Protein AF-0000000080192184 (afdb_homodimer)

Organism: NCBI:txid646526

pLDDT: mean 79.14, std 23.41, range [24.09, 98.94]

Sequence (906 aa):
MVKFLITSDNHLGYNETNHISGNDSFRTFGEILQIANNENVDFILQGGDLFHENKPSRNTYNKTIQILRKYLFSSANKELKTNIHAIHGNHDDPSGFNSVSPMDILHSTGLINYFGKINSLDSIKVEPILIKVNNPIKITIAVYGLGYLKDRRLFKLLEQNKVKFIKQDAADFHILMVHQNRAFRKENYWPEEKLPEWMDLVIFGHEHLSEILTTKHFKLIQVGSSVRTSLCLDEVGEKYTYLVTIDEHKKMHIERKPLQSVRFFKMKTFSANGYTDEKELLNKIKEEIDGLNSEKETLEESGENLKSMLPLLRLRIECEKYNFMDKFKLEKIAEGKIANPKDFIRFLTVKKKKEQEIVKANEVTHKANSFEEIFRDNLVKIGLNIIDGNLFIDALKIYLGKGEKDIFSSEIDKNTQNILEKINLKEVGAENYEDVIKRAYEAKENNEKRFKHMVKFLITSDNHLGYNETNHISGNDSFRTFGEILQIANNENVDFILQGGDLFHENKPSRNTYNKTIQILRKYLFSSANKELKTNIHAIHGNHDDPSGFNSVSPMDILHSTGLINYFGKINSLDSIKVEPILIKVNNPIKITIAVYGLGYLKDRRLFKLLEQNKVKFIKQDAADFHILMVHQNRAFRKENYWPEEKLPEWMDLVIFGHEHLSEILTTKHFKLIQVGSSVRTSLCLDEVGEKYTYLVTIDEHKKMHIERKPLQSVRFFKMKTFSANGYTDEKELLNKIKEEIDGLNSEKETLEESGENLKSMLPLLRLRIECEKYNFMDKFKLEKIAEGKIANPKDFIRFLTVKKKKEQEIVKANEVTHKANSFEEIFRDNLVKIGLNIIDGNLFIDALKIYLGKGEKDIFSSEIDKNTQNILEKINLKEVGAENYEDVIKRAYEAKENNEKRFKH

InterPro domains:
  IPR004843 Calcineurin-like, phosphoesterase domain [PF00149] (3-208)
  IPR007281 Mre11, DNA-binding [PF04152] (253-366)
  IPR007281 Mre11, DNA-binding [SM01347] (252-399)
  IPR029052 Metallo-dependent phosphatase-like [G3DSA:3.60.21.10] (1-261)
  IPR029052 Metallo-dependent phosphatase-like [SSF56300] (1-316)
  IPR038487 Mre11, capping domain [G3DSA:3.30.110.110] (262-358)
  IPR041796 DNA double-strand break repair protein Mre11, N-terminal metallophosphatase domain [cd00840] (3-232)

Foldseek 3Di:
DAKEWEAEQLAQQQVLVQPFCNCLSLVLVLLSLVVCVVVQHQEYEYQANNHNALDHDPVRVVSVVVSLCVRQADPVVRDGSYAYEYEYEPRFFQDDDVRDGPVVVCVVVVSYHYDQDADDLQAGEWFFDWDWDVPPHTAIETETEHYDDFQLSVLVCLVVVRYHYDDDPVGLAYEYRYEAADPDDVSGTDDPVSDDLQHAEYEYENQAAWDWDDDPRYTYTYQHYSEQNDQDPSRADWHWMWMWDQDPVRDIDIDTGTGDSYAHEDEDEDECVVPPDPVVVVVVLLVVLVVVLVVLCVVCVVPPPRNPRFHHAAYEYEYQDPDDDDQVVQLVSCPPRHSCSNHRYDYHHDHDDDPDDPPPPPPPCVCVDDLVSVCCVCCVVVPPLQQPPVLLVVLVCCCVVVVDSVSSVVSSCVVVCVSVVVVPVVPPPPPPVVVSSVVVVVVVVVVVVVVVD/DAKEWEAEQLAQQQVLVQPFCNCLSLVLVLLSLVVCVVVQHQEYEYQANNHNALDHDPVRVVSVVVSLCVRQADPVVRDGSYAYEYEYEPRFFQDDDVRDGPVVVCVVVVSYHYDQDADDLQAGEWFFDWDWDVPPHTAIETETEHYDDFQLSVLVCLVVVRYHYDDDPVGLAYEYRYEAADDDDVSGTDDPVSDDLQHAEYEYENQAAWDWDDDPRYTYTYQHYSEQNDQDPSRADWHWMWMWDQDPVRDIDIDTGTGDSYAHEDEDEDECVVPPDPVVVVVVLLVVLVVVLVVLCVVCVVPPPRNPRFHAAAYEYEYQDPDDDDQVVQLVSCPPRHSCSNHRYDYDHDHDDPPDDPPPPPPPCVPVDDLVVVCVVCCVVVPPLQQPPVLLVVLVCCCVVVVDSVSSVVSSCVVVCVSVVVVCVVPPPPPDVVVSSVVVVVVVVVVVVVVVD

Structure (mmCIF, N/CA/C/O backbone):
data_AF-0000000080192184-model_v1
#
loop_
_entity.id
_entity.type
_entity.pdbx_description
1 polymer MRE11
#
loop_
_atom_site.group_PDB
_atom_site.id
_atom_site.type_symbol
_atom_site.label_atom_id
_atom_site.label_alt_id
_atom_site.label_comp_id
_atom_site.label_asym_id
_atom_site.label_entity_id
_atom_site.label_seq_id
_atom_site.pdbx_PDB_ins_code
_atom_site.Cartn_x
_atom_site.Cartn_y
_atom_site.Cartn_z
_atom_site.occupancy
_atom_site.B_iso_or_equiv
_atom_site.auth_seq_id
_atom_site.auth_comp_id
_atom_site.auth_asym_id
_atom_site.auth_atom_id
_atom_site.pdbx_PDB_model_num
ATOM 1 N N . MET A 1 1 ? -29.766 17.594 16 1 87.75 1 MET A N 1
ATOM 2 C CA . MET A 1 1 ? -28.453 18.234 15.977 1 87.75 1 MET A CA 1
ATOM 3 C C . MET A 1 1 ? -27.469 17.406 15.141 1 87.75 1 MET A C 1
ATOM 5 O O . MET A 1 1 ? -27.453 16.172 15.242 1 87.75 1 MET A O 1
ATOM 9 N N . VAL A 1 2 ? -26.875 18.094 14.172 1 93.75 2 VAL A N 1
ATOM 10 C CA . VAL A 1 2 ? -25.875 17.438 13.344 1 93.75 2 VAL A CA 1
ATOM 11 C C . VAL A 1 2 ? -24.469 17.828 13.82 1 93.75 2 VAL A C 1
ATOM 13 O O . VAL A 1 2 ? -24.219 19 14.117 1 93.75 2 VAL A O 1
ATOM 16 N N . LYS A 1 3 ? -23.594 16.859 13.992 1 96 3 LYS A N 1
ATOM 17 C CA . LYS A 1 3 ? -22.219 17.094 14.398 1 96 3 LYS A CA 1
ATOM 18 C C . LYS A 1 3 ? -21.234 16.422 13.445 1 96 3 LYS A C 1
ATOM 20 O O . LYS A 1 3 ? -21.422 15.273 13.062 1 96 3 LYS A O 1
ATOM 25 N N . PHE A 1 4 ? -20.234 17.156 13.047 1 97.69 4 PHE A N 1
ATOM 26 C CA . PHE A 1 4 ? -19.188 16.516 12.281 1 97.69 4 PHE A CA 1
ATOM 27 C C . PHE A 1 4 ? -17.828 17.109 12.633 1 97.69 4 PHE A C 1
ATOM 29 O O . PHE A 1 4 ? -17.75 18.188 13.211 1 97.69 4 PHE A O 1
ATOM 36 N N . LEU A 1 5 ? -16.766 16.312 12.422 1 98.62 5 LEU A N 1
ATOM 37 C CA . LEU A 1 5 ? -15.391 16.703 12.711 1 98.62 5 LEU A CA 1
ATOM 38 C C . LEU A 1 5 ? -14.625 17 11.43 1 98.62 5 LEU A C 1
ATOM 40 O O . LEU A 1 5 ? -14.844 16.344 10.406 1 98.62 5 LEU A O 1
ATOM 44 N N . ILE A 1 6 ? -13.734 18.031 11.484 1 98.88 6 ILE A N 1
ATOM 45 C CA . ILE A 1 6 ? -12.891 18.406 10.352 1 98.88 6 ILE A CA 1
ATOM 46 C C . ILE A 1 6 ? -11.422 18.234 10.719 1 98.88 6 ILE A C 1
ATOM 48 O O . ILE A 1 6 ? -10.992 18.656 11.797 1 98.88 6 ILE A O 1
ATOM 52 N N . THR A 1 7 ? -10.703 17.562 9.906 1 98.88 7 THR A N 1
ATOM 53 C CA . THR A 1 7 ? -9.258 17.438 10.055 1 98.88 7 THR A CA 1
ATOM 54 C C . THR A 1 7 ? -8.562 17.531 8.695 1 98.88 7 THR A C 1
ATOM 56 O O . THR A 1 7 ? -9.211 17.406 7.656 1 98.88 7 THR A O 1
ATOM 59 N N . SER A 1 8 ? -7.305 17.812 8.664 1 98.75 8 SER A N 1
ATOM 60 C CA . SER A 1 8 ? -6.523 17.906 7.434 1 98.75 8 SER A CA 1
ATOM 61 C C . SER A 1 8 ? -5.031 17.766 7.715 1 98.75 8 SER A C 1
ATOM 63 O O . SER A 1 8 ? -4.598 17.875 8.867 1 98.75 8 SER A O 1
ATOM 65 N N . ASP A 1 9 ? -4.281 17.469 6.656 1 98.81 9 ASP A N 1
ATOM 66 C CA . ASP A 1 9 ? -2.82 17.453 6.695 1 98.81 9 ASP A CA 1
ATOM 67 C C . ASP A 1 9 ? -2.303 16.625 7.859 1 98.81 9 ASP A C 1
ATOM 69 O O . ASP A 1 9 ? -1.509 17.094 8.672 1 98.81 9 ASP A O 1
ATOM 73 N N . ASN A 1 10 ? -2.807 15.398 7.883 1 98.94 10 ASN A N 1
ATOM 74 C CA . ASN A 1 10 ? -2.395 14.484 8.938 1 98.94 10 ASN A CA 1
ATOM 75 C C . ASN A 1 10 ? -1.006 13.914 8.68 1 98.94 10 ASN A C 1
ATOM 77 O O . ASN A 1 10 ? -0.311 13.508 9.609 1 98.94 10 ASN A O 1
ATOM 81 N N . HIS A 1 11 ? -0.631 13.828 7.453 1 98.88 11 HIS A N 1
ATOM 82 C CA . HIS A 1 11 ? 0.704 13.43 7.023 1 98.88 11 HIS A CA 1
ATOM 83 C C . HIS A 1 11 ? 1.121 12.117 7.672 1 98.88 11 HIS A C 1
ATOM 85 O O . HIS A 1 11 ? 2.221 12.008 8.219 1 98.88 11 HIS A O 1
ATOM 91 N N . LEU A 1 12 ? 0.265 11.125 7.582 1 98.88 12 LEU A N 1
ATOM 92 C CA . LEU A 1 12 ? 0.563 9.812 8.141 1 98.88 12 LEU A CA 1
ATOM 93 C C . LEU A 1 12 ? 1.812 9.219 7.492 1 98.88 12 LEU A C 1
ATOM 95 O O . LEU A 1 12 ? 1.944 9.219 6.266 1 98.88 12 LEU A O 1
ATOM 99 N N . GLY A 1 13 ? 2.686 8.727 8.359 1 98.44 13 GLY A N 1
ATOM 100 C CA . GLY A 1 13 ? 3.924 8.117 7.898 1 98.44 13 GLY A CA 1
ATOM 101 C C . GLY A 1 13 ? 5.094 9.086 7.871 1 98.44 13 GLY A C 1
ATOM 102 O O . GLY A 1 13 ? 6.203 8.711 7.48 1 98.44 13 GLY A O 1
ATOM 103 N N . TYR A 1 14 ? 4.879 10.367 8.359 1 98.19 14 TYR A N 1
ATOM 104 C CA . TYR A 1 14 ? 5.996 11.305 8.43 1 98.19 14 TYR A CA 1
ATOM 105 C C . TYR A 1 14 ? 7.062 10.805 9.398 1 98.19 14 TYR A C 1
ATOM 107 O O . TYR A 1 14 ? 6.754 10.438 10.531 1 98.19 14 TYR A O 1
ATOM 115 N N . ASN A 1 15 ? 8.258 10.695 8.914 1 95.75 15 ASN A N 1
ATOM 116 C CA . ASN A 1 15 ? 9.398 10.266 9.711 1 95.75 15 ASN A CA 1
ATOM 117 C C . ASN A 1 15 ? 9.148 8.906 10.367 1 95.75 15 ASN A C 1
ATOM 119 O O . ASN A 1 15 ? 9.516 8.695 11.516 1 95.75 15 ASN A O 1
ATOM 123 N N . GLU A 1 16 ? 8.562 7.973 9.641 1 95.5 16 GLU A N 1
ATOM 124 C CA . GLU A 1 16 ? 8.055 6.75 10.258 1 95.5 16 GLU A CA 1
ATOM 125 C C . GLU A 1 16 ? 9.195 5.887 10.789 1 95.5 16 GLU A C 1
ATOM 127 O O . GLU A 1 16 ? 9 5.098 11.719 1 95.5 16 GLU A O 1
ATOM 132 N N . THR A 1 17 ? 10.422 6.039 10.273 1 94 17 THR A N 1
ATOM 133 C CA . THR A 1 17 ? 11.523 5.172 10.68 1 94 17 THR A CA 1
ATOM 134 C C . THR A 1 17 ? 12.281 5.777 11.859 1 94 17 THR A C 1
ATOM 136 O O . THR A 1 17 ? 13.156 5.129 12.43 1 94 17 THR A O 1
ATOM 139 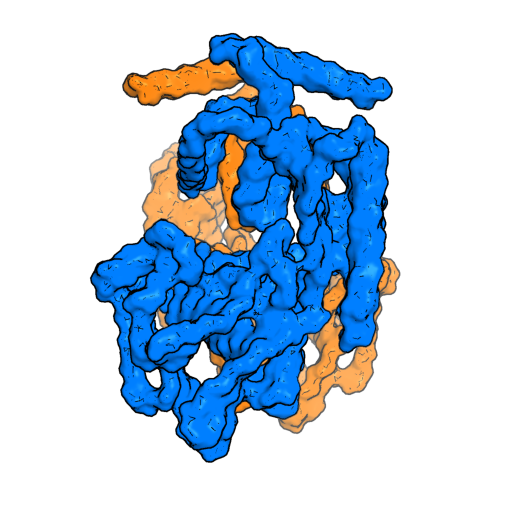N N . ASN A 1 18 ? 11.961 7.047 12.164 1 94.06 18 ASN A N 1
ATOM 140 C CA . ASN A 1 18 ? 12.578 7.676 13.328 1 94.06 18 ASN A CA 1
ATOM 141 C C . ASN A 1 18 ? 12.086 7.059 14.633 1 94.06 18 ASN A C 1
ATOM 143 O O . ASN A 1 18 ? 10.883 6.949 14.852 1 94.06 18 ASN A O 1
ATOM 147 N N . HIS A 1 19 ? 12.953 6.707 15.492 1 91.75 19 HIS A N 1
ATOM 148 C CA . HIS A 1 19 ? 12.602 5.973 16.703 1 91.75 19 HIS A CA 1
ATOM 149 C C . HIS A 1 19 ? 11.93 6.879 17.719 1 91.75 19 HIS A C 1
ATOM 151 O O . HIS A 1 19 ? 11.266 6.398 18.641 1 91.75 19 HIS A O 1
ATOM 157 N N . ILE A 1 20 ? 12.133 8.18 17.516 1 93.25 20 ILE A N 1
ATOM 158 C CA . ILE A 1 20 ? 11.586 9.109 18.5 1 93.25 20 ILE A CA 1
ATOM 159 C C . ILE A 1 20 ? 10.273 9.688 17.984 1 93.25 20 ILE A C 1
ATOM 161 O O . ILE A 1 20 ? 9.258 9.664 18.688 1 93.25 20 ILE A O 1
ATOM 165 N N . SER A 1 21 ? 10.281 10.102 16.734 1 94.44 21 SER A N 1
ATOM 166 C CA . SER A 1 21 ? 9.148 10.867 16.234 1 94.44 21 SER A CA 1
ATOM 167 C C . SER A 1 21 ? 8.367 10.078 15.195 1 94.44 21 SER A C 1
ATOM 169 O O . SER A 1 21 ? 7.395 10.586 14.625 1 94.44 21 SER A O 1
ATOM 171 N N . GLY A 1 22 ? 8.703 8.891 14.961 1 95.81 22 GLY A N 1
ATOM 172 C CA . GLY A 1 22 ? 8.133 8.109 13.875 1 95.81 22 GLY A CA 1
ATOM 173 C C . GLY A 1 22 ? 6.66 7.816 14.062 1 95.81 22 GLY A C 1
ATOM 174 O O . GLY A 1 22 ? 5.941 7.562 13.086 1 95.81 22 GLY A O 1
ATOM 175 N N . ASN A 1 23 ? 6.207 7.832 15.273 1 96.75 23 ASN A N 1
ATOM 176 C CA . ASN A 1 23 ? 4.82 7.484 15.562 1 96.75 23 ASN A CA 1
ATOM 177 C C . ASN A 1 23 ? 3.963 8.727 15.773 1 96.75 23 ASN A C 1
ATOM 179 O O . ASN A 1 23 ? 2.766 8.625 16.047 1 96.75 23 ASN A O 1
ATOM 183 N N . ASP A 1 24 ? 4.523 9.945 15.586 1 97.5 24 ASP A N 1
ATOM 184 C CA . ASP A 1 24 ? 3.836 11.188 15.93 1 97.5 24 ASP A CA 1
ATOM 185 C C . ASP A 1 24 ? 2.541 11.336 15.125 1 97.5 24 ASP A C 1
ATOM 187 O O . ASP A 1 24 ? 1.484 11.617 15.695 1 97.5 24 ASP A O 1
ATOM 191 N N . SER A 1 25 ? 2.656 11.148 13.828 1 98.56 25 SER A N 1
ATOM 192 C CA . SER A 1 25 ? 1.494 11.367 12.977 1 98.56 25 SER A CA 1
ATOM 193 C C . SER A 1 25 ? 0.387 10.367 13.273 1 98.56 25 SER A C 1
ATOM 195 O O . SER A 1 25 ? -0.792 10.727 13.312 1 98.56 25 SER A O 1
ATOM 197 N N . PHE A 1 26 ? 0.721 9.133 13.578 1 98.44 26 PHE A N 1
ATOM 198 C CA . PHE A 1 26 ? -0.258 8.086 13.859 1 98.44 26 PHE A CA 1
ATOM 199 C C . PHE A 1 26 ? -0.938 8.328 15.203 1 98.44 26 PHE A C 1
ATOM 201 O O . PHE A 1 26 ? -2.154 8.172 15.328 1 98.44 26 PHE A O 1
ATOM 208 N N . ARG A 1 27 ? -0.141 8.727 16.141 1 97.31 27 ARG A N 1
ATOM 209 C CA . ARG A 1 27 ? -0.659 8.992 17.484 1 97.31 27 ARG A CA 1
ATOM 210 C C . ARG A 1 27 ? -1.709 10.094 17.453 1 97.31 27 ARG A C 1
ATOM 212 O O . ARG A 1 27 ? -2.795 9.945 18.016 1 97.31 27 ARG A O 1
ATOM 219 N N . THR A 1 28 ? -1.363 11.141 16.828 1 98.19 28 THR A N 1
ATOM 220 C CA . THR A 1 28 ? -2.281 12.273 16.781 1 98.19 28 THR A CA 1
ATOM 221 C C . THR A 1 28 ? -3.52 11.938 15.961 1 98.19 28 THR A C 1
ATOM 223 O O . THR A 1 28 ? -4.629 12.359 16.281 1 98.19 28 THR A O 1
ATOM 226 N N . PHE A 1 29 ? -3.391 11.234 14.875 1 98.75 29 PHE A N 1
ATOM 227 C CA . PHE A 1 29 ? -4.531 10.789 14.078 1 98.75 29 PHE A CA 1
ATOM 228 C C . PHE A 1 29 ? -5.477 9.938 14.914 1 98.75 29 PHE A C 1
ATOM 230 O O . PHE A 1 29 ? -6.699 10.094 14.836 1 98.75 29 PHE A O 1
ATOM 237 N N . GLY A 1 30 ? -4.883 9.07 15.727 1 98.12 30 GLY A N 1
ATOM 238 C CA . GLY A 1 30 ? -5.688 8.305 16.672 1 98.12 30 GLY A CA 1
ATOM 239 C C . GLY A 1 30 ? -6.473 9.18 17.625 1 98.12 30 GLY A C 1
ATOM 240 O O . GLY A 1 30 ? -7.652 8.922 17.891 1 98.12 30 GLY A O 1
ATOM 241 N N . GLU A 1 31 ? -5.867 10.18 18.125 1 97.94 31 GLU A N 1
ATOM 242 C CA . GLU A 1 31 ? -6.543 11.117 19.016 1 97.94 31 GLU A CA 1
ATOM 243 C C . GLU A 1 31 ? -7.734 11.773 18.344 1 97.94 31 GLU A C 1
ATOM 245 O O . GLU A 1 31 ? -8.805 11.906 18.938 1 97.94 31 GLU A O 1
ATOM 250 N N . ILE A 1 32 ? -7.531 12.156 17.125 1 98.56 32 ILE A N 1
ATOM 251 C CA . ILE A 1 32 ? -8.578 12.82 16.359 1 98.56 32 ILE A CA 1
ATOM 252 C C . ILE A 1 32 ? -9.797 11.906 16.234 1 98.56 32 ILE A C 1
ATOM 254 O O . ILE A 1 32 ? -10.93 12.328 16.469 1 98.56 32 ILE A O 1
ATOM 258 N N . LEU A 1 33 ? -9.555 10.688 15.914 1 98.06 33 LEU A N 1
ATOM 259 C CA . LEU A 1 33 ? -10.656 9.734 15.773 1 98.06 33 LEU A CA 1
ATOM 260 C C . LEU A 1 33 ? -11.297 9.438 17.125 1 98.06 33 LEU A C 1
ATOM 262 O O . LEU A 1 33 ? -12.508 9.211 17.203 1 98.06 33 LEU A O 1
ATOM 266 N N . GLN A 1 34 ? -10.508 9.445 18.141 1 96.75 34 GLN A N 1
ATOM 267 C CA . GLN A 1 34 ? -11.055 9.297 19.484 1 96.75 34 GLN A CA 1
ATOM 268 C C . GLN A 1 34 ? -11.992 10.445 19.828 1 96.75 34 GLN A C 1
ATOM 270 O O . GLN A 1 34 ? -13.047 10.234 20.422 1 96.75 34 GLN A O 1
ATOM 275 N N . ILE A 1 35 ? -11.555 11.594 19.484 1 97.56 35 ILE A N 1
ATOM 276 C CA . ILE A 1 35 ? -12.406 12.758 19.703 1 97.56 35 ILE A CA 1
ATOM 277 C C . ILE A 1 35 ? -13.727 12.586 18.953 1 97.56 35 ILE A C 1
ATOM 279 O O . ILE A 1 35 ? -14.797 12.852 19.5 1 97.56 35 ILE A O 1
ATOM 283 N N . ALA A 1 36 ? -13.625 12.133 17.703 1 97.12 36 ALA A N 1
ATOM 284 C CA . ALA A 1 36 ? -14.82 11.898 16.906 1 97.12 36 ALA A CA 1
ATOM 285 C C . ALA A 1 36 ? -15.766 10.922 17.609 1 97.12 36 ALA A C 1
ATOM 287 O O . ALA A 1 36 ? -16.984 11.141 17.641 1 97.12 36 ALA A O 1
ATOM 288 N N . ASN A 1 37 ? -15.25 9.922 18.172 1 94.69 37 ASN A N 1
ATOM 289 C CA . ASN A 1 37 ? -16.047 8.922 18.891 1 94.69 37 ASN A CA 1
ATOM 290 C C . ASN A 1 37 ? -16.672 9.508 20.156 1 94.69 37 ASN A C 1
ATOM 292 O O . ASN A 1 37 ? -17.859 9.32 20.406 1 94.69 37 ASN A O 1
ATOM 296 N N . ASN A 1 38 ? -15.828 10.18 20.875 1 95.06 38 ASN A N 1
ATOM 297 C CA . ASN A 1 38 ? -16.297 10.75 22.125 1 95.06 38 ASN A CA 1
ATOM 298 C C . ASN A 1 38 ? -17.422 11.758 21.906 1 95.06 38 ASN A C 1
ATOM 300 O O . ASN A 1 38 ? -18.344 11.859 22.703 1 95.06 38 ASN A O 1
ATOM 304 N N . GLU A 1 39 ? -17.312 12.43 20.828 1 95.75 39 GLU A N 1
ATOM 305 C CA . GLU A 1 39 ? -18.297 13.453 20.516 1 95.75 39 GLU A CA 1
ATOM 306 C C . GLU A 1 39 ? -19.484 12.875 19.75 1 95.75 39 GLU A C 1
ATOM 308 O O . GLU A 1 39 ? -20.453 13.578 19.453 1 95.75 39 GLU A O 1
ATOM 313 N N . ASN A 1 40 ? -19.406 11.633 19.375 1 93.44 40 ASN A N 1
ATOM 314 C CA . ASN A 1 40 ? -20.438 10.938 18.609 1 93.44 40 ASN A CA 1
ATOM 315 C C . ASN A 1 40 ? -20.797 11.695 17.344 1 93.44 40 ASN A C 1
ATOM 317 O O . ASN A 1 40 ? -21.969 11.992 17.109 1 93.44 40 ASN A O 1
ATOM 321 N N . VAL A 1 41 ? -19.844 11.992 16.594 1 95.69 41 VAL A N 1
ATOM 322 C CA . VAL A 1 41 ? -20.094 12.781 15.391 1 95.69 41 VAL A CA 1
ATOM 323 C C . VAL A 1 41 ? -20.781 11.922 14.344 1 95.69 41 VAL A C 1
ATOM 325 O O . VAL A 1 41 ? -20.656 10.695 14.352 1 95.69 41 VAL A O 1
ATOM 328 N N . ASP A 1 42 ? -21.5 12.602 13.43 1 95.19 42 ASP A N 1
ATOM 329 C CA . ASP A 1 42 ? -22.219 11.914 12.359 1 95.19 42 ASP A CA 1
ATOM 330 C C . ASP A 1 42 ? -21.266 11.516 11.234 1 95.19 42 ASP A C 1
ATOM 332 O O . ASP A 1 42 ? -21.453 10.477 10.602 1 95.19 42 ASP A O 1
ATOM 336 N N . PHE A 1 43 ? -20.297 12.336 10.93 1 96.81 43 PHE A N 1
ATOM 337 C CA . PHE A 1 43 ? -19.297 12.055 9.906 1 96.81 43 PHE A CA 1
ATOM 338 C C . PHE A 1 43 ? -18.047 12.898 10.125 1 96.81 43 PHE A C 1
ATOM 340 O O . PHE A 1 43 ? -18.016 13.773 10.992 1 96.81 43 PHE A O 1
ATOM 347 N N . ILE A 1 44 ? -17 12.602 9.406 1 98.5 44 ILE A N 1
ATOM 348 C CA . ILE A 1 44 ? -15.734 13.32 9.461 1 98.5 44 ILE A CA 1
ATOM 349 C C . ILE A 1 44 ? -15.367 13.82 8.062 1 98.5 44 ILE A C 1
ATOM 351 O O . ILE A 1 44 ? -15.531 13.102 7.074 1 98.5 44 ILE A O 1
ATOM 355 N N . LEU A 1 45 ? -14.914 15.039 7.984 1 98.88 45 LEU A N 1
ATOM 356 C CA . LEU A 1 45 ? -14.359 15.602 6.758 1 98.88 45 LEU A CA 1
ATOM 357 C C . LEU A 1 45 ? -12.844 15.719 6.855 1 98.88 45 LEU A C 1
ATOM 359 O O . LEU A 1 45 ? -12.32 16.328 7.789 1 98.88 45 LEU A O 1
ATOM 363 N N . GLN A 1 46 ? -12.156 15.086 5.961 1 98.88 46 GLN A N 1
ATOM 364 C CA . GLN A 1 46 ? -10.695 15.125 5.906 1 98.88 46 GLN A CA 1
ATOM 365 C C . GLN A 1 46 ? -10.211 15.914 4.691 1 98.88 46 GLN A C 1
ATOM 367 O O . GLN A 1 46 ? -10.422 15.5 3.553 1 98.88 46 GLN A O 1
ATOM 372 N N . GLY A 1 47 ? -9.43 17 4.898 1 98.62 47 GLY A N 1
ATOM 373 C CA . GLY A 1 47 ? -9.203 18.047 3.918 1 98.62 47 GLY A CA 1
ATOM 374 C C . GLY A 1 47 ? -7.98 17.797 3.053 1 98.62 47 GLY A C 1
ATOM 375 O O . GLY A 1 47 ? -7.504 18.719 2.371 1 98.62 47 GLY A O 1
ATOM 376 N N . GLY A 1 48 ? -7.445 16.641 3.092 1 98.69 48 GLY A N 1
ATOM 377 C CA . GLY A 1 48 ? -6.328 16.312 2.219 1 98.69 48 GLY A CA 1
ATOM 378 C C . GLY A 1 48 ? -5.031 16.078 2.969 1 98.69 48 GLY A C 1
ATOM 379 O O . GLY A 1 48 ? -4.934 16.391 4.16 1 98.69 48 GLY A O 1
ATOM 380 N N . ASP A 1 49 ? -4.066 15.461 2.215 1 98.81 49 ASP A N 1
ATOM 381 C CA . ASP A 1 49 ? -2.762 15.102 2.762 1 98.81 49 ASP A CA 1
ATOM 382 C C . ASP A 1 49 ? -2.906 14.227 4.004 1 98.81 49 ASP A C 1
ATOM 384 O O . ASP A 1 49 ? -2.314 14.508 5.047 1 98.81 49 ASP A O 1
ATOM 388 N N . LEU A 1 50 ? -3.752 13.25 3.812 1 98.88 50 LEU A N 1
ATOM 389 C CA . LEU A 1 50 ? -3.795 12.227 4.852 1 98.88 50 LEU A CA 1
ATOM 390 C C . LEU A 1 50 ? -2.438 11.547 5 1 98.88 50 LEU A C 1
ATOM 392 O O . LEU A 1 50 ? -1.953 11.359 6.117 1 98.88 50 LEU A O 1
ATOM 396 N N . PHE A 1 51 ? -1.894 11.234 3.863 1 98.88 51 PHE A N 1
ATOM 397 C CA . PHE A 1 51 ? -0.587 10.586 3.844 1 98.88 51 PHE A CA 1
ATOM 398 C C . PHE A 1 51 ? 0.514 11.602 3.541 1 98.88 51 PHE A C 1
ATOM 400 O O . PHE A 1 51 ? 0.297 12.555 2.797 1 98.88 51 PHE A O 1
ATOM 407 N N . HIS A 1 52 ? 1.706 11.289 4.066 1 98.69 52 HIS A N 1
ATOM 408 C CA . HIS A 1 52 ? 2.854 12.164 3.828 1 98.69 52 HIS A CA 1
ATOM 409 C C . HIS A 1 52 ? 3.525 11.828 2.5 1 98.69 52 HIS A C 1
ATOM 411 O O . HIS A 1 52 ? 4.016 12.727 1.809 1 98.69 52 HIS A O 1
ATOM 417 N N . GLU A 1 53 ? 3.598 10.57 2.25 1 97.31 53 GLU A N 1
ATOM 418 C CA . GLU A 1 53 ? 4.191 10.109 0.999 1 97.31 53 GLU A CA 1
ATOM 419 C C . GLU A 1 53 ? 3.119 9.68 0.004 1 97.31 53 GLU A C 1
ATOM 421 O O . GLU A 1 53 ? 2.113 9.078 0.39 1 97.31 53 GLU A O 1
ATOM 426 N N . ASN A 1 54 ? 3.439 9.977 -1.254 1 96 54 ASN A N 1
ATOM 427 C CA . ASN A 1 54 ? 2.498 9.562 -2.291 1 96 54 ASN A CA 1
ATOM 428 C C . ASN A 1 54 ? 2.4 8.047 -2.389 1 96 54 ASN A C 1
ATOM 430 O O . ASN A 1 54 ? 1.338 7.504 -2.703 1 96 54 ASN A O 1
ATOM 434 N N . LYS A 1 55 ? 3.502 7.391 -2.189 1 95.5 55 LYS A N 1
ATOM 435 C CA . LYS A 1 55 ? 3.553 5.938 -2.066 1 95.5 55 LYS A CA 1
ATOM 436 C C . LYS A 1 55 ? 3.848 5.52 -0.629 1 95.5 55 LYS A C 1
ATOM 438 O O . LYS A 1 55 ? 4.98 5.156 -0.302 1 95.5 55 LYS A O 1
ATOM 443 N N . PRO A 1 56 ? 2.822 5.457 0.121 1 97.38 56 PRO A N 1
ATOM 444 C CA . PRO A 1 56 ? 3.049 5.105 1.525 1 97.38 56 PRO A CA 1
ATOM 445 C C . PRO A 1 56 ? 3.684 3.727 1.693 1 97.38 56 PRO A C 1
ATOM 447 O O . PRO A 1 56 ? 3.453 2.832 0.876 1 97.38 56 PRO A O 1
ATOM 450 N N . SER A 1 57 ? 4.5 3.592 2.736 1 96.19 57 SER A N 1
ATOM 451 C CA . SER A 1 57 ? 5.105 2.301 3.045 1 96.19 57 SER A CA 1
ATOM 452 C C . SER A 1 57 ? 4.051 1.283 3.469 1 96.19 57 SER A C 1
ATOM 454 O O . SER A 1 57 ? 2.924 1.652 3.805 1 96.19 57 SER A O 1
ATOM 456 N N . ARG A 1 58 ? 4.398 0.029 3.457 1 97 58 ARG A N 1
ATOM 457 C CA . ARG A 1 58 ? 3.514 -1.017 3.965 1 97 58 ARG A CA 1
ATOM 458 C C . ARG A 1 58 ? 3.146 -0.763 5.422 1 97 58 ARG A C 1
ATOM 460 O O . ARG A 1 58 ? 1.991 -0.941 5.816 1 97 58 ARG A O 1
ATOM 467 N N . ASN A 1 59 ? 4.164 -0.317 6.141 1 96.94 59 ASN A N 1
ATOM 468 C CA . ASN A 1 59 ? 3.924 -0.004 7.543 1 96.94 59 ASN A CA 1
ATOM 469 C C . ASN A 1 59 ? 2.881 1.099 7.699 1 96.94 59 ASN A C 1
ATOM 471 O O . ASN A 1 59 ? 1.971 0.986 8.523 1 96.94 59 ASN A O 1
ATOM 475 N N . THR A 1 60 ? 2.998 2.08 6.938 1 98.31 60 THR A N 1
ATOM 476 C CA . THR A 1 60 ? 2.084 3.215 7.012 1 98.31 60 THR A CA 1
ATOM 477 C C . THR A 1 60 ? 0.667 2.793 6.633 1 98.31 60 THR A C 1
ATOM 479 O O . THR A 1 60 ? -0.293 3.125 7.332 1 98.31 60 THR A O 1
ATOM 482 N N . TYR A 1 61 ? 0.532 2.047 5.543 1 98.12 61 TYR A N 1
ATOM 483 C CA . TYR A 1 61 ? -0.782 1.547 5.152 1 98.12 61 TYR A CA 1
ATOM 484 C C . TYR A 1 61 ? -1.393 0.699 6.262 1 98.12 61 TYR A C 1
ATOM 486 O O . TYR A 1 61 ? -2.545 0.907 6.648 1 98.12 61 TYR A O 1
ATOM 494 N N . ASN A 1 62 ? -0.61 -0.215 6.688 1 98.06 62 ASN A N 1
ATOM 495 C CA . ASN A 1 62 ? -1.095 -1.151 7.699 1 98.06 62 ASN A CA 1
ATOM 496 C C . ASN A 1 62 ? -1.555 -0.427 8.961 1 98.06 62 ASN A C 1
ATOM 498 O O . ASN A 1 62 ? -2.662 -0.661 9.445 1 98.06 62 ASN A O 1
ATOM 502 N N . LYS A 1 63 ? -0.751 0.474 9.461 1 98.06 63 LYS A N 1
ATOM 503 C CA . LYS A 1 63 ? -1.084 1.225 10.672 1 98.06 63 LYS A CA 1
ATOM 504 C C . LYS A 1 63 ? -2.318 2.096 10.453 1 98.06 63 LYS A C 1
ATOM 506 O O . LYS A 1 63 ? -3.172 2.203 11.336 1 98.06 63 LYS A O 1
ATOM 511 N N . THR A 1 64 ? -2.357 2.736 9.312 1 98.69 64 THR A N 1
ATOM 512 C CA . THR A 1 64 ? -3.494 3.596 9.008 1 98.69 64 THR A CA 1
ATOM 513 C C . THR A 1 64 ? -4.797 2.803 9.047 1 98.69 64 THR A C 1
ATOM 515 O O . THR A 1 64 ? -5.762 3.213 9.703 1 98.69 64 THR A O 1
ATOM 518 N N . ILE A 1 65 ? -4.805 1.671 8.414 1 97.94 65 ILE A N 1
ATOM 519 C CA . ILE A 1 65 ? -5.996 0.834 8.352 1 97.94 65 ILE A CA 1
ATOM 520 C C . ILE A 1 65 ? -6.352 0.343 9.75 1 97.94 65 ILE A C 1
ATOM 522 O O . ILE A 1 65 ? -7.523 0.351 10.141 1 97.94 65 ILE A O 1
ATOM 526 N N . GLN A 1 66 ? -5.375 -0 10.5 1 97.38 66 GLN A N 1
ATOM 527 C CA . GLN A 1 66 ? -5.602 -0.458 11.867 1 97.38 66 GLN A CA 1
ATOM 528 C C . GLN A 1 66 ? -6.23 0.642 12.719 1 97.38 66 GLN A C 1
ATOM 530 O O . GLN A 1 66 ? -7.172 0.389 13.469 1 97.38 66 GLN A O 1
ATOM 535 N N . ILE A 1 67 ? -5.711 1.804 12.57 1 97.75 67 ILE A N 1
ATOM 536 C CA . ILE A 1 67 ? -6.223 2.932 13.344 1 97.75 67 ILE A CA 1
ATOM 537 C C . ILE A 1 67 ? -7.66 3.232 12.93 1 97.75 67 ILE A C 1
ATOM 539 O O . ILE A 1 67 ? -8.531 3.432 13.781 1 97.75 67 ILE A O 1
ATOM 543 N N . LEU A 1 68 ? -7.926 3.248 11.656 1 97.12 68 LEU A N 1
ATOM 544 C CA . LEU A 1 68 ? -9.266 3.51 11.148 1 97.12 68 LEU A CA 1
ATOM 545 C C . LEU A 1 68 ? -10.25 2.461 11.656 1 97.12 68 LEU A C 1
ATOM 547 O O . LEU A 1 68 ? -11.344 2.799 12.125 1 97.12 68 LEU A O 1
ATOM 551 N N . ARG A 1 69 ? -9.883 1.263 11.641 1 94.25 69 ARG A N 1
ATOM 552 C CA . ARG A 1 69 ? -10.766 0.184 12.078 1 94.25 69 ARG A CA 1
ATOM 553 C C . ARG A 1 69 ? -10.977 0.22 13.586 1 94.25 69 ARG A C 1
ATOM 555 O O . ARG A 1 69 ? -12.078 -0.039 14.07 1 94.25 69 ARG A O 1
ATOM 562 N N . LYS A 1 70 ? -9.93 0.469 14.289 1 93.69 70 LYS A N 1
ATOM 563 C CA . LYS A 1 70 ? -10 0.525 15.742 1 93.69 70 LYS A CA 1
ATOM 564 C C . LYS A 1 70 ? -11.039 1.544 16.203 1 93.69 70 LYS A C 1
ATOM 566 O O . LYS A 1 70 ? -11.828 1.268 17.109 1 93.69 70 LYS A O 1
ATOM 571 N N . TYR A 1 71 ? -11.094 2.643 15.508 1 92.94 71 TYR A N 1
ATOM 572 C CA . TYR A 1 71 ? -11.891 3.738 16.047 1 92.94 71 TYR A CA 1
ATOM 573 C C . TYR A 1 71 ? -13.211 3.863 15.289 1 92.94 71 TYR A C 1
ATOM 575 O O . TYR A 1 71 ? -14.188 4.41 15.82 1 92.94 71 TYR A O 1
ATOM 583 N N . LEU A 1 72 ? -13.227 3.379 14.078 1 88.12 72 LEU A N 1
ATOM 584 C CA . LEU A 1 72 ? -14.422 3.656 13.289 1 88.12 72 LEU A CA 1
ATOM 585 C C . LEU A 1 72 ? -15.25 2.395 13.102 1 88.12 72 LEU A C 1
ATOM 587 O O . LEU A 1 72 ? -16.422 2.467 12.688 1 88.12 72 LEU A O 1
ATOM 591 N N . PHE A 1 73 ? -14.688 1.295 13.32 1 79.56 73 PHE A N 1
ATOM 592 C CA . PHE A 1 73 ? -15.391 0.045 13.055 1 79.56 73 PHE A CA 1
ATOM 593 C C . PHE A 1 73 ? -16.047 -0.487 14.32 1 79.56 73 PHE A C 1
ATOM 595 O O . PHE A 1 73 ? -15.453 -0.468 15.398 1 79.56 73 PHE A O 1
ATOM 602 N N . SER A 1 74 ? -17.312 -0.777 14.148 1 75.94 74 SER A N 1
ATOM 603 C CA . SER A 1 74 ? -18.062 -1.44 15.219 1 75.94 74 SER A CA 1
ATOM 604 C C . SER A 1 74 ? -18.031 -2.957 15.055 1 75.94 74 SER A C 1
ATOM 606 O O . SER A 1 74 ? -18.594 -3.5 14.109 1 75.94 74 SER A O 1
ATOM 608 N N . SER A 1 75 ? -17.281 -3.611 15.891 1 66.81 75 SER A N 1
ATOM 609 C CA . SER A 1 75 ? -17.203 -5.07 15.844 1 66.81 75 SER A CA 1
ATOM 610 C C . SER A 1 75 ? -18.578 -5.699 16.062 1 66.81 75 SER A C 1
ATOM 612 O O . SER A 1 75 ? -18.859 -6.773 15.523 1 66.81 75 SER A O 1
ATOM 614 N N . ALA A 1 76 ? -19.375 -4.992 16.812 1 63.5 76 ALA A N 1
ATOM 615 C CA . ALA A 1 76 ? -20.703 -5.504 17.125 1 63.5 76 ALA A CA 1
ATOM 616 C C . ALA A 1 76 ? -21.578 -5.551 15.883 1 63.5 76 ALA A C 1
ATOM 618 O O . ALA A 1 76 ? -22.266 -6.551 15.633 1 63.5 76 ALA A O 1
ATOM 619 N N . ASN A 1 77 ? -21.469 -4.551 15.055 1 63.34 77 ASN A N 1
ATOM 620 C CA . ASN A 1 77 ? -22.344 -4.441 13.891 1 63.34 77 ASN A CA 1
ATOM 621 C C . ASN A 1 77 ? -21.594 -4.73 12.602 1 63.34 77 ASN A C 1
ATOM 623 O O . ASN A 1 77 ? -22.188 -4.77 11.523 1 63.34 77 ASN A O 1
ATOM 627 N N . LYS A 1 78 ? -20.344 -4.938 12.734 1 65.81 78 LYS A N 1
ATOM 628 C CA . LYS A 1 78 ? -19.453 -5.215 11.602 1 65.81 78 LYS A CA 1
ATOM 629 C C . LYS A 1 78 ? -19.594 -4.148 10.523 1 65.81 78 LYS A C 1
ATOM 631 O O . LYS A 1 78 ? -19.703 -4.469 9.336 1 65.81 78 LYS A O 1
ATOM 636 N N . GLU A 1 79 ? -19.828 -2.938 11.07 1 73.5 79 GLU A N 1
ATOM 637 C CA . GLU A 1 79 ? -19.969 -1.81 10.156 1 73.5 79 GLU A CA 1
ATOM 638 C C . GLU A 1 79 ? -19.234 -0.58 10.68 1 73.5 79 GLU A C 1
ATOM 640 O O . GLU A 1 79 ? -18.844 -0.531 11.844 1 73.5 79 GLU A O 1
ATOM 645 N N . LEU A 1 80 ? -19.156 0.328 9.727 1 79.69 80 LEU A N 1
ATOM 646 C CA . LEU A 1 80 ? -18.547 1.596 10.109 1 79.69 80 LEU A CA 1
ATOM 647 C C . LEU A 1 80 ? -19.5 2.436 10.945 1 79.69 80 LEU A C 1
ATOM 649 O O . LEU A 1 80 ? -20.672 2.582 10.602 1 79.69 80 LEU A O 1
ATOM 653 N N . LYS A 1 81 ? -19 2.932 12.039 1 84.19 81 LYS A N 1
ATOM 654 C CA . LYS A 1 81 ? -19.766 3.803 12.93 1 84.19 81 LYS A CA 1
ATOM 655 C C . LYS A 1 81 ? -19.844 5.223 12.375 1 84.19 81 LYS A C 1
ATOM 657 O O . LYS A 1 81 ? -20.891 5.875 12.469 1 84.19 81 LYS A O 1
ATOM 662 N N . THR A 1 82 ? -18.828 5.637 11.867 1 90.88 82 THR A N 1
ATOM 663 C CA . THR A 1 82 ? -18.688 7.004 11.383 1 90.88 82 THR A CA 1
ATOM 664 C C . THR A 1 82 ? -17.969 7.023 10.031 1 90.88 82 THR A C 1
ATOM 666 O O . THR A 1 82 ? -16.922 6.41 9.867 1 90.88 82 THR A O 1
ATOM 669 N N . ASN A 1 83 ? -18.578 7.719 9.047 1 93.94 83 ASN A N 1
ATOM 670 C CA . ASN A 1 83 ? -17.984 7.824 7.719 1 93.94 83 ASN A CA 1
ATOM 671 C C . ASN A 1 83 ? -16.984 8.977 7.641 1 93.94 83 ASN A C 1
ATOM 673 O O . ASN A 1 83 ? -17.203 10.039 8.227 1 93.94 83 ASN A O 1
ATOM 677 N N . ILE A 1 84 ? -15.945 8.719 6.949 1 97.94 84 ILE A N 1
ATOM 678 C CA . ILE A 1 84 ? -14.977 9.766 6.629 1 97.94 84 ILE A CA 1
ATOM 679 C C . ILE A 1 84 ? -15.07 10.117 5.148 1 97.94 84 ILE A C 1
ATOM 681 O O . ILE A 1 84 ? -15.023 9.234 4.289 1 97.94 84 ILE A O 1
ATOM 685 N N . HIS A 1 85 ? -15.305 11.32 4.828 1 98.62 85 HIS A N 1
ATOM 686 C CA . HIS A 1 85 ? -15.234 11.859 3.477 1 98.62 85 HIS A CA 1
ATOM 687 C C . HIS A 1 85 ? -13.969 12.688 3.281 1 98.62 85 HIS A C 1
ATOM 689 O O . HIS A 1 85 ? -13.734 13.648 4.02 1 98.62 85 HIS A O 1
ATOM 695 N N . ALA A 1 86 ? -13.195 12.289 2.289 1 98.81 86 ALA A N 1
ATOM 696 C CA . ALA A 1 86 ? -11.867 12.898 2.199 1 98.81 86 ALA A CA 1
ATOM 697 C C . ALA A 1 86 ? -11.555 13.32 0.766 1 98.81 86 ALA A C 1
ATOM 699 O O . ALA A 1 86 ? -12 12.68 -0.188 1 98.81 86 ALA A O 1
ATOM 700 N N . ILE A 1 87 ? -10.812 14.359 0.608 1 98.75 87 ILE A N 1
ATOM 701 C CA . ILE A 1 87 ? -10.188 14.734 -0.654 1 98.75 87 ILE A CA 1
ATOM 702 C C . ILE A 1 87 ? -8.68 14.508 -0.565 1 98.75 87 ILE A C 1
ATOM 704 O O . ILE A 1 87 ? -8.148 14.227 0.514 1 98.75 87 ILE A O 1
ATOM 708 N N . HIS A 1 88 ? -8 14.547 -1.745 1 98.69 88 HIS A N 1
ATOM 709 C CA . HIS A 1 88 ? -6.555 14.375 -1.717 1 98.69 88 HIS A CA 1
ATOM 710 C C . HIS A 1 88 ? -5.844 15.719 -1.629 1 98.69 88 HIS A C 1
ATOM 712 O O . HIS A 1 88 ? -6.398 16.75 -2.016 1 98.69 88 HIS A O 1
ATOM 718 N N . GLY A 1 89 ? -4.684 15.766 -1.007 1 98.44 89 GLY A N 1
ATOM 719 C CA . GLY A 1 89 ? -3.777 16.906 -1.041 1 98.44 89 GLY A CA 1
ATOM 720 C C . GLY A 1 89 ? -2.654 16.75 -2.047 1 98.44 89 GLY A C 1
ATOM 721 O O . GLY A 1 89 ? -2.76 15.945 -2.98 1 98.44 89 GLY A O 1
ATOM 722 N N . ASN A 1 90 ? -1.639 17.562 -1.943 1 97.38 90 ASN A N 1
ATOM 723 C CA . ASN A 1 90 ? -0.533 17.5 -2.893 1 97.38 90 ASN A CA 1
ATOM 724 C C . ASN A 1 90 ? 0.395 16.312 -2.6 1 97.38 90 ASN A C 1
ATOM 726 O O . ASN A 1 90 ? 1.127 15.867 -3.48 1 97.38 90 ASN A O 1
ATOM 730 N N . HIS A 1 91 ? 0.465 15.773 -1.437 1 97.75 91 HIS A N 1
ATOM 731 C CA . HIS A 1 91 ? 1.304 14.641 -1.062 1 97.75 91 HIS A CA 1
ATOM 732 C C . HIS A 1 91 ? 0.663 13.32 -1.477 1 97.75 91 HIS A C 1
ATOM 734 O O . HIS A 1 91 ? 1.36 12.328 -1.678 1 97.75 91 HIS A O 1
ATOM 740 N N . ASP A 1 92 ? -0.599 13.273 -1.569 1 97.69 92 ASP A N 1
ATOM 741 C CA . ASP A 1 92 ? -1.26 12 -1.834 1 97.69 92 ASP A CA 1
ATOM 742 C C . ASP A 1 92 ? -2.219 12.117 -3.016 1 97.69 92 ASP A C 1
ATOM 744 O O . ASP A 1 92 ? -3.299 11.516 -3.006 1 97.69 92 ASP A O 1
ATOM 748 N N . ASP A 1 93 ? -1.861 12.898 -3.986 1 95.81 93 ASP A N 1
ATOM 749 C CA . ASP A 1 93 ? -2.631 13.102 -5.211 1 95.81 93 ASP A CA 1
ATOM 750 C C . ASP A 1 93 ? -2.494 11.906 -6.148 1 95.81 93 ASP A C 1
ATOM 752 O O . ASP A 1 93 ? -1.589 11.086 -5.988 1 95.81 93 ASP A O 1
ATOM 756 N N . PRO A 1 94 ? -3.502 11.773 -7.07 1 94.44 94 PRO A N 1
ATOM 757 C CA . PRO A 1 94 ? -3.363 10.727 -8.086 1 94.44 94 PRO A CA 1
ATOM 758 C C . PRO A 1 94 ? -2.111 10.891 -8.945 1 94.44 94 PRO A C 1
ATOM 760 O O . PRO A 1 94 ? -1.846 11.984 -9.445 1 94.44 94 PRO A O 1
ATOM 763 N N . SER A 1 95 ? -1.318 9.805 -9.039 1 89.06 95 SER A N 1
ATOM 764 C CA . SER A 1 95 ? -0.081 9.852 -9.812 1 89.06 95 SER A CA 1
ATOM 765 C C . SER A 1 95 ? 0.349 8.461 -10.258 1 89.06 95 SER A C 1
ATOM 767 O O . SER A 1 95 ? -0.217 7.457 -9.82 1 89.06 95 SER A O 1
ATOM 769 N N . GLY A 1 96 ? 1.248 8.453 -11.156 1 83.69 96 GLY A N 1
ATOM 770 C CA . GLY A 1 96 ? 1.816 7.191 -11.609 1 83.69 96 GLY A CA 1
ATOM 771 C C . GLY A 1 96 ? 0.896 6.418 -12.531 1 83.69 96 GLY A C 1
ATOM 772 O O . GLY A 1 96 ? 0.041 7.008 -13.195 1 83.69 96 GLY A O 1
ATOM 773 N N . PHE A 1 97 ? 1.15 5.008 -12.547 1 85.62 97 PHE A N 1
ATOM 774 C CA . PHE A 1 97 ? 0.407 4.102 -13.414 1 85.62 97 PHE A CA 1
ATOM 775 C C . PHE A 1 97 ? -1.075 4.109 -13.062 1 85.62 97 PHE A C 1
ATOM 777 O O . PHE A 1 97 ? -1.443 3.936 -11.898 1 85.62 97 PHE A O 1
ATOM 784 N N . ASN A 1 98 ? -1.891 4.52 -13.961 1 89.38 98 ASN A N 1
ATOM 785 C CA . ASN A 1 98 ? -3.346 4.559 -13.867 1 89.38 98 ASN A CA 1
ATOM 786 C C . ASN A 1 98 ? -3.816 5.688 -12.953 1 89.38 98 ASN A C 1
ATOM 788 O O . ASN A 1 98 ? -4.977 5.711 -12.531 1 89.38 98 ASN A O 1
ATOM 792 N N . SER A 1 99 ? -2.908 6.613 -12.477 1 91.62 99 SER A N 1
ATOM 793 C CA . SER A 1 99 ? -3.242 7.793 -11.688 1 91.62 99 SER A CA 1
ATOM 794 C C . SER A 1 99 ? -4 7.414 -10.422 1 91.62 99 SER A C 1
ATOM 796 O O . SER A 1 99 ? -5.043 7.996 -10.117 1 91.62 99 SER A O 1
ATOM 798 N N . VAL A 1 100 ? -3.428 6.453 -9.727 1 95.31 100 VAL A N 1
ATOM 799 C CA . VAL A 1 100 ? -4.062 5.957 -8.508 1 95.31 100 VAL A CA 1
ATOM 800 C C . VAL A 1 100 ? -3.502 6.699 -7.297 1 95.31 100 VAL A C 1
ATOM 802 O O . VAL A 1 100 ? -2.283 6.801 -7.137 1 95.31 100 VAL A O 1
ATOM 805 N N . SER A 1 101 ? -4.398 7.262 -6.543 1 97.06 101 SER A N 1
ATOM 806 C CA . SER A 1 101 ? -4.051 7.871 -5.266 1 97.06 101 SER A CA 1
ATOM 807 C C . SER A 1 101 ? -4.035 6.836 -4.145 1 97.06 101 SER A C 1
ATOM 809 O O . SER A 1 101 ? -4.781 5.855 -4.188 1 97.06 101 SER A O 1
ATOM 811 N N . PRO A 1 102 ? -3.127 7.035 -3.15 1 97.88 102 PRO A N 1
ATOM 812 C CA . PRO A 1 102 ? -3.26 6.16 -1.983 1 97.88 102 PRO A CA 1
ATOM 813 C C . PRO A 1 102 ? -4.641 6.238 -1.34 1 97.88 102 PRO A C 1
ATOM 815 O O . PRO A 1 102 ? -5.082 5.285 -0.69 1 97.88 102 PRO A O 1
ATOM 818 N N . MET A 1 103 ? -5.312 7.305 -1.609 1 98.44 103 MET A N 1
ATOM 819 C CA . MET A 1 103 ? -6.672 7.453 -1.093 1 98.44 103 MET A CA 1
ATOM 820 C C . MET A 1 103 ? -7.621 6.477 -1.774 1 98.44 103 MET A C 1
ATOM 822 O O . MET A 1 103 ? -8.617 6.059 -1.181 1 98.44 103 MET A O 1
ATOM 826 N N . ASP A 1 104 ? -7.344 6.137 -3.006 1 98.25 104 ASP A N 1
ATOM 827 C CA . ASP A 1 104 ? -8.156 5.16 -3.727 1 98.25 104 ASP A CA 1
ATOM 828 C C . ASP A 1 104 ? -8.141 3.805 -3.023 1 98.25 104 ASP A C 1
ATOM 830 O O . ASP A 1 104 ? -9.148 3.092 -3.014 1 98.25 104 ASP A O 1
ATOM 834 N N . ILE A 1 105 ? -7.039 3.48 -2.49 1 97.94 105 ILE A N 1
ATOM 835 C CA . ILE A 1 105 ? -6.898 2.209 -1.791 1 97.94 105 ILE A CA 1
ATOM 836 C C . ILE A 1 105 ? -7.809 2.186 -0.567 1 97.94 105 ILE A C 1
ATOM 838 O O . ILE A 1 105 ? -8.578 1.24 -0.374 1 97.94 105 ILE A O 1
ATOM 842 N N . LEU A 1 106 ? -7.754 3.254 0.241 1 98.06 106 LEU A N 1
ATOM 843 C CA . LEU A 1 106 ? -8.602 3.334 1.424 1 98.06 106 LEU A CA 1
ATOM 844 C C . LEU A 1 106 ? -10.078 3.365 1.033 1 98.06 106 LEU A C 1
ATOM 846 O O . LEU A 1 106 ? -10.922 2.791 1.728 1 98.06 106 LEU A O 1
ATOM 850 N N . HIS A 1 107 ? -10.336 4.055 -0.065 1 97.75 107 HIS A N 1
ATOM 851 C CA . HIS A 1 107 ? -11.703 4.09 -0.575 1 97.75 107 HIS A CA 1
ATOM 852 C C . HIS A 1 107 ? -12.195 2.688 -0.917 1 97.75 107 HIS A C 1
ATOM 854 O O . HIS A 1 107 ? -13.312 2.314 -0.553 1 97.75 107 HIS A O 1
ATOM 860 N N . SER A 1 108 ? -11.375 1.923 -1.562 1 96.12 108 SER A N 1
ATOM 861 C CA . SER A 1 108 ? -11.75 0.578 -1.988 1 96.12 108 SER A CA 1
ATOM 862 C C . SER A 1 108 ? -12.023 -0.327 -0.791 1 96.12 108 SER A C 1
ATOM 864 O O . SER A 1 108 ? -12.805 -1.272 -0.886 1 96.12 108 SER A O 1
ATOM 866 N N . THR A 1 109 ? -11.344 -0.042 0.341 1 94.19 109 THR A N 1
ATOM 867 C CA . THR A 1 109 ? -11.57 -0.83 1.547 1 94.19 109 THR A CA 1
ATOM 868 C C . THR A 1 109 ? -12.938 -0.515 2.146 1 94.19 109 THR A C 1
ATOM 870 O O . THR A 1 109 ? -13.445 -1.269 2.979 1 94.19 109 THR A O 1
ATOM 873 N N . GLY A 1 110 ? -13.484 0.647 1.822 1 91.94 110 GLY A N 1
ATOM 874 C CA . GLY A 1 110 ? -14.734 1.1 2.408 1 91.94 110 GLY A CA 1
ATOM 875 C C . GLY A 1 110 ? -14.539 1.919 3.672 1 91.94 110 GLY A C 1
ATOM 876 O O . GLY A 1 110 ? -15.508 2.361 4.285 1 91.94 110 GLY A O 1
ATOM 877 N N . LEU A 1 111 ? -13.297 2.203 4.043 1 94.19 111 LEU A N 1
ATOM 878 C CA . LEU A 1 111 ? -13.008 2.893 5.293 1 94.19 111 LEU A CA 1
ATOM 879 C C . LEU A 1 111 ? -13.102 4.406 5.117 1 94.19 111 LEU A C 1
ATOM 881 O O . LEU A 1 111 ? -13.383 5.129 6.074 1 94.19 111 LEU A O 1
ATOM 885 N N . ILE A 1 112 ? -12.828 4.828 3.896 1 96.69 112 ILE A N 1
ATOM 886 C CA . ILE A 1 112 ? -12.875 6.25 3.572 1 96.69 112 ILE A CA 1
ATOM 887 C C . ILE A 1 112 ? -13.633 6.453 2.262 1 96.69 112 ILE A C 1
ATOM 889 O O . ILE A 1 112 ? -13.492 5.664 1.326 1 96.69 112 ILE A O 1
ATOM 893 N N . ASN A 1 113 ? -14.5 7.449 2.244 1 97.56 113 ASN A N 1
ATOM 894 C CA . ASN A 1 113 ? -15.117 7.898 0.999 1 97.56 113 ASN A CA 1
ATOM 895 C C . ASN A 1 113 ? -14.289 8.992 0.331 1 97.56 113 ASN A C 1
ATOM 897 O O . ASN A 1 113 ? -14.344 10.156 0.746 1 97.56 113 ASN A O 1
ATOM 901 N N . TYR A 1 114 ? -13.578 8.57 -0.661 1 98.25 114 TYR A N 1
ATOM 902 C CA . TYR A 1 114 ? -12.703 9.484 -1.387 1 98.25 114 TYR A CA 1
ATOM 903 C C . TYR A 1 114 ? -13.438 10.141 -2.545 1 98.25 114 TYR A C 1
ATOM 905 O O . TYR A 1 114 ? -13.969 9.453 -3.424 1 98.25 114 TYR A O 1
ATOM 913 N N . PHE A 1 115 ? -13.453 11.508 -2.498 1 97.62 115 PHE A N 1
ATOM 914 C CA . PHE A 1 115 ? -14.133 12.266 -3.537 1 97.62 115 PHE A CA 1
ATOM 915 C C . PHE A 1 115 ? -13.344 13.516 -3.908 1 97.62 115 PHE A C 1
ATOM 917 O O . PHE A 1 115 ? -12.266 13.758 -3.355 1 97.62 115 PHE A O 1
ATOM 924 N N . GLY A 1 116 ? -13.766 14.25 -4.871 1 95.69 116 GLY A N 1
ATOM 925 C CA . GLY A 1 116 ? -13.109 15.492 -5.246 1 95.69 116 GLY A CA 1
ATOM 926 C C . GLY A 1 116 ? -11.992 15.305 -6.254 1 95.69 116 GLY A C 1
ATOM 927 O O . GLY A 1 116 ? -11.102 16.141 -6.363 1 95.69 116 GLY A O 1
ATOM 928 N N . LYS A 1 117 ? -12.016 14.18 -6.949 1 93.56 117 LYS A N 1
ATOM 929 C CA . LYS A 1 117 ? -11.055 13.945 -8.023 1 93.56 117 LYS A CA 1
ATOM 930 C C . LYS A 1 117 ? -11.32 14.875 -9.211 1 93.56 117 LYS A C 1
ATOM 932 O O . LYS A 1 117 ? -12.469 15.211 -9.492 1 93.56 117 LYS A O 1
ATOM 937 N N . ILE A 1 118 ? -10.18 15.18 -9.836 1 87.75 118 ILE A N 1
ATOM 938 C CA . ILE A 1 118 ? -10.273 16.062 -10.992 1 87.75 118 ILE A CA 1
ATOM 939 C C . ILE A 1 118 ? -10.047 15.266 -12.273 1 87.75 118 ILE A C 1
ATOM 941 O O . ILE A 1 118 ? -9.008 14.625 -12.438 1 87.75 118 ILE A O 1
ATOM 945 N N . ASN A 1 119 ? -10.992 15.18 -13.156 1 76.06 119 ASN A N 1
ATOM 946 C CA . ASN A 1 119 ? -10.922 14.32 -14.344 1 76.06 119 ASN A CA 1
ATOM 947 C C . ASN A 1 119 ? -10.508 15.109 -15.578 1 76.06 119 ASN A C 1
ATOM 949 O O . ASN A 1 119 ? -10.078 14.531 -16.578 1 76.06 119 ASN A O 1
ATOM 953 N N . SER A 1 120 ? -10.797 16.438 -15.609 1 75.5 120 SER A N 1
ATOM 954 C CA . SER A 1 120 ? -10.5 17.219 -16.797 1 75.5 120 SER A CA 1
ATOM 955 C C . SER A 1 120 ? -9.641 18.438 -16.453 1 75.5 120 SER A C 1
ATOM 957 O O . SER A 1 120 ? -9.836 19.062 -15.414 1 75.5 120 SER A O 1
ATOM 959 N N . LEU A 1 121 ? -8.688 18.656 -17.375 1 73.5 121 LEU A N 1
ATOM 960 C CA . LEU A 1 121 ? -7.777 19.766 -17.109 1 73.5 121 LEU A CA 1
ATOM 961 C C . LEU A 1 121 ? -8.242 21.031 -17.812 1 73.5 121 LEU A C 1
ATOM 963 O O . LEU A 1 121 ? -7.746 22.125 -17.516 1 73.5 121 LEU A O 1
ATOM 967 N N . ASP A 1 122 ? -9.242 20.969 -18.609 1 84.81 122 ASP A N 1
ATOM 968 C CA . ASP A 1 122 ? -9.672 22.156 -19.344 1 84.81 122 ASP A CA 1
ATOM 969 C C . ASP A 1 122 ? -10.781 22.906 -18.594 1 84.81 122 ASP A C 1
ATOM 971 O O . ASP A 1 122 ? -10.844 24.125 -18.625 1 84.81 122 ASP A O 1
ATOM 975 N N . SER A 1 123 ? -11.602 22.234 -18.016 1 90.69 123 SER A N 1
ATOM 976 C CA . SER A 1 123 ? -12.656 22.781 -17.156 1 90.69 123 SER A CA 1
ATOM 977 C C . SER A 1 123 ? -13 21.812 -16.031 1 90.69 123 SER A C 1
ATOM 979 O O . SER A 1 123 ? -12.867 20.609 -16.172 1 90.69 123 SER A O 1
ATOM 981 N N . ILE A 1 124 ? -13.375 22.453 -14.93 1 94.12 124 ILE A N 1
ATOM 982 C CA . ILE A 1 124 ? -13.672 21.641 -13.766 1 94.12 124 ILE A CA 1
ATOM 983 C C . ILE A 1 124 ? -15.125 21.844 -13.336 1 94.12 124 ILE A C 1
ATOM 985 O O . ILE A 1 124 ? -15.555 22.984 -13.125 1 94.12 124 ILE A O 1
ATOM 989 N N . LYS A 1 125 ? -15.82 20.812 -13.406 1 93.69 125 LYS A N 1
ATOM 990 C CA . LYS A 1 125 ? -17.156 20.797 -12.82 1 93.69 125 LYS A CA 1
ATOM 991 C C . LYS A 1 125 ? -17.172 20.094 -11.469 1 93.69 125 LYS A C 1
ATOM 993 O O . LYS A 1 125 ? -16.828 18.922 -11.375 1 93.69 125 LYS A O 1
ATOM 998 N N . VAL A 1 126 ? -17.516 20.812 -10.414 1 95.69 126 VAL A N 1
ATOM 999 C CA . VAL A 1 126 ? -17.484 20.25 -9.062 1 95.69 126 VAL A CA 1
ATOM 1000 C C . VAL A 1 126 ? -18.891 19.906 -8.609 1 95.69 126 VAL A C 1
ATOM 1002 O O . VAL A 1 126 ? -19.734 20.797 -8.414 1 95.69 126 VAL A O 1
ATOM 1005 N N . GLU A 1 127 ? -19.125 18.641 -8.508 1 95.88 127 GLU A N 1
ATOM 1006 C CA . GLU A 1 127 ? -20.391 18.141 -7.98 1 95.88 127 GLU A CA 1
ATOM 1007 C C . GLU A 1 127 ? -20.25 17.703 -6.523 1 95.88 127 GLU A C 1
ATOM 1009 O O . GLU A 1 127 ? -19.234 17.109 -6.145 1 95.88 127 GLU A O 1
ATOM 1014 N N . PRO A 1 128 ? -21.219 18.031 -5.73 1 97.69 128 PRO A N 1
ATOM 1015 C CA . PRO A 1 128 ? -21.125 17.672 -4.312 1 97.69 128 PRO A CA 1
ATOM 1016 C C . PRO A 1 128 ? -21.547 16.25 -4.02 1 97.69 128 PRO A C 1
ATOM 1018 O O . PRO A 1 128 ? -22.234 15.625 -4.832 1 97.69 128 PRO A O 1
ATOM 1021 N N . ILE A 1 129 ? -21.062 15.727 -2.916 1 97.81 129 ILE A N 1
ATOM 1022 C CA . ILE A 1 129 ? -21.719 14.594 -2.283 1 97.81 129 ILE A CA 1
ATOM 1023 C C . ILE A 1 129 ? -22.797 15.086 -1.319 1 97.81 129 ILE A C 1
ATOM 1025 O O . ILE A 1 129 ? -22.625 16.125 -0.674 1 97.81 129 ILE A O 1
ATOM 1029 N N . LEU A 1 130 ? -23.906 14.359 -1.252 1 97.56 130 LEU A N 1
ATOM 1030 C CA . LEU A 1 130 ? -25 14.734 -0.359 1 97.56 130 LEU A CA 1
ATOM 1031 C C . LEU A 1 130 ? -25 13.859 0.891 1 97.56 130 LEU A C 1
ATOM 1033 O O . LEU A 1 130 ? -25.094 12.633 0.795 1 97.56 130 LEU A O 1
ATOM 1037 N N . ILE A 1 131 ? -24.797 14.508 2.037 1 96.5 131 ILE A N 1
ATOM 1038 C CA . ILE A 1 131 ? -24.844 13.812 3.318 1 96.5 131 ILE A CA 1
ATOM 1039 C C . ILE A 1 131 ? -26.156 14.125 4.027 1 96.5 131 ILE A C 1
ATOM 1041 O O . ILE A 1 131 ? -26.453 15.289 4.316 1 96.5 131 ILE A O 1
ATOM 1045 N N . LYS A 1 132 ? -26.922 13.062 4.23 1 94.56 132 LYS A N 1
ATOM 1046 C CA . LYS A 1 132 ? -28.203 13.227 4.898 1 94.56 132 LYS A CA 1
ATOM 1047 C C . LYS A 1 132 ? -28.141 12.719 6.336 1 94.56 132 LYS A C 1
ATOM 1049 O O . LYS A 1 132 ? -27.672 11.609 6.59 1 94.56 132 LYS A O 1
ATOM 1054 N N . VAL A 1 133 ? -28.484 13.602 7.219 1 91.12 133 VAL A N 1
ATOM 1055 C CA . VAL A 1 133 ? -28.562 13.242 8.633 1 91.12 133 VAL A CA 1
ATOM 1056 C C . VAL A 1 133 ? -29.984 13.422 9.141 1 91.12 133 VAL A C 1
ATOM 1058 O O . VAL A 1 133 ? -30.578 14.492 8.969 1 91.12 133 VAL A O 1
ATOM 1061 N N . ASN A 1 134 ? -30.641 12.328 9.633 1 83.94 134 ASN A N 1
ATOM 1062 C CA . ASN A 1 134 ? -32.062 12.359 9.992 1 83.94 134 ASN A CA 1
ATOM 1063 C C . ASN A 1 134 ? -32.25 12.531 11.492 1 83.94 134 ASN A C 1
ATOM 1065 O O . ASN A 1 134 ? -33.375 12.695 11.961 1 83.94 134 ASN A O 1
ATOM 1069 N N . ASN A 1 135 ? -31.312 12.633 12.312 1 74.81 135 ASN A N 1
ATOM 1070 C CA . ASN A 1 135 ? -31.547 12.688 13.75 1 74.81 135 ASN A CA 1
ATOM 1071 C C . ASN A 1 135 ? -31.141 14.039 14.344 1 74.81 135 ASN A C 1
ATOM 1073 O O . ASN A 1 135 ? -29.969 14.414 14.273 1 74.81 135 ASN A O 1
ATOM 1077 N N . PRO A 1 136 ? -31.969 14.68 15.078 1 67.38 136 PRO A N 1
ATOM 1078 C CA . PRO A 1 136 ? -33.438 14.672 15.258 1 67.38 136 PRO A CA 1
ATOM 1079 C C . PRO A 1 136 ? -34.156 15.375 14.109 1 67.38 136 PRO A C 1
ATOM 1081 O O . PRO A 1 136 ? -35.375 15.18 13.938 1 67.38 136 PRO A O 1
ATOM 1084 N N . ILE A 1 137 ? -33.5 16.234 13.469 1 78.38 137 ILE A N 1
ATOM 1085 C CA . ILE A 1 137 ? -34.062 16.906 12.297 1 78.38 137 ILE A CA 1
ATOM 1086 C C . ILE A 1 137 ? -33.344 16.438 11.039 1 78.38 137 ILE A C 1
ATOM 1088 O O . ILE A 1 137 ? -32.156 16.062 11.078 1 78.38 137 ILE A O 1
ATOM 1092 N N . LYS A 1 138 ? -34.125 16.438 9.945 1 88.38 138 LYS A N 1
ATOM 1093 C CA . LYS A 1 138 ? -33.531 16.047 8.664 1 88.38 138 LYS A CA 1
ATOM 1094 C C . LYS A 1 138 ? -32.719 17.203 8.055 1 88.38 138 LYS A C 1
ATOM 1096 O O . LYS A 1 138 ? -33.281 18.281 7.816 1 88.38 138 LYS A O 1
ATOM 1101 N N . ILE A 1 139 ? -31.5 17.016 7.973 1 93.31 139 ILE A N 1
ATOM 1102 C CA . ILE A 1 139 ? -30.609 18.016 7.391 1 93.31 139 ILE A CA 1
ATOM 1103 C C . ILE A 1 139 ? -29.828 17.391 6.238 1 93.31 139 ILE A C 1
ATOM 1105 O O . ILE A 1 139 ? -29.328 16.266 6.352 1 93.31 139 ILE A O 1
ATOM 1109 N N . THR A 1 140 ? -29.812 18.094 5.133 1 95.69 140 THR A N 1
ATOM 1110 C CA . THR A 1 140 ? -29 17.688 3.99 1 95.69 140 THR A CA 1
ATOM 1111 C C . THR A 1 140 ? -27.828 18.641 3.787 1 95.69 140 THR A C 1
ATOM 1113 O O . THR A 1 140 ? -28.031 19.844 3.65 1 95.69 140 THR A O 1
ATOM 1116 N N . ILE A 1 141 ? -26.688 18.109 3.781 1 97.56 141 ILE A N 1
ATOM 1117 C CA . ILE A 1 141 ? -25.484 18.891 3.592 1 97.56 141 ILE A CA 1
ATOM 1118 C C . ILE A 1 141 ? -24.828 18.531 2.256 1 97.56 141 ILE A C 1
ATOM 1120 O O . ILE A 1 141 ? -24.547 17.359 1.995 1 97.56 141 ILE A O 1
ATOM 1124 N N . ALA A 1 142 ? -24.656 19.516 1.383 1 98.56 142 ALA A N 1
ATOM 1125 C CA . ALA A 1 142 ? -23.906 19.344 0.145 1 98.56 142 ALA A CA 1
ATOM 1126 C C . ALA A 1 142 ? -22.422 19.656 0.356 1 98.56 142 ALA A C 1
ATOM 1128 O O . ALA A 1 142 ? -22.062 20.797 0.644 1 98.56 142 ALA A O 1
ATOM 1129 N N . VAL A 1 143 ? -21.594 18.656 0.219 1 98.69 143 VAL A N 1
ATOM 1130 C CA . VAL A 1 143 ? -20.156 18.844 0.416 1 98.69 143 VAL A CA 1
ATOM 1131 C C . VAL A 1 143 ? -19.438 18.797 -0.931 1 98.69 143 VAL A C 1
ATOM 1133 O O . VAL A 1 143 ? -19.469 17.766 -1.616 1 98.69 143 VAL A O 1
ATOM 1136 N N . TYR A 1 144 ? -18.859 19.938 -1.262 1 98.5 144 TYR A N 1
ATOM 1137 C CA . TYR A 1 144 ? -18.047 20.047 -2.471 1 98.5 144 TYR A CA 1
ATOM 1138 C C . TYR A 1 144 ? -16.578 19.812 -2.162 1 98.5 144 TYR A C 1
ATOM 1140 O O . TYR A 1 144 ? -16.078 20.281 -1.137 1 98.5 144 TYR A O 1
ATOM 1148 N N . GLY A 1 145 ? -15.945 19.031 -2.977 1 98.12 145 GLY A N 1
ATOM 1149 C CA . GLY A 1 145 ? -14.531 18.766 -2.785 1 98.12 145 GLY A CA 1
ATOM 1150 C C . GLY A 1 145 ? -13.711 19 -4.039 1 98.12 145 GLY A C 1
ATOM 1151 O O . GLY A 1 145 ? -14.117 18.609 -5.137 1 98.12 145 GLY A O 1
ATOM 1152 N N . LEU A 1 146 ? -12.648 19.641 -3.855 1 96.81 146 LEU A N 1
ATOM 1153 C CA . LEU A 1 146 ? -11.641 19.797 -4.906 1 96.81 146 LEU A CA 1
ATOM 1154 C C . LEU A 1 146 ? -10.258 19.406 -4.398 1 96.81 146 LEU A C 1
ATOM 1156 O O . LEU A 1 146 ? -9.633 20.156 -3.646 1 96.81 146 LEU A O 1
ATOM 1160 N N . GLY A 1 147 ? -9.828 18.234 -4.863 1 96.94 147 GLY A N 1
ATOM 1161 C CA . GLY A 1 147 ? -8.477 17.812 -4.52 1 96.94 147 GLY A CA 1
ATOM 1162 C C . GLY A 1 147 ? -7.406 18.719 -5.09 1 96.94 147 GLY A C 1
ATOM 1163 O O . GLY A 1 147 ? -7.676 19.516 -5.992 1 96.94 147 GLY A O 1
ATOM 1164 N N . TYR A 1 148 ? -6.262 18.578 -4.621 1 96.75 148 TYR A N 1
ATOM 1165 C CA . TYR A 1 148 ? -5.152 19.453 -4.973 1 96.75 148 TYR A CA 1
ATOM 1166 C C . TYR A 1 148 ? -4.906 19.438 -6.477 1 96.75 148 TYR A C 1
ATOM 1168 O O . TYR A 1 148 ? -4.887 18.375 -7.102 1 96.75 148 TYR A O 1
ATOM 1176 N N . LEU A 1 149 ? -4.805 20.5 -6.973 1 92.94 149 LEU A N 1
ATOM 1177 C CA . LEU A 1 149 ? -4.273 20.828 -8.289 1 92.94 149 LEU A CA 1
ATOM 1178 C C . LEU A 1 149 ? -3.174 21.891 -8.188 1 92.94 149 LEU A C 1
ATOM 1180 O O . LEU A 1 149 ? -3.205 22.734 -7.301 1 92.94 149 LEU A O 1
ATOM 1184 N N . LYS A 1 150 ? -2.252 21.766 -9.109 1 91.19 150 LYS A N 1
ATOM 1185 C CA . LYS A 1 150 ? -1.212 22.781 -9.062 1 91.19 150 LYS A CA 1
ATOM 1186 C C . LYS A 1 150 ? -1.818 24.188 -9.016 1 91.19 150 LYS A C 1
ATOM 1188 O O . LYS A 1 150 ? -2.664 24.531 -9.844 1 91.19 150 LYS A O 1
ATOM 1193 N N . ASP A 1 151 ? -1.371 24.984 -8.133 1 88.88 151 ASP A N 1
ATOM 1194 C CA . ASP A 1 151 ? -2.006 26.25 -7.801 1 88.88 151 ASP A CA 1
ATOM 1195 C C . ASP A 1 151 ? -2.041 27.188 -9.016 1 88.88 151 ASP A C 1
ATOM 1197 O O . ASP A 1 151 ? -3.043 27.859 -9.25 1 88.88 151 ASP A O 1
ATOM 1201 N N . ARG A 1 152 ? -0.966 27.203 -9.734 1 87.94 152 ARG A N 1
ATOM 1202 C CA . ARG A 1 152 ? -0.918 28.062 -10.906 1 87.94 152 ARG A CA 1
ATOM 1203 C C . ARG A 1 152 ? -1.98 27.672 -11.922 1 87.94 152 ARG A C 1
ATOM 1205 O O . ARG A 1 152 ? -2.627 28.531 -12.523 1 87.94 152 ARG A O 1
ATOM 1212 N N . ARG A 1 153 ? -2.156 26.469 -12.039 1 90.38 153 ARG A N 1
ATOM 1213 C CA . ARG A 1 153 ? -3.16 25.953 -12.969 1 90.38 153 ARG A CA 1
ATOM 1214 C C . ARG A 1 153 ? -4.57 26.281 -12.484 1 90.38 153 ARG A C 1
ATOM 1216 O O . ARG A 1 153 ? -5.406 26.75 -13.258 1 90.38 153 ARG A O 1
ATOM 1223 N N . LEU A 1 154 ? -4.793 26.047 -11.266 1 91.94 154 LEU A N 1
ATOM 1224 C CA . LEU A 1 154 ? -6.105 26.344 -10.703 1 91.94 154 LEU A CA 1
ATOM 1225 C C . LEU A 1 154 ? -6.402 27.828 -10.773 1 91.94 154 LEU A C 1
ATOM 1227 O O . LEU A 1 154 ? -7.52 28.234 -11.109 1 91.94 154 LEU A O 1
ATOM 1231 N N . PHE A 1 155 ? -5.395 28.594 -10.484 1 92 155 PHE A N 1
ATOM 1232 C CA . PHE A 1 155 ? -5.547 30.047 -10.531 1 92 155 PHE A CA 1
ATOM 1233 C C . PHE A 1 155 ? -6.004 30.5 -11.914 1 92 155 PHE A C 1
ATOM 1235 O O . PHE A 1 155 ? -6.938 31.297 -12.039 1 92 155 PHE A O 1
ATOM 1242 N N . LYS A 1 156 ? -5.398 29.969 -12.891 1 92.25 156 LYS A N 1
ATOM 1243 C CA . LYS A 1 156 ? -5.754 30.312 -14.266 1 92.25 156 LYS A CA 1
ATOM 1244 C C . LYS A 1 156 ? -7.184 29.875 -14.586 1 92.25 156 LYS A C 1
ATOM 1246 O O . LYS A 1 156 ? -7.938 30.625 -15.211 1 92.25 156 LYS A O 1
ATOM 1251 N N . LEU A 1 157 ? -7.527 28.703 -14.18 1 93.62 157 LEU A N 1
ATOM 1252 C CA . LEU A 1 157 ? -8.883 28.203 -14.406 1 93.62 157 LEU A CA 1
ATOM 1253 C C . LEU A 1 157 ? -9.914 29.094 -13.719 1 93.62 157 LEU A C 1
ATOM 1255 O O . LEU A 1 157 ? -10.977 29.375 -14.273 1 93.62 157 LEU A O 1
ATOM 1259 N N . LEU A 1 158 ? -9.609 29.547 -12.539 1 93.5 158 LEU A N 1
ATOM 1260 C CA . LEU A 1 158 ? -10.492 30.422 -11.781 1 93.5 158 LEU A CA 1
ATOM 1261 C C . LEU A 1 158 ? -10.641 31.766 -12.461 1 93.5 158 LEU A C 1
ATOM 1263 O O . LEU A 1 158 ? -11.75 32.312 -12.57 1 93.5 158 LEU A O 1
ATOM 1267 N N . GLU A 1 159 ? -9.555 32.25 -12.969 1 92.88 159 GLU A N 1
ATOM 1268 C CA . GLU A 1 159 ? -9.562 33.562 -13.664 1 92.88 159 GLU A CA 1
ATOM 1269 C C . GLU A 1 159 ? -10.414 33.469 -14.93 1 92.88 159 GLU A C 1
ATOM 1271 O O . GLU A 1 159 ? -11.07 34.469 -15.297 1 92.88 159 GLU A O 1
ATOM 1276 N N . GLN A 1 160 ? -10.336 32.375 -15.484 1 94.31 160 GLN A N 1
ATOM 1277 C CA . GLN A 1 160 ? -11.062 32.188 -16.734 1 94.31 160 GLN A CA 1
ATOM 1278 C C . GLN A 1 160 ? -12.492 31.719 -16.484 1 94.31 160 GLN A C 1
ATOM 1280 O O . GLN A 1 160 ? -13.227 31.406 -17.422 1 94.31 160 GLN A O 1
ATOM 1285 N N . ASN A 1 161 ? -12.859 31.578 -15.281 1 93.75 161 ASN A N 1
ATOM 1286 C CA . ASN A 1 161 ? -14.188 31.125 -14.875 1 93.75 161 ASN A CA 1
ATOM 1287 C C . ASN A 1 161 ? -14.492 29.734 -15.406 1 93.75 161 ASN A C 1
ATOM 1289 O O . ASN A 1 161 ? -15.586 29.484 -15.922 1 93.75 161 ASN A O 1
ATOM 1293 N N . LYS A 1 162 ? -13.5 28.906 -15.336 1 94.56 162 LYS A N 1
ATOM 1294 C CA . LYS A 1 162 ? -13.633 27.547 -15.852 1 94.56 162 LYS A CA 1
ATOM 1295 C C . LYS A 1 162 ? -13.852 26.547 -14.719 1 94.56 162 LYS A C 1
ATOM 1297 O O . LYS A 1 162 ? -13.781 25.328 -14.938 1 94.56 162 LYS A O 1
ATOM 1302 N N . VAL A 1 163 ? -14.047 26.953 -13.562 1 94.75 163 VAL A N 1
ATOM 1303 C CA . VAL A 1 163 ? -14.438 26.125 -12.43 1 94.75 163 VAL A CA 1
ATOM 1304 C C . VAL A 1 163 ? -15.891 26.406 -12.055 1 94.75 163 VAL A C 1
ATOM 1306 O O . VAL A 1 163 ? -16.234 27.516 -11.648 1 94.75 163 VAL A O 1
ATOM 1309 N N . LYS A 1 164 ? -16.719 25.406 -12.258 1 94.62 164 LYS A N 1
ATOM 1310 C CA . LYS A 1 164 ? -18.141 25.578 -12.008 1 94.62 164 LYS A CA 1
ATOM 1311 C C . LYS A 1 164 ? -18.609 24.656 -10.891 1 94.62 164 LYS A C 1
ATOM 1313 O O . LYS A 1 164 ? -18.312 23.469 -10.891 1 94.62 164 LYS A O 1
ATOM 1318 N N . PHE A 1 165 ? -19.281 25.203 -9.961 1 96.31 165 PHE A N 1
ATOM 1319 C CA . PHE A 1 165 ? -19.875 24.453 -8.875 1 96.31 165 PHE A CA 1
ATOM 1320 C C . PHE A 1 165 ? -21.359 24.219 -9.117 1 96.31 165 PHE A C 1
ATOM 1322 O O . PHE A 1 165 ? -22.109 25.172 -9.352 1 96.31 165 PHE A O 1
ATOM 1329 N N . ILE A 1 166 ? -21.812 23.031 -9.016 1 96.56 166 ILE A N 1
ATOM 1330 C CA . ILE A 1 166 ? -23.219 22.719 -9.242 1 96.56 166 ILE A CA 1
ATOM 1331 C C . ILE A 1 166 ? -24 22.828 -7.93 1 96.56 166 ILE A C 1
ATOM 1333 O O . ILE A 1 166 ? -24 21.891 -7.125 1 96.56 166 ILE A O 1
ATOM 1337 N N . LYS A 1 167 ? -24.641 23.875 -7.789 1 97.06 167 LYS A N 1
ATOM 1338 C CA . LYS A 1 167 ? -25.359 24.141 -6.543 1 97.06 167 LYS A CA 1
ATOM 1339 C C . LYS A 1 167 ? -26.547 23.188 -6.371 1 97.06 167 LYS A C 1
ATOM 1341 O O . LYS A 1 167 ? -27.266 22.922 -7.328 1 97.06 167 LYS A O 1
ATOM 1346 N N . GLN A 1 168 ? -26.656 22.703 -5.199 1 96.5 168 GLN A N 1
ATOM 1347 C CA . GLN A 1 168 ? -27.797 21.875 -4.816 1 96.5 168 GLN A CA 1
ATOM 1348 C C . GLN A 1 168 ? -28.812 22.672 -3.994 1 96.5 168 GLN A C 1
ATOM 1350 O O . GLN A 1 168 ? -28.766 22.656 -2.762 1 96.5 168 GLN A O 1
ATOM 1355 N N . ASP A 1 169 ? -29.859 23.156 -4.617 1 94.62 169 ASP A N 1
ATOM 1356 C CA . ASP A 1 169 ? -30.797 24.094 -3.982 1 94.62 169 ASP A CA 1
ATOM 1357 C C . ASP A 1 169 ? -31.578 23.406 -2.869 1 94.62 169 ASP A C 1
ATOM 1359 O O . ASP A 1 169 ? -31.984 24.047 -1.904 1 94.62 169 ASP A O 1
ATOM 1363 N N . ALA A 1 170 ? -31.672 22.172 -2.973 1 94.5 170 ALA A N 1
ATOM 1364 C CA . ALA A 1 170 ? -32.469 21.422 -2.006 1 94.5 170 ALA A CA 1
ATOM 1365 C C . ALA A 1 170 ? -31.703 21.188 -0.719 1 94.5 170 ALA A C 1
ATOM 1367 O O . ALA A 1 170 ? -32.281 20.812 0.307 1 94.5 170 ALA A O 1
ATOM 1368 N N . ALA A 1 171 ? -30.406 21.484 -0.678 1 96.5 171 ALA A N 1
ATOM 1369 C CA . ALA A 1 171 ? -29.578 21.234 0.501 1 96.5 171 ALA A CA 1
ATOM 1370 C C . ALA A 1 171 ? -29.734 22.375 1.517 1 96.5 171 ALA A C 1
ATOM 1372 O O . ALA A 1 171 ? -29.938 23.531 1.143 1 96.5 171 ALA A O 1
ATOM 1373 N N . ASP A 1 172 ? -29.609 22.031 2.777 1 95.69 172 ASP A N 1
ATOM 1374 C CA . ASP A 1 172 ? -29.703 23 3.857 1 95.69 172 ASP A CA 1
ATOM 1375 C C . ASP A 1 172 ? -28.375 23.75 4.027 1 95.69 172 ASP A C 1
ATOM 1377 O O . ASP A 1 172 ? -28.375 24.922 4.426 1 95.69 172 ASP A O 1
ATOM 1381 N N . PHE A 1 173 ? -27.297 23.078 3.744 1 97.19 173 PHE A N 1
ATOM 1382 C CA . PHE A 1 173 ? -25.969 23.672 3.906 1 97.19 173 PHE A CA 1
ATOM 1383 C C . PHE A 1 173 ? -25.062 23.297 2.744 1 97.19 173 PHE A C 1
ATOM 1385 O O . PHE A 1 173 ? -25.188 22.203 2.188 1 97.19 173 PHE A O 1
ATOM 1392 N N . HIS A 1 174 ? -24.172 24.188 2.402 1 98.31 174 HIS A N 1
ATOM 1393 C CA . HIS A 1 174 ? -23.156 24.016 1.365 1 98.31 174 HIS A CA 1
ATOM 1394 C C . HIS A 1 174 ? -21.75 24.203 1.925 1 98.31 174 HIS A C 1
ATOM 1396 O O . HIS A 1 174 ? -21.422 25.281 2.416 1 98.31 174 HIS A O 1
ATOM 1402 N N . ILE A 1 175 ? -20.969 23.125 1.822 1 98.5 175 ILE A N 1
ATOM 1403 C CA . ILE A 1 175 ? -19.609 23.141 2.346 1 98.5 175 ILE A CA 1
ATOM 1404 C C . ILE A 1 175 ? -18.625 22.859 1.22 1 98.5 175 ILE A C 1
ATOM 1406 O O . ILE A 1 175 ? -18.828 21.938 0.414 1 98.5 175 ILE A O 1
ATOM 1410 N N . LEU A 1 176 ? -17.578 23.641 1.144 1 98.62 176 LEU A N 1
ATOM 1411 C CA . LEU A 1 176 ? -16.516 23.422 0.159 1 98.62 176 LEU A CA 1
ATOM 1412 C C . LEU A 1 176 ? -15.211 23.047 0.841 1 98.62 176 LEU A C 1
ATOM 1414 O O . LEU A 1 176 ? -14.773 23.719 1.771 1 98.62 176 LEU A O 1
ATOM 1418 N N . MET A 1 177 ? -14.656 21.938 0.424 1 98.5 177 MET A N 1
ATOM 1419 C CA . MET A 1 177 ? -13.328 21.516 0.867 1 98.5 177 MET A CA 1
ATOM 1420 C C . MET A 1 177 ? -12.305 21.656 -0.259 1 98.5 177 MET A C 1
ATOM 1422 O O . MET A 1 177 ? -12.508 21.125 -1.353 1 98.5 177 MET A O 1
ATOM 1426 N N . VAL A 1 178 ? -11.219 22.359 0.032 1 97.88 178 VAL A N 1
ATOM 1427 C CA . VAL A 1 178 ? -10.164 22.531 -0.965 1 97.88 178 VAL A CA 1
ATOM 1428 C C . VAL A 1 178 ? -8.797 22.344 -0.311 1 97.88 178 VAL A C 1
ATOM 1430 O O . VAL A 1 178 ? -8.648 22.531 0.899 1 97.88 178 VAL A O 1
ATOM 1433 N N . HIS A 1 179 ? -7.859 21.922 -1.088 1 98.25 179 HIS A N 1
ATOM 1434 C CA . HIS A 1 179 ? -6.48 21.75 -0.64 1 98.25 179 HIS A CA 1
ATOM 1435 C C . HIS A 1 179 ? -5.523 22.594 -1.469 1 98.25 179 HIS A C 1
ATOM 1437 O O . HIS A 1 179 ? -4.871 22.094 -2.383 1 98.25 179 HIS A O 1
ATOM 1443 N N . GLN A 1 180 ? -5.48 23.859 -1.169 1 97.19 180 GLN A N 1
ATOM 1444 C CA . GLN A 1 180 ? -4.762 24.859 -1.941 1 97.19 180 GLN A CA 1
ATOM 1445 C C . GLN A 1 180 ? -4.137 25.922 -1.028 1 97.19 180 GLN A C 1
ATOM 1447 O O . GLN A 1 180 ? -4.473 26 0.155 1 97.19 180 GLN A O 1
ATOM 1452 N N . ASN A 1 181 ? -3.293 26.703 -1.663 1 95.56 181 ASN A N 1
ATOM 1453 C CA . ASN A 1 181 ? -2.809 27.891 -0.968 1 95.56 181 ASN A CA 1
ATOM 1454 C C . ASN A 1 181 ? -3.93 28.906 -0.728 1 95.56 181 ASN A C 1
ATOM 1456 O O . ASN A 1 181 ? -4.586 29.344 -1.673 1 95.56 181 ASN A O 1
ATOM 1460 N N . ARG A 1 182 ? -4.113 29.219 0.503 1 93.81 182 ARG A N 1
ATOM 1461 C CA . ARG A 1 182 ? -5.086 30.25 0.841 1 93.81 182 ARG A CA 1
ATOM 1462 C C . ARG A 1 182 ? -4.422 31.625 0.91 1 93.81 182 ARG A C 1
ATOM 1464 O O . ARG A 1 182 ? -4.957 32.594 0.391 1 93.81 182 ARG A O 1
ATOM 1471 N N . ALA A 1 183 ? -3.293 31.625 1.603 1 87.62 183 ALA A N 1
ATOM 1472 C CA . ALA A 1 183 ? -2.545 32.875 1.741 1 87.62 183 ALA A CA 1
ATOM 1473 C C . ALA A 1 183 ? -2.107 33.406 0.379 1 87.62 183 ALA A C 1
ATOM 1475 O O . ALA A 1 183 ? -1.811 32.625 -0.531 1 87.62 183 ALA A O 1
ATOM 1476 N N . PHE A 1 184 ? -2.059 34.656 0.283 1 84.5 184 PHE A N 1
ATOM 1477 C CA . PHE A 1 184 ? -1.737 35.312 -0.979 1 84.5 184 PHE A CA 1
ATOM 1478 C C . PHE A 1 184 ? -0.365 34.875 -1.479 1 84.5 184 PHE A C 1
ATOM 1480 O O . PHE A 1 184 ? 0.604 34.844 -0.717 1 84.5 184 PHE A O 1
ATOM 1487 N N . ARG A 1 185 ? -0.4 34.438 -2.621 1 82.31 185 ARG A N 1
ATOM 1488 C CA . ARG A 1 185 ? 0.772 34.156 -3.445 1 82.31 185 ARG A CA 1
ATOM 1489 C C . ARG A 1 185 ? 0.52 34.531 -4.902 1 82.31 185 ARG A C 1
ATOM 1491 O O . ARG A 1 185 ? -0.521 34.188 -5.465 1 82.31 185 ARG A O 1
ATOM 1498 N N . LYS A 1 186 ? 1.43 35.25 -5.434 1 78.5 186 LYS A N 1
ATOM 1499 C CA . LYS A 1 186 ? 1.179 35.75 -6.781 1 78.5 186 LYS A CA 1
ATOM 1500 C C . LYS A 1 186 ? 0.817 34.594 -7.73 1 78.5 186 LYS A C 1
ATOM 1502 O O . LYS A 1 186 ? 1.654 33.75 -8.031 1 78.5 186 LYS A O 1
ATOM 1507 N N . GLU A 1 187 ? -0.385 34.594 -8.164 1 84.12 187 GLU A N 1
ATOM 1508 C CA . GLU A 1 187 ? -0.967 33.656 -9.133 1 84.12 187 GLU A CA 1
ATOM 1509 C C . GLU A 1 187 ? -0.806 32.219 -8.68 1 84.12 187 GLU A C 1
ATOM 1511 O O . GLU A 1 187 ? -0.732 31.297 -9.508 1 84.12 187 GLU A O 1
ATOM 1516 N N . ASN A 1 188 ? -0.738 32.031 -7.352 1 90.12 188 ASN A N 1
ATOM 1517 C CA . ASN A 1 188 ? -0.437 30.719 -6.809 1 90.12 188 ASN A CA 1
ATOM 1518 C C . ASN A 1 188 ? -1.245 30.438 -5.543 1 90.12 188 ASN A C 1
ATOM 1520 O O . ASN A 1 188 ? -0.712 29.922 -4.566 1 90.12 188 ASN A O 1
ATOM 1524 N N . TYR A 1 189 ? -2.391 30.922 -5.543 1 91.81 189 TYR A N 1
ATOM 1525 C CA . TYR A 1 189 ? -3.305 30.734 -4.426 1 91.81 189 TYR A CA 1
ATOM 1526 C C . TYR A 1 189 ? -4.754 30.812 -4.883 1 91.81 189 TYR A C 1
ATOM 1528 O O . TYR A 1 189 ? -5.027 31.125 -6.047 1 91.81 189 TYR A O 1
ATOM 1536 N N . TRP A 1 190 ? -5.648 30.516 -4.07 1 94 190 TRP A N 1
ATOM 1537 C CA . TRP A 1 190 ? -7.074 30.656 -4.34 1 94 190 TRP A CA 1
ATOM 1538 C C . TRP A 1 190 ? -7.602 31.984 -3.799 1 94 190 TRP A C 1
ATOM 1540 O O . TRP A 1 190 ? -7.789 32.125 -2.59 1 94 190 TRP A O 1
ATOM 1550 N N . PRO A 1 191 ? -7.926 32.938 -4.703 1 90.88 191 PRO A N 1
ATOM 1551 C CA . PRO A 1 191 ? -8.484 34.188 -4.23 1 90.88 191 PRO A CA 1
ATOM 1552 C C . PRO A 1 191 ? -9.867 34.031 -3.592 1 90.88 191 PRO A C 1
ATOM 1554 O O . PRO A 1 191 ? -10.734 33.344 -4.152 1 90.88 191 PRO A O 1
ATOM 1557 N N . GLU A 1 192 ? -10.055 34.625 -2.469 1 90.31 192 GLU A N 1
ATOM 1558 C CA . GLU A 1 192 ? -11.305 34.5 -1.723 1 90.31 192 GLU A CA 1
ATOM 1559 C C . GLU A 1 192 ? -12.492 34.969 -2.562 1 90.31 192 GLU A C 1
ATOM 1561 O O . GLU A 1 192 ? -13.594 34.438 -2.449 1 90.31 192 GLU A O 1
ATOM 1566 N N . GLU A 1 193 ? -12.242 35.938 -3.445 1 90.31 193 GLU A N 1
ATOM 1567 C CA . GLU A 1 193 ? -13.305 36.531 -4.266 1 90.31 193 GLU A CA 1
ATOM 1568 C C . GLU A 1 193 ? -13.812 35.531 -5.297 1 90.31 193 GLU A C 1
ATOM 1570 O O . GLU A 1 193 ? -14.891 35.719 -5.875 1 90.31 193 GLU A O 1
ATOM 1575 N N . LYS A 1 194 ? -13.008 34.531 -5.535 1 93.12 194 LYS A N 1
ATOM 1576 C CA . LYS A 1 194 ? -13.383 33.562 -6.547 1 93.12 194 LYS A CA 1
ATOM 1577 C C . LYS A 1 194 ? -14.156 32.406 -5.922 1 93.12 194 LYS A C 1
ATOM 1579 O O . LYS A 1 194 ? -14.633 31.516 -6.633 1 93.12 194 LYS A O 1
ATOM 1584 N N . LEU A 1 195 ? -14.352 32.406 -4.648 1 94.69 195 LEU A N 1
ATOM 1585 C CA . LEU A 1 195 ? -15.172 31.406 -3.969 1 94.69 195 LEU A CA 1
ATOM 1586 C C . LEU A 1 195 ? -16.656 31.75 -4.094 1 94.69 195 LEU A C 1
ATOM 1588 O O . LEU A 1 195 ? -17.031 32.906 -4.004 1 94.69 195 LEU A O 1
ATOM 1592 N N . PRO A 1 196 ? -17.484 30.766 -4.293 1 95.19 196 PRO A N 1
ATOM 1593 C CA . PRO A 1 196 ? -18.922 31.062 -4.383 1 95.19 196 PRO A CA 1
ATOM 1594 C C . PRO A 1 196 ? -19.469 31.656 -3.094 1 95.19 196 PRO A C 1
ATOM 1596 O O . PRO A 1 196 ? -19.297 31.078 -2.016 1 95.19 196 PRO A O 1
ATOM 1599 N N . GLU A 1 197 ? -20.266 32.656 -3.189 1 94.88 197 GLU A N 1
ATOM 1600 C CA . GLU A 1 197 ? -20.766 33.406 -2.043 1 94.88 197 GLU A CA 1
ATOM 1601 C C . GLU A 1 197 ? -21.891 32.656 -1.341 1 94.88 197 GLU A C 1
ATOM 1603 O O . GLU A 1 197 ? -22.234 32.938 -0.196 1 94.88 197 GLU A O 1
ATOM 1608 N N . TRP A 1 198 ? -22.438 31.719 -2.016 1 96.31 198 TRP A N 1
ATOM 1609 C CA . TRP A 1 198 ? -23.578 31.016 -1.462 1 96.31 198 TRP A CA 1
ATOM 1610 C C . TRP A 1 198 ? -23.141 29.844 -0.587 1 96.31 198 TRP A C 1
ATOM 1612 O O . TRP A 1 198 ? -23.969 29.109 -0.055 1 96.31 198 TRP A O 1
ATOM 1622 N N . MET A 1 199 ? -21.844 29.688 -0.422 1 96.69 199 MET A N 1
ATOM 1623 C CA . MET A 1 199 ? -21.328 28.688 0.51 1 96.69 199 MET A CA 1
ATOM 1624 C C . MET A 1 199 ? -21.625 29.078 1.952 1 96.69 199 MET A C 1
ATOM 1626 O O . MET A 1 199 ? -21.703 30.266 2.27 1 96.69 199 MET A O 1
ATOM 1630 N N . ASP A 1 200 ? -21.766 28.047 2.781 1 96.69 200 ASP A N 1
ATOM 1631 C CA . ASP A 1 200 ? -21.922 28.297 4.211 1 96.69 200 ASP A CA 1
ATOM 1632 C C . ASP A 1 200 ? -20.578 28.172 4.934 1 96.69 200 ASP A C 1
ATOM 1634 O O . ASP A 1 200 ? -20.312 28.922 5.875 1 96.69 200 ASP A O 1
ATOM 1638 N N . LEU A 1 201 ? -19.812 27.25 4.484 1 97.81 201 LEU A N 1
ATOM 1639 C CA . LEU A 1 201 ? -18.516 26.969 5.098 1 97.81 201 LEU A CA 1
ATOM 1640 C C . LEU A 1 201 ? -17.5 26.562 4.039 1 97.81 201 LEU A C 1
ATOM 1642 O O . LEU A 1 201 ? -17.797 25.766 3.156 1 97.81 201 LEU A O 1
ATOM 1646 N N . VAL A 1 202 ? -16.328 27.188 4.094 1 98.19 202 VAL A N 1
ATOM 1647 C CA . VAL A 1 202 ? -15.203 26.812 3.23 1 98.19 202 VAL A CA 1
ATOM 1648 C C . VAL A 1 202 ? -14.039 26.312 4.078 1 98.19 202 VAL A C 1
ATOM 1650 O O . VAL A 1 202 ? -13.625 26.984 5.031 1 98.19 202 VAL A O 1
ATOM 1653 N N . ILE A 1 203 ? -13.555 25.141 3.732 1 98.5 203 ILE A N 1
ATOM 1654 C CA . ILE A 1 203 ? -12.5 24.469 4.488 1 98.5 203 ILE A CA 1
ATOM 1655 C C . ILE A 1 203 ? -11.234 24.375 3.637 1 98.5 203 ILE A C 1
ATOM 1657 O O . ILE A 1 203 ? -11.242 23.75 2.57 1 98.5 203 ILE A O 1
ATOM 1661 N N . PHE A 1 204 ? -10.164 24.969 4.148 1 98.31 204 PHE A N 1
ATOM 1662 C CA . PHE A 1 204 ? -8.867 24.906 3.48 1 98.31 204 PHE A CA 1
ATOM 1663 C C . PHE A 1 204 ? -7.926 23.953 4.207 1 98.31 204 PHE A C 1
ATOM 1665 O O . PHE A 1 204 ? -7.793 24.031 5.434 1 98.31 204 PHE A O 1
ATOM 1672 N N . GLY A 1 205 ? -7.332 23.031 3.404 1 98 205 GLY A N 1
ATOM 1673 C CA . GLY A 1 205 ? -6.152 22.328 3.861 1 98 205 GLY A CA 1
ATOM 1674 C C . GLY A 1 205 ? -4.859 22.891 3.309 1 98 205 GLY A C 1
ATOM 1675 O O . GLY A 1 205 ? -4.789 24.078 2.982 1 98 205 GLY A O 1
ATOM 1676 N N . HIS A 1 206 ? -3.738 22.172 3.406 1 97.56 206 HIS A N 1
ATOM 1677 C CA . HIS A 1 206 ? -2.48 22.5 2.738 1 97.56 206 HIS A CA 1
ATOM 1678 C C . HIS A 1 206 ? -1.567 23.312 3.645 1 97.56 206 HIS A C 1
ATOM 1680 O O . HIS A 1 206 ? -0.398 22.969 3.832 1 97.56 206 HIS A O 1
ATOM 1686 N N . GLU A 1 207 ? -2.062 24.453 4.125 1 95.81 207 GLU A N 1
ATOM 1687 C CA . GLU A 1 207 ? -1.269 25.25 5.055 1 95.81 207 GLU A CA 1
ATOM 1688 C C . GLU A 1 207 ? -1.371 24.703 6.477 1 95.81 207 GLU A C 1
ATOM 1690 O O . GLU A 1 207 ? -2.451 24.297 6.914 1 95.81 207 GLU A O 1
ATOM 1695 N N . HIS A 1 208 ? -0.316 24.797 7.195 1 97.12 208 HIS A N 1
ATOM 1696 C CA . HIS A 1 208 ? -0.235 24.047 8.438 1 97.12 208 HIS A CA 1
ATOM 1697 C C . HIS A 1 208 ? -0.66 24.906 9.633 1 97.12 208 HIS A C 1
ATOM 1699 O O . HIS A 1 208 ? -0.854 24.391 10.734 1 97.12 208 HIS A O 1
ATOM 1705 N N . LEU A 1 209 ? -0.807 26.188 9.43 1 94.06 209 LEU A N 1
ATOM 1706 C CA . LEU A 1 209 ? -1.331 27.031 10.492 1 94.06 209 LEU A CA 1
ATOM 1707 C C . LEU A 1 209 ? -2.852 26.953 10.555 1 94.06 209 LEU A C 1
ATOM 1709 O O . LEU A 1 209 ? -3.521 26.969 9.516 1 94.06 209 LEU A O 1
ATOM 1713 N N . SER A 1 210 ? -3.33 26.859 11.734 1 95.56 210 SER A N 1
ATOM 1714 C CA . SER A 1 210 ? -4.77 26.75 11.93 1 95.56 210 SER A CA 1
ATOM 1715 C C . SER A 1 210 ? -5.391 28.094 12.258 1 95.56 210 SER A C 1
ATOM 1717 O O . SER A 1 210 ? -4.918 28.797 13.156 1 95.56 210 SER A O 1
ATOM 1719 N N . GLU A 1 211 ? -6.414 28.438 11.477 1 92.88 211 GLU A N 1
ATOM 1720 C CA . GLU A 1 211 ? -7.062 29.734 11.688 1 92.88 211 GLU A CA 1
ATOM 1721 C C . GLU A 1 211 ? -8.547 29.672 11.32 1 92.88 211 GLU A C 1
ATOM 1723 O O . GLU A 1 211 ? -8.93 28.953 10.391 1 92.88 211 GLU A O 1
ATOM 1728 N N . ILE A 1 212 ? -9.375 30.328 12.125 1 92.69 212 ILE A N 1
ATOM 1729 C CA . ILE A 1 212 ? -10.766 30.562 11.766 1 92.69 212 ILE A CA 1
ATOM 1730 C C . ILE A 1 212 ? -10.938 31.984 11.242 1 92.69 212 ILE A C 1
ATOM 1732 O O . ILE A 1 212 ? -10.531 32.938 11.906 1 92.69 212 ILE A O 1
ATOM 1736 N N . LEU A 1 213 ? -11.43 32.031 10.086 1 88.5 213 LEU A N 1
ATOM 1737 C CA . LEU A 1 213 ? -11.648 33.344 9.484 1 88.5 213 LEU A CA 1
ATOM 1738 C C . LEU A 1 213 ? -13.125 33.562 9.219 1 88.5 213 LEU A C 1
ATOM 1740 O O . LEU A 1 213 ? -13.891 32.625 9.039 1 88.5 213 LEU A O 1
ATOM 1744 N N . THR A 1 214 ? -13.562 34.719 9.461 1 81.69 214 THR A N 1
ATOM 1745 C CA . THR A 1 214 ? -14.938 35.094 9.117 1 81.69 214 THR A CA 1
ATOM 1746 C C . THR A 1 214 ? -14.945 36.094 7.953 1 81.69 214 THR A C 1
ATOM 1748 O O . THR A 1 214 ? -14.219 37.062 7.965 1 81.69 214 THR A O 1
ATOM 1751 N N . THR A 1 215 ? -15.711 35.594 7.004 1 86.31 215 THR A N 1
ATOM 1752 C CA . THR A 1 215 ? -15.906 36.469 5.848 1 86.31 215 THR A CA 1
ATOM 1753 C C . THR A 1 215 ? -17.328 37.031 5.816 1 86.31 215 THR A C 1
ATOM 1755 O O . THR A 1 215 ? -18.141 36.719 6.691 1 86.31 215 THR A O 1
ATOM 1758 N N . LYS A 1 216 ? -17.609 37.875 4.793 1 86.5 216 LYS A N 1
ATOM 1759 C CA . LYS A 1 216 ? -18.922 38.469 4.648 1 86.5 216 LYS A CA 1
ATOM 1760 C C . LYS A 1 216 ? -19.969 37.438 4.25 1 86.5 216 LYS A C 1
ATOM 1762 O O . LYS A 1 216 ? -21.141 37.531 4.648 1 86.5 216 LYS A O 1
ATOM 1767 N N . HIS A 1 217 ? -19.547 36.438 3.631 1 89 217 HIS A N 1
ATOM 1768 C CA . HIS A 1 217 ? -20.531 35.562 2.975 1 89 217 HIS A CA 1
ATOM 1769 C C . HIS A 1 217 ? -20.531 34.188 3.607 1 89 217 HIS A C 1
ATOM 1771 O O . HIS A 1 217 ? -21.562 33.5 3.605 1 89 217 HIS A O 1
ATOM 1777 N N . PHE A 1 218 ? -19.422 33.719 4.031 1 93.5 218 PHE A N 1
ATOM 1778 C CA . PHE A 1 218 ? -19.312 32.344 4.559 1 93.5 218 PHE A CA 1
ATOM 1779 C C . PHE A 1 218 ? -18.266 32.281 5.66 1 93.5 218 PHE A C 1
ATOM 1781 O O . PHE A 1 218 ? -17.469 33.219 5.832 1 93.5 218 PHE A O 1
ATOM 1788 N N . LYS A 1 219 ? -18.344 31.266 6.449 1 95.19 219 LYS A N 1
ATOM 1789 C CA . LYS A 1 219 ? -17.266 30.953 7.383 1 95.19 219 LYS A CA 1
ATOM 1790 C C . LYS A 1 219 ? -16.109 30.266 6.676 1 95.19 219 LYS A C 1
ATOM 1792 O O . LYS A 1 219 ? -16.328 29.484 5.742 1 95.19 219 LYS A O 1
ATOM 1797 N N . LEU A 1 220 ? -14.953 30.609 7.047 1 96.31 220 LEU A N 1
ATOM 1798 C CA . LEU A 1 220 ? -13.758 30.047 6.43 1 96.31 220 LEU A CA 1
ATOM 1799 C C . LEU A 1 220 ? -12.797 29.516 7.488 1 96.31 220 LEU A C 1
ATOM 1801 O O . LEU A 1 220 ? -12.5 30.203 8.469 1 96.31 220 LEU A O 1
ATOM 1805 N N . ILE A 1 221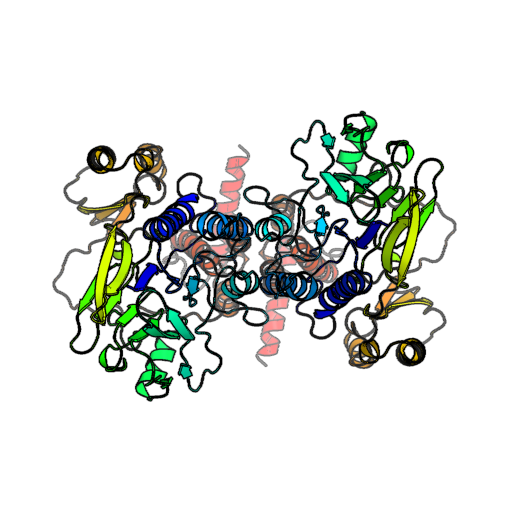 ? -12.367 28.266 7.25 1 97.19 221 ILE A N 1
ATOM 1806 C CA . ILE A 1 221 ? -11.422 27.641 8.18 1 97.19 221 ILE A CA 1
ATOM 1807 C C . ILE A 1 221 ? -10.172 27.203 7.422 1 97.19 221 ILE A C 1
ATOM 1809 O O . ILE A 1 221 ? -10.258 26.594 6.352 1 97.19 221 ILE A O 1
ATOM 1813 N N . GLN A 1 222 ? -9.047 27.609 7.891 1 97.25 222 GLN A N 1
ATOM 1814 C CA . GLN A 1 222 ? -7.793 26.922 7.621 1 97.25 222 GLN A CA 1
ATOM 1815 C C . GLN A 1 222 ? -7.5 25.875 8.688 1 97.25 222 GLN A C 1
ATOM 1817 O O . GLN A 1 222 ? -7.141 26.203 9.812 1 97.25 222 GLN A O 1
ATOM 1822 N N . VAL A 1 223 ? -7.578 24.672 8.312 1 98.06 223 VAL A N 1
ATOM 1823 C CA . VAL A 1 223 ? -7.629 23.594 9.305 1 98.06 223 VAL A CA 1
ATOM 1824 C C . VAL A 1 223 ? -6.277 23.469 10.008 1 98.06 223 VAL A C 1
ATOM 1826 O O . VAL A 1 223 ? -6.211 23.328 11.227 1 98.06 223 VAL A O 1
ATOM 1829 N N . GLY A 1 224 ? -5.203 23.594 9.211 1 97.88 224 GLY A N 1
ATOM 1830 C CA . GLY A 1 224 ? -3.881 23.344 9.758 1 97.88 224 GLY A CA 1
ATOM 1831 C C . GLY A 1 224 ? -3.518 21.875 9.773 1 97.88 224 GLY A C 1
ATOM 1832 O O . GLY A 1 224 ? -4.371 21.016 9.539 1 97.88 224 GLY A O 1
ATOM 1833 N N . SER A 1 225 ? -2.271 21.578 10.078 1 98.44 225 SER A N 1
ATOM 1834 C CA . SER A 1 225 ? -1.82 20.203 10.164 1 98.44 225 SER A CA 1
ATOM 1835 C C . SER A 1 225 ? -2.01 19.641 11.57 1 98.44 225 SER A C 1
ATOM 1837 O O . SER A 1 225 ? -2.176 20.406 12.523 1 98.44 225 SER A O 1
ATOM 1839 N N . SER A 1 226 ? -2.037 18.312 11.656 1 98.38 226 SER A N 1
ATOM 1840 C CA . SER A 1 226 ? -2.164 17.688 12.969 1 98.38 226 SER A CA 1
ATOM 1841 C C . SER A 1 226 ? -0.826 17.141 13.445 1 98.38 226 SER A C 1
ATOM 1843 O O . SER A 1 226 ? -0.75 16.516 14.508 1 98.38 226 SER A O 1
ATOM 1845 N N . VAL A 1 227 ? 0.198 17.312 12.641 1 97.94 227 VAL A N 1
ATOM 1846 C CA . VAL A 1 227 ? 1.554 16.891 12.984 1 97.94 227 VAL A CA 1
ATOM 1847 C C . VAL A 1 227 ? 2.557 17.922 12.469 1 97.94 227 VAL A C 1
ATOM 1849 O O . VAL A 1 227 ? 2.262 18.672 11.547 1 97.94 227 VAL A O 1
ATOM 1852 N N . ARG A 1 228 ? 3.66 17.984 13.141 1 97 228 ARG A N 1
ATOM 1853 C CA . ARG A 1 228 ? 4.707 18.906 12.711 1 97 228 ARG A CA 1
ATOM 1854 C C . ARG A 1 228 ? 5.652 18.234 11.719 1 97 228 ARG A C 1
ATOM 1856 O O . ARG A 1 228 ? 6.363 17.297 12.062 1 97 228 ARG A O 1
ATOM 1863 N N . THR A 1 229 ? 5.664 18.719 10.477 1 96.12 229 THR A N 1
ATOM 1864 C CA . THR A 1 229 ? 6.441 18.062 9.422 1 96.12 229 THR A CA 1
ATOM 1865 C C . THR A 1 229 ? 7.676 18.891 9.07 1 96.12 229 THR A C 1
ATOM 1867 O O . THR A 1 229 ? 8.469 18.484 8.219 1 96.12 229 THR A O 1
ATOM 1870 N N . SER A 1 230 ? 7.816 20.078 9.711 1 93.06 230 SER A N 1
ATOM 1871 C CA . SER A 1 230 ? 8.961 20.953 9.492 1 93.06 230 SER A CA 1
ATOM 1872 C C . SER A 1 230 ? 9.258 21.797 10.734 1 93.06 230 SER A C 1
ATOM 1874 O O . SER A 1 230 ? 8.422 21.891 11.641 1 93.06 230 SER A O 1
ATOM 1876 N N . LEU A 1 231 ? 10.43 22.328 10.758 1 93.31 231 LEU A N 1
ATOM 1877 C CA . LEU A 1 231 ? 10.844 23.156 11.883 1 93.31 231 LEU A CA 1
ATOM 1878 C C . LEU A 1 231 ? 10.789 24.641 11.5 1 93.31 231 LEU A C 1
ATOM 1880 O O . LEU A 1 231 ? 11.812 25.328 11.531 1 93.31 231 LEU A O 1
ATOM 1884 N N . CYS A 1 232 ? 9.578 25.062 11.188 1 90.94 232 CYS A N 1
ATOM 1885 C CA . CYS A 1 232 ? 9.391 26.438 10.742 1 90.94 232 CYS A CA 1
ATOM 1886 C C . CYS A 1 232 ? 8.289 27.125 11.555 1 90.94 232 CYS A C 1
ATOM 1888 O O . CYS A 1 232 ? 7.66 26.5 12.406 1 90.94 232 CYS A O 1
ATOM 1890 N N . LEU A 1 233 ? 8.117 28.375 11.273 1 87.62 233 LEU A N 1
ATOM 1891 C CA . LEU A 1 233 ? 7.215 29.219 12.047 1 87.62 233 LEU A CA 1
ATOM 1892 C C . LEU A 1 233 ? 5.773 28.734 11.914 1 87.62 233 LEU A C 1
ATOM 1894 O O . LEU A 1 233 ? 5.008 28.797 12.883 1 87.62 233 LEU A O 1
ATOM 1898 N N . ASP A 1 234 ? 5.391 28.219 10.805 1 88.38 234 ASP A N 1
ATOM 1899 C CA . ASP A 1 234 ? 4.023 27.781 10.531 1 88.38 234 ASP A CA 1
ATOM 1900 C C . ASP A 1 234 ? 3.668 26.547 11.352 1 88.38 234 ASP A C 1
ATOM 1902 O O . ASP A 1 234 ? 2.494 26.188 11.461 1 88.38 234 ASP A O 1
ATOM 1906 N N . GLU A 1 235 ? 4.664 25.984 11.945 1 93.94 235 GLU A N 1
ATOM 1907 C CA . GLU A 1 235 ? 4.441 24.75 12.711 1 93.94 235 GLU A CA 1
ATOM 1908 C C . GLU A 1 235 ? 4.438 25.047 14.211 1 93.94 235 GLU A C 1
ATOM 1910 O O . GLU A 1 235 ? 4.141 24.156 15.016 1 93.94 235 GLU A O 1
ATOM 1915 N N . VAL A 1 236 ? 4.777 26.219 14.555 1 91.38 236 VAL A N 1
ATOM 1916 C CA . VAL A 1 236 ? 4.832 26.578 15.969 1 91.38 236 VAL A CA 1
ATOM 1917 C C . VAL A 1 236 ? 3.414 26.766 16.516 1 91.38 236 VAL A C 1
ATOM 1919 O O . VAL A 1 236 ? 2.514 27.188 15.781 1 91.38 236 VAL A O 1
ATOM 1922 N N . GLY A 1 237 ? 3.277 26.406 17.766 1 89.75 237 GLY A N 1
ATOM 1923 C CA . GLY A 1 237 ? 1.98 26.578 18.391 1 89.75 237 GLY A CA 1
ATOM 1924 C C . GLY A 1 237 ? 1.178 25.297 18.484 1 89.75 237 GLY A C 1
ATOM 1925 O O . GLY A 1 237 ? 1.688 24.219 18.188 1 89.75 237 GLY A O 1
ATOM 1926 N N . GLU A 1 238 ? -0.041 25.484 18.875 1 93.31 238 GLU A N 1
ATOM 1927 C CA . GLU A 1 238 ? -0.914 24.328 19.062 1 93.31 238 GLU A CA 1
ATOM 1928 C C . GLU A 1 238 ? -1.539 23.891 17.75 1 93.31 238 GLU A C 1
ATOM 1930 O O . GLU A 1 238 ? -1.71 24.703 16.828 1 93.31 238 GLU A O 1
ATOM 1935 N N . LYS A 1 239 ? -1.775 22.703 17.688 1 97 239 LYS A N 1
ATOM 1936 C CA . LYS A 1 239 ? -2.512 22.141 16.547 1 97 239 LYS A CA 1
ATOM 1937 C C . LYS A 1 239 ? -3.928 21.75 16.953 1 97 239 LYS A C 1
ATOM 1939 O O . LYS A 1 239 ? -4.184 21.453 18.125 1 97 239 LYS A O 1
ATOM 1944 N N . TYR A 1 240 ? -4.801 21.703 15.945 1 97.81 240 TYR A N 1
ATOM 1945 C CA . TYR A 1 240 ? -6.215 21.578 16.281 1 97.81 240 TYR A CA 1
ATOM 1946 C C . TYR A 1 240 ? -6.934 20.641 15.32 1 97.81 240 TYR A C 1
ATOM 1948 O O . TYR A 1 240 ? -6.426 20.344 14.242 1 97.81 240 TYR A O 1
ATOM 1956 N N . THR A 1 241 ? -8.023 20.125 15.75 1 98.56 241 THR A N 1
ATOM 1957 C CA . THR A 1 241 ? -9.125 19.641 14.93 1 98.56 241 THR A CA 1
ATOM 1958 C C . THR A 1 241 ? -10.391 20.438 15.188 1 98.56 241 THR A C 1
ATOM 1960 O O . THR A 1 241 ? -10.477 21.188 16.172 1 98.56 241 THR A O 1
ATOM 1963 N N . TYR A 1 242 ? -11.375 20.406 14.273 1 98.75 242 TYR A N 1
ATOM 1964 C CA . TYR A 1 242 ? -12.539 21.266 14.406 1 98.75 242 TYR A CA 1
ATOM 1965 C C . TYR A 1 242 ? -13.82 20.453 14.57 1 98.75 242 TYR A C 1
ATOM 1967 O O . TYR A 1 242 ? -14.055 19.5 13.82 1 98.75 242 TYR A O 1
ATOM 1975 N N . LEU A 1 243 ? -14.57 20.828 15.562 1 98.5 243 LEU A N 1
ATOM 1976 C CA . LEU A 1 243 ? -15.898 20.25 15.773 1 98.5 243 LEU A CA 1
ATOM 1977 C C . LEU A 1 243 ? -16.984 21.234 15.32 1 98.5 243 LEU A C 1
ATOM 1979 O O . LEU A 1 243 ? -17.047 22.359 15.789 1 98.5 243 LEU A O 1
ATOM 1983 N N . VAL A 1 244 ? -17.797 20.812 14.375 1 97.88 244 VAL A N 1
ATOM 1984 C CA . VAL A 1 244 ? -18.875 21.641 13.867 1 97.88 244 VAL A CA 1
ATOM 1985 C C . VAL A 1 244 ? -20.219 21.078 14.312 1 97.88 244 VAL A C 1
ATOM 1987 O O . VAL A 1 244 ? -20.469 19.875 14.164 1 97.88 244 VAL A O 1
ATOM 1990 N N . THR A 1 245 ? -21.062 21.969 14.859 1 96.31 245 THR A N 1
ATOM 1991 C CA . THR A 1 245 ? -22.391 21.578 15.312 1 96.31 245 THR A CA 1
ATOM 1992 C C . THR A 1 245 ? -23.469 22.438 14.648 1 96.31 245 THR A C 1
ATOM 1994 O O . THR A 1 245 ? -23.359 23.656 14.617 1 96.31 245 THR A O 1
ATOM 1997 N N . ILE A 1 246 ? -24.344 21.75 14.008 1 94.62 246 ILE A N 1
ATOM 1998 C CA . ILE A 1 246 ? -25.547 22.406 13.508 1 94.62 246 ILE A CA 1
ATOM 1999 C C . ILE A 1 246 ? -26.719 22.125 14.438 1 94.62 246 ILE A C 1
ATOM 2001 O O . ILE A 1 246 ? -27.141 20.984 14.594 1 94.62 246 ILE A O 1
ATOM 2005 N N . ASP A 1 247 ? -27.266 23.203 14.977 1 90.44 247 ASP A N 1
ATOM 2006 C CA . ASP A 1 247 ? -28.281 23.031 16 1 90.44 247 ASP A CA 1
ATOM 2007 C C . ASP A 1 247 ? -29.672 22.938 15.367 1 90.44 247 ASP A C 1
ATOM 2009 O O . ASP A 1 247 ? -29.812 22.906 14.148 1 90.44 247 ASP A O 1
ATOM 2013 N N . GLU A 1 248 ? -30.656 22.859 16.188 1 87.88 248 GLU A N 1
ATOM 2014 C CA . GLU A 1 248 ? -32.031 22.656 15.766 1 87.88 248 GLU A CA 1
ATOM 2015 C C . GLU A 1 248 ? -32.562 23.859 14.992 1 87.88 248 GLU A C 1
ATOM 2017 O O . GLU A 1 248 ? -33.531 23.75 14.227 1 87.88 248 GLU A O 1
ATOM 2022 N N . HIS A 1 249 ? -31.969 24.984 15.188 1 89 249 HIS A N 1
ATOM 2023 C CA . HIS A 1 249 ? -32.375 26.188 14.492 1 89 249 HIS A CA 1
ATOM 2024 C C . HIS A 1 249 ? -31.547 26.406 13.227 1 89 249 HIS A C 1
ATOM 2026 O O . HIS A 1 249 ? -31.562 27.484 12.648 1 89 249 HIS A O 1
ATOM 2032 N N . LYS A 1 250 ? -30.719 25.391 12.867 1 89.06 250 LYS A N 1
ATOM 2033 C CA . LYS A 1 250 ? -29.891 25.391 11.664 1 89.06 250 LYS A CA 1
ATOM 2034 C C . LYS A 1 250 ? -28.812 26.453 11.742 1 89.06 250 LYS A C 1
ATOM 2036 O O . LYS A 1 250 ? -28.547 27.156 10.766 1 89.06 250 LYS A O 1
ATOM 2041 N N . LYS A 1 251 ? -28.406 26.656 12.961 1 92.62 251 LYS A N 1
ATOM 2042 C CA . LYS A 1 251 ? -27.234 27.5 13.172 1 92.62 251 LYS A CA 1
ATOM 2043 C C . LYS A 1 251 ? -25.969 26.672 13.312 1 92.62 251 LYS A C 1
ATOM 2045 O O . LYS A 1 251 ? -25.953 25.672 14.031 1 92.62 251 LYS A O 1
ATOM 2050 N N . MET A 1 252 ? -24.938 27.125 12.602 1 94.31 252 MET A N 1
ATOM 2051 C CA . MET A 1 252 ? -23.688 26.375 12.586 1 94.31 252 MET A CA 1
ATOM 2052 C C . MET A 1 252 ? -22.703 26.953 13.602 1 94.31 252 MET A C 1
ATOM 2054 O O . MET A 1 252 ? -22.438 28.156 13.594 1 94.31 252 MET A O 1
ATOM 2058 N N . HIS A 1 253 ? -22.234 26.109 14.492 1 95.62 253 HIS A N 1
ATOM 2059 C CA . HIS A 1 253 ? -21.234 26.453 15.484 1 95.62 253 HIS A CA 1
ATOM 2060 C C . HIS A 1 253 ? -19.922 25.719 15.234 1 95.62 253 HIS A C 1
ATOM 2062 O O . HIS A 1 253 ? -19.938 24.5 15 1 95.62 253 HIS A O 1
ATOM 2068 N N . ILE A 1 254 ? -18.828 26.453 15.227 1 97.06 254 ILE A N 1
ATOM 2069 C CA . ILE A 1 254 ? -17.516 25.859 14.977 1 97.06 254 ILE A CA 1
ATOM 2070 C C . ILE A 1 254 ? -16.656 25.984 16.219 1 97.06 254 ILE A C 1
ATOM 2072 O O . ILE A 1 254 ? -16.469 27.094 16.75 1 97.06 254 ILE A O 1
ATOM 2076 N N . GLU A 1 255 ? -16.141 24.875 16.641 1 97.06 255 GLU A N 1
ATOM 2077 C CA . GLU A 1 255 ? -15.258 24.828 17.812 1 97.06 255 GLU A CA 1
ATOM 2078 C C . GLU A 1 255 ? -13.898 24.234 17.453 1 97.06 255 GLU A C 1
ATOM 2080 O O . GLU A 1 255 ? -13.82 23.172 16.844 1 97.06 255 GLU A O 1
ATOM 2085 N N . ARG A 1 256 ? -12.898 24.969 17.812 1 95.62 256 ARG A N 1
ATOM 2086 C CA . ARG A 1 256 ? -11.547 24.438 17.672 1 95.62 256 ARG A CA 1
ATOM 2087 C C . ARG A 1 256 ? -11.156 23.594 18.875 1 95.62 256 ARG A C 1
ATOM 2089 O O . ARG A 1 256 ? -11.227 24.078 20.016 1 95.62 256 ARG A O 1
ATOM 2096 N N . LYS A 1 257 ? -10.727 22.391 18.625 1 97.19 257 LYS A N 1
ATOM 2097 C CA . LYS A 1 257 ? -10.289 21.484 19.688 1 97.19 257 LYS A CA 1
ATOM 2098 C C . LYS A 1 257 ? -8.781 21.266 19.641 1 97.19 257 LYS A C 1
ATOM 2100 O O . LYS A 1 257 ? -8.258 20.734 18.656 1 97.19 257 LYS A O 1
ATOM 2105 N N . PRO A 1 258 ? -8.109 21.703 20.672 1 96.69 258 PRO A N 1
ATOM 2106 C CA . PRO A 1 258 ? -6.664 21.484 20.672 1 96.69 258 PRO A CA 1
ATOM 2107 C C . PRO A 1 258 ? -6.297 20 20.766 1 96.69 258 PRO A C 1
ATOM 2109 O O . PRO A 1 258 ? -6.957 19.25 21.484 1 96.69 258 PRO A O 1
ATOM 2112 N N . LEU A 1 259 ? -5.34 19.625 20.031 1 97.12 259 LEU A N 1
ATOM 2113 C CA . LEU A 1 259 ? -4.828 18.266 20.078 1 97.12 259 LEU A CA 1
ATOM 2114 C C . LEU A 1 259 ? -3.773 18.109 21.172 1 97.12 259 LEU A C 1
ATOM 2116 O O . LEU A 1 259 ? -2.861 18.938 21.281 1 97.12 259 LEU A O 1
ATOM 2120 N N . GLN A 1 260 ? -3.871 17.062 21.859 1 94.25 260 GLN A N 1
ATOM 2121 C CA . GLN A 1 260 ? -3.051 16.906 23.062 1 94.25 260 GLN A CA 1
ATOM 2122 C C . GLN A 1 260 ? -1.833 16.031 22.781 1 94.25 260 GLN A C 1
ATOM 2124 O O . GLN A 1 260 ? -0.877 16.016 23.547 1 94.25 260 GLN A O 1
ATOM 2129 N N . SER A 1 261 ? -1.862 15.328 21.75 1 95.12 261 SER A N 1
ATOM 2130 C CA . SER A 1 261 ? -0.821 14.336 21.5 1 95.12 261 SER A CA 1
ATOM 2131 C C . SER A 1 261 ? 0.265 14.883 20.578 1 95.12 261 SER A C 1
ATOM 2133 O O . SER A 1 261 ? 1.218 14.172 20.25 1 95.12 261 SER A O 1
ATOM 2135 N N . VAL A 1 262 ? 0.194 16.141 20.172 1 96 262 VAL A N 1
ATOM 2136 C CA . VAL A 1 262 ? 1.174 16.719 19.266 1 96 262 VAL A CA 1
ATOM 2137 C C . VAL A 1 262 ? 2.471 17.016 20.016 1 96 262 VAL A C 1
ATOM 2139 O O . VAL A 1 262 ? 2.447 17.594 21.094 1 96 262 VAL A O 1
ATOM 2142 N N . ARG A 1 263 ? 3.523 16.578 19.469 1 94.38 263 ARG A N 1
ATOM 2143 C CA . ARG A 1 263 ? 4.824 16.812 20.078 1 94.38 263 ARG A CA 1
ATOM 2144 C C . ARG A 1 263 ? 5.113 18.297 20.203 1 94.38 263 ARG A C 1
ATOM 2146 O O . ARG A 1 263 ? 4.883 19.062 19.25 1 94.38 263 ARG A O 1
ATOM 2153 N N . PHE A 1 264 ? 5.617 18.656 21.328 1 92.88 264 PHE A N 1
ATOM 2154 C CA . PHE A 1 264 ? 5.93 20.062 21.594 1 92.88 264 PHE A CA 1
ATOM 2155 C C . PHE A 1 264 ? 7.055 20.547 20.688 1 92.88 264 PHE A C 1
ATOM 2157 O O . PHE A 1 264 ? 8.008 19.812 20.438 1 92.88 264 PHE A O 1
ATOM 2164 N N . PHE A 1 265 ? 6.91 21.766 20.234 1 94.06 265 PHE A N 1
ATOM 2165 C CA . PHE A 1 265 ? 7.91 22.375 19.375 1 94.06 265 PHE A CA 1
ATOM 2166 C C . PHE A 1 265 ? 8.172 23.828 19.781 1 94.06 265 PHE A C 1
ATOM 2168 O O . PHE A 1 265 ? 7.23 24.609 19.906 1 94.06 265 PHE A O 1
ATOM 2175 N N . LYS A 1 266 ? 9.469 24.094 19.938 1 93.44 266 LYS A N 1
ATOM 2176 C CA . LYS A 1 266 ? 9.883 25.453 20.266 1 93.44 266 LYS A CA 1
ATOM 2177 C C . LYS A 1 266 ? 10.898 25.984 19.25 1 93.44 266 LYS A C 1
ATOM 2179 O O . LYS A 1 266 ? 11.797 25.25 18.828 1 93.44 266 LYS A O 1
ATOM 2184 N N . MET A 1 267 ? 10.672 27.172 18.891 1 94.31 267 MET A N 1
ATOM 2185 C CA . MET A 1 267 ? 11.594 27.859 18 1 94.31 267 MET A CA 1
ATOM 2186 C C . MET A 1 267 ? 12.047 29.188 18.594 1 94.31 267 MET A C 1
ATOM 2188 O O . MET A 1 267 ? 11.227 29.953 19.125 1 94.31 267 MET A O 1
ATOM 2192 N N . LYS A 1 268 ? 13.359 29.422 18.562 1 92.94 268 LYS A N 1
ATOM 2193 C CA . LYS A 1 268 ? 13.922 30.656 19.094 1 92.94 268 LYS A CA 1
ATOM 2194 C C . LYS A 1 268 ? 15.016 31.203 18.188 1 92.94 268 LYS A C 1
ATOM 2196 O O . LYS A 1 268 ? 15.781 30.438 17.594 1 92.94 268 LYS A O 1
ATOM 2201 N N . THR A 1 269 ? 14.969 32.469 18.078 1 90.94 269 THR A N 1
ATOM 2202 C CA . THR A 1 269 ? 16.016 33.188 17.328 1 90.94 269 THR A CA 1
ATOM 2203 C C . THR A 1 269 ? 16.812 34.094 18.266 1 90.94 269 THR A C 1
ATOM 2205 O O . THR A 1 269 ? 16.234 34.781 19.094 1 90.94 269 THR A O 1
ATOM 2208 N N . PHE A 1 270 ? 18.156 33.969 18.219 1 86.69 270 PHE A N 1
ATOM 2209 C CA . PHE A 1 270 ? 18.984 34.906 18.984 1 86.69 270 PHE A CA 1
ATOM 2210 C C . PHE A 1 270 ? 20.281 35.219 18.234 1 86.69 270 PHE A C 1
ATOM 2212 O O . PHE A 1 270 ? 20.656 34.5 17.312 1 86.69 270 PHE A O 1
ATOM 2219 N N . SER A 1 271 ? 20.875 36.344 18.594 1 85 271 SER A N 1
ATOM 2220 C CA . SER A 1 271 ? 22.109 36.781 17.969 1 85 271 SER A CA 1
ATOM 2221 C C . SER A 1 271 ? 23.344 36.219 18.656 1 85 271 SER A C 1
ATOM 2223 O O . SER A 1 271 ? 23.406 36.188 19.891 1 85 271 SER A O 1
ATOM 2225 N N . ALA A 1 272 ? 24.25 35.781 17.828 1 79.94 272 ALA A N 1
ATOM 2226 C CA . ALA A 1 272 ? 25.516 35.312 18.375 1 79.94 272 ALA A CA 1
ATOM 2227 C C . ALA A 1 272 ? 26.5 36.438 18.594 1 79.94 272 ALA A C 1
ATOM 2229 O O . ALA A 1 272 ? 27.562 36.25 19.188 1 79.94 272 ALA A O 1
ATOM 2230 N N . ASN A 1 273 ? 26.297 37.594 18.094 1 73.56 273 ASN A N 1
ATOM 2231 C CA . ASN A 1 273 ? 27.234 38.719 18.094 1 73.56 273 ASN A CA 1
ATOM 2232 C C . ASN A 1 273 ? 27.641 39.094 19.516 1 73.56 273 ASN A C 1
ATOM 2234 O O . ASN A 1 273 ? 28.734 39.625 19.734 1 73.56 273 ASN A O 1
ATOM 2238 N N . GLY A 1 274 ? 26.938 38.875 20.406 1 66 274 GLY A N 1
ATOM 2239 C CA . GLY A 1 274 ? 27.297 39.219 21.766 1 66 274 GLY A CA 1
ATOM 2240 C C . GLY A 1 274 ? 28.188 38.188 22.422 1 66 274 GLY A C 1
ATOM 2241 O O . GLY A 1 274 ? 28.703 38.406 23.531 1 66 274 GLY A O 1
ATOM 2242 N N . TYR A 1 275 ? 28.391 37.094 21.672 1 65.81 275 TYR A N 1
ATOM 2243 C CA . TYR A 1 275 ? 29.172 36 22.266 1 65.81 275 TYR A CA 1
ATOM 2244 C C . TYR A 1 275 ? 30.594 36 21.703 1 65.81 275 TYR A C 1
ATOM 2246 O O . TYR A 1 275 ? 30.781 36 20.484 1 65.81 275 TYR A O 1
ATOM 2254 N N . THR A 1 276 ? 31.547 36.219 22.484 1 64.38 276 THR A N 1
ATOM 2255 C CA . THR A 1 276 ? 32.938 36.406 22.125 1 64.38 276 THR A CA 1
ATOM 2256 C C . THR A 1 276 ? 33.594 35.062 21.812 1 64.38 276 THR A C 1
ATOM 2258 O O . THR A 1 276 ? 34.562 35 21.047 1 64.38 276 THR A O 1
ATOM 2261 N N . ASP A 1 277 ? 33.094 33.938 22.453 1 73.69 277 ASP A N 1
ATOM 2262 C CA . ASP A 1 277 ? 33.75 32.656 22.312 1 73.69 277 ASP A CA 1
ATOM 2263 C C . ASP A 1 277 ? 32.75 31.547 22.047 1 73.69 277 ASP A C 1
ATOM 2265 O O . ASP A 1 277 ? 31.562 31.688 22.391 1 73.69 277 ASP A O 1
ATOM 2269 N N . GLU A 1 278 ? 33.188 30.469 21.375 1 78.88 278 GLU A N 1
ATOM 2270 C CA . GLU A 1 278 ? 32.406 29.266 21.062 1 78.88 278 GLU A CA 1
ATOM 2271 C C . GLU A 1 278 ? 31.844 28.625 22.328 1 78.88 278 GLU A C 1
ATOM 2273 O O . GLU A 1 278 ? 30.719 28.109 22.312 1 78.88 278 GLU A O 1
ATOM 2278 N N . LYS A 1 279 ? 32.625 28.828 23.359 1 81.94 279 LYS A N 1
ATOM 2279 C CA . LYS A 1 279 ? 32.219 28.219 24.609 1 81.94 279 LYS A CA 1
ATOM 2280 C C . LYS A 1 279 ? 30.984 28.906 25.188 1 81.94 279 LYS A C 1
ATOM 2282 O O . LYS A 1 279 ? 30.094 28.25 25.719 1 81.94 279 LYS A O 1
ATOM 2287 N N . GLU A 1 280 ? 30.969 30.172 25.016 1 85.31 280 GLU A N 1
ATOM 2288 C CA . GLU A 1 280 ? 29.828 30.938 25.5 1 85.31 280 GLU A CA 1
ATOM 2289 C C . GLU A 1 280 ? 28.562 30.609 24.703 1 85.31 280 GLU A C 1
ATOM 2291 O O . GLU A 1 280 ? 27.484 30.484 25.266 1 85.31 280 GLU A O 1
ATOM 2296 N N . LEU A 1 281 ? 28.781 30.516 23.453 1 86.12 281 LEU A N 1
ATOM 2297 C CA . LEU A 1 281 ? 27.656 30.172 22.578 1 86.12 281 LEU A CA 1
ATOM 2298 C C . LEU A 1 281 ? 27.125 28.781 22.906 1 86.12 281 LEU A C 1
ATOM 2300 O O . LEU A 1 281 ? 25.922 28.562 22.938 1 86.12 281 LEU A O 1
ATOM 2304 N N . LEU A 1 282 ? 28.031 27.906 23.156 1 88.56 282 LEU A N 1
ATOM 2305 C CA . LEU A 1 282 ? 27.656 26.531 23.516 1 88.56 282 LEU A CA 1
ATOM 2306 C C . LEU A 1 282 ? 26.875 26.516 24.828 1 88.56 282 LEU A C 1
ATOM 2308 O O . LEU A 1 282 ? 25.922 25.75 24.969 1 88.56 282 LEU A O 1
ATOM 2312 N N . ASN A 1 283 ? 27.328 27.344 25.719 1 89.31 283 ASN A N 1
ATOM 2313 C CA . ASN A 1 283 ? 26.625 27.422 27 1 89.31 283 ASN A CA 1
ATOM 2314 C C . ASN A 1 283 ? 25.219 27.984 26.844 1 89.31 283 ASN A C 1
ATOM 2316 O O . ASN A 1 283 ? 24.281 27.531 27.5 1 89.31 283 ASN A O 1
ATOM 2320 N N . LYS A 1 284 ? 25.141 28.891 26 1 89.06 284 LYS A N 1
ATOM 2321 C CA . LYS A 1 284 ? 23.828 29.469 25.734 1 89.06 284 LYS A CA 1
ATOM 2322 C C . LYS A 1 284 ? 22.891 28.422 25.109 1 89.06 284 LYS A C 1
ATOM 2324 O O . LYS A 1 284 ? 21.719 28.344 25.484 1 89.06 284 LYS A O 1
ATOM 2329 N N . ILE A 1 285 ? 23.422 27.688 24.25 1 91.94 285 ILE A N 1
ATOM 2330 C CA . ILE A 1 285 ? 22.672 26.641 23.594 1 91.94 285 ILE A CA 1
ATOM 2331 C C . ILE A 1 285 ? 22.219 25.609 24.625 1 91.94 285 ILE A C 1
ATOM 2333 O O . ILE A 1 285 ? 21.062 25.188 24.625 1 91.94 285 ILE A O 1
ATOM 2337 N N . LYS A 1 286 ? 23.078 25.25 25.5 1 92.38 286 LYS A N 1
ATOM 2338 C CA . LYS A 1 286 ? 22.75 24.297 26.562 1 92.38 286 LYS A CA 1
ATOM 2339 C C . LYS A 1 286 ? 21.641 24.844 27.469 1 92.38 286 LYS A C 1
ATOM 2341 O O . LYS A 1 286 ? 20.75 24.094 27.859 1 92.38 286 LYS A O 1
ATOM 2346 N N . GLU A 1 287 ? 21.75 26.062 27.719 1 91.5 287 GLU A N 1
ATOM 2347 C CA . GLU A 1 287 ? 20.734 26.719 28.547 1 91.5 287 GLU A CA 1
ATOM 2348 C C . GLU A 1 287 ? 19.359 26.656 27.875 1 91.5 287 GLU A C 1
ATOM 2350 O O . GLU A 1 287 ? 18.359 26.453 28.547 1 91.5 287 GLU A O 1
ATOM 2355 N N . GLU A 1 288 ? 19.391 26.922 26.609 1 91.38 288 GLU A N 1
ATOM 2356 C CA . GLU A 1 288 ? 18.125 26.891 25.875 1 91.38 288 GLU A CA 1
ATOM 2357 C C . GLU A 1 288 ? 17.516 25.484 25.875 1 91.38 288 GLU A C 1
ATOM 2359 O O . GLU A 1 288 ? 16.297 25.328 26 1 91.38 288 GLU A O 1
ATOM 2364 N N . ILE A 1 289 ? 18.297 24.484 25.734 1 93.19 289 ILE A N 1
ATOM 2365 C CA . ILE A 1 289 ? 17.844 23.094 25.734 1 93.19 289 ILE A CA 1
ATOM 2366 C C . ILE A 1 289 ? 17.297 22.734 27.109 1 93.19 289 ILE A C 1
ATOM 2368 O O . ILE A 1 289 ? 16.219 22.141 27.203 1 93.19 289 ILE A O 1
ATOM 2372 N N . ASP A 1 290 ? 17.984 23.156 28.109 1 89.75 290 ASP A N 1
ATOM 2373 C CA . ASP A 1 290 ? 17.562 22.844 29.469 1 89.75 290 ASP A CA 1
ATOM 2374 C C . ASP A 1 290 ? 16.281 23.594 29.828 1 89.75 290 ASP A C 1
ATOM 2376 O O . ASP A 1 290 ? 15.43 23.047 30.547 1 89.75 290 ASP A O 1
ATOM 2380 N N . GLY A 1 291 ? 16.156 24.75 29.344 1 87.81 291 GLY A N 1
ATOM 2381 C CA . GLY A 1 291 ? 14.945 25.516 29.578 1 87.81 291 GLY A CA 1
ATOM 2382 C C . GLY A 1 291 ? 13.719 24.922 28.922 1 87.81 291 GLY A C 1
ATOM 2383 O O . GLY A 1 291 ? 12.609 25.016 29.453 1 87.81 291 GLY A O 1
ATOM 2384 N N . LEU A 1 292 ? 13.906 24.375 27.828 1 86.69 292 LEU A N 1
ATOM 2385 C CA . LEU A 1 292 ? 12.82 23.75 27.094 1 86.69 292 LEU A CA 1
ATOM 2386 C C . LEU A 1 292 ? 12.211 22.594 27.891 1 86.69 292 LEU A C 1
ATOM 2388 O O . LEU A 1 292 ? 10.992 22.453 27.953 1 86.69 292 LEU A O 1
ATOM 2392 N N . ASN A 1 293 ? 12.977 21.844 28.5 1 77.94 293 ASN A N 1
ATOM 2393 C CA . ASN A 1 293 ? 12.531 20.688 29.266 1 77.94 293 ASN A CA 1
ATOM 2394 C C . ASN A 1 293 ? 11.75 21.094 30.5 1 77.94 293 ASN A C 1
ATOM 2396 O O . ASN A 1 293 ? 10.781 20.422 30.875 1 77.94 293 ASN A O 1
ATOM 2400 N N . SER A 1 294 ? 12.117 22.25 30.953 1 76.31 294 SER A N 1
ATOM 2401 C CA . SER A 1 294 ? 11.398 22.781 32.094 1 76.31 294 SER A CA 1
ATOM 2402 C C . SER A 1 294 ? 10.031 23.328 31.703 1 76.31 294 SER A C 1
ATOM 2404 O O . SER A 1 294 ? 9.047 23.141 32.438 1 76.31 294 SER A O 1
ATOM 2406 N N . GLU A 1 295 ? 10 23.953 30.609 1 73.81 295 GLU A N 1
ATOM 2407 C CA . GLU A 1 295 ? 8.758 24.516 30.094 1 73.81 295 GLU A CA 1
ATOM 2408 C C . GLU A 1 295 ? 7.754 23.422 29.75 1 73.81 295 GLU A C 1
ATOM 2410 O O . GLU A 1 295 ? 6.566 23.547 30.047 1 73.81 295 GLU A O 1
ATOM 2415 N N . LYS A 1 296 ? 8.242 22.469 29.125 1 67.38 296 LYS A N 1
ATOM 2416 C CA . LYS A 1 296 ? 7.395 21.344 28.766 1 67.38 296 LYS A CA 1
ATOM 2417 C C . LYS A 1 296 ? 6.777 20.703 30 1 67.38 296 LYS A C 1
ATOM 2419 O O . LYS A 1 296 ? 5.602 20.328 30 1 67.38 296 LYS A O 1
ATOM 2424 N N . GLU A 1 297 ? 7.574 20.547 30.969 1 62.66 297 GLU A N 1
ATOM 2425 C CA . GLU A 1 297 ? 7.121 19.938 32.219 1 62.66 297 GLU A CA 1
ATOM 2426 C C . GLU A 1 297 ? 5.988 20.734 32.844 1 62.66 297 GLU A C 1
ATOM 2428 O O . GLU A 1 297 ? 5.055 20.156 33.406 1 62.66 297 GLU A O 1
ATOM 2433 N N . THR A 1 298 ? 6.078 21.969 32.594 1 58.41 298 THR A N 1
ATOM 2434 C CA . THR A 1 298 ? 5.055 22.828 33.188 1 58.41 298 THR A CA 1
ATOM 2435 C C . THR A 1 298 ? 3.75 22.719 32.406 1 58.41 298 THR A C 1
ATOM 2437 O O . THR A 1 298 ? 2.662 22.766 32.969 1 58.41 298 THR A O 1
ATOM 2440 N N . LEU A 1 299 ? 3.889 22.531 31.109 1 57.38 299 LEU A N 1
ATOM 2441 C CA . LEU A 1 299 ? 2.717 22.438 30.25 1 57.38 299 LEU A CA 1
ATOM 2442 C C . LEU A 1 299 ? 2.02 21.094 30.422 1 57.38 299 LEU A C 1
ATOM 2444 O O . LEU A 1 299 ? 0.793 21 30.344 1 57.38 299 LEU A O 1
ATOM 2448 N N . GLU A 1 300 ? 2.797 20.016 30.547 1 55.09 300 GLU A N 1
ATOM 2449 C CA . GLU A 1 300 ? 2.293 18.641 30.609 1 55.09 300 GLU A CA 1
ATOM 2450 C C . GLU A 1 300 ? 1.537 18.375 31.906 1 55.09 300 GLU A C 1
ATOM 2452 O O . GLU A 1 300 ? 0.752 17.438 31.984 1 55.09 300 GLU A O 1
ATOM 2457 N N . GLU A 1 301 ? 1.777 19.078 32.969 1 46.91 301 GLU A N 1
ATOM 2458 C CA . GLU A 1 301 ? 0.911 18.844 34.125 1 46.91 301 GLU A CA 1
ATOM 2459 C C . GLU A 1 301 ? -0.561 18.875 33.719 1 46.91 301 GLU A C 1
ATOM 2461 O O . GLU A 1 301 ? -1.407 18.312 34.438 1 46.91 301 GLU A O 1
ATOM 2466 N N . SER A 1 302 ? -0.788 19.328 32.594 1 45.75 302 SER A N 1
ATOM 2467 C CA . SER A 1 302 ? -2.211 19.438 32.281 1 45.75 302 SER A CA 1
ATOM 2468 C C . SER A 1 302 ? -2.703 18.25 31.5 1 45.75 302 SER A C 1
ATOM 2470 O O . SER A 1 302 ? -3.904 17.969 31.438 1 45.75 302 SER A O 1
ATOM 2472 N N . GLY A 1 303 ? -1.796 17.312 30.797 1 47.03 303 GLY A N 1
ATOM 2473 C CA . GLY A 1 303 ? -2.285 16.141 30.094 1 47.03 303 GLY A CA 1
ATOM 2474 C C . GLY A 1 303 ? -1.322 14.961 30.172 1 47.03 303 GLY A C 1
ATOM 2475 O O . GLY A 1 303 ? -0.105 15.148 30.109 1 47.03 303 GLY A O 1
ATOM 2476 N N . GLU A 1 304 ? -1.638 13.742 30.797 1 46.59 304 GLU A N 1
ATOM 2477 C CA . GLU A 1 304 ? -0.904 12.547 31.219 1 46.59 304 GLU A CA 1
ATOM 2478 C C . GLU A 1 304 ? 0.026 12.062 30.109 1 46.59 304 GLU A C 1
ATOM 2480 O O . GLU A 1 304 ? 1.146 11.625 30.375 1 46.59 304 GLU A O 1
ATOM 2485 N N . ASN A 1 305 ? -0.425 11.844 28.828 1 51 305 ASN A N 1
ATOM 2486 C CA . ASN A 1 305 ? 0.18 10.945 27.844 1 51 305 ASN A CA 1
ATOM 2487 C C . ASN A 1 305 ? 1.423 11.562 27.219 1 51 305 ASN A C 1
ATOM 2489 O O . ASN A 1 305 ? 2.287 10.844 26.703 1 51 305 ASN A O 1
ATOM 2493 N N . LEU A 1 306 ? 1.635 12.945 27.219 1 57.47 306 LEU A N 1
ATOM 2494 C CA . LEU A 1 306 ? 2.672 13.641 26.469 1 57.47 306 LEU A CA 1
ATOM 2495 C C . LEU A 1 306 ? 3.936 13.805 27.297 1 57.47 306 LEU A C 1
ATOM 2497 O O . LEU A 1 306 ? 4.965 14.258 26.797 1 57.47 306 LEU A O 1
ATOM 2501 N N . LYS A 1 307 ? 3.914 13.539 28.578 1 55.91 307 LYS A N 1
ATOM 2502 C CA . LYS A 1 307 ? 4.961 13.898 29.531 1 55.91 307 LYS A CA 1
ATOM 2503 C C . LYS A 1 307 ? 6.305 13.297 29.125 1 55.91 307 LYS A C 1
ATOM 2505 O O . LYS A 1 307 ? 7.355 13.898 29.359 1 55.91 307 LYS A O 1
ATOM 2510 N N . SER A 1 308 ? 6.098 12.219 28.359 1 71.25 308 SER A N 1
ATOM 2511 C CA . SER A 1 308 ? 7.367 11.508 28.234 1 71.25 308 SER A CA 1
ATOM 2512 C C . SER A 1 308 ? 7.961 11.688 26.844 1 71.25 308 SER A C 1
ATOM 2514 O O . SER A 1 308 ? 9.078 11.234 26.578 1 71.25 308 SER A O 1
ATOM 2516 N N . MET A 1 309 ? 7.422 12.703 26.062 1 87.56 309 MET A N 1
ATOM 2517 C CA . MET A 1 309 ? 7.965 12.805 24.719 1 87.56 309 MET A CA 1
ATOM 2518 C C . MET A 1 309 ? 9.031 13.891 24.641 1 87.56 309 MET A C 1
ATOM 2520 O O . MET A 1 309 ? 8.82 15.008 25.125 1 87.56 309 MET A O 1
ATOM 2524 N N . LEU A 1 310 ? 10.188 13.641 24.062 1 92.69 310 LEU A N 1
ATOM 2525 C CA . LEU A 1 310 ? 11.219 14.648 23.828 1 92.69 310 LEU A CA 1
ATOM 2526 C C . LEU A 1 310 ? 10.695 15.758 22.922 1 92.69 310 LEU A C 1
ATOM 2528 O O . LEU A 1 310 ? 10.047 15.484 21.906 1 92.69 310 LEU A O 1
ATOM 2532 N N . PRO A 1 311 ? 10.945 17 23.266 1 93.81 311 PRO A N 1
ATOM 2533 C CA . PRO A 1 311 ? 10.461 18.125 22.438 1 93.81 311 PRO A CA 1
ATOM 2534 C C . PRO A 1 311 ? 11.312 18.359 21.203 1 93.81 311 PRO A C 1
ATOM 2536 O O . PRO A 1 311 ? 12.445 17.891 21.125 1 93.81 311 PRO A O 1
ATOM 2539 N N . LEU A 1 312 ? 10.688 19.016 20.219 1 95.19 312 LEU A N 1
ATOM 2540 C CA . LEU A 1 312 ? 11.406 19.531 19.062 1 95.19 312 LEU A CA 1
ATOM 2541 C C . LEU A 1 312 ? 11.945 20.938 19.344 1 95.19 312 LEU A C 1
ATOM 2543 O O . LEU A 1 312 ? 11.305 21.719 20.047 1 95.19 312 LEU A O 1
ATOM 2547 N N . LEU A 1 313 ? 13.148 21.188 18.797 1 95.56 313 LEU A N 1
ATOM 2548 C CA . LEU A 1 313 ? 13.766 22.5 19.016 1 95.56 313 LEU A CA 1
ATOM 2549 C C . LEU A 1 313 ? 14.43 23 17.734 1 95.56 313 LEU A C 1
ATOM 2551 O O . LEU A 1 313 ? 15.086 22.234 17.031 1 95.56 313 LEU A O 1
ATOM 2555 N N . ARG A 1 314 ? 14.133 24.25 17.469 1 96.06 314 ARG A N 1
ATOM 2556 C CA . ARG A 1 314 ? 14.883 24.969 16.438 1 96.06 314 ARG A CA 1
ATOM 2557 C C . ARG A 1 314 ? 15.469 26.266 16.984 1 96.06 314 ARG A C 1
ATOM 2559 O O . ARG A 1 314 ? 14.734 27.172 17.375 1 96.06 314 ARG A O 1
ATOM 2566 N N . LEU A 1 315 ? 16.812 26.281 17.016 1 94.12 315 LEU A N 1
ATOM 2567 C CA . LEU A 1 315 ? 17.531 27.516 17.375 1 94.12 315 LEU A CA 1
ATOM 2568 C C . LEU A 1 315 ? 18.094 28.188 16.125 1 94.12 315 LEU A C 1
ATOM 2570 O O . LEU A 1 315 ? 18.938 27.625 15.43 1 94.12 315 LEU A O 1
ATOM 2574 N N . ARG A 1 316 ? 17.531 29.312 15.875 1 92 316 ARG A N 1
ATOM 2575 C CA . ARG A 1 316 ? 18.062 30.156 14.805 1 92 316 ARG A CA 1
ATOM 2576 C C . ARG A 1 316 ? 19.062 31.172 15.336 1 92 316 ARG A C 1
ATOM 2578 O O . ARG A 1 316 ? 18.688 32.062 16.094 1 92 316 ARG A O 1
ATOM 2585 N N . ILE A 1 317 ? 20.297 31 14.938 1 88.75 317 ILE A N 1
ATOM 2586 C CA . ILE A 1 317 ? 21.375 31.828 15.477 1 88.75 317 ILE A CA 1
ATOM 2587 C C . ILE A 1 317 ? 21.875 32.781 14.398 1 88.75 317 ILE A C 1
ATOM 2589 O O . ILE A 1 317 ? 22.453 32.344 13.391 1 88.75 317 ILE A O 1
ATOM 2593 N N . GLU A 1 318 ? 21.688 34 14.688 1 86.44 318 GLU A N 1
ATOM 2594 C CA . GLU A 1 318 ? 22.172 35.031 13.781 1 86.44 318 GLU A CA 1
ATOM 2595 C C . GLU A 1 318 ? 23.641 35.344 14.039 1 86.44 318 GLU A C 1
ATOM 2597 O O . GLU A 1 318 ? 24.031 35.656 15.172 1 86.44 318 GLU A O 1
ATOM 2602 N N . CYS A 1 319 ? 24.422 35.125 12.984 1 80.31 319 CYS A N 1
ATOM 2603 C CA . CYS A 1 319 ? 25.844 35.406 13.125 1 80.31 319 CYS A CA 1
ATOM 2604 C C . CYS A 1 319 ? 26.359 36.25 11.969 1 80.31 319 CYS A C 1
ATOM 2606 O O . CYS A 1 319 ? 25.812 36.188 10.867 1 80.31 319 CYS A O 1
ATOM 2608 N N . GLU A 1 320 ? 27.344 37.125 12.297 1 73.12 320 GLU A N 1
ATOM 2609 C CA . GLU A 1 320 ? 27.969 37.938 11.258 1 73.12 320 GLU A CA 1
ATOM 2610 C C . GLU A 1 320 ? 28.828 37.094 10.328 1 73.12 320 GLU A C 1
ATOM 2612 O O . GLU A 1 320 ? 28.828 37.312 9.117 1 73.12 320 GLU A O 1
ATOM 2617 N N . LYS A 1 321 ? 29.609 36.219 10.961 1 65.12 321 LYS A N 1
ATOM 2618 C CA . LYS A 1 321 ? 30.422 35.281 10.188 1 65.12 321 LYS A CA 1
ATOM 2619 C C . LYS A 1 321 ? 30 33.844 10.438 1 65.12 321 LYS A C 1
ATOM 2621 O O . LYS A 1 321 ? 29.5 33.5 11.516 1 65.12 321 LYS A O 1
ATOM 2626 N N . TYR A 1 322 ? 29.953 33.125 9.305 1 60.47 322 TYR A N 1
ATOM 2627 C CA . TYR A 1 322 ? 29.578 31.719 9.422 1 60.47 322 TYR A CA 1
ATOM 2628 C C . TYR A 1 322 ? 30.375 31.047 10.531 1 60.47 322 TYR A C 1
ATOM 2630 O O . TYR A 1 322 ? 31.609 31.109 10.539 1 60.47 322 TYR A O 1
ATOM 2638 N N . ASN A 1 323 ? 29.734 30.859 11.633 1 60.09 323 ASN A N 1
ATOM 2639 C CA . ASN A 1 323 ? 30.375 30.156 12.742 1 60.09 323 ASN A CA 1
ATOM 2640 C C . ASN A 1 323 ? 30.219 28.641 12.609 1 60.09 323 ASN A C 1
ATOM 2642 O O . ASN A 1 323 ? 29.125 28.141 12.383 1 60.09 323 ASN A O 1
ATOM 2646 N N . PHE A 1 324 ? 31.359 28.078 12.367 1 63.72 324 PHE A N 1
ATOM 2647 C CA . PHE A 1 324 ? 31.422 26.625 12.273 1 63.72 324 PHE A CA 1
ATOM 2648 C C . PHE A 1 324 ? 31.391 26 13.656 1 63.72 324 PHE A C 1
ATOM 2650 O O . PHE A 1 324 ? 32.25 26.312 14.508 1 63.72 324 PHE A O 1
ATOM 2657 N N . MET A 1 325 ? 30.266 25.688 14.125 1 76.31 325 MET A N 1
ATOM 2658 C CA . MET A 1 325 ? 30.266 24.875 15.344 1 76.31 325 MET A CA 1
ATOM 2659 C C . MET A 1 325 ? 30.297 23.391 15.016 1 76.31 325 MET A C 1
ATOM 2661 O O . MET A 1 325 ? 29.781 22.969 13.977 1 76.31 325 MET A O 1
ATOM 2665 N N . ASP A 1 326 ? 31.031 22.656 15.906 1 80.56 326 ASP A N 1
ATOM 2666 C CA . ASP A 1 326 ? 31.141 21.219 15.75 1 80.56 326 ASP A CA 1
ATOM 2667 C C . ASP A 1 326 ? 29.781 20.531 15.867 1 80.56 326 ASP A C 1
ATOM 2669 O O . ASP A 1 326 ? 29.188 20.531 16.953 1 80.56 326 ASP A O 1
ATOM 2673 N N . LYS A 1 327 ? 29.406 19.969 14.789 1 83 327 LYS A N 1
ATOM 2674 C CA . LYS A 1 327 ? 28.094 19.328 14.727 1 83 327 LYS A CA 1
ATOM 2675 C C . LYS A 1 327 ? 28 18.172 15.734 1 83 327 LYS A C 1
ATOM 2677 O O . LYS A 1 327 ? 26.953 17.938 16.328 1 83 327 LYS A O 1
ATOM 2682 N N . PHE A 1 328 ? 29.094 17.562 15.961 1 87.44 328 PHE A N 1
ATOM 2683 C CA . PHE A 1 328 ? 29.109 16.422 16.875 1 87.44 328 PHE A CA 1
ATOM 2684 C C . PHE A 1 328 ? 28.922 16.891 18.312 1 87.44 328 PHE A C 1
ATOM 2686 O O . PHE A 1 328 ? 28.203 16.25 19.078 1 87.44 328 PHE A O 1
ATOM 2693 N N . LYS A 1 329 ? 29.594 17.922 18.547 1 86.88 329 LYS A N 1
ATOM 2694 C CA . LYS A 1 329 ? 29.453 18.469 19.891 1 86.88 329 LYS A CA 1
ATOM 2695 C C . LYS A 1 329 ? 28.016 18.922 20.156 1 86.88 329 LYS A C 1
ATOM 2697 O O . LYS A 1 329 ? 27.469 18.672 21.234 1 86.88 329 LYS A O 1
ATOM 2702 N N . LEU A 1 330 ? 27.484 19.469 19.172 1 90.12 330 LEU A N 1
ATOM 2703 C CA . LEU A 1 330 ? 26.125 19.953 19.281 1 90.12 330 LEU A CA 1
ATOM 2704 C C . LEU A 1 330 ? 25.141 18.797 19.453 1 90.12 330 LEU A C 1
ATOM 2706 O O . LEU A 1 330 ? 24.234 18.844 20.281 1 90.12 330 LEU A O 1
ATOM 2710 N N . GLU A 1 331 ? 25.344 17.797 18.688 1 92.06 331 GLU A N 1
ATOM 2711 C CA . GLU A 1 331 ? 24.484 16.609 18.75 1 92.06 331 GLU A CA 1
ATOM 2712 C C . GLU A 1 331 ? 24.578 15.953 20.125 1 92.06 331 GLU A C 1
ATOM 2714 O O . GLU A 1 331 ? 23.562 15.531 20.688 1 92.06 331 GLU A O 1
ATOM 2719 N N . LYS A 1 332 ? 25.734 15.914 20.641 1 92.12 332 LYS A N 1
ATOM 2720 C CA . LYS A 1 332 ? 25.969 15.273 21.938 1 92.12 332 LYS A CA 1
ATOM 2721 C C . LYS A 1 332 ? 25.25 16.031 23.047 1 92.12 332 LYS A C 1
ATOM 2723 O O . LYS A 1 332 ? 24.688 15.422 23.969 1 92.12 332 LYS A O 1
ATOM 2728 N N . ILE A 1 333 ? 25.266 17.297 22.922 1 91.56 333 ILE A N 1
ATOM 2729 C CA . ILE A 1 333 ? 24.641 18.125 23.938 1 91.56 333 ILE A CA 1
ATOM 2730 C C . ILE A 1 333 ? 23.125 17.969 23.891 1 91.56 333 ILE A C 1
ATOM 2732 O O . ILE A 1 333 ? 22.453 18.031 24.906 1 91.56 333 ILE A O 1
ATOM 2736 N N . ALA A 1 334 ? 22.672 17.672 22.703 1 94.06 334 ALA A N 1
ATOM 2737 C CA . ALA A 1 334 ? 21.234 17.641 22.484 1 94.06 334 ALA A CA 1
ATOM 2738 C C . ALA A 1 334 ? 20.688 16.219 22.641 1 94.06 334 ALA A C 1
ATOM 2740 O O . ALA A 1 334 ? 19.484 16.031 22.828 1 94.06 334 ALA A O 1
ATOM 2741 N N . GLU A 1 335 ? 21.5 15.289 22.562 1 92.75 335 GLU A N 1
ATOM 2742 C CA . GLU A 1 335 ? 21.094 13.883 22.594 1 92.75 335 GLU A CA 1
ATOM 2743 C C . GLU A 1 335 ? 20.344 13.547 23.875 1 92.75 335 GLU A C 1
ATOM 2745 O O . GLU A 1 335 ? 20.781 13.906 24.969 1 92.75 335 GLU A O 1
ATOM 2750 N N . GLY A 1 336 ? 19.203 12.945 23.672 1 91.44 336 GLY A N 1
ATOM 2751 C CA . GLY A 1 336 ? 18.406 12.531 24.812 1 91.44 336 GLY A CA 1
ATOM 2752 C C . GLY A 1 336 ? 17.594 13.656 25.406 1 91.44 336 GLY A C 1
ATOM 2753 O O . GLY A 1 336 ? 16.797 13.438 26.328 1 91.44 336 GLY A O 1
ATOM 2754 N N . LYS A 1 337 ? 17.781 14.828 24.875 1 92.75 337 LYS A N 1
ATOM 2755 C CA . LYS A 1 337 ? 17.078 15.977 25.469 1 92.75 337 LYS A CA 1
ATOM 2756 C C . LYS A 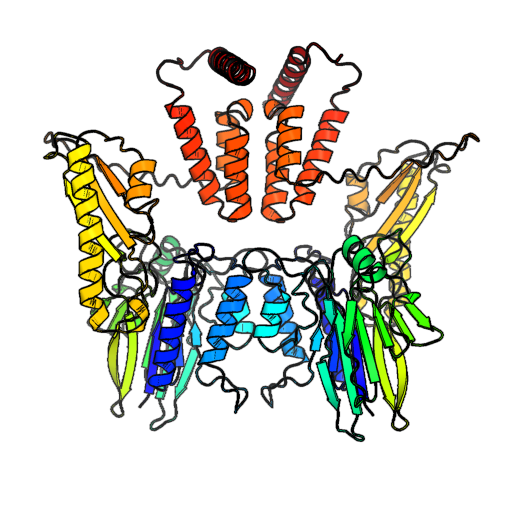1 337 ? 16.031 16.531 24.516 1 92.75 337 LYS A C 1
ATOM 2758 O O . LYS A 1 337 ? 15.023 17.094 24.953 1 92.75 337 LYS A O 1
ATOM 2763 N N . ILE A 1 338 ? 16.328 16.359 23.297 1 95.06 338 ILE A N 1
ATOM 2764 C CA . ILE A 1 338 ? 15.352 16.812 22.297 1 95.06 338 ILE A CA 1
ATOM 2765 C C . ILE A 1 338 ? 15.148 15.719 21.25 1 95.06 338 ILE A C 1
ATOM 2767 O O . ILE A 1 338 ? 15.945 14.789 21.156 1 95.06 338 ILE A O 1
ATOM 2771 N N . ALA A 1 339 ? 14.109 15.859 20.438 1 95.31 339 ALA A N 1
ATOM 2772 C CA . ALA A 1 339 ? 13.719 14.82 19.484 1 95.31 339 ALA A CA 1
ATOM 2773 C C . ALA A 1 339 ? 14.539 14.922 18.203 1 95.31 339 ALA A C 1
ATOM 2775 O O . ALA A 1 339 ? 14.656 13.945 17.453 1 95.31 339 ALA A O 1
ATOM 2776 N N . ASN A 1 340 ? 15.078 16.062 17.906 1 95.12 340 ASN A N 1
ATOM 2777 C CA . ASN A 1 340 ? 15.82 16.297 16.672 1 95.12 340 ASN A CA 1
ATOM 2778 C C . ASN A 1 340 ? 17.234 16.797 16.938 1 95.12 340 ASN A C 1
ATOM 2780 O O . ASN A 1 340 ? 17.625 17.859 16.453 1 95.12 340 ASN A O 1
ATOM 2784 N N . PRO A 1 341 ? 18.094 16.078 17.547 1 94.38 341 PRO A N 1
ATOM 2785 C CA . PRO A 1 341 ? 19.422 16.516 17.953 1 94.38 341 PRO A CA 1
ATOM 2786 C C . PRO A 1 341 ? 20.328 16.828 16.75 1 94.38 341 PRO A C 1
ATOM 2788 O O . PRO A 1 341 ? 21.312 17.562 16.891 1 94.38 341 PRO A O 1
ATOM 2791 N N . LYS A 1 342 ? 19.984 16.297 15.656 1 91.25 342 LYS A N 1
ATOM 2792 C CA . LYS A 1 342 ? 20.891 16.438 14.508 1 91.25 342 LYS A CA 1
ATOM 2793 C C . LYS A 1 342 ? 20.578 17.719 13.719 1 91.25 342 LYS A C 1
ATOM 2795 O O . LYS A 1 342 ? 21.391 18.156 12.906 1 91.25 342 LYS A O 1
ATOM 2800 N N . ASP A 1 343 ? 19.391 18.312 13.938 1 91.31 343 ASP A N 1
ATOM 2801 C CA . ASP A 1 343 ? 18.984 19.391 13.039 1 91.31 343 ASP A CA 1
ATOM 2802 C C . ASP A 1 343 ? 18.312 20.531 13.812 1 91.31 343 ASP A C 1
ATOM 2804 O O . ASP A 1 343 ? 17.422 21.203 13.281 1 91.31 343 ASP A O 1
ATOM 2808 N N . PHE A 1 344 ? 18.766 20.812 15.023 1 94.88 344 PHE A N 1
ATOM 2809 C CA . PHE A 1 344 ? 18.047 21.781 15.836 1 94.88 344 PHE A CA 1
ATOM 2810 C C . PHE A 1 344 ? 18.688 23.156 15.758 1 94.88 344 PHE A C 1
ATOM 2812 O O . PHE A 1 344 ? 18.156 24.141 16.297 1 94.88 344 PHE A O 1
ATOM 2819 N N . ILE A 1 345 ? 19.812 23.266 15.039 1 92.31 345 ILE A N 1
ATOM 2820 C CA . ILE A 1 345 ? 20.469 24.547 14.938 1 92.31 345 ILE A CA 1
ATOM 2821 C C . ILE A 1 345 ? 20.5 25 13.477 1 92.31 345 ILE A C 1
ATOM 2823 O O . ILE A 1 345 ? 20.766 24.203 12.578 1 92.31 345 ILE A O 1
ATOM 2827 N N . ARG A 1 346 ? 20.141 26.25 13.266 1 89.44 346 ARG A N 1
ATOM 2828 C CA . ARG A 1 346 ? 20.281 26.906 11.969 1 89.44 346 ARG A CA 1
ATOM 2829 C C . ARG A 1 346 ? 21.016 28.25 12.109 1 89.44 346 ARG A C 1
ATOM 2831 O O . ARG A 1 346 ? 20.562 29.125 12.844 1 89.44 346 ARG A O 1
ATOM 2838 N N . PHE A 1 347 ? 22.094 28.391 11.422 1 85.94 347 PHE A N 1
ATOM 2839 C CA . PHE A 1 347 ? 22.844 29.625 11.461 1 85.94 347 PHE A CA 1
ATOM 2840 C C . PHE A 1 347 ? 22.406 30.562 10.344 1 85.94 347 PHE A C 1
ATOM 2842 O O . PHE A 1 347 ? 22.266 30.156 9.195 1 85.94 347 PHE A O 1
ATOM 2849 N N . LEU A 1 348 ? 22.047 31.734 10.734 1 83.88 348 LEU A N 1
ATOM 2850 C CA . LEU A 1 348 ? 21.625 32.781 9.797 1 83.88 348 LEU A CA 1
ATOM 2851 C C . LEU A 1 348 ? 22.688 33.844 9.68 1 83.88 348 LEU A C 1
ATOM 2853 O O . LEU A 1 348 ? 23.062 34.469 10.68 1 83.88 348 LEU A O 1
ATOM 2857 N N . THR A 1 349 ? 23.234 34.062 8.484 1 80.31 349 THR A N 1
ATOM 2858 C CA . THR A 1 349 ? 24.203 35.125 8.289 1 80.31 349 THR A CA 1
ATOM 2859 C C . THR A 1 349 ? 23.516 36.469 8.07 1 80.31 349 THR A C 1
ATOM 2861 O O . THR A 1 349 ? 22.672 36.594 7.184 1 80.31 349 THR A O 1
ATOM 2864 N N . VAL A 1 350 ? 23.703 37.406 8.836 1 68.75 350 VAL A N 1
ATOM 2865 C CA . VAL A 1 350 ? 23.109 38.719 8.727 1 68.75 350 VAL A CA 1
ATOM 2866 C C . VAL A 1 350 ? 24.156 39.719 8.242 1 68.75 350 VAL A C 1
ATOM 2868 O O . VAL A 1 350 ? 25.266 39.781 8.789 1 68.75 350 VAL A O 1
ATOM 2871 N N . LYS A 1 351 ? 24.234 40.125 6.832 1 55.28 351 LYS A N 1
ATOM 2872 C CA . LYS A 1 351 ? 25.109 41.188 6.316 1 55.28 351 LYS A CA 1
ATOM 2873 C C . LYS A 1 351 ? 24.938 42.469 7.102 1 55.28 351 LYS A C 1
ATOM 2875 O O . LYS A 1 351 ? 23.828 42.812 7.516 1 55.28 351 LYS A O 1
ATOM 2880 N N . LYS A 1 352 ? 26 43.125 7.441 1 51.5 352 LYS A N 1
ATOM 2881 C CA . LYS A 1 352 ? 25.969 44.5 7.941 1 51.5 352 LYS A CA 1
ATOM 2882 C C . LYS A 1 352 ? 25.156 45.406 7.012 1 51.5 352 LYS A C 1
ATOM 2884 O O . LYS A 1 352 ? 25.328 45.344 5.789 1 51.5 352 LYS A O 1
ATOM 2889 N N . LYS A 1 353 ? 24.125 45.938 7.445 1 43.22 353 LYS A N 1
ATOM 2890 C CA . LYS A 1 353 ? 23.328 46.938 6.746 1 43.22 353 LYS A CA 1
ATOM 2891 C C . LYS A 1 353 ? 24.219 48 6.094 1 43.22 353 LYS A C 1
ATOM 2893 O O . LYS A 1 353 ? 24.656 48.938 6.758 1 43.22 353 LYS A O 1
ATOM 2898 N N . LYS A 1 354 ? 25.141 47.906 5.199 1 38.59 354 LYS A N 1
ATOM 2899 C CA . LYS A 1 354 ? 25.125 49.188 4.488 1 38.59 354 LYS A CA 1
ATOM 2900 C C . LYS A 1 354 ? 23.75 49.438 3.867 1 38.59 354 LYS A C 1
ATOM 2902 O O . LYS A 1 354 ? 22.984 48.5 3.604 1 38.59 354 LYS A O 1
ATOM 2907 N N . GLU A 1 355 ? 23.344 50.781 3.555 1 31.23 355 GLU A N 1
ATOM 2908 C CA . GLU A 1 355 ? 22.188 51.438 2.951 1 31.23 355 GLU A CA 1
ATOM 2909 C C . GLU A 1 355 ? 21.781 50.75 1.651 1 31.23 355 GLU A C 1
ATOM 2911 O O . GLU A 1 355 ? 20.844 51.188 0.97 1 31.23 355 GLU A O 1
ATOM 2916 N N . GLN A 1 356 ? 22.641 50.188 0.872 1 29.89 356 GLN A N 1
ATOM 2917 C CA . GLN A 1 356 ? 22.141 50.094 -0.496 1 29.89 356 GLN A CA 1
ATOM 2918 C C . GLN A 1 356 ? 20.844 49.312 -0.566 1 29.89 356 GLN A C 1
ATOM 2920 O O . GLN A 1 356 ? 20.531 48.531 0.348 1 29.89 356 GLN A O 1
ATOM 2925 N N . GLU A 1 357 ? 20.219 49.312 -1.895 1 28.19 357 GLU A N 1
ATOM 2926 C CA . GLU A 1 357 ? 19.031 48.938 -2.648 1 28.19 357 GLU A CA 1
ATOM 2927 C C . GLU A 1 357 ? 18.75 47.438 -2.557 1 28.19 357 GLU A C 1
ATOM 2929 O O . GLU A 1 357 ? 19.672 46.625 -2.625 1 28.19 357 GLU A O 1
ATOM 2934 N N . ILE A 1 358 ? 17.688 47.125 -1.953 1 28.58 358 ILE A N 1
ATOM 2935 C CA . ILE A 1 358 ? 16.953 45.875 -1.802 1 28.58 358 ILE A CA 1
ATOM 2936 C C . ILE A 1 358 ? 16.922 45.125 -3.135 1 28.58 358 ILE A C 1
ATOM 2938 O O . ILE A 1 358 ? 16.172 45.5 -4.039 1 28.58 358 ILE A O 1
ATOM 2942 N N . VAL A 1 359 ? 18.109 45.062 -3.881 1 25.55 359 VAL A N 1
ATOM 2943 C CA . VAL A 1 359 ? 17.75 44.281 -5.074 1 25.55 359 VAL A CA 1
ATOM 2944 C C . VAL A 1 359 ? 17.109 42.969 -4.672 1 25.55 359 VAL A C 1
ATOM 2946 O O . VAL A 1 359 ? 17.609 42.281 -3.791 1 25.55 359 VAL A O 1
ATOM 2949 N N . LYS A 1 360 ? 15.852 42.969 -4.848 1 26.83 360 LYS A N 1
ATOM 2950 C CA . LYS A 1 360 ? 14.945 41.812 -4.844 1 26.83 360 LYS A CA 1
ATOM 2951 C C . LYS A 1 360 ? 15.602 40.594 -5.484 1 26.83 360 LYS A C 1
ATOM 2953 O O . LYS A 1 360 ? 15.82 40.562 -6.699 1 26.83 360 LYS A O 1
ATOM 2958 N N . ALA A 1 361 ? 16.578 40.094 -4.891 1 24.81 361 ALA A N 1
ATOM 2959 C CA . ALA A 1 361 ? 17.109 38.812 -5.379 1 24.81 361 ALA A CA 1
ATOM 2960 C C . ALA A 1 361 ? 15.977 37.844 -5.723 1 24.81 361 ALA A C 1
ATOM 2962 O O . ALA A 1 361 ? 15.125 37.562 -4.879 1 24.81 361 ALA A O 1
ATOM 2963 N N . ASN A 1 362 ? 15.523 37.938 -7.004 1 25.34 362 ASN A N 1
ATOM 2964 C CA . ASN A 1 362 ? 14.602 37.062 -7.707 1 25.34 362 ASN A CA 1
ATOM 2965 C C . ASN A 1 362 ? 14.891 35.594 -7.387 1 25.34 362 ASN A C 1
ATOM 2967 O O . ASN A 1 362 ? 16.047 35.188 -7.336 1 25.34 362 ASN A O 1
ATOM 2971 N N . GLU A 1 363 ? 14.055 35.125 -6.586 1 26.67 363 GLU A N 1
ATOM 2972 C CA . GLU A 1 363 ? 13.852 33.688 -6.34 1 26.67 363 GLU A CA 1
ATOM 2973 C C . GLU A 1 363 ? 14.031 32.875 -7.621 1 26.67 363 GLU A C 1
ATOM 2975 O O . GLU A 1 363 ? 13.234 32.969 -8.547 1 26.67 363 GLU A O 1
ATOM 2980 N N . VAL A 1 364 ? 15.281 32.812 -8.117 1 24.48 364 VAL A N 1
ATOM 2981 C CA . VAL A 1 364 ? 15.57 31.938 -9.234 1 24.48 364 VAL A CA 1
ATOM 2982 C C . VAL A 1 364 ? 14.938 30.562 -8.992 1 24.48 364 VAL A C 1
ATOM 2984 O O . VAL A 1 364 ? 15.312 29.875 -8.047 1 24.48 364 VAL A O 1
ATOM 2987 N N . THR A 1 365 ? 13.672 30.562 -9.188 1 26.75 365 THR A N 1
ATOM 2988 C CA . THR A 1 365 ? 12.883 29.344 -9.32 1 26.75 365 THR A CA 1
ATOM 2989 C C . THR A 1 365 ? 13.516 28.406 -10.336 1 26.75 365 THR A C 1
ATOM 2991 O O . THR A 1 365 ? 13.5 28.672 -11.539 1 26.75 365 THR A O 1
ATOM 2994 N N . HIS A 1 366 ? 14.758 28.094 -10.156 1 28.08 366 HIS A N 1
ATOM 2995 C CA . HIS A 1 366 ? 15.305 27.109 -11.086 1 28.08 366 HIS A CA 1
ATOM 2996 C C . HIS A 1 366 ? 14.391 25.891 -11.211 1 28.08 366 HIS A C 1
ATOM 2998 O O . HIS A 1 366 ? 14.258 25.109 -10.266 1 28.08 366 HIS A O 1
ATOM 3004 N N . LYS A 1 367 ? 13.344 26.125 -11.781 1 29.64 367 LYS A N 1
ATOM 3005 C CA . LYS A 1 367 ? 12.406 25.094 -12.188 1 29.64 367 LYS A CA 1
ATOM 3006 C C . LYS A 1 367 ? 13.125 23.984 -12.977 1 29.64 367 LYS A C 1
ATOM 3008 O O . LYS A 1 367 ? 13.273 24.094 -14.195 1 29.64 367 LYS A O 1
ATOM 3013 N N . ALA A 1 368 ? 14.32 23.625 -12.625 1 32 368 ALA A N 1
ATOM 3014 C CA . ALA A 1 368 ? 14.836 22.562 -13.492 1 32 368 ALA A CA 1
ATOM 3015 C C . ALA A 1 368 ? 13.898 21.359 -13.516 1 32 368 ALA A C 1
ATOM 3017 O O . ALA A 1 368 ? 13.453 20.906 -12.461 1 32 368 ALA A O 1
ATOM 3018 N N . ASN A 1 369 ? 13.125 21.25 -14.555 1 35.56 369 ASN A N 1
ATOM 3019 C CA . ASN A 1 369 ? 11.984 20.391 -14.891 1 35.56 369 ASN A CA 1
ATOM 3020 C C . ASN A 1 369 ? 12.281 18.922 -14.609 1 35.56 369 ASN A C 1
ATOM 3022 O O . ASN A 1 369 ? 11.484 18.25 -13.953 1 35.56 369 ASN A O 1
ATOM 3026 N N . SER A 1 370 ? 12.914 18.078 -15.531 1 33 370 SER A N 1
ATOM 3027 C CA . SER A 1 370 ? 12.859 16.625 -15.453 1 33 370 SER A CA 1
ATOM 3028 C C . SER A 1 370 ? 14.148 16.047 -14.891 1 33 370 SER A C 1
ATOM 3030 O O . SER A 1 370 ? 15.195 16.719 -14.914 1 33 370 SER A O 1
ATOM 3032 N N . PHE A 1 371 ? 14.117 15.055 -14.062 1 35.41 371 PHE A N 1
ATOM 3033 C CA . PHE A 1 371 ? 15.242 14.289 -13.547 1 35.41 371 PHE A CA 1
ATOM 3034 C C . PHE A 1 371 ? 16.312 14.094 -14.625 1 35.41 371 PHE A C 1
ATOM 3036 O O . PHE A 1 371 ? 17.5 14.289 -14.367 1 35.41 371 PHE A O 1
ATOM 3043 N N . GLU A 1 372 ? 15.914 13.797 -15.68 1 40.84 372 GLU A N 1
ATOM 3044 C CA . GLU A 1 372 ? 16.766 13.492 -16.828 1 40.84 372 GLU A CA 1
ATOM 3045 C C . GLU A 1 372 ? 17.594 14.711 -17.234 1 40.84 372 GLU A C 1
ATOM 3047 O O . GLU A 1 372 ? 18.797 14.586 -17.516 1 40.84 372 GLU A O 1
ATOM 3052 N N . GLU A 1 373 ? 16.922 15.789 -17.125 1 44.22 373 GLU A N 1
ATOM 3053 C CA . GLU A 1 373 ? 17.578 17 -17.625 1 44.22 373 GLU A CA 1
ATOM 3054 C C . GLU A 1 373 ? 18.625 17.516 -16.656 1 44.22 373 GLU A C 1
ATOM 3056 O O . GLU A 1 373 ? 19.703 17.938 -17.062 1 44.22 373 GLU A O 1
ATOM 3061 N N . ILE A 1 374 ? 18.312 17.297 -15.375 1 41.41 374 ILE A N 1
ATOM 3062 C CA . ILE A 1 374 ? 19.219 17.719 -14.312 1 41.41 374 ILE A CA 1
ATOM 3063 C C . ILE A 1 374 ? 20.422 16.781 -14.273 1 41.41 374 ILE A C 1
ATOM 3065 O O . ILE A 1 374 ? 21.562 17.234 -14.164 1 41.41 374 ILE A O 1
ATOM 3069 N N . PHE A 1 375 ? 20.062 15.5 -14.406 1 43.38 375 PHE A N 1
ATOM 3070 C CA . PHE A 1 375 ? 21.109 14.484 -14.445 1 43.38 375 PHE A CA 1
ATOM 3071 C C . PHE A 1 375 ? 22.016 14.68 -15.648 1 43.38 375 PHE A C 1
ATOM 3073 O O . PHE A 1 375 ? 23.25 14.641 -15.523 1 43.38 375 PHE A O 1
ATOM 3080 N N . ARG A 1 376 ? 21.422 14.812 -16.766 1 44.72 376 ARG A N 1
ATOM 3081 C CA . ARG A 1 376 ? 22.172 15.031 -18 1 44.72 376 ARG A CA 1
ATOM 3082 C C . ARG A 1 376 ? 23.031 16.281 -17.906 1 44.72 376 ARG A C 1
ATOM 3084 O O . ARG A 1 376 ? 24.188 16.281 -18.328 1 44.72 376 ARG A O 1
ATOM 3091 N N . ASP A 1 377 ? 22.438 17.25 -17.344 1 44.44 377 ASP A N 1
ATOM 3092 C CA . ASP A 1 377 ? 23.141 18.516 -17.266 1 44.44 377 ASP A CA 1
ATOM 3093 C C . ASP A 1 377 ? 24.344 18.438 -16.328 1 44.44 377 ASP A C 1
ATOM 3095 O O . ASP A 1 377 ? 25.406 18.984 -16.594 1 44.44 377 ASP A O 1
ATOM 3099 N N . ASN A 1 378 ? 24.156 17.734 -15.266 1 40.25 378 ASN A N 1
ATOM 3100 C CA . ASN A 1 378 ? 25.219 17.594 -14.289 1 40.25 378 ASN A CA 1
ATOM 3101 C C . ASN A 1 378 ? 26.281 16.594 -14.758 1 40.25 378 ASN A C 1
ATOM 3103 O O . ASN A 1 378 ? 27.469 16.781 -14.523 1 40.25 378 ASN A O 1
ATOM 3107 N N . LEU A 1 379 ? 25.734 15.477 -15.273 1 44.72 379 LEU A N 1
ATOM 3108 C CA . LEU A 1 379 ? 26.656 14.516 -15.867 1 44.72 379 LEU A CA 1
ATOM 3109 C C . LEU A 1 379 ? 27.516 15.172 -16.938 1 44.72 379 LEU A C 1
ATOM 3111 O O . LEU A 1 379 ? 28.703 14.891 -17.062 1 44.72 379 LEU A O 1
ATOM 3115 N N . VAL A 1 380 ? 26.797 15.961 -17.641 1 43.06 380 VAL A N 1
ATOM 3116 C CA . VAL A 1 380 ? 27.5 16.688 -18.703 1 43.06 380 VAL A CA 1
ATOM 3117 C C . VAL A 1 380 ? 28.453 17.703 -18.078 1 43.06 380 VAL A C 1
ATOM 3119 O O . VAL A 1 380 ? 29.594 17.859 -18.547 1 43.06 380 VAL A O 1
ATOM 3122 N N . LYS A 1 381 ? 27.969 18.359 -17.016 1 41.41 381 LYS A N 1
ATOM 3123 C CA . LYS A 1 381 ? 28.766 19.453 -16.469 1 41.41 381 LYS A CA 1
ATOM 3124 C C . LYS A 1 381 ? 29.906 18.906 -15.602 1 41.41 381 LYS A C 1
ATOM 3126 O O . LYS A 1 381 ? 31.016 19.438 -15.641 1 41.41 381 LYS A O 1
ATOM 3131 N N . ILE A 1 382 ? 29.656 17.984 -14.734 1 43.12 382 ILE A N 1
ATOM 3132 C CA . ILE A 1 382 ? 30.641 17.672 -13.711 1 43.12 382 ILE A CA 1
ATOM 3133 C C . ILE A 1 382 ? 31.375 16.375 -14.078 1 43.12 382 ILE A C 1
ATOM 3135 O O . ILE A 1 382 ? 32.562 16.203 -13.734 1 43.12 382 ILE A O 1
ATOM 3139 N N . GLY A 1 383 ? 31.062 15.727 -15.18 1 41.66 383 GLY A N 1
ATOM 3140 C CA . GLY A 1 383 ? 31.672 14.469 -15.586 1 41.66 383 GLY A CA 1
ATOM 3141 C C . GLY A 1 383 ? 31.688 13.43 -14.477 1 41.66 383 GLY A C 1
ATOM 3142 O O . GLY A 1 383 ? 31.672 13.773 -13.297 1 41.66 383 GLY A O 1
ATOM 3143 N N . LEU A 1 384 ? 31.188 12.219 -14.562 1 44.06 384 LEU A N 1
ATOM 3144 C CA . LEU A 1 384 ? 31.109 11.102 -13.625 1 44.06 384 LEU A CA 1
ATOM 3145 C C . LEU A 1 384 ? 32.406 10.914 -12.875 1 44.06 384 LEU A C 1
ATOM 3147 O O . LEU A 1 384 ? 32.438 10.289 -11.812 1 44.06 384 LEU A O 1
ATOM 3151 N N . ASN A 1 385 ? 33.438 11.305 -13.398 1 43.16 385 ASN A N 1
ATOM 3152 C CA . ASN A 1 385 ? 34.75 11.102 -12.852 1 43.16 385 ASN A CA 1
ATOM 3153 C C . ASN A 1 385 ? 34.969 11.891 -11.555 1 43.16 385 ASN A C 1
ATOM 3155 O O . ASN A 1 385 ? 35.906 11.625 -10.812 1 43.16 385 ASN A O 1
ATOM 3159 N N . ILE A 1 386 ? 34.344 12.977 -11.359 1 42.44 386 ILE A N 1
ATOM 3160 C CA . ILE A 1 386 ? 34.562 13.836 -10.211 1 42.44 386 ILE A CA 1
ATOM 3161 C C . ILE A 1 386 ? 33.625 13.453 -9.078 1 42.44 386 ILE A C 1
ATOM 3163 O O . ILE A 1 386 ? 33.844 13.805 -7.918 1 42.44 386 ILE A O 1
ATOM 3167 N N . ILE A 1 387 ? 32.656 12.789 -9.383 1 42.38 387 ILE A N 1
ATOM 3168 C CA . ILE A 1 387 ? 31.688 12.469 -8.336 1 42.38 387 ILE A CA 1
ATOM 3169 C C . ILE A 1 387 ? 32.219 11.336 -7.461 1 42.38 387 ILE A C 1
ATOM 3171 O O . ILE A 1 387 ? 32.719 10.336 -7.977 1 42.38 387 ILE A O 1
ATOM 3175 N N . ASP A 1 388 ? 32.562 11.641 -6.148 1 43.19 388 ASP A N 1
ATOM 3176 C CA . ASP A 1 388 ? 32.906 10.602 -5.184 1 43.19 388 ASP A CA 1
ATOM 3177 C C . ASP A 1 388 ? 31.906 9.445 -5.242 1 43.19 388 ASP A C 1
ATOM 3179 O O . ASP A 1 388 ? 30.703 9.656 -5.102 1 43.19 388 ASP A O 1
ATOM 3183 N N . GLY A 1 389 ? 32.344 8.367 -5.777 1 45.09 389 GLY A N 1
ATOM 3184 C CA . GLY A 1 389 ? 31.516 7.18 -5.93 1 45.09 389 GLY A CA 1
ATOM 3185 C C . GLY A 1 389 ? 30.719 6.844 -4.68 1 45.09 389 GLY A C 1
ATOM 3186 O O . GLY A 1 389 ? 29.562 6.445 -4.77 1 45.09 389 GLY A O 1
ATOM 3187 N N . ASN A 1 390 ? 31.344 7.031 -3.518 1 43.62 390 ASN A N 1
ATOM 3188 C CA . ASN A 1 390 ? 30.656 6.707 -2.279 1 43.62 390 ASN A CA 1
ATOM 3189 C C . ASN A 1 390 ? 29.5 7.668 -2.02 1 43.62 390 ASN A C 1
ATOM 3191 O O . ASN A 1 390 ? 28.422 7.25 -1.599 1 43.62 390 ASN A O 1
ATOM 3195 N N . LEU A 1 391 ? 29.781 8.891 -2.207 1 45.28 391 LEU A N 1
ATOM 3196 C CA . LEU A 1 391 ? 28.734 9.891 -2.002 1 45.28 391 LEU A CA 1
ATOM 3197 C C . LEU A 1 391 ? 27.609 9.711 -3.016 1 45.28 391 LEU A C 1
ATOM 3199 O O . LEU A 1 391 ? 26.438 9.875 -2.68 1 45.28 391 LEU A O 1
ATOM 3203 N N . PHE A 1 392 ? 28.047 9.266 -4.215 1 49.16 392 PHE A N 1
ATOM 3204 C CA . PHE A 1 392 ? 27.062 8.93 -5.234 1 49.16 392 PHE A CA 1
ATOM 3205 C C . PHE A 1 392 ? 26.234 7.73 -4.805 1 49.16 392 PHE A C 1
ATOM 3207 O O . PHE A 1 392 ? 25 7.746 -4.934 1 49.16 392 PHE A O 1
ATOM 3214 N N . ILE A 1 393 ? 26.938 6.84 -4.324 1 47.16 393 ILE A N 1
ATOM 3215 C CA . ILE A 1 393 ? 26.25 5.648 -3.828 1 47.16 393 ILE A CA 1
ATOM 3216 C C . ILE A 1 393 ? 25.328 6.027 -2.668 1 47.16 393 ILE A C 1
ATOM 3218 O O . ILE A 1 393 ? 24.188 5.566 -2.592 1 47.16 393 ILE A O 1
ATOM 3222 N N . ASP A 1 394 ? 25.844 6.887 -1.848 1 48.38 394 ASP A N 1
ATOM 3223 C CA . ASP A 1 394 ? 25.047 7.312 -0.708 1 48.38 394 ASP A CA 1
ATOM 3224 C C . ASP A 1 394 ? 23.812 8.102 -1.168 1 48.38 394 ASP A C 1
ATOM 3226 O O . ASP A 1 394 ? 22.719 7.902 -0.657 1 48.38 394 ASP A O 1
ATOM 3230 N N . ALA A 1 395 ? 24.031 8.906 -2.104 1 49.78 395 ALA A N 1
ATOM 3231 C CA . ALA A 1 395 ? 22.938 9.695 -2.652 1 49.78 395 ALA A CA 1
ATOM 3232 C C . ALA A 1 395 ? 21.938 8.805 -3.404 1 49.78 395 ALA A C 1
ATOM 3234 O O . ALA A 1 395 ? 20.734 8.984 -3.289 1 49.78 395 ALA A O 1
ATOM 3235 N N . LEU A 1 396 ? 22.578 7.934 -4.152 1 51.78 396 LEU A N 1
ATOM 3236 C CA . LEU A 1 396 ? 21.75 6.957 -4.859 1 51.78 396 LEU A CA 1
ATOM 3237 C C . LEU A 1 396 ? 20.969 6.086 -3.873 1 51.78 396 LEU A C 1
ATOM 3239 O O . LEU A 1 396 ? 19.797 5.777 -4.102 1 51.78 396 LEU A O 1
ATOM 3243 N N . LYS A 1 397 ? 21.656 5.684 -2.818 1 48.69 397 LYS A N 1
ATOM 3244 C CA . LYS A 1 397 ? 21 4.938 -1.752 1 48.69 397 LYS A CA 1
ATOM 3245 C C . LYS A 1 397 ? 19.844 5.727 -1.161 1 48.69 397 LYS A C 1
ATOM 3247 O O . LYS A 1 397 ? 18.766 5.172 -0.911 1 48.69 397 LYS A O 1
ATOM 3252 N N . ILE A 1 398 ? 20.078 6.914 -0.815 1 44.66 398 ILE A N 1
ATOM 3253 C CA . ILE A 1 398 ? 19.047 7.781 -0.269 1 44.66 398 ILE A CA 1
ATOM 3254 C C . ILE A 1 398 ? 17.906 7.938 -1.286 1 44.66 398 ILE A C 1
ATOM 3256 O O . ILE A 1 398 ? 16.734 7.863 -0.933 1 44.66 398 ILE A O 1
ATOM 3260 N N . TYR A 1 399 ? 18.391 8.078 -2.561 1 45.44 399 TYR A N 1
ATOM 3261 C CA . TYR A 1 399 ? 17.422 8.164 -3.639 1 45.44 399 TYR A CA 1
ATOM 3262 C C . TYR A 1 399 ? 16.625 6.867 -3.77 1 45.44 399 TYR A C 1
ATOM 3264 O O . TYR A 1 399 ? 15.406 6.891 -3.891 1 45.44 399 TYR A O 1
ATOM 3272 N N . LEU A 1 400 ? 17.375 5.852 -3.814 1 46.06 400 LEU A N 1
ATOM 3273 C CA . LEU A 1 400 ? 16.75 4.543 -3.977 1 46.06 400 LEU A CA 1
ATOM 3274 C C . LEU A 1 400 ? 15.961 4.164 -2.734 1 46.06 400 LEU A C 1
ATOM 3276 O O . LEU A 1 400 ? 14.938 3.48 -2.834 1 46.06 400 LEU A O 1
ATOM 3280 N N . GLY A 1 401 ? 16.531 4.492 -1.646 1 42.84 401 GLY A N 1
ATOM 3281 C CA . GLY A 1 401 ? 15.844 4.18 -0.404 1 42.84 401 GLY A CA 1
ATOM 3282 C C . GLY A 1 401 ? 14.609 5.035 -0.175 1 42.84 401 GLY A C 1
ATOM 3283 O O . GLY A 1 401 ? 13.578 4.539 0.273 1 42.84 401 GLY A O 1
ATOM 3284 N N . LYS A 1 402 ? 14.742 6.309 -0.203 1 43.59 402 LYS A N 1
ATOM 3285 C CA . LYS A 1 402 ? 13.664 7.207 0.183 1 43.59 402 LYS A CA 1
ATOM 3286 C C . LYS A 1 402 ? 12.781 7.551 -1.014 1 43.59 402 LYS A C 1
ATOM 3288 O O . LYS A 1 402 ? 11.711 8.148 -0.854 1 43.59 402 LYS A O 1
ATOM 3293 N N . GLY A 1 403 ? 12.969 6.828 -2.18 1 41.47 403 GLY A N 1
ATOM 3294 C CA . GLY A 1 403 ? 12.195 7.07 -3.387 1 41.47 403 GLY A CA 1
ATOM 3295 C C . GLY A 1 403 ? 12.117 8.539 -3.762 1 41.47 403 GLY A C 1
ATOM 3296 O O . GLY A 1 403 ? 11.242 8.938 -4.535 1 41.47 403 GLY A O 1
ATOM 3297 N N . GLU A 1 404 ? 12.594 9.43 -2.83 1 35.66 404 GLU A N 1
ATOM 3298 C CA . GLU A 1 404 ? 12.469 10.859 -3.09 1 35.66 404 GLU A CA 1
ATOM 3299 C C . GLU A 1 404 ? 13.531 11.336 -4.078 1 35.66 404 GLU A C 1
ATOM 3301 O O . GLU A 1 404 ? 14.727 11.336 -3.764 1 35.66 404 GLU A O 1
ATOM 3306 N N . LYS A 1 405 ? 13.219 11.5 -5.219 1 41.53 405 LYS A N 1
ATOM 3307 C CA . LYS A 1 405 ? 14.023 12.008 -6.332 1 41.53 405 LYS A CA 1
ATOM 3308 C C . LYS A 1 405 ? 14.766 13.281 -5.938 1 41.53 405 LYS A C 1
ATOM 3310 O O . LYS A 1 405 ? 15.938 13.453 -6.289 1 41.53 405 LYS A O 1
ATOM 3315 N N . ASP A 1 406 ? 14.047 14.102 -5.117 1 42.09 406 ASP A N 1
ATOM 3316 C CA . ASP A 1 406 ? 14.555 15.43 -4.801 1 42.09 406 ASP A CA 1
ATOM 3317 C C . ASP A 1 406 ? 15.688 15.367 -3.781 1 42.09 406 ASP A C 1
ATOM 3319 O O . ASP A 1 406 ? 16.625 16.156 -3.834 1 42.09 406 ASP A O 1
ATOM 3323 N N . ILE A 1 407 ? 15.695 14.445 -2.904 1 43.84 407 ILE A N 1
ATOM 3324 C CA . ILE A 1 407 ? 16.719 14.367 -1.874 1 43.84 407 ILE A CA 1
ATOM 3325 C C . ILE A 1 407 ? 18.047 13.898 -2.492 1 43.84 407 ILE A C 1
ATOM 3327 O O . ILE A 1 407 ? 19.109 14.367 -2.107 1 43.84 407 ILE A O 1
ATOM 3331 N N . PHE A 1 408 ? 17.969 13.117 -3.516 1 43 408 PHE A N 1
ATOM 3332 C CA . PHE A 1 408 ? 19.156 12.703 -4.242 1 43 408 PHE A CA 1
ATOM 3333 C C . PHE A 1 408 ? 19.859 13.906 -4.871 1 43 408 PHE A C 1
ATOM 3335 O O . PHE A 1 408 ? 21.062 14.078 -4.723 1 43 408 PHE A O 1
ATOM 3342 N N . SER A 1 409 ? 19.062 14.727 -5.312 1 43.25 409 SER A N 1
ATOM 3343 C CA . SER A 1 409 ? 19.609 15.938 -5.918 1 43.25 409 SER A CA 1
ATOM 3344 C C . SER A 1 409 ? 20.234 16.844 -4.867 1 43.25 409 SER A C 1
ATOM 3346 O O . SER A 1 409 ? 21.312 17.391 -5.074 1 43.25 409 SER A O 1
ATOM 3348 N N . SER A 1 410 ? 19.547 16.922 -3.811 1 46.16 410 SER A N 1
ATOM 3349 C CA . SER A 1 410 ? 20.047 17.812 -2.779 1 46.16 410 SER A CA 1
ATOM 3350 C C . SER A 1 410 ? 21.344 17.312 -2.184 1 46.16 410 SER A C 1
ATOM 3352 O O . SER A 1 410 ? 22.266 18.094 -1.934 1 46.16 410 SER A O 1
ATOM 3354 N N . GLU A 1 411 ? 21.391 16.062 -2.068 1 45.09 411 GLU A N 1
ATOM 3355 C CA . GLU A 1 411 ? 22.609 15.531 -1.452 1 45.09 411 GLU A CA 1
ATOM 3356 C C . GLU A 1 411 ? 23.766 15.516 -2.441 1 45.09 411 GLU A C 1
ATOM 3358 O O . GLU A 1 411 ? 24.906 15.812 -2.078 1 45.09 411 GLU A O 1
ATOM 3363 N N . ILE A 1 412 ? 23.438 15.242 -3.662 1 47.28 412 ILE A N 1
ATOM 3364 C CA . ILE A 1 412 ? 24.469 15.359 -4.684 1 47.28 412 ILE A CA 1
ATOM 3365 C C . ILE A 1 412 ? 24.875 16.828 -4.852 1 47.28 412 ILE A C 1
ATOM 3367 O O . ILE A 1 412 ? 26.062 17.141 -4.945 1 47.28 412 ILE A O 1
ATOM 3371 N N . ASP A 1 413 ? 23.891 17.625 -4.75 1 44.69 413 ASP A N 1
ATOM 3372 C CA . ASP A 1 413 ? 24.172 19.062 -4.824 1 44.69 413 ASP A CA 1
ATOM 3373 C C . ASP A 1 413 ? 25.031 19.516 -3.648 1 44.69 413 ASP A C 1
ATOM 3375 O O . ASP A 1 413 ? 26 20.25 -3.828 1 44.69 413 ASP A O 1
ATOM 3379 N N . LYS A 1 414 ? 24.609 19.094 -2.549 1 48.34 414 LYS A N 1
ATOM 3380 C CA . LYS A 1 414 ? 25.375 19.469 -1.361 1 48.34 414 LYS A CA 1
ATOM 3381 C C . LYS A 1 414 ? 26.781 18.891 -1.41 1 48.34 414 LYS A C 1
ATOM 3383 O O . LYS A 1 414 ? 27.75 19.578 -1.089 1 48.34 414 LYS A O 1
ATOM 3388 N N . ASN A 1 415 ? 26.719 17.719 -1.815 1 43.97 415 ASN A N 1
ATOM 3389 C CA . ASN A 1 415 ? 28.016 17.078 -1.9 1 43.97 415 ASN A CA 1
ATOM 3390 C C . ASN A 1 415 ? 28.844 17.641 -3.047 1 43.97 415 ASN A C 1
ATOM 3392 O O . ASN A 1 415 ? 30.062 17.859 -2.898 1 43.97 415 ASN A O 1
ATOM 3396 N N . THR A 1 416 ? 28.156 17.828 -4.078 1 42.12 416 THR A N 1
ATOM 3397 C CA . THR A 1 416 ? 28.828 18.516 -5.176 1 42.12 416 THR A CA 1
ATOM 3398 C C . THR A 1 416 ? 29.25 19.922 -4.762 1 42.12 416 THR A C 1
ATOM 3400 O O . THR A 1 416 ? 30.375 20.359 -5.055 1 42.12 416 THR A O 1
ATOM 3403 N N . GLN A 1 417 ? 28.391 20.453 -4.105 1 43.56 417 GLN A N 1
ATOM 3404 C CA . GLN A 1 417 ? 28.75 21.766 -3.588 1 43.56 417 GLN A CA 1
ATOM 3405 C C . GLN A 1 417 ? 29.906 21.688 -2.598 1 43.56 417 GLN A C 1
ATOM 3407 O O . GLN A 1 417 ? 30.812 22.516 -2.619 1 43.56 417 GLN A O 1
ATOM 3412 N N . ASN A 1 418 ? 29.844 20.719 -1.802 1 43.41 418 ASN A N 1
ATOM 3413 C CA . ASN A 1 418 ? 30.922 20.531 -0.843 1 43.41 418 ASN A CA 1
ATOM 3414 C C . ASN A 1 418 ? 32.219 20.203 -1.542 1 43.41 418 ASN A C 1
ATOM 3416 O O . ASN A 1 418 ? 33.281 20.688 -1.141 1 43.41 418 ASN A O 1
ATOM 3420 N N . ILE A 1 419 ? 32.031 19.391 -2.523 1 40.16 419 ILE A N 1
ATOM 3421 C CA . ILE A 1 419 ? 33.219 19.094 -3.312 1 40.16 419 ILE A CA 1
ATOM 3422 C C . ILE A 1 419 ? 33.625 20.344 -4.102 1 40.16 419 ILE A C 1
ATOM 3424 O O . ILE A 1 419 ? 34.812 20.688 -4.129 1 40.16 419 ILE A O 1
ATOM 3428 N N . LEU A 1 420 ? 32.625 20.859 -4.645 1 39.5 420 LEU A N 1
ATOM 3429 C CA . LEU A 1 420 ? 32.906 22.062 -5.406 1 39.5 420 LEU A CA 1
ATOM 3430 C C . LEU A 1 420 ? 33.406 23.172 -4.492 1 39.5 420 LEU A C 1
ATOM 3432 O O . LEU A 1 420 ? 34.312 23.922 -4.863 1 39.5 420 LEU A O 1
ATOM 3436 N N . GLU A 1 421 ? 32.812 23.281 -3.387 1 43.31 421 GLU A N 1
ATOM 3437 C CA . GLU A 1 421 ? 33.312 24.266 -2.424 1 43.31 421 GLU A CA 1
ATOM 3438 C C . GLU A 1 421 ? 34.75 23.953 -2.004 1 43.31 421 GLU A C 1
ATOM 3440 O O . GLU A 1 421 ? 35.531 24.875 -1.794 1 43.31 421 GLU A O 1
ATOM 3445 N N . LYS A 1 422 ? 34.938 22.719 -1.859 1 40.28 422 LYS A N 1
ATOM 3446 C CA . LYS A 1 422 ? 36.312 22.359 -1.521 1 40.28 422 LYS A CA 1
ATOM 3447 C C . LYS A 1 422 ? 37.25 22.516 -2.727 1 40.28 422 LYS A C 1
ATOM 3449 O O . LYS A 1 422 ? 38.438 22.688 -2.57 1 40.28 422 LYS A O 1
ATOM 3454 N N . ILE A 1 423 ? 36.594 22.281 -3.842 1 36.28 423 ILE A N 1
ATOM 3455 C CA . ILE A 1 423 ? 37.375 22.609 -5.035 1 36.28 423 ILE A CA 1
ATOM 3456 C C . ILE A 1 423 ? 37.312 24.125 -5.281 1 36.28 423 ILE A C 1
ATOM 3458 O O . ILE A 1 423 ? 36.25 24.688 -5.406 1 36.28 423 ILE A O 1
ATOM 3462 N N . ASN A 1 424 ? 38.031 24.891 -4.586 1 36.31 424 ASN A N 1
ATOM 3463 C CA . ASN A 1 424 ? 38.188 26.328 -4.855 1 36.31 424 ASN A CA 1
ATOM 3464 C C . ASN A 1 424 ? 38.125 26.625 -6.352 1 36.31 424 ASN A C 1
ATOM 3466 O O . ASN A 1 424 ? 39.156 26.516 -7.043 1 36.31 424 ASN A O 1
ATOM 3470 N N . LEU A 1 425 ? 37.031 26.375 -6.992 1 34.81 425 LEU A N 1
ATOM 3471 C CA . LEU A 1 425 ? 36.812 26.656 -8.406 1 34.81 425 LEU A CA 1
ATOM 3472 C C . LEU A 1 425 ? 37.375 28.016 -8.781 1 34.81 425 LEU A C 1
ATOM 3474 O O . LEU A 1 425 ? 37.469 28.344 -9.969 1 34.81 425 LEU A O 1
ATOM 3478 N N . LYS A 1 426 ? 37.531 28.953 -7.887 1 35.09 426 LYS A N 1
ATOM 3479 C CA . LYS A 1 426 ? 38.062 30.25 -8.258 1 35.09 426 LYS A CA 1
ATOM 3480 C C . LYS A 1 426 ? 39.469 30.109 -8.859 1 35.09 426 LYS A C 1
ATOM 3482 O O . LYS A 1 426 ? 39.844 30.906 -9.719 1 35.09 426 LYS A O 1
ATOM 3487 N N . GLU A 1 427 ? 40.344 29.312 -8.305 1 36.16 427 GLU A N 1
ATOM 3488 C CA . GLU A 1 427 ? 41.688 29.312 -8.844 1 36.16 427 GLU A CA 1
ATOM 3489 C C . GLU A 1 427 ? 41.781 28.469 -10.102 1 36.16 427 GLU A C 1
ATOM 3491 O O . GLU A 1 427 ? 42.844 28.438 -10.758 1 36.16 427 GLU A O 1
ATOM 3496 N N . VAL A 1 428 ? 40.938 27.406 -10.258 1 33.84 428 VAL A N 1
ATOM 3497 C CA . VAL A 1 428 ? 41.125 26.609 -11.469 1 33.84 428 VAL A CA 1
ATOM 3498 C C . VAL A 1 428 ? 40.5 27.359 -12.664 1 33.84 428 VAL A C 1
ATOM 3500 O O . VAL A 1 428 ? 39.312 27.656 -12.672 1 33.84 428 VAL A O 1
ATOM 3503 N N . GLY A 1 429 ? 41.25 28.328 -13.211 1 30.83 429 GLY A N 1
ATOM 3504 C CA . GLY A 1 429 ? 40.875 28.953 -14.461 1 30.83 429 GLY A CA 1
ATOM 3505 C C . GLY A 1 429 ? 40.125 28.031 -15.398 1 30.83 429 GLY A C 1
ATOM 3506 O O . GLY A 1 429 ? 40.125 26.812 -15.203 1 30.83 429 GLY A O 1
ATOM 3507 N N . ALA A 1 430 ? 39.125 28.438 -16.156 1 33.34 430 ALA A N 1
ATOM 3508 C CA . ALA A 1 430 ? 38.219 27.797 -17.094 1 33.34 430 ALA A CA 1
ATOM 3509 C C . ALA A 1 430 ? 38.906 26.641 -17.828 1 33.34 430 ALA A C 1
ATOM 3511 O O . ALA A 1 430 ? 38.25 25.672 -18.234 1 33.34 430 ALA A O 1
ATOM 3512 N N . GLU A 1 431 ? 40.188 26.781 -18.172 1 35.44 431 GLU A N 1
ATOM 3513 C CA . GLU A 1 431 ? 40.875 26.094 -19.266 1 35.44 431 GLU A CA 1
ATOM 3514 C C . GLU A 1 431 ? 41.312 24.688 -18.859 1 35.44 431 GLU A C 1
ATOM 3516 O O . GLU A 1 431 ? 41.25 23.75 -19.656 1 35.44 431 GLU A O 1
ATOM 3521 N N . ASN A 1 432 ? 42.281 24.469 -17.938 1 36 432 ASN A N 1
ATOM 3522 C CA . ASN A 1 432 ? 43 23.203 -17.969 1 36 432 ASN A CA 1
ATOM 3523 C C . ASN A 1 432 ? 42.406 22.188 -17 1 36 432 ASN A C 1
ATOM 3525 O O . ASN A 1 432 ? 42.781 22.156 -15.828 1 36 432 ASN A O 1
ATOM 3529 N N . TYR A 1 433 ? 41.062 21.812 -17.219 1 36.38 433 TYR A N 1
ATOM 3530 C CA . TYR A 1 433 ? 40.219 20.812 -16.531 1 36.38 433 TYR A CA 1
ATOM 3531 C C . TYR A 1 433 ? 41.031 19.578 -16.188 1 36.38 433 TYR A C 1
ATOM 3533 O O . TYR A 1 433 ? 40.844 18.969 -15.141 1 36.38 433 TYR A O 1
ATOM 3541 N N . GLU A 1 434 ? 42 19.328 -17.031 1 39.72 434 GLU A N 1
ATOM 3542 C CA . GLU A 1 434 ? 42.875 18.156 -16.859 1 39.72 434 GLU A CA 1
ATOM 3543 C C . GLU A 1 434 ? 43.688 18.25 -15.578 1 39.72 434 GLU A C 1
ATOM 3545 O O . GLU A 1 434 ? 43.875 17.266 -14.867 1 39.72 434 GLU A O 1
ATOM 3550 N N . ASP A 1 435 ? 44.094 19.484 -15.398 1 44.72 435 ASP A N 1
ATOM 3551 C CA . ASP A 1 435 ? 45 19.656 -14.258 1 44.72 435 ASP A CA 1
ATOM 3552 C C . ASP A 1 435 ? 44.25 19.516 -12.938 1 44.72 435 ASP A C 1
ATOM 3554 O O . ASP A 1 435 ? 44.781 18.969 -11.961 1 44.72 435 ASP A O 1
ATOM 3558 N N . VAL A 1 436 ? 42.969 19.969 -12.969 1 42.12 436 VAL A N 1
ATOM 3559 C CA . VAL A 1 436 ? 42.125 19.875 -11.773 1 42.12 436 VAL A CA 1
ATOM 3560 C C . VAL A 1 436 ? 41.844 18.422 -11.461 1 42.12 436 VAL A C 1
ATOM 3562 O O . VAL A 1 436 ? 41.906 17.984 -10.312 1 42.12 436 VAL A O 1
ATOM 3565 N N . ILE A 1 437 ? 41.625 17.672 -12.484 1 42.47 437 ILE A N 1
ATOM 3566 C CA . ILE A 1 437 ? 41.375 16.25 -12.352 1 42.47 437 ILE A CA 1
ATOM 3567 C C . ILE A 1 437 ? 42.625 15.555 -11.82 1 42.47 437 ILE A C 1
ATOM 3569 O O . ILE A 1 437 ? 42.562 14.703 -10.922 1 42.47 437 ILE A O 1
ATOM 3573 N N . LYS A 1 438 ? 43.75 15.984 -12.336 1 47.41 438 LYS A N 1
ATOM 3574 C CA . LYS A 1 438 ? 45 15.383 -11.914 1 47.41 438 LYS A CA 1
ATOM 3575 C C . LYS A 1 438 ? 45.281 15.648 -10.43 1 47.41 438 LYS A C 1
ATOM 3577 O O . LYS A 1 438 ? 45.688 14.75 -9.695 1 47.41 438 LYS A O 1
ATOM 3582 N N . ARG A 1 439 ? 44.969 16.828 -10.016 1 47.22 439 ARG A N 1
ATOM 3583 C CA . ARG A 1 439 ? 45.219 17.172 -8.617 1 47.22 439 ARG A CA 1
ATOM 3584 C C . ARG A 1 439 ? 44.281 16.422 -7.688 1 47.22 439 ARG A C 1
ATOM 3586 O O . ARG A 1 439 ? 44.688 16 -6.598 1 47.22 439 ARG A O 1
ATOM 3593 N N . ALA A 1 440 ? 43.062 16.312 -8.188 1 41.75 440 ALA A N 1
ATOM 3594 C CA . ALA A 1 440 ? 42.062 15.594 -7.391 1 41.75 440 ALA A CA 1
ATOM 3595 C C . ALA A 1 440 ? 42.438 14.117 -7.254 1 41.75 440 ALA A C 1
ATOM 3597 O O . ALA A 1 440 ? 42.281 13.531 -6.18 1 41.75 440 ALA A O 1
ATOM 3598 N N . TYR A 1 441 ? 43.031 13.609 -8.289 1 41.91 441 TYR A N 1
ATOM 3599 C CA . TYR A 1 441 ? 43.531 12.242 -8.273 1 41.91 441 TYR A CA 1
ATOM 3600 C C . TYR A 1 441 ? 44.688 12.125 -7.281 1 41.91 441 TYR A C 1
ATOM 3602 O O . TYR A 1 441 ? 44.781 11.148 -6.527 1 41.91 441 TYR A O 1
ATOM 3610 N N . GLU A 1 442 ? 45.562 13.055 -7.312 1 48.84 442 GLU A N 1
ATOM 3611 C CA . GLU A 1 442 ? 46.719 13.023 -6.426 1 48.84 442 GLU A CA 1
ATOM 3612 C C . GLU A 1 442 ? 46.312 13.125 -4.961 1 48.84 442 GLU A C 1
ATOM 3614 O O . GLU A 1 442 ? 46.875 12.453 -4.098 1 48.84 442 GLU A O 1
ATOM 3619 N N . ALA A 1 443 ? 45.312 13.859 -4.719 1 43.53 443 ALA A N 1
ATOM 3620 C CA . ALA A 1 443 ? 44.844 14.023 -3.342 1 43.53 443 ALA A CA 1
ATOM 3621 C C . ALA A 1 443 ? 44.156 12.766 -2.836 1 43.53 443 ALA A C 1
ATOM 3623 O O . ALA A 1 443 ? 44.312 12.383 -1.675 1 43.53 443 ALA A O 1
ATOM 3624 N N . LYS A 1 444 ? 43.406 12.125 -3.719 1 40.59 444 LYS A N 1
ATOM 3625 C CA . LYS A 1 444 ? 42.812 10.828 -3.404 1 40.59 444 LYS A CA 1
ATOM 3626 C C . LYS A 1 444 ? 43.875 9.781 -3.105 1 40.59 444 LYS A C 1
ATOM 3628 O O . LYS A 1 444 ? 43.75 9.039 -2.129 1 40.59 444 LYS A O 1
ATOM 3633 N N . GLU A 1 445 ? 44.844 9.695 -3.924 1 46.06 445 GLU A N 1
ATOM 3634 C CA . GLU A 1 445 ? 45.938 8.773 -3.68 1 46.06 445 GLU A CA 1
ATOM 3635 C C . GLU A 1 445 ? 46.625 9.062 -2.346 1 46.06 445 GLU A C 1
ATOM 3637 O O . GLU A 1 445 ? 47 8.141 -1.62 1 46.06 445 GLU A O 1
ATOM 3642 N N . ASN A 1 446 ? 46.688 10.25 -2.082 1 44.91 446 ASN A N 1
ATOM 3643 C CA . ASN A 1 446 ? 47.375 10.594 -0.83 1 44.91 446 ASN A CA 1
ATOM 3644 C C . ASN A 1 446 ? 46.5 10.25 0.377 1 44.91 446 ASN A C 1
ATOM 3646 O O . ASN A 1 446 ? 47 9.867 1.43 1 44.91 446 ASN A O 1
ATOM 3650 N N . ASN A 1 447 ? 45.219 10.336 0.223 1 37.16 447 ASN A N 1
ATOM 3651 C CA . ASN A 1 447 ? 44.344 9.977 1.334 1 37.16 447 ASN A CA 1
ATOM 3652 C C . ASN A 1 447 ? 44.25 8.461 1.488 1 37.16 447 ASN A C 1
ATOM 3654 O O . ASN A 1 447 ? 44.156 7.949 2.607 1 37.16 447 ASN A O 1
ATOM 3658 N N . GLU A 1 448 ? 44.156 7.762 0.407 1 39.28 448 GLU A N 1
ATOM 3659 C CA . GLU A 1 448 ? 44.125 6.305 0.504 1 39.28 448 GLU A CA 1
ATOM 3660 C C . GLU A 1 448 ? 45.438 5.762 1.073 1 39.28 448 GLU A C 1
ATOM 3662 O O . GLU A 1 448 ? 45.438 4.715 1.721 1 39.28 448 GLU A O 1
ATOM 3667 N N . LYS A 1 449 ? 46.562 6.371 1.002 1 40.53 449 LYS A N 1
ATOM 3668 C CA . LYS A 1 449 ? 47.781 5.961 1.647 1 40.53 449 LYS A CA 1
ATOM 3669 C C . LYS A 1 449 ? 47.719 6.145 3.16 1 40.53 449 LYS A C 1
ATOM 3671 O O . LYS A 1 449 ? 48.438 5.477 3.91 1 40.53 449 LYS A O 1
ATOM 3676 N N . ARG A 1 450 ? 46.938 7.02 3.586 1 36.22 450 ARG A N 1
ATOM 3677 C CA . ARG A 1 450 ? 46.906 7.207 5.031 1 36.22 450 ARG A CA 1
ATOM 3678 C C . ARG A 1 450 ? 46.156 6.07 5.715 1 36.22 450 ARG A C 1
ATOM 3680 O O . ARG A 1 450 ? 46.375 5.789 6.895 1 36.22 450 ARG A O 1
ATOM 3687 N N . PHE A 1 451 ? 45.219 5.426 5 1 33.16 451 PHE A N 1
ATOM 3688 C CA . PHE A 1 451 ? 44.562 4.312 5.684 1 33.16 451 PHE A CA 1
ATOM 3689 C C . PHE A 1 451 ? 45.438 3.059 5.613 1 33.16 451 PHE A C 1
ATOM 3691 O O . PHE A 1 451 ? 45.094 2.025 6.188 1 33.16 451 PHE A O 1
ATOM 3698 N N . LYS A 1 452 ? 46.406 3.037 4.875 1 34.72 452 LYS A N 1
ATOM 3699 C CA . LYS A 1 452 ? 47.25 1.85 4.906 1 34.72 452 LYS A CA 1
ATOM 3700 C C . LYS A 1 452 ? 48.25 1.92 6.059 1 34.72 452 LYS A C 1
ATOM 3702 O O . LYS A 1 452 ? 48.969 0.948 6.336 1 34.72 452 LYS A O 1
ATOM 3707 N N . HIS A 1 453 ? 48.531 3.15 6.531 1 30.7 453 HIS A N 1
ATOM 3708 C CA . HIS A 1 453 ? 49.406 3.119 7.703 1 30.7 453 HIS A CA 1
ATOM 3709 C C . HIS A 1 453 ? 48.594 3.16 8.992 1 30.7 453 HIS A C 1
ATOM 3711 O O . HIS A 1 453 ? 47.625 3.91 9.094 1 30.7 453 HIS A O 1
ATOM 3717 N N . MET B 1 1 ? -21.875 -31.219 4.543 1 87.69 1 MET B N 1
ATOM 3718 C CA . MET B 1 1 ? -20.781 -31.219 3.584 1 87.69 1 MET B CA 1
ATOM 3719 C C . MET B 1 1 ? -19.969 -29.938 3.682 1 87.69 1 MET B C 1
ATOM 3721 O O . MET B 1 1 ? -20.531 -28.844 3.803 1 87.69 1 MET B O 1
ATOM 3725 N N . VAL B 1 2 ? -18.656 -30.109 3.881 1 93.75 2 VAL B N 1
ATOM 3726 C CA . VAL B 1 2 ? -17.75 -28.969 3.932 1 93.75 2 VAL B CA 1
ATOM 3727 C C . VAL B 1 2 ? -17.047 -28.812 2.592 1 93.75 2 VAL B C 1
ATOM 3729 O O . VAL B 1 2 ? -16.594 -29.812 2.002 1 93.75 2 VAL B O 1
ATOM 3732 N N . LYS B 1 3 ? -17.016 -27.609 2.049 1 95.94 3 LYS B N 1
ATOM 3733 C CA . LYS B 1 3 ? -16.328 -27.312 0.796 1 95.94 3 LYS B CA 1
ATOM 3734 C C . LYS B 1 3 ? -15.367 -26.141 0.958 1 95.94 3 LYS B C 1
ATOM 3736 O O . LYS B 1 3 ? -15.711 -25.125 1.565 1 95.94 3 LYS B O 1
ATOM 3741 N N . PHE B 1 4 ? -14.172 -26.297 0.481 1 97.69 4 PHE B N 1
ATOM 3742 C CA . PHE B 1 4 ? -13.273 -25.156 0.456 1 97.69 4 PHE B CA 1
ATOM 3743 C C . PHE B 1 4 ? -12.406 -25.172 -0.799 1 97.69 4 PHE B C 1
ATOM 3745 O O . PHE B 1 4 ? -12.281 -26.203 -1.458 1 97.69 4 PHE B O 1
ATOM 3752 N N . LEU B 1 5 ? -11.938 -23.984 -1.21 1 98.62 5 LEU B N 1
ATOM 3753 C CA . LEU B 1 5 ? -11.102 -23.812 -2.396 1 98.62 5 LEU B CA 1
ATOM 3754 C C . LEU B 1 5 ? -9.656 -23.547 -2.008 1 98.62 5 LEU B C 1
ATOM 3756 O O . LEU B 1 5 ? -9.391 -22.875 -1.006 1 98.62 5 LEU B O 1
ATOM 3760 N N . ILE B 1 6 ? -8.703 -24.094 -2.816 1 98.88 6 ILE B N 1
ATOM 3761 C CA . ILE B 1 6 ? -7.273 -23.875 -2.602 1 98.88 6 ILE B CA 1
ATOM 3762 C C . ILE B 1 6 ? -6.668 -23.172 -3.814 1 98.88 6 ILE B C 1
ATOM 3764 O O . ILE B 1 6 ? -6.926 -23.562 -4.957 1 98.88 6 ILE B O 1
ATOM 3768 N N . THR B 1 7 ? -5.969 -22.141 -3.58 1 98.88 7 THR B N 1
ATOM 3769 C CA . THR B 1 7 ? -5.215 -21.438 -4.617 1 98.88 7 THR B CA 1
ATOM 3770 C C . THR B 1 7 ? -3.85 -21 -4.094 1 98.88 7 THR B C 1
ATOM 3772 O O . THR B 1 7 ? -3.617 -21 -2.885 1 98.88 7 THR B O 1
ATOM 3775 N N . SER B 1 8 ? -2.914 -20.734 -4.945 1 98.75 8 SER B N 1
ATOM 3776 C CA . SER B 1 8 ? -1.574 -20.281 -4.582 1 98.75 8 SER B CA 1
ATOM 3777 C C . SER B 1 8 ? -0.886 -19.594 -5.75 1 98.75 8 SER B C 1
ATOM 3779 O O . SER B 1 8 ? -1.325 -19.703 -6.895 1 98.75 8 SER B O 1
ATOM 3781 N N . ASP B 1 9 ? 0.146 -18.812 -5.41 1 98.81 9 ASP B N 1
ATOM 3782 C CA . ASP B 1 9 ? 1.033 -18.203 -6.402 1 98.81 9 ASP B CA 1
ATOM 3783 C C . ASP B 1 9 ? 0.238 -17.438 -7.457 1 98.81 9 ASP B C 1
ATOM 3785 O O . ASP B 1 9 ? 0.401 -17.672 -8.656 1 98.81 9 ASP B O 1
ATOM 3789 N N . ASN B 1 10 ? -0.594 -16.562 -6.941 1 98.94 10 ASN B N 1
ATOM 3790 C CA . ASN B 1 10 ? -1.416 -15.758 -7.836 1 98.94 10 ASN B CA 1
ATOM 3791 C C . ASN B 1 10 ? -0.613 -14.625 -8.461 1 98.94 10 ASN B C 1
ATOM 3793 O O . ASN B 1 10 ? -0.961 -14.125 -9.531 1 98.94 10 ASN B O 1
ATOM 3797 N N . HIS B 1 11 ? 0.39 -14.188 -7.793 1 98.88 11 HIS B N 1
ATOM 3798 C CA . HIS B 1 11 ? 1.341 -13.195 -8.289 1 98.88 11 HIS B CA 1
ATOM 3799 C C . HIS B 1 11 ? 0.623 -11.953 -8.812 1 98.88 11 HIS B C 1
ATOM 3801 O O . HIS B 1 11 ? 0.904 -11.492 -9.922 1 98.88 11 HIS B O 1
ATOM 3807 N N . LEU B 1 12 ? -0.271 -11.422 -8.023 1 98.88 12 LEU B N 1
ATOM 3808 C CA . LEU B 1 12 ? -1.004 -10.219 -8.406 1 98.88 12 LEU B CA 1
ATOM 3809 C C . LEU B 1 12 ? -0.048 -9.055 -8.664 1 98.88 12 LEU B C 1
ATOM 3811 O O . LEU B 1 12 ? 0.845 -8.789 -7.852 1 98.88 12 LEU B O 1
ATOM 3815 N N . GLY B 1 13 ? -0.278 -8.398 -9.781 1 98.5 13 GLY B N 1
ATOM 3816 C CA . GLY B 1 13 ? 0.541 -7.258 -10.164 1 98.5 13 GLY B CA 1
ATOM 3817 C C . GLY B 1 13 ? 1.694 -7.629 -11.07 1 98.5 13 GLY B C 1
ATOM 3818 O O . GLY B 1 13 ? 2.49 -6.773 -11.461 1 98.5 13 GLY B O 1
ATOM 3819 N N . TYR B 1 14 ? 1.776 -8.945 -11.508 1 98.19 14 TYR B N 1
ATOM 3820 C CA . TYR B 1 14 ? 2.818 -9.328 -12.453 1 98.19 14 TYR B CA 1
ATOM 3821 C C . TYR B 1 14 ? 2.641 -8.602 -13.781 1 98.19 14 TYR B C 1
ATOM 3823 O O . TYR B 1 14 ? 1.548 -8.602 -14.352 1 98.19 14 TYR B O 1
ATOM 3831 N N . ASN B 1 15 ? 3.658 -7.922 -14.195 1 95.75 15 ASN B N 1
ATOM 3832 C CA . ASN B 1 15 ? 3.672 -7.191 -15.461 1 95.75 15 ASN B CA 1
ATOM 3833 C C . ASN B 1 15 ? 2.516 -6.199 -15.547 1 95.75 15 ASN B C 1
ATOM 3835 O O . ASN B 1 15 ? 1.899 -6.047 -16.609 1 95.75 15 ASN B O 1
ATOM 3839 N N . GLU B 1 16 ? 2.234 -5.488 -14.477 1 95.44 16 GLU B N 1
ATOM 3840 C CA . GLU B 1 16 ? 1.003 -4.711 -14.391 1 95.44 16 GLU B CA 1
ATOM 3841 C C . GLU B 1 16 ? 1.009 -3.553 -15.391 1 95.44 16 GLU B C 1
ATOM 3843 O O . GLU B 1 16 ? -0.051 -3.082 -15.805 1 95.44 16 GLU B O 1
ATOM 3848 N N . THR B 1 17 ? 2.18 -3.096 -15.844 1 94.06 17 THR B N 1
ATOM 3849 C CA . THR B 1 17 ? 2.246 -1.929 -16.719 1 94.06 17 THR B CA 1
ATOM 3850 C C . THR B 1 17 ? 2.191 -2.35 -18.188 1 94.06 17 THR B C 1
ATOM 3852 O O . THR B 1 17 ? 2.086 -1.502 -19.078 1 94.06 17 THR B O 1
ATOM 3855 N N . ASN B 1 18 ? 2.311 -3.67 -18.422 1 94 18 ASN B N 1
ATOM 3856 C CA . ASN B 1 18 ? 2.195 -4.168 -19.781 1 94 18 ASN B CA 1
ATOM 3857 C C . ASN B 1 18 ? 0.768 -4.047 -20.312 1 94 18 ASN B C 1
ATOM 3859 O O . ASN B 1 18 ? -0.177 -4.488 -19.656 1 94 18 ASN B O 1
ATOM 3863 N N . HIS B 1 19 ? 0.601 -3.521 -21.453 1 91.62 19 HIS B N 1
ATOM 3864 C CA . HIS B 1 19 ? -0.725 -3.221 -21.984 1 91.62 19 HIS B CA 1
ATOM 3865 C C . HIS B 1 19 ? -1.439 -4.488 -22.438 1 91.62 19 HIS B C 1
ATOM 3867 O O . HIS B 1 19 ? -2.662 -4.496 -22.594 1 91.62 19 HIS B O 1
ATOM 3873 N N . ILE B 1 20 ? -0.634 -5.531 -22.641 1 93.25 20 ILE B N 1
ATOM 3874 C CA . ILE B 1 20 ? -1.231 -6.758 -23.141 1 93.25 20 ILE B CA 1
ATOM 3875 C C . ILE B 1 20 ? -1.47 -7.738 -22 1 93.25 20 ILE B C 1
ATOM 3877 O O . ILE B 1 20 ? -2.576 -8.258 -21.844 1 93.25 20 ILE B O 1
ATOM 3881 N N . SER B 1 21 ? -0.474 -7.887 -21.172 1 94.5 21 SER B N 1
ATOM 3882 C CA . SER B 1 21 ? -0.53 -8.961 -20.188 1 94.5 21 SER B CA 1
ATOM 3883 C C . SER B 1 21 ? -0.656 -8.406 -18.766 1 94.5 21 SER B C 1
ATOM 3885 O O . SER B 1 21 ? -0.681 -9.164 -17.797 1 94.5 21 SER B O 1
ATOM 3887 N N . GLY B 1 22 ? -0.794 -7.16 -18.625 1 95.81 22 GLY B N 1
ATOM 3888 C CA . GLY B 1 22 ? -0.758 -6.516 -17.312 1 95.81 22 GLY B CA 1
ATOM 3889 C C . GLY B 1 22 ? -1.927 -6.898 -16.438 1 95.81 22 GLY B C 1
ATOM 3890 O O . GLY B 1 22 ? -1.838 -6.805 -15.203 1 95.81 22 GLY B O 1
ATOM 3891 N N . ASN B 1 23 ? -2.998 -7.305 -17.031 1 96.75 23 ASN B N 1
ATOM 3892 C CA . ASN B 1 23 ? -4.199 -7.621 -16.266 1 96.75 23 ASN B CA 1
ATOM 3893 C C . ASN B 1 23 ? -4.359 -9.125 -16.062 1 96.75 23 ASN B C 1
ATOM 3895 O O . ASN B 1 23 ? -5.332 -9.57 -15.445 1 96.75 23 ASN B O 1
ATOM 3899 N N . ASP B 1 24 ? -3.383 -9.953 -16.5 1 97.5 24 ASP B N 1
ATOM 3900 C CA . ASP B 1 24 ? -3.518 -11.406 -16.5 1 97.5 24 ASP B CA 1
ATOM 3901 C C . ASP B 1 24 ? -3.736 -11.938 -15.078 1 97.5 24 ASP B C 1
ATOM 3903 O O . ASP B 1 24 ? -4.656 -12.727 -14.844 1 97.5 24 ASP B O 1
ATOM 3907 N N . SER B 1 25 ? -2.889 -11.508 -14.172 1 98.56 25 SER B N 1
ATOM 3908 C CA . SER B 1 25 ? -2.959 -12.047 -12.82 1 98.56 25 SER B CA 1
ATOM 3909 C C . SER B 1 25 ? -4.27 -11.664 -12.141 1 98.56 25 SER B C 1
ATOM 3911 O O . SER B 1 25 ? -4.879 -12.477 -11.445 1 98.56 25 SER B O 1
ATOM 3913 N N . PHE B 1 26 ? -4.77 -10.469 -12.375 1 98.44 26 PHE B N 1
ATOM 3914 C CA . PHE B 1 26 ? -6 -9.992 -11.758 1 98.44 26 PHE B CA 1
ATOM 3915 C C . PHE B 1 26 ? -7.211 -10.727 -12.336 1 98.44 26 PHE B C 1
ATOM 3917 O O . PHE B 1 26 ? -8.117 -11.109 -11.594 1 98.44 26 PHE B O 1
ATOM 3924 N N . ARG B 1 27 ? -7.176 -10.898 -13.617 1 97.31 27 ARG B N 1
ATOM 3925 C CA . ARG B 1 27 ? -8.273 -11.578 -14.297 1 97.31 27 ARG B CA 1
ATOM 3926 C C . ARG B 1 27 ? -8.445 -13 -13.766 1 97.31 27 ARG B C 1
ATOM 3928 O O . ARG B 1 27 ? -9.562 -13.414 -13.438 1 97.31 27 ARG B O 1
ATOM 3935 N N . THR B 1 28 ? -7.379 -13.688 -13.711 1 98.19 28 THR B N 1
ATOM 3936 C CA . THR B 1 28 ? -7.449 -15.07 -13.273 1 98.19 28 THR B CA 1
ATOM 3937 C C . THR B 1 28 ? -7.82 -15.148 -11.789 1 98.19 28 THR B C 1
ATOM 3939 O O . THR B 1 28 ? -8.555 -16.047 -11.375 1 98.19 28 THR B O 1
ATOM 3942 N N . PHE B 1 29 ? -7.316 -14.281 -10.969 1 98.75 29 PHE B N 1
ATOM 3943 C CA . PHE B 1 29 ? -7.688 -14.227 -9.562 1 98.75 29 PHE B CA 1
ATOM 3944 C C . PHE B 1 29 ? -9.188 -14.008 -9.406 1 98.75 29 PHE B C 1
ATOM 3946 O O . PHE B 1 29 ? -9.828 -14.641 -8.57 1 98.75 29 PHE B O 1
ATOM 3953 N N . GLY B 1 30 ? -9.719 -13.117 -10.242 1 98.12 30 GLY B N 1
ATOM 3954 C CA . GLY B 1 30 ? -11.156 -12.93 -10.273 1 98.12 30 GLY B CA 1
ATOM 3955 C C . GLY B 1 30 ? -11.914 -14.203 -10.602 1 98.12 30 GLY B C 1
ATOM 3956 O O . GLY B 1 30 ? -12.93 -14.508 -9.969 1 98.12 30 GLY B O 1
ATOM 3957 N N . GLU B 1 31 ? -11.445 -14.93 -11.539 1 97.94 31 GLU B N 1
ATOM 3958 C CA . GLU B 1 31 ? -12.07 -16.203 -11.906 1 97.94 31 GLU B CA 1
ATOM 3959 C C . GLU B 1 31 ? -12.086 -17.172 -10.727 1 97.94 31 GLU B C 1
ATOM 3961 O O . GLU B 1 31 ? -13.094 -17.844 -10.484 1 97.94 31 GLU B O 1
ATOM 3966 N N . ILE B 1 32 ? -11 -17.219 -10.039 1 98.56 32 ILE B N 1
ATOM 3967 C CA . ILE B 1 32 ? -10.875 -18.125 -8.906 1 98.56 32 ILE B CA 1
ATOM 3968 C C . ILE B 1 32 ? -11.938 -17.781 -7.859 1 98.56 32 ILE B C 1
ATOM 3970 O O . ILE B 1 32 ? -12.617 -18.688 -7.348 1 98.56 32 ILE B O 1
ATOM 3974 N N . LEU B 1 33 ? -12.086 -16.547 -7.566 1 98.06 33 LEU B N 1
ATOM 3975 C CA . LEU B 1 33 ? -13.07 -16.141 -6.574 1 98.06 33 LEU B CA 1
ATOM 3976 C C . LEU B 1 33 ? -14.492 -16.375 -7.09 1 98.06 33 LEU B C 1
ATOM 3978 O O . LEU B 1 33 ? -15.391 -16.688 -6.316 1 98.06 33 LEU B O 1
ATOM 3982 N N . GLN B 1 34 ? -14.656 -16.219 -8.352 1 96.75 34 GLN B N 1
ATOM 3983 C CA . GLN B 1 34 ? -15.945 -16.547 -8.953 1 96.75 34 GLN B CA 1
ATOM 3984 C C . GLN B 1 34 ? -16.281 -18.016 -8.781 1 96.75 34 GLN B C 1
ATOM 3986 O O . GLN B 1 34 ? -17.422 -18.375 -8.492 1 96.75 34 GLN B O 1
ATOM 3991 N N . ILE B 1 35 ? -15.305 -18.812 -9.016 1 97.56 35 ILE B N 1
ATOM 3992 C CA . ILE B 1 35 ? -15.492 -20.25 -8.812 1 97.56 35 ILE B CA 1
ATOM 3993 C C . ILE B 1 35 ? -15.891 -20.516 -7.363 1 97.56 35 ILE B C 1
ATOM 3995 O O . ILE B 1 35 ? -16.812 -21.297 -7.098 1 97.56 35 ILE B O 1
ATOM 3999 N N . ALA B 1 36 ? -15.203 -19.844 -6.445 1 97.12 36 ALA B N 1
ATOM 4000 C CA . ALA B 1 36 ? -15.516 -20 -5.031 1 97.12 36 ALA B CA 1
ATOM 4001 C C . ALA B 1 36 ? -16.984 -19.641 -4.754 1 97.12 36 ALA B C 1
ATOM 4003 O O . ALA B 1 36 ? -17.672 -20.359 -4.016 1 97.12 36 ALA B O 1
ATOM 4004 N N . ASN B 1 37 ? -17.453 -18.641 -5.344 1 94.69 37 ASN B N 1
ATOM 4005 C CA . ASN B 1 37 ? -18.828 -18.203 -5.176 1 94.69 37 ASN B CA 1
ATOM 4006 C C . ASN B 1 37 ? -19.812 -19.203 -5.789 1 94.69 37 ASN B C 1
ATOM 4008 O O . ASN B 1 37 ? -20.797 -19.578 -5.156 1 94.69 37 ASN B O 1
ATOM 4012 N N . ASN B 1 38 ? -19.484 -19.578 -6.98 1 95.12 38 ASN B N 1
ATOM 4013 C CA . ASN B 1 38 ? -20.359 -20.5 -7.691 1 95.12 38 ASN B CA 1
ATOM 4014 C C . ASN B 1 38 ? -20.484 -21.828 -6.957 1 95.12 38 ASN B C 1
ATOM 4016 O O . ASN B 1 38 ? -21.562 -22.438 -6.953 1 95.12 38 ASN B O 1
ATOM 4020 N N . GLU B 1 39 ? -19.438 -22.188 -6.348 1 95.75 39 GLU B N 1
ATOM 4021 C CA . GLU B 1 39 ? -19.406 -23.469 -5.641 1 95.75 39 GLU B CA 1
ATOM 4022 C C . GLU B 1 39 ? -19.891 -23.312 -4.203 1 95.75 39 GLU B C 1
ATOM 4024 O O . GLU B 1 39 ? -20 -24.297 -3.469 1 95.75 39 GLU B O 1
ATOM 4029 N N . ASN B 1 40 ? -20.109 -22.109 -3.771 1 93.44 40 ASN B N 1
ATOM 4030 C CA . ASN B 1 40 ? -20.562 -21.797 -2.416 1 93.44 40 ASN B CA 1
ATOM 4031 C C . ASN B 1 40 ? -19.625 -22.406 -1.368 1 93.44 40 ASN B C 1
ATOM 4033 O O . ASN B 1 40 ? -20.078 -23.109 -0.473 1 93.44 40 ASN B O 1
ATOM 4037 N N . VAL B 1 41 ? -18.422 -22.141 -1.508 1 95.62 41 VAL B N 1
ATOM 4038 C CA . VAL B 1 41 ? -17.453 -22.734 -0.598 1 95.62 41 VAL B CA 1
ATOM 4039 C C . VAL B 1 41 ? -17.547 -22.078 0.777 1 95.62 41 VAL B C 1
ATOM 4041 O O . VAL B 1 41 ? -17.984 -20.922 0.892 1 95.62 41 VAL B O 1
ATOM 4044 N N . ASP B 1 42 ? -17.125 -22.828 1.795 1 95.19 42 ASP B N 1
ATOM 4045 C CA . ASP B 1 42 ? -17.141 -22.328 3.17 1 95.19 42 ASP B CA 1
ATOM 4046 C C . ASP B 1 42 ? -15.977 -21.391 3.441 1 95.19 42 ASP B C 1
ATOM 4048 O O . ASP B 1 42 ? -16.109 -20.438 4.203 1 95.19 42 ASP B O 1
ATOM 4052 N N . PHE B 1 43 ? -14.82 -21.672 2.879 1 96.81 43 PHE B N 1
ATOM 4053 C CA . PHE B 1 43 ? -13.641 -20.812 3.02 1 96.81 43 PHE B CA 1
ATOM 4054 C C . PHE B 1 43 ? -12.648 -21.094 1.895 1 96.81 43 PHE B C 1
ATOM 4056 O O . PHE B 1 43 ? -12.844 -22 1.092 1 96.81 43 PHE B O 1
ATOM 4063 N N . ILE B 1 44 ? -11.641 -20.266 1.784 1 98.5 44 ILE B N 1
ATOM 4064 C CA . ILE B 1 44 ? -10.586 -20.375 0.786 1 98.5 44 ILE B CA 1
ATOM 4065 C C . ILE B 1 44 ? -9.227 -20.438 1.479 1 98.5 44 ILE B C 1
ATOM 4067 O O . ILE B 1 44 ? -8.977 -19.703 2.438 1 98.5 44 ILE B O 1
ATOM 4071 N N . LEU B 1 45 ? -8.383 -21.328 1.038 1 98.88 45 LEU B N 1
ATOM 4072 C CA . LEU B 1 45 ? -6.988 -21.375 1.473 1 98.88 45 LEU B CA 1
ATOM 4073 C C . LEU B 1 45 ? -6.055 -20.875 0.381 1 98.88 45 LEU B C 1
ATOM 4075 O O . LEU B 1 45 ? -6.09 -21.359 -0.75 1 98.88 45 LEU B O 1
ATOM 4079 N N . GLN B 1 46 ? -5.301 -19.875 0.682 1 98.88 46 GLN B N 1
ATOM 4080 C CA . GLN B 1 46 ? -4.336 -19.281 -0.246 1 98.88 46 GLN B CA 1
ATOM 4081 C C . GLN B 1 46 ? -2.904 -19.578 0.193 1 98.88 46 GLN B C 1
ATOM 4083 O O . GLN B 1 46 ? -2.461 -19.109 1.239 1 98.88 46 GLN B O 1
ATOM 4088 N N . GLY B 1 47 ? -2.096 -20.25 -0.646 1 98.62 47 GLY B N 1
ATOM 4089 C CA . GLY B 1 47 ? -0.868 -20.922 -0.252 1 98.62 47 GLY B CA 1
ATOM 4090 C C . GLY B 1 47 ? 0.361 -20.047 -0.382 1 98.62 47 GLY B C 1
ATOM 4091 O O . GLY B 1 47 ? 1.49 -20.531 -0.346 1 98.62 47 GLY B O 1
ATOM 4092 N N . GLY B 1 48 ? 0.192 -18.797 -0.579 1 98.69 48 GLY B N 1
ATOM 4093 C CA . GLY B 1 48 ? 1.326 -17.891 -0.619 1 98.69 48 GLY B CA 1
ATOM 4094 C C . GLY B 1 48 ? 1.54 -17.266 -1.983 1 98.69 48 GLY B C 1
ATOM 4095 O O . GLY B 1 48 ? 0.943 -17.688 -2.973 1 98.69 48 GLY B O 1
ATOM 4096 N N . ASP B 1 49 ? 2.369 -16.172 -1.961 1 98.81 49 ASP B N 1
ATOM 4097 C CA . ASP B 1 49 ? 2.676 -15.406 -3.162 1 98.81 49 ASP B CA 1
ATOM 4098 C C . ASP B 1 49 ? 1.401 -14.891 -3.828 1 98.81 49 ASP B C 1
ATOM 4100 O O . ASP B 1 49 ? 1.206 -15.078 -5.031 1 98.81 49 ASP B O 1
ATOM 4104 N N . LEU B 1 50 ? 0.591 -14.352 -2.969 1 98.88 50 LEU B N 1
ATOM 4105 C CA . LEU B 1 50 ? -0.548 -13.633 -3.529 1 98.88 50 LEU B CA 1
ATOM 4106 C C . LEU B 1 50 ? -0.083 -12.484 -4.418 1 98.88 50 LEU B C 1
ATOM 4108 O O . LEU B 1 50 ? -0.594 -12.305 -5.527 1 98.88 50 LEU B O 1
ATOM 4112 N N . PHE B 1 51 ? 0.874 -11.781 -3.893 1 98.88 51 PHE B N 1
ATOM 4113 C CA . PHE B 1 51 ? 1.432 -10.648 -4.629 1 98.88 51 PHE B CA 1
ATOM 4114 C C . PHE B 1 51 ? 2.742 -11.039 -5.305 1 98.88 51 PHE B C 1
ATOM 4116 O O . PHE B 1 51 ? 3.498 -11.859 -4.777 1 98.88 51 PHE B O 1
ATOM 4123 N N . HIS B 1 52 ? 3.012 -10.352 -6.422 1 98.69 52 HIS B N 1
ATOM 4124 C CA . HIS B 1 52 ? 4.25 -10.609 -7.148 1 98.69 52 HIS B CA 1
ATOM 4125 C C . HIS B 1 52 ? 5.406 -9.805 -6.562 1 98.69 52 HIS B C 1
ATOM 4127 O O . HIS B 1 52 ? 6.543 -10.289 -6.527 1 98.69 52 HIS B O 1
ATOM 4133 N N . GLU B 1 53 ? 5.094 -8.609 -6.223 1 97.38 53 GLU B N 1
ATOM 4134 C CA . GLU B 1 53 ? 6.098 -7.742 -5.621 1 97.38 53 GLU B CA 1
ATOM 4135 C C . GLU B 1 53 ? 5.906 -7.637 -4.109 1 97.38 53 GLU B C 1
ATOM 4137 O O . GLU B 1 53 ? 4.773 -7.586 -3.625 1 97.38 53 GLU B O 1
ATOM 4142 N N . ASN B 1 54 ? 7.059 -7.559 -3.451 1 96.06 54 ASN B N 1
ATOM 4143 C CA . ASN B 1 54 ? 6.98 -7.41 -2.002 1 96.06 54 ASN B CA 1
ATOM 4144 C C . ASN B 1 54 ? 6.348 -6.074 -1.609 1 96.06 54 ASN B C 1
ATOM 4146 O O . ASN B 1 54 ? 5.664 -5.984 -0.589 1 96.06 54 ASN B O 1
ATOM 4150 N N . LYS B 1 55 ? 6.637 -5.066 -2.361 1 95.62 55 LYS B N 1
ATOM 4151 C CA . LYS B 1 55 ? 5.98 -3.768 -2.24 1 95.62 55 LYS B CA 1
ATOM 4152 C C . LYS B 1 55 ? 5.039 -3.516 -3.416 1 95.62 55 LYS B C 1
ATOM 4154 O O . LYS B 1 55 ? 5.379 -2.779 -4.344 1 95.62 55 LYS B O 1
ATOM 4159 N N . PRO B 1 56 ? 3.873 -4.016 -3.281 1 97.38 56 PRO B N 1
ATOM 4160 C CA . PRO B 1 56 ? 2.943 -3.848 -4.402 1 97.38 56 PRO B CA 1
ATOM 4161 C C . PRO B 1 56 ? 2.652 -2.381 -4.711 1 97.38 56 PRO B C 1
ATOM 4163 O O . PRO B 1 56 ? 2.674 -1.54 -3.809 1 97.38 56 PRO B O 1
ATOM 4166 N N . SER B 1 57 ? 2.408 -2.092 -5.984 1 96.19 57 SER B N 1
ATOM 4167 C CA . SER B 1 57 ? 2.041 -0.74 -6.391 1 96.19 57 SER B CA 1
ATOM 4168 C C . SER B 1 57 ? 0.678 -0.345 -5.832 1 96.19 57 SER B C 1
ATOM 4170 O O . SER B 1 57 ? -0.093 -1.204 -5.402 1 96.19 57 SER B O 1
ATOM 4172 N N . ARG B 1 58 ? 0.386 0.919 -5.844 1 97 58 ARG B N 1
ATOM 4173 C CA . ARG B 1 58 ? -0.938 1.396 -5.457 1 97 58 ARG B CA 1
ATOM 4174 C C . ARG B 1 58 ? -2.021 0.769 -6.328 1 97 58 ARG B C 1
ATOM 4176 O O . ARG B 1 58 ? -3.078 0.379 -5.828 1 97 58 ARG B O 1
ATOM 4183 N N . ASN B 1 59 ? -1.671 0.68 -7.602 1 96.94 59 ASN B N 1
ATOM 4184 C CA . ASN B 1 59 ? -2.615 0.061 -8.523 1 96.94 59 ASN B CA 1
ATOM 4185 C C . ASN B 1 59 ? -2.91 -1.386 -8.141 1 96.94 59 ASN B C 1
ATOM 4187 O O . ASN B 1 59 ? -4.07 -1.804 -8.125 1 96.94 59 ASN B O 1
ATOM 4191 N N . THR B 1 60 ? -1.929 -2.09 -7.824 1 98.31 60 THR B N 1
ATOM 4192 C CA . THR B 1 60 ? -2.074 -3.496 -7.469 1 98.31 60 THR B CA 1
ATOM 4193 C C . THR B 1 60 ? -2.887 -3.648 -6.184 1 98.31 60 THR B C 1
ATOM 4195 O O . THR B 1 60 ? -3.809 -4.461 -6.121 1 98.31 60 THR B O 1
ATOM 4198 N N . TYR B 1 61 ? -2.561 -2.854 -5.164 1 98.12 61 TYR B N 1
ATOM 4199 C CA . TYR B 1 61 ? -3.336 -2.891 -3.93 1 98.12 61 TYR B CA 1
ATOM 4200 C C . TYR B 1 61 ? -4.805 -2.574 -4.195 1 98.12 61 TYR B C 1
ATOM 4202 O O . TYR B 1 61 ? -5.691 -3.307 -3.754 1 98.12 61 TYR B O 1
ATOM 4210 N N . ASN B 1 62 ? -4.969 -1.498 -4.871 1 98.06 62 ASN B N 1
ATOM 4211 C CA . ASN B 1 62 ? -6.328 -1.037 -5.133 1 98.06 62 ASN B CA 1
ATOM 4212 C C . ASN B 1 62 ? -7.145 -2.09 -5.879 1 98.06 62 ASN B C 1
ATOM 4214 O O . ASN B 1 62 ? -8.258 -2.426 -5.465 1 98.06 62 ASN B O 1
ATOM 4218 N N . LYS B 1 63 ? -6.602 -2.652 -6.934 1 98.06 63 LYS B N 1
ATOM 4219 C CA . LYS B 1 63 ? -7.293 -3.666 -7.727 1 98.06 63 LYS B CA 1
ATOM 4220 C C . LYS B 1 63 ? -7.559 -4.922 -6.902 1 98.06 63 LYS B C 1
ATOM 4222 O O . LYS B 1 63 ? -8.625 -5.523 -7 1 98.06 63 LYS B O 1
ATOM 4227 N N . THR B 1 64 ? -6.566 -5.316 -6.145 1 98.69 64 THR B N 1
ATOM 4228 C CA . THR B 1 64 ? -6.715 -6.508 -5.316 1 98.69 64 THR B CA 1
ATOM 4229 C C . THR B 1 64 ? -7.891 -6.352 -4.355 1 98.69 64 THR B C 1
ATOM 4231 O O . THR B 1 64 ? -8.75 -7.23 -4.27 1 98.69 64 THR B O 1
ATOM 4234 N N . ILE B 1 65 ? -7.941 -5.238 -3.689 1 97.94 65 ILE B N 1
ATOM 4235 C CA . ILE B 1 65 ? -9 -4.98 -2.717 1 97.94 65 ILE B CA 1
ATOM 4236 C C . ILE B 1 65 ? -10.352 -4.93 -3.426 1 97.94 65 ILE B C 1
ATOM 4238 O O . ILE B 1 65 ? -11.328 -5.492 -2.939 1 97.94 65 ILE B O 1
ATOM 4242 N N . GLN B 1 66 ? -10.375 -4.34 -4.562 1 97.38 66 GLN B N 1
ATOM 4243 C CA . GLN B 1 66 ? -11.609 -4.258 -5.336 1 97.38 66 GLN B CA 1
ATOM 4244 C C . GLN B 1 66 ? -12.102 -5.648 -5.73 1 97.38 66 GLN B C 1
ATOM 4246 O O . GLN B 1 66 ? -13.289 -5.945 -5.617 1 97.38 66 GLN B O 1
ATOM 4251 N N . ILE B 1 67 ? -11.195 -6.449 -6.164 1 97.69 67 ILE B N 1
ATOM 4252 C CA . ILE B 1 67 ? -11.555 -7.801 -6.582 1 97.69 67 ILE B CA 1
ATOM 4253 C C . ILE B 1 67 ? -12.047 -8.602 -5.383 1 97.69 67 ILE B C 1
ATOM 4255 O O . ILE B 1 67 ? -13.07 -9.281 -5.465 1 97.69 67 ILE B O 1
ATOM 4259 N N . LEU B 1 68 ? -11.367 -8.5 -4.273 1 97.19 68 LEU B N 1
ATOM 4260 C CA . LEU B 1 68 ? -11.766 -9.211 -3.062 1 97.19 68 LEU B CA 1
ATOM 4261 C C . LEU B 1 68 ? -13.148 -8.773 -2.605 1 97.19 68 LEU B C 1
ATOM 4263 O O . LEU B 1 68 ? -14 -9.617 -2.291 1 97.19 68 LEU B O 1
ATOM 4267 N N . ARG B 1 69 ? -13.414 -7.547 -2.635 1 94.25 69 ARG B N 1
ATOM 4268 C CA . ARG B 1 69 ? -14.703 -7.027 -2.186 1 94.25 69 ARG B CA 1
ATOM 4269 C C . ARG B 1 69 ? -15.812 -7.402 -3.16 1 94.25 69 ARG B C 1
ATOM 4271 O O . ARG B 1 69 ? -16.938 -7.715 -2.744 1 94.25 69 ARG B O 1
ATOM 4278 N N . LYS B 1 70 ? -15.516 -7.312 -4.414 1 93.62 70 LYS B N 1
ATOM 4279 C CA . LYS B 1 70 ? -16.5 -7.637 -5.449 1 93.62 70 LYS B CA 1
ATOM 4280 C C . LYS B 1 70 ? -17.031 -9.055 -5.277 1 93.62 70 LYS B C 1
ATOM 4282 O O . LYS B 1 70 ? -18.234 -9.289 -5.375 1 93.62 70 LYS B O 1
ATOM 4287 N N . TYR B 1 71 ? -16.141 -9.945 -4.914 1 92.94 71 TYR B N 1
ATOM 4288 C CA . TYR B 1 71 ? -16.547 -11.344 -4.961 1 92.94 71 TYR B CA 1
ATOM 4289 C C . TYR B 1 71 ? -16.812 -11.883 -3.559 1 92.94 71 TYR B C 1
ATOM 4291 O O . TYR B 1 71 ? -17.547 -12.859 -3.395 1 92.94 71 TYR B O 1
ATOM 4299 N N . LEU B 1 72 ? -16.234 -11.242 -2.578 1 88.12 72 LEU B N 1
ATOM 4300 C CA . LEU B 1 72 ? -16.344 -11.859 -1.259 1 88.12 72 LEU B CA 1
ATOM 4301 C C . LEU B 1 72 ? -17.266 -11.039 -0.356 1 88.12 72 LEU B C 1
ATOM 4303 O O . LEU B 1 72 ? -17.688 -11.523 0.699 1 88.12 72 LEU B O 1
ATOM 4307 N N . PHE B 1 73 ? -17.5 -9.867 -0.697 1 79.56 73 PHE B N 1
ATOM 4308 C CA . PHE B 1 73 ? -18.281 -8.992 0.174 1 79.56 73 PHE B CA 1
ATOM 4309 C C . PHE B 1 73 ? -19.766 -9.008 -0.227 1 79.56 73 PHE B C 1
ATOM 4311 O O . PHE B 1 73 ? -20.078 -8.953 -1.415 1 79.56 73 PHE B O 1
ATOM 4318 N N . SER B 1 74 ? -20.562 -9.242 0.784 1 76.06 74 SER B N 1
ATOM 4319 C CA . SER B 1 74 ? -22.016 -9.141 0.603 1 76.06 74 SER B CA 1
ATOM 4320 C C . SER B 1 74 ? -22.516 -7.746 0.96 1 76.06 74 SER B C 1
ATOM 4322 O O . SER B 1 74 ? -22.484 -7.344 2.125 1 76.06 74 SER B O 1
ATOM 4324 N N . SER B 1 75 ? -22.875 -6.988 -0.029 1 66.94 75 SER B N 1
ATOM 4325 C CA . SER B 1 75 ? -23.406 -5.652 0.204 1 66.94 75 SER B CA 1
ATOM 4326 C C . SER B 1 75 ? -24.672 -5.703 1.062 1 66.94 75 SER B C 1
ATOM 4328 O O . SER B 1 75 ? -24.953 -4.777 1.826 1 66.94 75 SER B O 1
ATOM 4330 N N . ALA B 1 76 ? -25.375 -6.801 0.917 1 63.12 76 ALA B N 1
ATOM 4331 C CA . ALA B 1 76 ? -26.641 -6.961 1.646 1 63.12 76 ALA B CA 1
ATOM 4332 C C . ALA B 1 76 ? -26.391 -7.082 3.146 1 63.12 76 ALA B C 1
ATOM 4334 O O . ALA B 1 76 ? -27.062 -6.438 3.949 1 63.12 76 ALA B O 1
ATOM 4335 N N . ASN B 1 77 ? -25.344 -7.789 3.514 1 63.44 77 ASN B N 1
ATOM 4336 C CA . ASN B 1 77 ? -25.078 -8.055 4.922 1 63.44 77 ASN B CA 1
ATOM 4337 C C . ASN B 1 77 ? -23.875 -7.266 5.422 1 63.44 77 ASN B C 1
ATOM 4339 O O . ASN B 1 77 ? -23.562 -7.301 6.613 1 63.44 77 ASN B O 1
ATOM 4343 N N . LYS B 1 78 ? -23.266 -6.559 4.531 1 65.88 78 LYS B N 1
ATOM 4344 C CA . LYS B 1 78 ? -22.078 -5.746 4.828 1 65.88 78 LYS B CA 1
ATOM 4345 C C . LYS B 1 78 ? -21 -6.574 5.527 1 65.88 78 LYS B C 1
ATOM 4347 O O . LYS B 1 78 ? -20.438 -6.141 6.523 1 65.88 78 LYS B O 1
ATOM 4352 N N . GLU B 1 79 ? -21.016 -7.863 5.062 1 73.44 79 GLU B N 1
ATOM 4353 C CA . GLU B 1 79 ? -20.031 -8.773 5.637 1 73.44 79 GLU B CA 1
ATOM 4354 C C . GLU B 1 79 ? -19.391 -9.648 4.559 1 73.44 79 GLU B C 1
ATOM 4356 O O . GLU B 1 79 ? -19.906 -9.727 3.438 1 73.44 79 GLU B O 1
ATOM 4361 N N . LEU B 1 80 ? -18.344 -10.258 5.043 1 79.75 80 LEU B N 1
ATOM 4362 C CA . LEU B 1 80 ? -17.672 -11.195 4.145 1 79.75 80 LEU B CA 1
ATOM 4363 C C . LEU B 1 80 ? -18.469 -12.492 4.023 1 79.75 80 LEU B C 1
ATOM 4365 O O . LEU B 1 80 ? -18.906 -13.055 5.027 1 79.75 80 LEU B O 1
ATOM 4369 N N . LYS B 1 81 ? -18.672 -12.914 2.799 1 84.19 81 LYS B N 1
ATOM 4370 C CA . LYS B 1 81 ? -19.375 -14.164 2.512 1 84.19 81 LYS B CA 1
ATOM 4371 C C . LYS B 1 81 ? -18.469 -15.367 2.729 1 84.19 81 LYS B C 1
ATOM 4373 O O . LYS B 1 81 ? -18.906 -16.406 3.238 1 84.19 81 LYS B O 1
ATOM 4378 N N . THR B 1 82 ? -17.328 -15.227 2.361 1 90.94 82 THR B N 1
ATOM 4379 C CA . THR B 1 82 ? -16.344 -16.312 2.395 1 90.94 82 THR B CA 1
ATOM 4380 C C . THR B 1 82 ? -15.008 -15.797 2.912 1 90.94 82 THR B C 1
ATOM 4382 O O . THR B 1 82 ? -14.492 -14.781 2.43 1 90.94 82 THR B O 1
ATOM 4385 N N . ASN B 1 83 ? -14.438 -16.5 3.908 1 93.94 83 ASN B N 1
ATOM 4386 C CA . ASN B 1 83 ? -13.148 -16.125 4.469 1 93.94 83 ASN B CA 1
ATOM 4387 C C . ASN B 1 83 ? -11.992 -16.719 3.674 1 93.94 83 ASN B C 1
ATOM 4389 O O . ASN B 1 83 ? -12.07 -17.859 3.217 1 93.94 83 ASN B O 1
ATOM 4393 N N . ILE B 1 84 ? -10.992 -15.938 3.543 1 97.94 84 ILE B N 1
ATOM 4394 C CA . ILE B 1 84 ? -9.742 -16.422 2.965 1 97.94 84 ILE B CA 1
ATOM 4395 C C . ILE B 1 84 ? -8.672 -16.516 4.055 1 97.94 84 ILE B C 1
ATOM 4397 O O . ILE B 1 84 ? -8.453 -15.562 4.801 1 97.94 84 ILE B O 1
ATOM 4401 N N . HIS B 1 85 ? -8.102 -17.625 4.234 1 98.62 85 HIS B N 1
ATOM 4402 C CA . HIS B 1 85 ? -6.941 -17.844 5.09 1 98.62 85 HIS B CA 1
ATOM 4403 C C . HIS B 1 85 ? -5.676 -18.031 4.258 1 98.62 85 HIS B C 1
ATOM 4405 O O . HIS B 1 85 ? -5.613 -18.922 3.398 1 98.62 85 HIS B O 1
ATOM 4411 N N . ALA B 1 86 ? -4.711 -17.188 4.535 1 98.81 86 ALA B N 1
ATOM 4412 C CA . ALA B 1 86 ? -3.57 -17.156 3.625 1 98.81 86 ALA B CA 1
ATOM 4413 C C . ALA B 1 86 ? -2.254 -17.156 4.398 1 98.81 86 ALA B C 1
ATOM 4415 O O . ALA B 1 86 ? -2.17 -16.609 5.496 1 98.81 86 ALA B O 1
ATOM 4416 N N . ILE B 1 87 ? -1.244 -17.75 3.859 1 98.75 87 ILE B N 1
ATOM 4417 C CA . ILE B 1 87 ? 0.137 -17.594 4.309 1 98.75 87 ILE B CA 1
ATOM 4418 C C . ILE B 1 87 ? 0.927 -16.781 3.285 1 98.75 87 ILE B C 1
ATOM 4420 O O . ILE B 1 87 ? 0.43 -16.5 2.193 1 98.75 87 ILE B O 1
ATOM 4424 N N . HIS B 1 88 ? 2.139 -16.344 3.695 1 98.69 88 HIS B N 1
ATOM 4425 C CA . HIS B 1 88 ? 2.949 -15.586 2.748 1 98.69 88 HIS B CA 1
ATOM 4426 C C . HIS B 1 88 ? 3.902 -16.5 1.986 1 98.69 88 HIS B C 1
ATOM 4428 O O . HIS B 1 88 ? 4.242 -17.594 2.465 1 98.69 88 HIS B O 1
ATOM 4434 N N . GLY B 1 89 ? 4.242 -16.172 0.755 1 98.44 89 GLY B N 1
ATOM 4435 C CA . GLY B 1 89 ? 5.305 -16.797 -0.011 1 98.44 89 GLY B CA 1
ATOM 4436 C C . GLY B 1 89 ? 6.605 -16.016 0.018 1 98.44 89 GLY B C 1
ATOM 4437 O O . GLY B 1 89 ? 6.82 -15.195 0.912 1 98.44 89 GLY B O 1
ATOM 4438 N N . ASN B 1 90 ? 7.508 -16.328 -0.874 1 97.44 90 ASN B N 1
ATOM 4439 C CA . ASN B 1 90 ? 8.797 -15.648 -0.894 1 97.44 90 ASN B CA 1
ATOM 4440 C C . ASN B 1 90 ? 8.695 -14.266 -1.522 1 97.44 90 ASN B C 1
ATOM 4442 O O . ASN B 1 90 ? 9.547 -13.398 -1.282 1 97.44 90 ASN B O 1
ATOM 4446 N N . HIS B 1 91 ? 7.742 -13.945 -2.326 1 97.81 91 HIS B N 1
ATOM 4447 C CA . HIS B 1 91 ? 7.547 -12.648 -2.963 1 97.81 91 HIS B CA 1
ATOM 4448 C C . HIS B 1 91 ? 6.867 -11.664 -2.012 1 97.81 91 HIS B C 1
ATOM 4450 O O . HIS B 1 91 ? 7.016 -10.453 -2.156 1 97.81 91 HIS B O 1
ATOM 4456 N N . ASP B 1 92 ? 6.121 -12.133 -1.105 1 97.75 92 ASP B N 1
ATOM 4457 C CA . ASP B 1 92 ? 5.348 -11.227 -0.26 1 97.75 92 ASP B CA 1
ATOM 4458 C C . ASP B 1 92 ? 5.574 -11.531 1.22 1 97.75 92 ASP B C 1
ATOM 4460 O O . ASP B 1 92 ? 4.645 -11.453 2.023 1 97.75 92 ASP B O 1
ATOM 4464 N N . ASP B 1 93 ? 6.766 -11.922 1.56 1 95.88 93 ASP B N 1
ATOM 4465 C CA . ASP B 1 93 ? 7.176 -12.211 2.93 1 95.88 93 ASP B CA 1
ATOM 4466 C C . ASP B 1 93 ? 7.375 -10.93 3.732 1 95.88 93 ASP B C 1
ATOM 4468 O O . ASP B 1 93 ? 7.496 -9.844 3.158 1 95.88 93 ASP B O 1
ATOM 4472 N N . PRO B 1 94 ? 7.297 -11.086 5.098 1 94.5 94 PRO B N 1
ATOM 4473 C CA . PRO B 1 94 ? 7.613 -9.922 5.93 1 94.5 94 PRO B CA 1
ATOM 4474 C C . PRO B 1 94 ? 9.031 -9.406 5.707 1 94.5 94 PRO B C 1
ATOM 4476 O O . PRO B 1 94 ? 9.992 -10.18 5.727 1 94.5 94 PRO B O 1
ATOM 4479 N N . SER B 1 95 ? 9.133 -8.086 5.426 1 89.12 95 SER B N 1
ATOM 4480 C CA . SER B 1 95 ? 10.438 -7.488 5.172 1 89.12 95 SER B CA 1
ATOM 4481 C C . SER B 1 95 ? 10.422 -5.988 5.453 1 89.12 95 SER B C 1
ATOM 4483 O O . SER B 1 95 ? 9.359 -5.402 5.672 1 89.12 95 SER B O 1
ATOM 4485 N N . GLY B 1 96 ? 11.578 -5.449 5.516 1 83.56 96 GLY B N 1
ATOM 4486 C CA . GLY B 1 96 ? 11.703 -4.008 5.684 1 83.56 96 GLY B CA 1
ATOM 4487 C C . GLY B 1 96 ? 11.414 -3.547 7.098 1 83.56 96 GLY B C 1
ATOM 4488 O O . GLY B 1 96 ? 11.555 -4.316 8.047 1 83.56 96 GLY B O 1
ATOM 4489 N N . PHE B 1 97 ? 10.992 -2.197 7.148 1 85.69 97 PHE B N 1
ATOM 4490 C CA . PHE B 1 97 ? 10.727 -1.549 8.422 1 85.69 97 PHE B CA 1
ATOM 4491 C C . PHE B 1 97 ? 9.562 -2.23 9.141 1 85.69 97 PHE B C 1
ATOM 4493 O O . PHE B 1 97 ? 8.5 -2.434 8.562 1 85.69 97 PHE B O 1
ATOM 4500 N N . ASN B 1 98 ? 9.812 -2.775 10.297 1 89.75 98 ASN B N 1
ATOM 4501 C CA . ASN B 1 98 ? 8.852 -3.432 11.18 1 89.75 98 ASN B CA 1
ATOM 4502 C C . ASN B 1 98 ? 8.422 -4.789 10.633 1 89.75 98 ASN B C 1
ATOM 4504 O O . ASN B 1 98 ? 7.426 -5.355 11.078 1 89.75 98 ASN B O 1
ATOM 4508 N N . SER B 1 99 ? 9.078 -5.309 9.531 1 91.56 99 SER B N 1
ATOM 4509 C CA . SER B 1 99 ? 8.836 -6.633 8.969 1 91.56 99 SER B CA 1
ATOM 4510 C C . SER B 1 99 ? 7.371 -6.824 8.609 1 91.56 99 SER B C 1
ATOM 4512 O O . SER B 1 99 ? 6.762 -7.832 8.977 1 91.56 99 SER B O 1
ATOM 4514 N N . VAL B 1 100 ? 6.871 -5.844 7.895 1 95.38 100 VAL B N 1
ATOM 4515 C CA . VAL B 1 100 ? 5.465 -5.875 7.5 1 95.38 100 VAL B CA 1
ATOM 4516 C C . VAL B 1 100 ? 5.328 -6.508 6.121 1 95.38 100 VAL B C 1
ATOM 4518 O O . VAL B 1 100 ? 6.023 -6.117 5.18 1 95.38 100 VAL B O 1
ATOM 4521 N N . SER B 1 101 ? 4.512 -7.516 6.066 1 97.06 101 SER B N 1
ATOM 4522 C CA . SER B 1 101 ? 4.137 -8.133 4.797 1 97.06 101 SER B CA 1
ATOM 4523 C C . SER B 1 101 ? 2.977 -7.395 4.141 1 97.06 101 SER B C 1
ATOM 4525 O O . SER B 1 101 ? 2.127 -6.828 4.832 1 97.06 101 SER B O 1
ATOM 4527 N N . PRO B 1 102 ? 2.977 -7.363 2.777 1 97.94 102 PRO B N 1
ATOM 4528 C CA . PRO B 1 102 ? 1.76 -6.832 2.158 1 97.94 102 PRO B CA 1
ATOM 4529 C C . PRO B 1 102 ? 0.504 -7.59 2.582 1 97.94 102 PRO B C 1
ATOM 4531 O O . PRO B 1 102 ? -0.596 -7.031 2.557 1 97.94 102 PRO B O 1
ATOM 4534 N N . MET B 1 103 ? 0.705 -8.773 3.041 1 98.38 103 MET B N 1
ATOM 4535 C CA . MET B 1 103 ? -0.423 -9.562 3.531 1 98.38 103 MET B CA 1
ATOM 4536 C C . MET B 1 103 ? -0.978 -8.977 4.824 1 98.38 103 MET B C 1
ATOM 4538 O O . MET B 1 103 ? -2.166 -9.117 5.113 1 98.38 103 MET B O 1
ATOM 4542 N N . ASP B 1 104 ? -0.133 -8.344 5.605 1 98.25 104 ASP B N 1
ATOM 4543 C CA . ASP B 1 104 ? -0.574 -7.691 6.836 1 98.25 104 ASP B CA 1
ATOM 4544 C C . ASP B 1 104 ? -1.593 -6.594 6.539 1 98.25 104 ASP B C 1
ATOM 4546 O O . ASP B 1 104 ? -2.527 -6.383 7.312 1 98.25 104 ASP B O 1
ATOM 4550 N N . ILE B 1 105 ? -1.392 -5.938 5.473 1 97.94 105 ILE B N 1
ATOM 4551 C CA . ILE B 1 105 ? -2.293 -4.859 5.082 1 97.94 105 ILE B CA 1
ATOM 4552 C C . ILE B 1 105 ? -3.68 -5.426 4.789 1 97.94 105 ILE B C 1
ATOM 4554 O O . ILE B 1 105 ? -4.684 -4.938 5.312 1 97.94 105 ILE B O 1
ATOM 4558 N N . LEU B 1 106 ? -3.732 -6.488 3.98 1 98.06 106 LEU B N 1
ATOM 4559 C CA . LEU B 1 106 ? -5.008 -7.117 3.66 1 98.06 106 LEU B CA 1
ATOM 4560 C C . LEU B 1 106 ? -5.66 -7.695 4.91 1 98.06 106 LEU B C 1
ATOM 4562 O O . LEU B 1 106 ? -6.887 -7.652 5.055 1 98.06 106 LEU B O 1
ATOM 4566 N N . HIS B 1 107 ? -4.812 -8.234 5.766 1 97.75 107 HIS B N 1
ATOM 4567 C CA . HIS B 1 107 ? -5.316 -8.75 7.035 1 97.75 107 HIS B CA 1
ATOM 4568 C C . HIS B 1 107 ? -5.988 -7.648 7.848 1 97.75 107 HIS B C 1
ATOM 4570 O O . HIS B 1 107 ? -7.082 -7.844 8.383 1 97.75 107 HIS B O 1
ATOM 4576 N N . SER B 1 108 ? -5.375 -6.516 7.91 1 96.12 108 SER B N 1
ATOM 4577 C CA . SER B 1 108 ? -5.891 -5.398 8.695 1 96.12 108 SER B CA 1
ATOM 4578 C C . SER B 1 108 ? -7.227 -4.906 8.148 1 96.12 108 SER B C 1
ATOM 4580 O O . SER B 1 108 ? -8.047 -4.371 8.898 1 96.12 108 SER B O 1
ATOM 4582 N N . THR B 1 109 ? -7.422 -5.07 6.828 1 94.19 109 THR B N 1
ATOM 4583 C CA . THR B 1 109 ? -8.688 -4.668 6.23 1 94.19 109 THR B CA 1
ATOM 4584 C C . THR B 1 109 ? -9.812 -5.625 6.637 1 94.19 109 THR B C 1
ATOM 4586 O O . THR B 1 109 ? -10.992 -5.301 6.488 1 94.19 109 THR B O 1
ATOM 4589 N N . GLY B 1 110 ? -9.453 -6.82 7.031 1 92 110 GLY B N 1
ATOM 4590 C CA . GLY B 1 110 ? -10.438 -7.848 7.352 1 92 110 GLY B CA 1
ATOM 4591 C C . GLY B 1 110 ? -10.805 -8.711 6.16 1 92 110 GLY B C 1
ATOM 4592 O O . GLY B 1 110 ? -11.633 -9.617 6.273 1 92 110 GLY B O 1
ATOM 4593 N N . LEU B 1 111 ? -10.141 -8.523 5.027 1 94.19 111 LEU B N 1
ATOM 4594 C CA . LEU B 1 111 ? -10.5 -9.234 3.805 1 94.19 111 LEU B CA 1
ATOM 4595 C C . LEU B 1 111 ? -9.812 -10.594 3.742 1 94.19 111 LEU B C 1
ATOM 4597 O O . LEU B 1 111 ? -10.312 -11.516 3.102 1 94.19 111 LEU B O 1
ATOM 4601 N N . ILE B 1 112 ? -8.656 -10.648 4.383 1 96.69 112 ILE B N 1
ATOM 4602 C CA . ILE B 1 112 ? -7.875 -11.883 4.414 1 96.69 112 ILE B CA 1
ATOM 4603 C C . ILE B 1 112 ? -7.402 -12.164 5.84 1 96.69 112 ILE B C 1
ATOM 4605 O O . ILE B 1 112 ? -7.02 -11.234 6.562 1 96.69 112 ILE B O 1
ATOM 4609 N N . ASN B 1 113 ? -7.512 -13.406 6.262 1 97.56 113 ASN B N 1
ATOM 4610 C CA . ASN B 1 113 ? -6.887 -13.852 7.5 1 97.56 113 ASN B CA 1
ATOM 4611 C C . ASN B 1 113 ? -5.473 -14.367 7.262 1 97.56 113 ASN B C 1
ATOM 4613 O O . ASN B 1 113 ? -5.293 -15.492 6.789 1 97.56 113 ASN B O 1
ATOM 4617 N N . TYR B 1 114 ? -4.555 -13.516 7.574 1 98.31 114 TYR B N 1
ATOM 4618 C CA . TYR B 1 114 ? -3.148 -13.844 7.375 1 98.31 114 TYR B CA 1
ATOM 4619 C C . TYR B 1 114 ? -2.57 -14.547 8.602 1 98.31 114 TYR B C 1
ATOM 4621 O O . TYR B 1 114 ? -2.604 -14 9.711 1 98.31 114 TYR B O 1
ATOM 4629 N N . PHE B 1 115 ? -2.031 -15.773 8.344 1 97.62 115 PHE B N 1
ATOM 4630 C CA . PHE B 1 115 ? -1.452 -16.562 9.43 1 97.62 115 PHE B CA 1
ATOM 4631 C C . PHE B 1 115 ? -0.191 -17.281 8.961 1 97.62 115 PHE B C 1
ATOM 4633 O O . PHE B 1 115 ? 0.219 -17.141 7.809 1 97.62 115 PHE B O 1
ATOM 4640 N N . GLY B 1 116 ? 0.493 -17.953 9.82 1 95.69 116 GLY B N 1
ATOM 4641 C CA . GLY B 1 116 ? 1.668 -18.734 9.453 1 95.69 116 GLY B CA 1
ATOM 4642 C C . GLY B 1 116 ? 2.951 -17.922 9.492 1 95.69 116 GLY B C 1
ATOM 4643 O O . GLY B 1 116 ? 3.936 -18.281 8.836 1 95.69 116 GLY B O 1
ATOM 4644 N N . LYS B 1 117 ? 2.922 -16.797 10.195 1 93.56 117 LYS B N 1
ATOM 4645 C CA . LYS B 1 117 ? 4.133 -16.016 10.391 1 93.56 117 LYS B CA 1
ATOM 4646 C C . LYS B 1 117 ? 5.133 -16.75 11.281 1 93.56 117 LYS B C 1
ATOM 4648 O O . LYS B 1 117 ? 4.742 -17.484 12.188 1 93.56 117 LYS B O 1
ATOM 4653 N N . ILE B 1 118 ? 6.383 -16.438 10.938 1 87.62 118 ILE B N 1
ATOM 4654 C CA . ILE B 1 118 ? 7.457 -17.078 11.695 1 87.62 118 ILE B CA 1
ATOM 4655 C C . ILE B 1 118 ? 8.109 -16.047 12.625 1 87.62 118 ILE B C 1
ATOM 4657 O O . ILE B 1 118 ? 8.609 -15.016 12.172 1 87.62 118 ILE B O 1
ATOM 4661 N N . ASN B 1 119 ? 8.055 -16.219 13.906 1 76.25 119 ASN B N 1
ATOM 4662 C CA . ASN B 1 119 ? 8.516 -15.234 14.883 1 76.25 119 ASN B CA 1
ATOM 4663 C C . ASN B 1 119 ? 9.922 -15.547 15.375 1 76.25 119 ASN B C 1
ATOM 4665 O O . ASN B 1 119 ? 10.609 -14.672 15.898 1 76.25 119 ASN B O 1
ATOM 4669 N N . SER B 1 120 ? 10.32 -16.844 15.367 1 75.31 120 SER B N 1
ATOM 4670 C CA . SER B 1 120 ? 11.625 -17.219 15.906 1 75.31 120 SER B CA 1
ATOM 4671 C C . SER B 1 120 ? 12.438 -18 14.883 1 75.31 120 SER B C 1
ATOM 4673 O O . SER B 1 120 ? 11.891 -18.812 14.141 1 75.31 120 SER B O 1
ATOM 4675 N N . LEU B 1 121 ? 13.727 -17.641 14.891 1 73.62 121 LEU B N 1
ATOM 4676 C CA . LEU B 1 121 ? 14.578 -18.297 13.906 1 73.62 121 LEU B CA 1
ATOM 4677 C C . LEU B 1 121 ? 15.289 -19.5 14.508 1 73.62 121 LEU B C 1
ATOM 4679 O O . LEU B 1 121 ? 15.867 -20.312 13.781 1 73.62 121 LEU B O 1
ATOM 4683 N N . ASP B 1 122 ? 15.172 -19.734 15.773 1 84.88 122 ASP B N 1
ATOM 4684 C CA . ASP B 1 122 ? 15.891 -20.844 16.391 1 84.88 122 ASP B CA 1
ATOM 4685 C C . ASP B 1 122 ? 15.016 -22.094 16.453 1 84.88 122 ASP B C 1
ATOM 4687 O O . ASP B 1 122 ? 15.516 -23.219 16.297 1 84.88 122 ASP B O 1
ATOM 4691 N N . SER B 1 123 ? 13.844 -21.969 16.672 1 90.75 123 SER B N 1
ATOM 4692 C CA . SER B 1 123 ? 12.852 -23.031 16.656 1 90.75 123 SER B CA 1
ATOM 4693 C C . SER B 1 123 ? 11.484 -22.516 16.219 1 90.75 123 SER B C 1
ATOM 4695 O O . SER B 1 123 ? 11.164 -21.344 16.438 1 90.75 123 SER B O 1
ATOM 4697 N N . ILE B 1 124 ? 10.789 -23.422 15.547 1 94.19 124 ILE B N 1
ATOM 4698 C CA . ILE B 1 124 ? 9.492 -23 15.031 1 94.19 124 ILE B CA 1
ATOM 4699 C C . ILE B 1 124 ? 8.391 -23.875 15.633 1 94.19 124 ILE B C 1
ATOM 4701 O O . ILE B 1 124 ? 8.461 -25.094 15.578 1 94.19 124 ILE B O 1
ATOM 4705 N N . LYS B 1 125 ? 7.562 -23.234 16.312 1 93.69 125 LYS B N 1
ATOM 4706 C CA . LYS B 1 125 ? 6.34 -23.891 16.766 1 93.69 125 LYS B CA 1
ATOM 4707 C C . LYS B 1 125 ? 5.148 -23.484 15.906 1 93.69 125 LYS B C 1
ATOM 4709 O O . LYS B 1 125 ? 4.801 -22.312 15.82 1 93.69 125 LYS B O 1
ATOM 4714 N N . VAL B 1 126 ? 4.535 -24.438 15.242 1 95.69 126 VAL B N 1
ATOM 4715 C CA . VAL B 1 126 ? 3.436 -24.172 14.32 1 95.69 126 VAL B CA 1
ATOM 4716 C C . VAL B 1 126 ? 2.107 -24.516 14.984 1 95.69 126 VAL B C 1
ATOM 4718 O O . VAL B 1 126 ? 1.832 -25.688 15.25 1 95.69 126 VAL B O 1
ATOM 4721 N N . GLU B 1 127 ? 1.37 -23.5 15.273 1 95.81 127 GLU B N 1
ATOM 4722 C CA . GLU B 1 127 ? 0.024 -23.688 15.812 1 95.81 127 GLU B CA 1
ATOM 4723 C C . GLU B 1 127 ? -1.032 -23.469 14.727 1 95.81 127 GLU B C 1
ATOM 4725 O O . GLU B 1 127 ? -0.9 -22.594 13.883 1 95.81 127 GLU B O 1
ATOM 4730 N N . PRO B 1 128 ? -2.029 -24.297 14.742 1 97.69 128 PRO B N 1
ATOM 4731 C CA . PRO B 1 128 ? -3.043 -24.188 13.688 1 97.69 128 PRO B CA 1
ATOM 4732 C C . PRO B 1 128 ? -4.102 -23.141 14 1 97.69 128 PRO B C 1
ATOM 4734 O O . PRO B 1 128 ? -4.254 -22.734 15.156 1 97.69 128 PRO B O 1
ATOM 4737 N N . ILE B 1 129 ? -4.746 -22.656 12.961 1 97.81 129 ILE B N 1
ATOM 4738 C CA . ILE B 1 129 ? -6.051 -22.031 13.125 1 97.81 129 ILE B CA 1
ATOM 4739 C C . ILE B 1 129 ? -7.148 -23.094 13.047 1 97.81 129 ILE B C 1
ATOM 4741 O O . ILE B 1 129 ? -7.031 -24.062 12.289 1 97.81 129 ILE B O 1
ATOM 4745 N N . LEU B 1 130 ? -8.195 -22.906 13.844 1 97.56 130 LEU B N 1
ATOM 4746 C CA . LEU B 1 130 ? -9.312 -23.859 13.852 1 97.56 130 LEU B CA 1
ATOM 4747 C C . LEU B 1 130 ? -10.5 -23.281 13.086 1 97.56 130 LEU B C 1
ATOM 4749 O O . LEU B 1 130 ? -11.008 -22.219 13.422 1 97.56 130 LEU B O 1
ATOM 4753 N N . ILE B 1 131 ? -10.867 -23.969 12.008 1 96.5 131 ILE B N 1
ATOM 4754 C CA . ILE B 1 131 ? -12.031 -23.594 11.211 1 96.5 131 ILE B CA 1
ATOM 4755 C C . ILE B 1 131 ? -13.188 -24.547 11.508 1 96.5 131 ILE B C 1
ATOM 4757 O O . ILE B 1 131 ? -13.078 -25.75 11.297 1 96.5 131 ILE B O 1
ATOM 4761 N N . LYS B 1 132 ? -14.242 -23.953 12.031 1 94.56 132 LYS B N 1
ATOM 4762 C CA . LYS B 1 132 ? -15.414 -24.75 12.367 1 94.56 132 LYS B CA 1
ATOM 4763 C C . LYS B 1 132 ? -16.547 -24.516 11.367 1 94.56 132 LYS B C 1
ATOM 4765 O O . LYS B 1 132 ? -16.875 -23.375 11.062 1 94.56 132 LYS B O 1
ATOM 4770 N N . VAL B 1 133 ? -16.969 -25.594 10.789 1 91.12 133 VAL B N 1
ATOM 4771 C CA . VAL B 1 133 ? -18.094 -25.531 9.859 1 91.12 133 VAL B CA 1
ATOM 4772 C C . VAL B 1 133 ? -19.234 -26.375 10.406 1 91.12 133 VAL B C 1
ATOM 4774 O O . VAL B 1 133 ? -19.062 -27.547 10.734 1 91.12 133 VAL B O 1
ATOM 4777 N N . ASN B 1 134 ? -20.438 -25.75 10.656 1 83.94 134 ASN B N 1
ATOM 4778 C CA . ASN B 1 134 ? -21.547 -26.438 11.32 1 83.94 134 ASN B CA 1
ATOM 4779 C C . ASN B 1 134 ? -22.594 -26.922 10.32 1 83.94 134 ASN B C 1
ATOM 4781 O O . ASN B 1 134 ? -23.531 -27.609 10.695 1 83.94 134 ASN B O 1
ATOM 4785 N N . ASN B 1 135 ? -22.5 -26.781 9.078 1 74.56 135 ASN B N 1
ATOM 4786 C CA . ASN B 1 135 ? -23.578 -27.172 8.18 1 74.56 135 ASN B CA 1
ATOM 4787 C C . ASN B 1 135 ? -23.156 -28.297 7.246 1 74.56 135 ASN B C 1
ATOM 4789 O O . ASN B 1 135 ? -22.219 -28.141 6.457 1 74.56 135 ASN B O 1
ATOM 4793 N N . PRO B 1 136 ? -23.891 -29.312 7.152 1 67.19 136 PRO B N 1
ATOM 4794 C CA . PRO B 1 136 ? -24.922 -29.953 7.988 1 67.19 136 PRO B CA 1
ATOM 4795 C C . PRO B 1 136 ? -24.328 -30.703 9.18 1 67.19 136 PRO B C 1
ATOM 4797 O O . PRO B 1 136 ? -25.031 -31.016 10.141 1 67.19 136 PRO B O 1
ATOM 4800 N N . ILE B 1 137 ? -23.109 -31.078 9.07 1 78.31 137 ILE B N 1
ATOM 4801 C CA . ILE B 1 137 ? -22.406 -31.719 10.172 1 78.31 137 ILE B CA 1
ATOM 4802 C C . ILE B 1 137 ? -21.328 -30.781 10.703 1 78.31 137 ILE B C 1
ATOM 4804 O O . ILE B 1 137 ? -20.766 -29.969 9.961 1 78.31 137 ILE B O 1
ATOM 4808 N N . LYS B 1 138 ? -21.094 -30.938 12.016 1 88.38 138 LYS B N 1
ATOM 4809 C CA . LYS B 1 138 ? -20.047 -30.125 12.633 1 88.38 138 LYS B CA 1
ATOM 4810 C C . LYS B 1 138 ? -18.672 -30.719 12.359 1 88.38 138 LYS B C 1
ATOM 4812 O O . LYS B 1 138 ? -18.391 -31.875 12.703 1 88.38 138 LYS B O 1
ATOM 4817 N N . ILE B 1 139 ? -17.906 -30.031 11.648 1 93.25 139 ILE B N 1
ATOM 4818 C CA . ILE B 1 139 ? -16.547 -30.453 11.32 1 93.25 139 ILE B CA 1
ATOM 4819 C C . ILE B 1 139 ? -15.555 -29.375 11.75 1 93.25 139 ILE B C 1
ATOM 4821 O O . ILE B 1 139 ? -15.797 -28.172 11.531 1 93.25 139 ILE B O 1
ATOM 4825 N N . THR B 1 140 ? -14.531 -29.797 12.438 1 95.62 140 THR B N 1
ATOM 4826 C CA . THR B 1 140 ? -13.445 -28.906 12.805 1 95.62 140 THR B CA 1
ATOM 4827 C C . THR B 1 140 ? -12.18 -29.234 12.023 1 95.62 140 THR B C 1
ATOM 4829 O O . THR B 1 140 ? -11.703 -30.375 12.047 1 95.62 140 THR B O 1
ATOM 4832 N N . ILE B 1 141 ? -11.688 -28.281 11.359 1 97.56 141 ILE B N 1
ATOM 4833 C CA . ILE B 1 141 ? -10.477 -28.438 10.562 1 97.56 141 ILE B CA 1
ATOM 4834 C C . ILE B 1 141 ? -9.344 -27.625 11.18 1 97.56 141 ILE B C 1
ATOM 4836 O O . ILE B 1 141 ? -9.484 -26.406 11.375 1 97.56 141 ILE B O 1
ATOM 4840 N N . ALA B 1 142 ? -8.25 -28.281 11.539 1 98.56 142 ALA B N 1
ATOM 4841 C CA . ALA B 1 142 ? -7.035 -27.594 11.977 1 98.56 142 ALA B CA 1
ATOM 4842 C C . ALA B 1 142 ? -6.117 -27.297 10.789 1 98.56 142 ALA B C 1
ATOM 4844 O O . ALA B 1 142 ? -5.605 -28.219 10.148 1 98.56 142 ALA B O 1
ATOM 4845 N N . VAL B 1 143 ? -5.926 -26.031 10.516 1 98.69 143 VAL B N 1
ATOM 4846 C CA . VAL B 1 143 ? -5.082 -25.625 9.398 1 98.69 143 VAL B CA 1
ATOM 4847 C C . VAL B 1 143 ? -3.77 -25.047 9.914 1 98.69 143 VAL B C 1
ATOM 4849 O O . VAL B 1 143 ? -3.762 -24.031 10.609 1 98.69 143 VAL B O 1
ATOM 4852 N N . TYR B 1 144 ? -2.707 -25.766 9.578 1 98.5 144 TYR B N 1
ATOM 4853 C CA . TYR B 1 144 ? -1.359 -25.328 9.914 1 98.5 144 TYR B CA 1
ATOM 4854 C C . TYR B 1 144 ? -0.741 -24.547 8.75 1 98.5 144 TYR B C 1
ATOM 4856 O O . TYR B 1 144 ? -0.908 -24.922 7.59 1 98.5 144 TYR B O 1
ATOM 4864 N N . GLY B 1 145 ? -0.135 -23.453 9.07 1 98.12 145 GLY B N 1
ATOM 4865 C CA . GLY B 1 145 ? 0.511 -22.656 8.039 1 98.12 145 GLY B CA 1
ATOM 4866 C C . GLY B 1 145 ? 1.948 -22.297 8.375 1 98.12 145 GLY B C 1
ATOM 4867 O O . GLY B 1 145 ? 2.256 -21.938 9.516 1 98.12 145 GLY B O 1
ATOM 4868 N N . LEU B 1 146 ? 2.768 -22.469 7.426 1 96.81 146 LEU B N 1
ATOM 4869 C CA . LEU B 1 146 ? 4.152 -22.016 7.508 1 96.81 146 LEU B CA 1
ATOM 4870 C C . LEU B 1 146 ? 4.52 -21.172 6.297 1 96.81 146 LEU B C 1
ATOM 4872 O O . LEU B 1 146 ? 4.727 -21.703 5.203 1 96.81 146 LEU B O 1
ATOM 4876 N N . GLY B 1 147 ? 4.605 -19.859 6.543 1 96.94 147 GLY B N 1
ATOM 4877 C CA . GLY B 1 147 ? 5.047 -18.984 5.473 1 96.94 147 GLY B CA 1
ATOM 4878 C C . GLY B 1 147 ? 6.473 -19.25 5.031 1 96.94 147 GLY B C 1
ATOM 4879 O O . GLY B 1 147 ? 7.227 -19.938 5.73 1 96.94 147 GLY B O 1
ATOM 4880 N N . TYR B 1 148 ? 6.805 -18.719 3.969 1 96.81 148 TYR B N 1
ATOM 4881 C CA . TYR B 1 148 ? 8.102 -18.969 3.348 1 96.81 148 TYR B CA 1
ATOM 4882 C C . TYR B 1 148 ? 9.242 -18.609 4.289 1 96.81 148 TYR B C 1
ATOM 4884 O O . TYR B 1 148 ? 9.219 -17.547 4.914 1 96.81 148 TYR B O 1
ATOM 4892 N N . LEU B 1 149 ? 10.086 -19.422 4.398 1 92.94 149 LEU B N 1
ATOM 4893 C CA . LEU B 1 149 ? 11.422 -19.281 4.957 1 92.94 149 LEU B CA 1
ATOM 4894 C C . LEU B 1 149 ? 12.484 -19.781 3.979 1 92.94 149 LEU B C 1
ATOM 4896 O O . LEU B 1 149 ? 12.227 -20.703 3.199 1 92.94 149 LEU B O 1
ATOM 4900 N N . LYS B 1 150 ? 13.617 -19.125 4.066 1 91.25 150 LYS B N 1
ATOM 4901 C CA . LYS B 1 150 ? 14.664 -19.609 3.172 1 91.25 150 LYS B CA 1
ATOM 4902 C C . LYS B 1 150 ? 14.836 -21.125 3.297 1 91.25 150 LYS B C 1
ATOM 4904 O O . LYS B 1 150 ? 15 -21.656 4.402 1 91.25 150 LYS B O 1
ATOM 4909 N N . ASP B 1 151 ? 14.867 -21.812 2.227 1 89.38 151 ASP B N 1
ATOM 4910 C CA . ASP B 1 151 ? 14.773 -23.266 2.186 1 89.38 151 ASP B CA 1
ATOM 4911 C C . ASP B 1 151 ? 15.945 -23.906 2.938 1 89.38 151 ASP B C 1
ATOM 4913 O O . ASP B 1 151 ? 15.758 -24.891 3.658 1 89.38 151 ASP B O 1
ATOM 4917 N N . ARG B 1 152 ? 17.094 -23.344 2.748 1 88.12 152 ARG B N 1
ATOM 4918 C CA . ARG B 1 152 ? 18.266 -23.891 3.426 1 88.12 152 ARG B CA 1
ATOM 4919 C C . ARG B 1 152 ? 18.109 -23.812 4.941 1 88.12 152 ARG B C 1
ATOM 4921 O O . ARG B 1 152 ? 18.469 -24.75 5.66 1 88.12 152 ARG B O 1
ATOM 4928 N N . ARG B 1 153 ? 17.578 -22.781 5.352 1 90.5 153 ARG B N 1
ATOM 4929 C CA . ARG B 1 153 ? 17.344 -22.594 6.781 1 90.5 153 ARG B CA 1
ATOM 4930 C C . ARG B 1 153 ? 16.281 -23.562 7.301 1 90.5 153 ARG B C 1
ATOM 4932 O O . ARG B 1 153 ? 16.469 -24.188 8.344 1 90.5 153 ARG B O 1
ATOM 4939 N N . LEU B 1 154 ? 15.242 -23.641 6.609 1 92 154 LEU B N 1
ATOM 4940 C CA . LEU B 1 154 ? 14.172 -24.547 7.012 1 92 154 LEU B CA 1
ATOM 4941 C C . LEU B 1 154 ? 14.664 -26 7.004 1 92 154 LEU B C 1
ATOM 4943 O O . LEU B 1 154 ? 14.352 -26.766 7.918 1 92 154 LEU B O 1
ATOM 4947 N N . PHE B 1 155 ? 15.414 -26.312 5.988 1 92.12 155 PHE B N 1
ATOM 4948 C CA . PHE B 1 155 ? 15.961 -27.656 5.879 1 92.12 155 PHE B CA 1
ATOM 4949 C C . PHE B 1 155 ? 16.766 -28.016 7.117 1 92.12 155 PHE B C 1
ATOM 4951 O O . PHE B 1 155 ? 16.594 -29.094 7.688 1 92.12 155 PHE B O 1
ATOM 4958 N N . LYS B 1 156 ? 17.578 -27.141 7.52 1 92.5 156 LYS B N 1
ATOM 4959 C CA . LYS B 1 156 ? 18.391 -27.344 8.703 1 92.5 156 LYS B CA 1
ATOM 4960 C C . LYS B 1 156 ? 17.531 -27.516 9.953 1 92.5 156 LYS B C 1
ATOM 4962 O O . LYS B 1 156 ? 17.797 -28.391 10.781 1 92.5 156 LYS B O 1
ATOM 4967 N N . LEU B 1 157 ? 16.562 -26.672 10.078 1 93.75 157 LEU B N 1
ATOM 4968 C CA . LEU B 1 157 ? 15.664 -26.75 11.227 1 93.75 157 LEU B CA 1
ATOM 4969 C C . LEU B 1 157 ? 14.93 -28.094 11.258 1 93.75 157 LEU B C 1
ATOM 4971 O O . LEU B 1 157 ? 14.75 -28.688 12.32 1 93.75 157 LEU B O 1
ATOM 4975 N N . LEU B 1 158 ? 14.531 -28.562 10.125 1 93.56 158 LEU B N 1
ATOM 4976 C CA . LEU B 1 158 ? 13.844 -29.844 10.008 1 93.56 158 LEU B CA 1
ATOM 4977 C C . LEU B 1 158 ? 14.766 -31 10.375 1 93.56 158 LEU B C 1
ATOM 4979 O O . LEU B 1 158 ? 14.367 -31.922 11.094 1 93.56 158 LEU B O 1
ATOM 4983 N N . GLU B 1 159 ? 15.977 -30.891 9.922 1 92.94 159 GLU B N 1
ATOM 4984 C CA . GLU B 1 159 ? 16.969 -31.922 10.227 1 92.94 159 GLU B CA 1
ATOM 4985 C C . GLU B 1 159 ? 17.25 -32 11.719 1 92.94 159 GLU B C 1
ATOM 4987 O O . GLU B 1 159 ? 17.484 -33.094 12.258 1 92.94 159 GLU B O 1
ATOM 4992 N N . GLN B 1 160 ? 17.203 -30.906 12.266 1 94.44 160 GLN B N 1
ATOM 4993 C CA . GLN B 1 160 ? 17.5 -30.812 13.695 1 94.44 160 GLN B CA 1
ATOM 4994 C C . GLN B 1 160 ? 16.25 -31.031 14.531 1 94.44 160 GLN B C 1
ATOM 4996 O O . GLN B 1 160 ? 16.281 -30.906 15.758 1 94.44 160 GLN B O 1
ATOM 5001 N N . ASN B 1 161 ? 15.156 -31.281 13.922 1 93.88 161 ASN B N 1
ATOM 5002 C CA . ASN B 1 161 ? 13.875 -31.5 14.578 1 93.88 161 ASN B CA 1
ATOM 5003 C C . ASN B 1 161 ? 13.453 -30.297 15.406 1 93.88 161 ASN B C 1
ATOM 5005 O O . ASN B 1 161 ? 13 -30.438 16.547 1 93.88 161 ASN B O 1
ATOM 5009 N N . LYS B 1 162 ? 13.68 -29.156 14.836 1 94.69 162 LYS B N 1
ATOM 5010 C CA . LYS B 1 162 ? 13.375 -27.906 15.539 1 94.69 162 LYS B CA 1
ATOM 5011 C C . LYS B 1 162 ? 12.07 -27.297 15.023 1 94.69 162 LYS B C 1
ATOM 5013 O O . LYS B 1 162 ? 11.75 -26.141 15.336 1 94.69 162 LYS B O 1
ATOM 5018 N N . VAL B 1 163 ? 11.352 -27.922 14.227 1 94.81 163 VAL B N 1
ATOM 5019 C CA . VAL B 1 163 ? 10.016 -27.547 13.797 1 94.81 163 VAL B CA 1
ATOM 5020 C C . VAL B 1 163 ? 8.977 -28.469 14.43 1 94.81 163 VAL B C 1
ATOM 5022 O O . VAL B 1 163 ? 8.969 -29.672 14.172 1 94.81 163 VAL B O 1
ATOM 5025 N N . LYS B 1 164 ? 8.18 -27.906 15.289 1 94.69 164 LYS B N 1
ATOM 5026 C CA . LYS B 1 164 ? 7.191 -28.703 16.016 1 94.69 164 LYS B CA 1
ATOM 5027 C C . LYS B 1 164 ? 5.77 -28.266 15.664 1 94.69 164 LYS B C 1
ATOM 5029 O O . LYS B 1 164 ? 5.461 -27.062 15.672 1 94.69 164 LYS B O 1
ATOM 5034 N N . PHE B 1 165 ? 4.977 -29.188 15.352 1 96.31 165 PHE B N 1
ATOM 5035 C CA . PHE B 1 165 ? 3.568 -28.938 15.07 1 96.31 165 PHE B CA 1
ATOM 5036 C C . PHE B 1 165 ? 2.705 -29.312 16.266 1 96.31 165 PHE B C 1
ATOM 5038 O O . PHE B 1 165 ? 2.789 -30.438 16.781 1 96.31 165 PHE B O 1
ATOM 5045 N N . ILE B 1 166 ? 1.852 -28.469 16.688 1 96.56 166 ILE B N 1
ATOM 5046 C CA . ILE B 1 166 ? 0.991 -28.719 17.844 1 96.56 166 ILE B CA 1
ATOM 5047 C C . ILE B 1 166 ? -0.312 -29.359 17.375 1 96.56 166 ILE B C 1
ATOM 5049 O O . ILE B 1 166 ? -1.244 -28.672 16.953 1 96.56 166 ILE B O 1
ATOM 5053 N N . LYS B 1 167 ? -0.374 -30.609 17.516 1 97.12 167 LYS B N 1
ATOM 5054 C CA . LYS B 1 167 ? -1.528 -31.359 17.031 1 97.12 167 LYS B CA 1
ATOM 5055 C C . LYS B 1 167 ? -2.775 -31.031 17.844 1 97.12 167 LYS B C 1
ATOM 5057 O O . LYS B 1 167 ? -2.709 -30.922 19.062 1 97.12 167 LYS B O 1
ATOM 5062 N N . GLN B 1 168 ? -3.814 -30.844 17.141 1 96.44 168 GLN B N 1
ATOM 5063 C CA . GLN B 1 168 ? -5.121 -30.641 17.766 1 96.44 168 GLN B CA 1
ATOM 5064 C C . GLN B 1 168 ? -5.961 -31.922 17.688 1 96.44 168 GLN B C 1
ATOM 5066 O O . GLN B 1 168 ? -6.754 -32.094 16.766 1 96.44 168 GLN B O 1
ATOM 5071 N N . ASP B 1 169 ? -6.023 -32.688 18.766 1 94.62 169 ASP B N 1
ATOM 5072 C CA . ASP B 1 169 ? -6.633 -34 18.75 1 94.62 169 ASP B CA 1
ATOM 5073 C C . ASP B 1 169 ? -8.148 -33.906 18.578 1 94.62 169 ASP B C 1
ATOM 5075 O O . ASP B 1 169 ? -8.766 -34.844 18.031 1 94.62 169 ASP B O 1
ATOM 5079 N N . ALA B 1 170 ? -8.648 -32.844 18.922 1 94.62 170 ALA B N 1
ATOM 5080 C CA . ALA B 1 170 ? -10.102 -32.656 18.859 1 94.62 170 ALA B CA 1
ATOM 5081 C C . ALA B 1 170 ? -10.562 -32.344 17.453 1 94.62 170 ALA B C 1
ATOM 5083 O O . ALA B 1 170 ? -11.75 -32.438 17.141 1 94.62 170 ALA B O 1
ATOM 5084 N N . ALA B 1 171 ? -9.656 -32.094 16.516 1 96.5 171 ALA B N 1
ATOM 5085 C CA . ALA B 1 171 ? -10.016 -31.719 15.148 1 96.5 171 ALA B CA 1
ATOM 5086 C C . ALA B 1 171 ? -10.305 -32.969 14.312 1 96.5 171 ALA B C 1
ATOM 5088 O O . ALA B 1 171 ? -9.695 -34.031 14.523 1 96.5 171 ALA B O 1
ATOM 5089 N N . ASP B 1 172 ? -11.203 -32.812 13.367 1 95.69 172 ASP B N 1
ATOM 5090 C CA . ASP B 1 172 ? -11.562 -33.906 12.469 1 95.69 172 ASP B CA 1
ATOM 5091 C C . ASP B 1 172 ? -10.531 -34.062 11.352 1 95.69 172 ASP B C 1
ATOM 5093 O O . ASP B 1 172 ? -10.297 -35.188 10.859 1 95.69 172 ASP B O 1
ATOM 5097 N N . PHE B 1 173 ? -9.961 -32.969 10.953 1 97.19 173 PHE B N 1
ATOM 5098 C CA . PHE B 1 173 ? -8.992 -32.969 9.859 1 97.19 173 PHE B CA 1
ATOM 5099 C C . PHE B 1 173 ? -7.82 -32.062 10.18 1 97.19 173 PHE B C 1
ATOM 5101 O O . PHE B 1 173 ? -7.988 -31.031 10.844 1 97.19 173 PHE B O 1
ATOM 5108 N N . HIS B 1 174 ? -6.648 -32.406 9.688 1 98.31 174 HIS B N 1
ATOM 5109 C CA . HIS B 1 174 ? -5.41 -31.656 9.805 1 98.31 174 HIS B CA 1
ATOM 5110 C C . HIS B 1 174 ? -4.82 -31.344 8.438 1 98.31 174 HIS B C 1
ATOM 5112 O O . HIS B 1 174 ? -4.48 -32.25 7.676 1 98.31 174 HIS B O 1
ATOM 5118 N N . ILE B 1 175 ? -4.723 -30.016 8.18 1 98.5 175 ILE B N 1
ATOM 5119 C CA . ILE B 1 175 ? -4.211 -29.562 6.891 1 98.5 175 ILE B CA 1
ATOM 5120 C C . ILE B 1 175 ? -2.969 -28.703 7.113 1 98.5 175 ILE B C 1
ATOM 5122 O O . ILE B 1 175 ? -2.953 -27.828 7.992 1 98.5 175 ILE B O 1
ATOM 5126 N N . LEU B 1 176 ? -1.936 -28.953 6.352 1 98.62 176 LEU B N 1
ATOM 5127 C CA . LEU B 1 176 ? -0.72 -28.141 6.41 1 98.62 176 LEU B CA 1
ATOM 5128 C C . LEU B 1 176 ? -0.508 -27.375 5.109 1 98.62 176 LEU B C 1
ATOM 5130 O O . LEU B 1 176 ? -0.562 -27.969 4.023 1 98.62 176 LEU B O 1
ATOM 5134 N N . MET B 1 177 ? -0.35 -26.094 5.227 1 98.5 177 MET B N 1
ATOM 5135 C CA . MET B 1 177 ? 0.011 -25.234 4.098 1 98.5 177 MET B CA 1
ATOM 5136 C C . MET B 1 177 ? 1.447 -24.75 4.227 1 98.5 177 MET B C 1
ATOM 5138 O O . MET B 1 177 ? 1.822 -24.172 5.254 1 98.5 177 MET B O 1
ATOM 5142 N N . VAL B 1 178 ? 2.23 -24.953 3.176 1 97.88 178 VAL B N 1
ATOM 5143 C CA . VAL B 1 178 ? 3.615 -24.5 3.188 1 97.88 178 VAL B CA 1
ATOM 5144 C C . VAL B 1 178 ? 3.959 -23.859 1.84 1 97.88 178 VAL B C 1
ATOM 5146 O O . VAL B 1 178 ? 3.34 -24.188 0.822 1 97.88 178 VAL B O 1
ATOM 5149 N N . HIS B 1 179 ? 4.875 -22.969 1.862 1 98.25 179 HIS B N 1
ATOM 5150 C CA . HIS B 1 179 ? 5.375 -22.312 0.655 1 98.25 179 HIS B CA 1
ATOM 5151 C C . HIS B 1 179 ? 6.871 -22.547 0.489 1 98.25 179 HIS B C 1
ATOM 5153 O O . HIS B 1 179 ? 7.676 -21.672 0.822 1 98.25 179 HIS B O 1
ATOM 5159 N N . GLN B 1 180 ? 7.227 -23.688 0.017 1 97.25 180 GLN B N 1
ATOM 5160 C CA . GLN B 1 180 ? 8.609 -24.156 -0.061 1 97.25 180 GLN B CA 1
ATOM 5161 C C . GLN B 1 180 ? 8.836 -24.984 -1.319 1 97.25 180 GLN B C 1
ATOM 5163 O O . GLN B 1 180 ? 7.879 -25.406 -1.978 1 97.25 180 GLN B O 1
ATOM 5168 N N . ASN B 1 181 ? 10.117 -25.234 -1.541 1 95.56 181 ASN B N 1
ATOM 5169 C CA . ASN B 1 181 ? 10.453 -26.219 -2.57 1 95.56 181 ASN B CA 1
ATOM 5170 C C . ASN B 1 181 ? 10.016 -27.625 -2.178 1 95.56 181 ASN B C 1
ATOM 5172 O O . ASN B 1 181 ? 10.414 -28.125 -1.128 1 95.56 181 ASN B O 1
ATOM 5176 N N . ARG B 1 182 ? 9.227 -28.188 -3.006 1 93.88 182 ARG B N 1
ATOM 5177 C CA . ARG B 1 182 ? 8.828 -29.562 -2.785 1 93.88 182 ARG B CA 1
ATOM 5178 C C . ARG B 1 182 ? 9.766 -30.531 -3.502 1 93.88 182 ARG B C 1
ATOM 5180 O O . ARG B 1 182 ? 10.18 -31.547 -2.932 1 93.88 182 ARG B O 1
ATOM 5187 N N . ALA B 1 183 ? 10.016 -30.188 -4.758 1 87.56 183 ALA B N 1
ATOM 5188 C CA . ALA B 1 183 ? 10.914 -31.016 -5.559 1 87.56 183 ALA B CA 1
ATOM 5189 C C . ALA B 1 183 ? 12.305 -31.078 -4.941 1 87.56 183 ALA B C 1
ATOM 5191 O O . ALA B 1 183 ? 12.766 -30.094 -4.348 1 87.56 183 ALA B O 1
ATOM 5192 N N . PHE B 1 184 ? 12.922 -32.156 -5.121 1 84.56 184 PHE B N 1
ATOM 5193 C CA . PHE B 1 184 ? 14.234 -32.375 -4.52 1 84.56 184 PHE B CA 1
ATOM 5194 C C . PHE B 1 184 ? 15.242 -31.344 -4.988 1 84.56 184 PHE B C 1
ATOM 5196 O O . PHE B 1 184 ? 15.336 -31.062 -6.184 1 84.56 184 PHE B O 1
ATOM 5203 N N . ARG B 1 185 ? 15.789 -30.781 -4.047 1 82.31 185 ARG B N 1
ATOM 5204 C CA . ARG B 1 185 ? 16.953 -29.906 -4.168 1 82.31 185 ARG B CA 1
ATOM 5205 C C . ARG B 1 185 ? 17.922 -30.094 -3.002 1 82.31 185 ARG B C 1
ATOM 5207 O O . ARG B 1 185 ? 17.5 -30.125 -1.844 1 82.31 185 ARG B O 1
ATOM 5214 N N . LYS B 1 186 ? 19.125 -30.25 -3.326 1 78.69 186 LYS B N 1
ATOM 5215 C CA . LYS B 1 186 ? 20.062 -30.578 -2.26 1 78.69 186 LYS B CA 1
ATOM 5216 C C . LYS B 1 186 ? 20 -29.547 -1.133 1 78.69 186 LYS B C 1
ATOM 5218 O O . LYS B 1 186 ? 20.375 -28.391 -1.318 1 78.69 186 LYS B O 1
ATOM 5223 N N . GLU B 1 187 ? 19.531 -29.953 -0.027 1 84.5 187 GLU B N 1
ATOM 5224 C CA . GLU B 1 187 ? 19.422 -29.203 1.222 1 84.5 187 GLU B CA 1
ATOM 5225 C C . GLU B 1 187 ? 18.609 -27.922 1.026 1 84.5 187 GLU B C 1
ATOM 5227 O O . GLU B 1 187 ? 18.828 -26.938 1.733 1 84.5 187 GLU B O 1
ATOM 5232 N N . ASN B 1 188 ? 17.703 -27.969 0.037 1 90.31 188 ASN B N 1
ATOM 5233 C CA . ASN B 1 188 ? 16.984 -26.766 -0.338 1 90.31 188 ASN B CA 1
ATOM 5234 C C . ASN B 1 188 ? 15.531 -27.047 -0.683 1 90.31 188 ASN B C 1
ATOM 5236 O O . ASN B 1 188 ? 15 -26.516 -1.659 1 90.31 188 ASN B O 1
ATOM 5240 N N . TYR B 1 189 ? 15.016 -27.969 -0.01 1 91.94 189 TYR B N 1
ATOM 5241 C CA . TYR B 1 189 ? 13.625 -28.375 -0.194 1 91.94 189 TYR B CA 1
ATOM 5242 C C . TYR B 1 189 ? 13.055 -28.969 1.086 1 91.94 189 TYR B C 1
ATOM 5244 O O . TYR B 1 189 ? 13.773 -29.156 2.068 1 91.94 189 TYR B O 1
ATOM 5252 N N . TRP B 1 190 ? 11.836 -29.219 1.131 1 94.06 190 TRP B N 1
ATOM 5253 C CA . TRP B 1 190 ? 11.18 -29.891 2.246 1 94.06 190 TRP B CA 1
ATOM 5254 C C . TRP B 1 190 ? 11.047 -31.375 1.979 1 94.06 190 TRP B C 1
ATOM 5256 O O . TRP B 1 190 ? 10.195 -31.797 1.193 1 94.06 190 TRP B O 1
ATOM 5266 N N . PRO B 1 191 ? 11.836 -32.219 2.693 1 90.88 191 PRO B N 1
ATOM 5267 C CA . PRO B 1 191 ? 11.703 -33.656 2.504 1 90.88 191 PRO B CA 1
ATOM 5268 C C . PRO B 1 191 ? 10.352 -34.188 2.975 1 90.88 191 PRO B C 1
ATOM 5270 O O . PRO B 1 191 ? 9.898 -33.844 4.07 1 90.88 191 PRO B O 1
ATOM 5273 N N . GLU B 1 192 ? 9.734 -35 2.168 1 90.31 192 GLU B N 1
ATOM 5274 C CA . GLU B 1 192 ? 8.414 -35.531 2.465 1 90.31 192 GLU B CA 1
ATOM 5275 C C . GLU B 1 192 ? 8.422 -36.312 3.785 1 90.31 192 GLU B C 1
ATOM 5277 O O . GLU B 1 192 ? 7.43 -36.281 4.52 1 90.31 192 GLU B O 1
ATOM 5282 N N . GLU B 1 193 ? 9.562 -36.906 4.113 1 90.31 193 GLU B N 1
ATOM 5283 C CA . GLU B 1 193 ? 9.688 -37.75 5.312 1 90.31 193 GLU B CA 1
ATOM 5284 C C . GLU B 1 193 ? 9.633 -36.875 6.574 1 90.31 193 GLU B C 1
ATOM 5286 O O . GLU B 1 193 ? 9.422 -37.406 7.672 1 90.31 193 GLU B O 1
ATOM 5291 N N . LYS B 1 194 ? 9.883 -35.625 6.387 1 93.19 194 LYS B N 1
ATOM 5292 C CA . LYS B 1 194 ? 9.898 -34.75 7.543 1 93.19 194 LYS B CA 1
ATOM 5293 C C . LYS B 1 194 ? 8.523 -34.125 7.789 1 93.19 194 LYS B C 1
ATOM 5295 O O . LYS B 1 194 ? 8.32 -33.406 8.773 1 93.19 194 LYS B O 1
ATOM 5300 N N . LEU B 1 195 ? 7.566 -34.438 6.984 1 94.62 195 LEU B N 1
ATOM 5301 C CA . LEU B 1 195 ? 6.191 -34 7.199 1 94.62 195 LEU B CA 1
ATOM 5302 C C . LEU B 1 195 ? 5.488 -34.906 8.211 1 94.62 195 LEU B C 1
ATOM 5304 O O . LEU B 1 195 ? 5.68 -36.125 8.203 1 94.62 195 LEU B O 1
ATOM 5308 N N . PRO B 1 196 ? 4.688 -34.344 9.062 1 95.12 196 PRO B N 1
ATOM 5309 C CA . PRO B 1 196 ? 3.98 -35.188 10.023 1 95.12 196 PRO B CA 1
ATOM 5310 C C . PRO B 1 196 ? 3.029 -36.188 9.352 1 95.12 196 PRO B C 1
ATOM 5312 O O . PRO B 1 196 ? 2.188 -35.781 8.547 1 95.12 196 PRO B O 1
ATOM 5315 N N . GLU B 1 197 ? 3.021 -37.375 9.766 1 94.81 197 GLU B N 1
ATOM 5316 C CA . GLU B 1 197 ? 2.258 -38.469 9.141 1 94.81 197 GLU B CA 1
ATOM 5317 C C . GLU B 1 197 ? 0.775 -38.375 9.492 1 94.81 197 GLU B C 1
ATOM 5319 O O . GLU B 1 197 ? -0.068 -38.969 8.828 1 94.81 197 GLU B O 1
ATOM 5324 N N . TRP B 1 198 ? 0.494 -37.656 10.5 1 96.31 198 TRP B N 1
ATOM 5325 C CA . TRP B 1 198 ? -0.886 -37.594 10.977 1 96.31 198 TRP B CA 1
ATOM 5326 C C . TRP B 1 198 ? -1.673 -36.531 10.234 1 96.31 198 TRP B C 1
ATOM 5328 O O . TRP B 1 198 ? -2.854 -36.312 10.516 1 96.31 198 TRP B O 1
ATOM 5338 N N . MET B 1 199 ? -1.041 -35.875 9.297 1 96.62 199 MET B N 1
ATOM 5339 C CA . MET B 1 199 ? -1.748 -34.906 8.445 1 96.62 199 MET B CA 1
ATOM 5340 C C . MET B 1 199 ? -2.719 -35.656 7.516 1 96.62 199 MET B C 1
ATOM 5342 O O . MET B 1 199 ? -2.479 -36.781 7.133 1 96.62 199 MET B O 1
ATOM 5346 N N . ASP B 1 200 ? -3.797 -34.906 7.176 1 96.69 200 ASP B N 1
ATOM 5347 C CA . ASP B 1 200 ? -4.727 -35.438 6.184 1 96.69 200 ASP B CA 1
ATOM 5348 C C . ASP B 1 200 ? -4.414 -34.906 4.793 1 96.69 200 ASP B C 1
ATOM 5350 O O . ASP B 1 200 ? -4.547 -35.625 3.797 1 96.69 200 ASP B O 1
ATOM 5354 N N . LEU B 1 201 ? -4.023 -33.688 4.762 1 97.75 201 LEU B N 1
ATOM 5355 C CA . LEU B 1 201 ? -3.738 -33 3.512 1 97.75 201 LEU B CA 1
ATOM 5356 C C . LEU B 1 201 ? -2.568 -32.031 3.678 1 97.75 201 LEU B C 1
ATOM 5358 O O . LEU B 1 201 ? -2.508 -31.281 4.66 1 97.75 201 LEU B O 1
ATOM 5362 N N . VAL B 1 202 ? -1.61 -32.094 2.766 1 98.19 202 VAL B N 1
ATOM 5363 C CA . VAL B 1 202 ? -0.497 -31.156 2.723 1 98.19 202 VAL B CA 1
ATOM 5364 C C . VAL B 1 202 ? -0.54 -30.359 1.419 1 98.19 202 VAL B C 1
ATOM 5366 O O . VAL B 1 202 ? -0.627 -30.938 0.335 1 98.19 202 VAL B O 1
ATOM 5369 N N . ILE B 1 203 ? -0.504 -29.047 1.544 1 98.5 203 ILE B N 1
ATOM 5370 C CA . ILE B 1 203 ? -0.626 -28.141 0.409 1 98.5 203 ILE B CA 1
ATOM 5371 C C . ILE B 1 203 ? 0.684 -27.375 0.214 1 98.5 203 ILE B C 1
ATOM 5373 O O . ILE B 1 203 ? 1.12 -26.641 1.103 1 98.5 203 ILE B O 1
ATOM 5377 N N . PHE B 1 204 ? 1.275 -27.547 -0.967 1 98.25 204 PHE B N 1
ATOM 5378 C CA . PHE B 1 204 ? 2.498 -26.844 -1.32 1 98.25 204 PHE B CA 1
ATOM 5379 C C . PHE B 1 204 ? 2.205 -25.719 -2.312 1 98.25 204 PHE B C 1
ATOM 5381 O O . PHE B 1 204 ? 1.502 -25.922 -3.303 1 98.25 204 PHE B O 1
ATOM 5388 N N . GLY B 1 205 ? 2.721 -24.516 -1.965 1 98.06 205 GLY B N 1
ATOM 5389 C CA . GLY B 1 205 ? 2.859 -23.469 -2.961 1 98.06 205 GLY B CA 1
ATOM 5390 C C . GLY B 1 205 ? 4.27 -23.344 -3.504 1 98.06 205 GLY B C 1
ATOM 5391 O O . GLY B 1 205 ? 5.023 -24.312 -3.52 1 98.06 205 GLY B O 1
ATOM 5392 N N . HIS B 1 206 ? 4.609 -22.25 -4.191 1 97.56 206 HIS B N 1
ATOM 5393 C CA . HIS B 1 206 ? 5.965 -21.891 -4.586 1 97.56 206 HIS B CA 1
ATOM 5394 C C . HIS B 1 206 ? 6.277 -22.391 -5.992 1 97.56 206 HIS B C 1
ATOM 5396 O O . HIS B 1 206 ? 6.738 -21.625 -6.84 1 97.56 206 HIS B O 1
ATOM 5402 N N . GLU B 1 207 ? 6.129 -23.688 -6.219 1 95.81 207 GLU B N 1
ATOM 5403 C CA . GLU B 1 207 ? 6.344 -24.234 -7.555 1 95.81 207 GLU B CA 1
ATOM 5404 C C . GLU B 1 207 ? 5.113 -24.031 -8.438 1 95.81 207 GLU B C 1
ATOM 5406 O O . GLU B 1 207 ? 3.98 -24.203 -7.973 1 95.81 207 GLU B O 1
ATOM 5411 N N . HIS B 1 208 ? 5.34 -23.797 -9.672 1 97.19 208 HIS B N 1
ATOM 5412 C CA . HIS B 1 208 ? 4.25 -23.312 -10.5 1 97.19 208 HIS B CA 1
ATOM 5413 C C . HIS B 1 208 ? 3.559 -24.453 -11.242 1 97.19 208 HIS B C 1
ATOM 5415 O O . HIS B 1 208 ? 2.494 -24.25 -11.836 1 97.19 208 HIS B O 1
ATOM 5421 N N . LEU B 1 209 ? 4.137 -25.609 -11.219 1 94.19 209 LEU B N 1
ATOM 5422 C CA . LEU B 1 209 ? 3.469 -26.781 -11.797 1 94.19 209 LEU B CA 1
ATOM 5423 C C . LEU B 1 209 ? 2.441 -27.344 -10.82 1 94.19 209 LEU B C 1
ATOM 5425 O O . LEU B 1 209 ? 2.707 -27.453 -9.625 1 94.19 209 LEU B O 1
ATOM 5429 N N . SER B 1 210 ? 1.324 -27.672 -11.359 1 95.69 210 SER B N 1
ATOM 5430 C CA . SER B 1 210 ? 0.248 -28.203 -10.531 1 95.69 210 SER B CA 1
ATOM 5431 C C . SER B 1 210 ? 0.206 -29.719 -10.594 1 95.69 210 SER B C 1
ATOM 5433 O O . SER B 1 210 ? 0.192 -30.312 -11.68 1 95.69 210 SER B O 1
ATOM 5435 N N . GLU B 1 211 ? 0.225 -30.328 -9.398 1 92.88 211 GLU B N 1
ATOM 5436 C CA . GLU B 1 211 ? 0.218 -31.781 -9.344 1 92.88 211 GLU B CA 1
ATOM 5437 C C . GLU B 1 211 ? -0.487 -32.281 -8.086 1 92.88 211 GLU B C 1
ATOM 5439 O O . GLU B 1 211 ? -0.41 -31.641 -7.031 1 92.88 211 GLU B O 1
ATOM 5444 N N . ILE B 1 212 ? -1.258 -33.344 -8.234 1 92.81 212 ILE B N 1
ATOM 5445 C CA . ILE B 1 212 ? -1.794 -34.094 -7.094 1 92.81 212 ILE B CA 1
ATOM 5446 C C . ILE B 1 212 ? -0.96 -35.344 -6.844 1 92.81 212 ILE B C 1
ATOM 5448 O O . ILE B 1 212 ? -0.746 -36.125 -7.758 1 92.81 212 ILE B O 1
ATOM 5452 N N . LEU B 1 213 ? -0.485 -35.375 -5.68 1 88.56 213 LEU B N 1
ATOM 5453 C CA . LEU B 1 213 ? 0.328 -36.531 -5.32 1 88.56 213 LEU B CA 1
ATOM 5454 C C . LEU B 1 213 ? -0.323 -37.344 -4.195 1 88.56 213 LEU B C 1
ATOM 5456 O O . LEU B 1 213 ? -1.081 -36.781 -3.395 1 88.56 213 LEU B O 1
ATOM 5460 N N . THR B 1 214 ? -0.274 -38.562 -4.277 1 81.44 214 THR B N 1
ATOM 5461 C CA . THR B 1 214 ? -0.749 -39.406 -3.188 1 81.44 214 THR B CA 1
ATOM 5462 C C . THR B 1 214 ? 0.42 -40.094 -2.488 1 81.44 214 THR B C 1
ATOM 5464 O O . THR B 1 214 ? 1.288 -40.688 -3.145 1 81.44 214 THR B O 1
ATOM 5467 N N . THR B 1 215 ? 0.368 -39.844 -1.21 1 86.25 215 THR B N 1
ATOM 5468 C CA . THR B 1 215 ? 1.376 -40.5 -0.382 1 86.25 215 THR B CA 1
ATOM 5469 C C . THR B 1 215 ? 0.742 -41.594 0.489 1 86.25 215 THR B C 1
ATOM 5471 O O . THR B 1 215 ? -0.471 -41.781 0.44 1 86.25 215 THR B O 1
ATOM 5474 N N . LYS B 1 216 ? 1.589 -42.281 1.283 1 86.44 216 LYS B N 1
ATOM 5475 C CA . LYS B 1 216 ? 1.115 -43.344 2.158 1 86.44 216 LYS B CA 1
ATOM 5476 C C . LYS B 1 216 ? 0.291 -42.781 3.312 1 86.44 216 LYS B C 1
ATOM 5478 O O . LYS B 1 216 ? -0.665 -43.438 3.766 1 86.44 216 LYS B O 1
ATOM 5483 N N . HIS B 1 217 ? 0.553 -41.625 3.67 1 89 217 HIS B N 1
ATOM 5484 C CA . HIS B 1 217 ? 0.011 -41.156 4.938 1 89 217 HIS B CA 1
ATOM 5485 C C . HIS B 1 217 ? -0.989 -40.031 4.719 1 89 217 HIS B C 1
ATOM 5487 O O . HIS B 1 217 ? -1.911 -39.844 5.516 1 89 217 HIS B O 1
ATOM 5493 N N . PHE B 1 218 ? -0.78 -39.188 3.748 1 93.44 218 PHE B N 1
ATOM 5494 C CA . PHE B 1 218 ? -1.626 -38.031 3.518 1 93.44 218 PHE B CA 1
ATOM 5495 C C . PHE B 1 218 ? -1.726 -37.719 2.029 1 93.44 218 PHE B C 1
ATOM 5497 O O . PHE B 1 218 ? -0.959 -38.25 1.225 1 93.44 218 PHE B O 1
ATOM 5504 N N . LYS B 1 219 ? -2.719 -37 1.677 1 95.19 219 LYS B N 1
ATOM 5505 C CA . LYS B 1 219 ? -2.795 -36.406 0.334 1 95.19 219 LYS B CA 1
ATOM 5506 C C . LYS B 1 219 ? -1.893 -35.188 0.205 1 95.19 219 LYS B C 1
ATOM 5508 O O . LYS B 1 219 ? -1.731 -34.438 1.16 1 95.19 219 LYS B O 1
ATOM 5513 N N . LEU B 1 220 ? -1.266 -35.062 -0.889 1 96.31 220 LEU B N 1
ATOM 5514 C CA . LEU B 1 220 ? -0.341 -33.969 -1.131 1 96.31 220 LEU B CA 1
ATOM 5515 C C . LEU B 1 220 ? -0.659 -33.281 -2.449 1 96.31 220 LEU B C 1
ATOM 5517 O O . LEU B 1 220 ? -0.83 -33.938 -3.479 1 96.31 220 LEU B O 1
ATOM 5521 N N . ILE B 1 221 ? -0.773 -31.938 -2.348 1 97.19 221 ILE B N 1
ATOM 5522 C CA . ILE B 1 221 ? -1.056 -31.141 -3.541 1 97.19 221 ILE B CA 1
ATOM 5523 C C . ILE B 1 221 ? 0.041 -30.094 -3.742 1 97.19 221 ILE B C 1
ATOM 5525 O O . ILE B 1 221 ? 0.432 -29.406 -2.799 1 97.19 221 ILE B O 1
ATOM 5529 N N . GLN B 1 222 ? 0.605 -30.078 -4.891 1 97.31 222 GLN B N 1
ATOM 5530 C CA . GLN B 1 222 ? 1.281 -28.891 -5.406 1 97.31 222 GLN B CA 1
ATOM 5531 C C . GLN B 1 222 ? 0.318 -28.016 -6.195 1 97.31 222 GLN B C 1
ATOM 5533 O O . GLN B 1 222 ? -0.066 -28.344 -7.316 1 97.31 222 GLN B O 1
ATOM 5538 N N . VAL B 1 223 ? -0.003 -26.906 -5.672 1 98.12 223 VAL B N 1
ATOM 5539 C CA . VAL B 1 223 ? -1.135 -26.141 -6.184 1 98.12 223 VAL B CA 1
ATOM 5540 C C . VAL B 1 223 ? -0.801 -25.578 -7.566 1 98.12 223 VAL B C 1
ATOM 5542 O O . VAL B 1 223 ? -1.63 -25.641 -8.477 1 98.12 223 VAL B O 1
ATOM 5545 N N . GLY B 1 224 ? 0.443 -25.109 -7.711 1 97.88 224 GLY B N 1
ATOM 5546 C CA . GLY B 1 224 ? 0.807 -24.422 -8.938 1 97.88 224 GLY B CA 1
ATOM 5547 C C . GLY B 1 224 ? 0.401 -22.953 -8.945 1 97.88 224 GLY B C 1
ATOM 5548 O O . GLY B 1 224 ? -0.349 -22.516 -8.078 1 97.88 224 GLY B O 1
ATOM 5549 N N . SER B 1 225 ? 0.867 -22.234 -9.938 1 98.44 225 SER B N 1
ATOM 5550 C CA . SER B 1 225 ? 0.51 -20.828 -10.062 1 98.44 225 SER B CA 1
ATOM 5551 C C . SER B 1 225 ? -0.768 -20.656 -10.883 1 98.44 225 SER B C 1
ATOM 5553 O O . SER B 1 225 ? -1.181 -21.562 -11.602 1 98.44 225 SER B O 1
ATOM 5555 N N . SER B 1 226 ? -1.396 -19.5 -10.711 1 98.38 226 SER B N 1
ATOM 5556 C CA . SER B 1 226 ? -2.604 -19.203 -11.477 1 98.38 226 SER B CA 1
ATOM 5557 C C . SER B 1 226 ? -2.312 -18.234 -12.617 1 98.38 226 SER B C 1
ATOM 5559 O O . SER B 1 226 ? -3.227 -17.828 -13.336 1 98.38 226 SER B O 1
ATOM 5561 N N . VAL B 1 227 ? -1.065 -17.828 -12.727 1 97.94 227 VAL B N 1
ATOM 5562 C CA . VAL B 1 227 ? -0.617 -16.938 -13.797 1 97.94 227 VAL B CA 1
ATOM 5563 C C . VAL B 1 227 ? 0.777 -17.359 -14.258 1 97.94 227 VAL B C 1
ATOM 5565 O O . VAL B 1 227 ? 1.521 -18 -13.516 1 97.94 227 VAL B O 1
ATOM 5568 N N . ARG B 1 228 ? 1.056 -17.062 -15.477 1 97.06 228 ARG B N 1
ATOM 5569 C CA . ARG B 1 228 ? 2.377 -17.375 -16.016 1 97.06 228 ARG B CA 1
ATOM 5570 C C . ARG B 1 228 ? 3.344 -16.219 -15.789 1 97.06 228 ARG B C 1
ATOM 5572 O O . ARG B 1 228 ? 3.154 -15.133 -16.344 1 97.06 228 ARG B O 1
ATOM 5579 N N . THR B 1 229 ? 4.383 -16.438 -14.977 1 96.12 229 THR B N 1
ATOM 5580 C CA . THR B 1 229 ? 5.285 -15.352 -14.609 1 96.12 229 THR B CA 1
ATOM 5581 C C . THR B 1 229 ? 6.637 -15.516 -15.305 1 96.12 229 THR B C 1
ATOM 5583 O O . THR B 1 229 ? 7.531 -14.688 -15.133 1 96.12 229 THR B O 1
ATOM 5586 N N . SER B 1 230 ? 6.797 -16.609 -16.078 1 93.19 230 SER B N 1
ATOM 5587 C CA . SER B 1 230 ? 8.016 -16.891 -16.828 1 93.19 230 SER B CA 1
ATOM 5588 C C . SER B 1 230 ? 7.73 -17.719 -18.062 1 93.19 230 SER B C 1
ATOM 5590 O O . SER B 1 230 ? 6.656 -18.312 -18.188 1 93.19 230 SER B O 1
ATOM 5592 N N . LEU B 1 231 ? 8.672 -17.703 -18.953 1 93.25 231 LEU B N 1
ATOM 5593 C CA . LEU B 1 231 ? 8.539 -18.469 -20.172 1 93.25 231 LEU B CA 1
ATOM 5594 C C . LEU B 1 231 ? 9.367 -19.75 -20.109 1 93.25 231 LEU B C 1
ATOM 5596 O O . LEU B 1 231 ? 10.273 -19.953 -20.922 1 93.25 231 LEU B O 1
ATOM 5600 N N . CYS B 1 232 ? 9.008 -20.594 -19.156 1 90.94 232 CYS B N 1
ATOM 5601 C CA . CYS B 1 232 ? 9.75 -21.828 -18.938 1 90.94 232 CYS B CA 1
ATOM 5602 C C . CYS B 1 232 ? 8.812 -23.031 -18.938 1 90.94 232 CYS B C 1
ATOM 5604 O O . CYS B 1 232 ? 7.598 -22.875 -19.047 1 90.94 232 CYS B O 1
ATOM 5606 N N . LEU B 1 233 ? 9.406 -24.172 -18.828 1 87.69 233 LEU B N 1
ATOM 5607 C CA . LEU B 1 233 ? 8.688 -25.422 -18.938 1 87.69 233 LEU B CA 1
ATOM 5608 C C . LEU B 1 233 ? 7.672 -25.578 -17.812 1 87.69 233 LEU B C 1
ATOM 5610 O O . LEU B 1 233 ? 6.578 -26.109 -18.031 1 87.69 233 LEU B O 1
ATOM 5614 N N . ASP B 1 234 ? 7.953 -25.094 -16.656 1 88.5 234 ASP B N 1
ATOM 5615 C CA . ASP B 1 234 ? 7.094 -25.219 -15.492 1 88.5 234 ASP B CA 1
ATOM 5616 C C . ASP B 1 234 ? 5.816 -24.406 -15.648 1 88.5 234 ASP B C 1
ATOM 5618 O O . ASP B 1 234 ? 4.855 -24.594 -14.891 1 88.5 234 ASP B O 1
ATOM 5622 N N . GLU B 1 235 ? 5.809 -23.578 -16.641 1 94.06 235 GLU B N 1
ATOM 5623 C CA . GLU B 1 235 ? 4.656 -22.719 -16.844 1 94.06 235 GLU B CA 1
ATOM 5624 C C . GLU B 1 235 ? 3.783 -23.219 -17.984 1 94.06 235 GLU B C 1
ATOM 5626 O O . GLU B 1 235 ? 2.697 -22.688 -18.234 1 94.06 235 GLU B O 1
ATOM 5631 N N . VAL B 1 236 ? 4.262 -24.203 -18.656 1 91.5 236 VAL B N 1
ATOM 5632 C CA . VAL B 1 236 ? 3.516 -24.734 -19.781 1 91.5 236 VAL B CA 1
ATOM 5633 C C . VAL B 1 236 ? 2.35 -25.578 -19.281 1 91.5 236 VAL B C 1
ATOM 5635 O O . VAL B 1 236 ? 2.445 -26.219 -18.234 1 91.5 236 VAL B O 1
ATOM 5638 N N . GLY B 1 237 ? 1.28 -25.516 -20.047 1 89.81 237 GLY B N 1
ATOM 5639 C CA . GLY B 1 237 ? 0.126 -26.328 -19.688 1 89.81 237 GLY B CA 1
ATOM 5640 C C . GLY B 1 237 ? -0.968 -25.531 -19 1 89.81 237 GLY B C 1
ATOM 5641 O O . GLY B 1 237 ? -0.886 -24.297 -18.906 1 89.81 237 GLY B O 1
ATOM 5642 N N . GLU B 1 238 ? -1.919 -26.281 -18.531 1 93.38 238 GLU B N 1
ATOM 5643 C CA . GLU B 1 238 ? -3.068 -25.641 -17.891 1 93.38 238 GLU B CA 1
ATOM 5644 C C . GLU B 1 238 ? -2.768 -25.281 -16.438 1 93.38 238 GLU B C 1
ATOM 5646 O O . GLU B 1 238 ? -1.934 -25.922 -15.797 1 93.38 238 GLU B O 1
ATOM 5651 N N . LYS B 1 239 ? -3.369 -24.297 -16.031 1 97 239 LYS B N 1
ATOM 5652 C CA . LYS B 1 239 ? -3.314 -23.922 -14.625 1 97 239 LYS B CA 1
ATOM 5653 C C . LYS B 1 239 ? -4.633 -24.234 -13.922 1 97 239 LYS B C 1
ATOM 5655 O O . LYS B 1 239 ? -5.684 -24.281 -14.562 1 97 239 LYS B O 1
ATOM 5660 N N . TYR B 1 240 ? -4.531 -24.375 -12.602 1 97.81 240 TYR B N 1
ATOM 5661 C CA . TYR B 1 240 ? -5.68 -24.938 -11.898 1 97.81 240 TYR B CA 1
ATOM 5662 C C . TYR B 1 240 ? -5.891 -24.234 -10.555 1 97.81 240 TYR B C 1
ATOM 5664 O O . TYR B 1 240 ? -4.988 -23.562 -10.055 1 97.81 240 TYR B O 1
ATOM 5672 N N . THR B 1 241 ? -7.062 -24.312 -10.062 1 98.56 241 THR B N 1
ATOM 5673 C CA . THR B 1 241 ? -7.41 -24.188 -8.648 1 98.56 241 THR B CA 1
ATOM 5674 C C . THR B 1 241 ? -8.031 -25.484 -8.141 1 98.56 241 THR B C 1
ATOM 5676 O O . THR B 1 241 ? -8.414 -26.344 -8.93 1 98.56 241 THR B O 1
ATOM 5679 N N . TYR B 1 242 ? -8.07 -25.688 -6.812 1 98.75 242 TYR B N 1
ATOM 5680 C CA . TYR B 1 242 ? -8.523 -26.969 -6.289 1 98.75 242 TYR B CA 1
ATOM 5681 C C . TYR B 1 242 ? -9.773 -26.797 -5.43 1 98.75 242 TYR B C 1
ATOM 5683 O O . TYR B 1 242 ? -9.82 -25.922 -4.566 1 98.75 242 TYR B O 1
ATOM 5691 N N . LEU B 1 243 ? -10.734 -27.625 -5.723 1 98.56 243 LEU B N 1
ATOM 5692 C CA . LEU B 1 243 ? -11.938 -27.703 -4.906 1 98.56 243 LEU B CA 1
ATOM 5693 C C . LEU B 1 243 ? -11.906 -28.953 -4.023 1 98.56 243 LEU B C 1
ATOM 5695 O O . LEU B 1 243 ? -11.773 -30.078 -4.523 1 98.56 243 LEU B O 1
ATOM 5699 N N . VAL B 1 244 ? -11.977 -28.766 -2.727 1 97.88 244 VAL B N 1
ATOM 5700 C CA . VAL B 1 244 ? -11.969 -29.875 -1.776 1 97.88 244 VAL B CA 1
ATOM 5701 C C . VAL B 1 244 ? -13.344 -30 -1.121 1 97.88 244 VAL B C 1
ATOM 5703 O O . VAL B 1 244 ? -13.906 -29 -0.653 1 97.88 244 VAL B O 1
ATOM 5706 N N . THR B 1 245 ? -13.859 -31.25 -1.121 1 96.31 245 THR B N 1
ATOM 5707 C CA . THR B 1 245 ? -15.156 -31.531 -0.509 1 96.31 245 THR B CA 1
ATOM 5708 C C . THR B 1 245 ? -15.031 -32.625 0.541 1 96.31 245 THR B C 1
ATOM 5710 O O . THR B 1 245 ? -14.422 -33.688 0.285 1 96.31 245 THR B O 1
ATOM 5713 N N . ILE B 1 246 ? -15.445 -32.281 1.71 1 94.56 246 ILE B N 1
ATOM 5714 C CA . ILE B 1 246 ? -15.586 -33.281 2.756 1 94.56 246 ILE B CA 1
ATOM 5715 C C . ILE B 1 246 ? -17.047 -33.688 2.896 1 94.56 246 ILE B C 1
ATOM 5717 O O . ILE B 1 246 ? -17.891 -32.875 3.248 1 94.56 246 ILE B O 1
ATOM 5721 N N . ASP B 1 247 ? -17.297 -34.969 2.678 1 90.5 247 ASP B N 1
ATOM 5722 C CA . ASP B 1 247 ? -18.688 -35.406 2.635 1 90.5 247 ASP B CA 1
ATOM 5723 C C . ASP B 1 247 ? -19.172 -35.781 4.027 1 90.5 247 ASP B C 1
ATOM 5725 O O . ASP B 1 247 ? -18.453 -35.625 5.016 1 90.5 247 ASP B O 1
ATOM 5729 N N . GLU B 1 248 ? -20.359 -36.281 4.09 1 87.88 248 GLU B N 1
ATOM 5730 C CA . GLU B 1 248 ? -21.031 -36.594 5.344 1 87.88 248 GLU B CA 1
ATOM 5731 C C . GLU B 1 248 ? -20.344 -37.75 6.059 1 87.88 248 GLU B C 1
ATOM 5733 O O . GLU B 1 248 ? -20.484 -37.938 7.27 1 87.88 248 GLU B O 1
ATOM 5738 N N . HIS B 1 249 ? -19.625 -38.562 5.34 1 89.06 249 HIS B N 1
ATOM 5739 C CA . HIS B 1 249 ? -18.906 -39.688 5.914 1 89.06 249 HIS B CA 1
ATOM 5740 C C . HIS B 1 249 ? -17.469 -39.312 6.258 1 89.06 249 HIS B C 1
ATOM 5742 O O . HIS B 1 249 ? -16.641 -40.188 6.5 1 89.06 249 HIS B O 1
ATOM 5748 N N . LYS B 1 250 ? -17.156 -38 6.145 1 89.12 250 LYS B N 1
ATOM 5749 C CA . LYS B 1 250 ? -15.844 -37.438 6.477 1 89.12 250 LYS B CA 1
ATOM 5750 C C . LYS B 1 250 ? -14.773 -37.969 5.52 1 89.12 250 LYS B C 1
ATOM 5752 O O . LYS B 1 250 ? -13.664 -38.312 5.945 1 89.12 250 LYS B O 1
ATOM 5757 N N . LYS B 1 251 ? -15.227 -38.188 4.324 1 92.69 251 LYS B N 1
ATOM 5758 C CA . LYS B 1 251 ? -14.281 -38.5 3.26 1 92.69 251 LYS B CA 1
ATOM 5759 C C . LYS B 1 251 ? -13.93 -37.25 2.457 1 92.69 251 LYS B C 1
ATOM 5761 O O . LYS B 1 251 ? -14.812 -36.469 2.084 1 92.69 251 LYS B O 1
ATOM 5766 N N . MET B 1 252 ? -12.641 -37.094 2.232 1 94.31 252 MET B N 1
ATOM 5767 C CA . MET B 1 252 ? -12.148 -35.906 1.537 1 94.31 252 MET B CA 1
ATOM 5768 C C . MET B 1 252 ? -11.969 -36.188 0.049 1 94.31 252 MET B C 1
ATOM 5770 O O . MET B 1 252 ? -11.289 -37.156 -0.33 1 94.31 252 MET B O 1
ATOM 5774 N N . HIS B 1 253 ? -12.617 -35.375 -0.769 1 95.62 253 HIS B N 1
ATOM 5775 C CA . HIS B 1 253 ? -12.492 -35.438 -2.221 1 95.62 253 HIS B CA 1
ATOM 5776 C C . HIS B 1 253 ? -11.82 -34.188 -2.77 1 95.62 253 HIS B C 1
ATOM 5778 O O . HIS B 1 253 ? -12.188 -33.062 -2.391 1 95.62 253 HIS B O 1
ATOM 5784 N N . ILE B 1 254 ? -10.82 -34.375 -3.619 1 97 254 ILE B N 1
ATOM 5785 C CA . ILE B 1 254 ? -10.086 -33.25 -4.195 1 97 254 ILE B CA 1
ATOM 5786 C C . ILE B 1 254 ? -10.312 -33.219 -5.707 1 97 254 ILE B C 1
ATOM 5788 O O . ILE B 1 254 ? -10.086 -34.219 -6.398 1 97 254 ILE B O 1
ATOM 5792 N N . GLU B 1 255 ? -10.734 -32.094 -6.164 1 97.06 255 GLU B N 1
ATOM 5793 C CA . GLU B 1 255 ? -10.977 -31.875 -7.59 1 97.06 255 GLU B CA 1
ATOM 5794 C C . GLU B 1 255 ? -10.133 -30.719 -8.125 1 97.06 255 GLU B C 1
ATOM 5796 O O . GLU B 1 255 ? -10.133 -29.625 -7.551 1 97.06 255 GLU B O 1
ATOM 5801 N N . ARG B 1 256 ? -9.438 -31.031 -9.164 1 95.62 256 ARG B N 1
ATOM 5802 C CA . ARG B 1 256 ? -8.711 -29.969 -9.859 1 95.62 256 ARG B CA 1
ATOM 5803 C C . ARG B 1 256 ? -9.609 -29.266 -10.867 1 95.62 256 ARG B C 1
ATOM 5805 O O . ARG B 1 256 ? -10.195 -29.906 -11.742 1 95.62 256 ARG B O 1
ATOM 5812 N N . LYS B 1 257 ? -9.695 -27.953 -10.758 1 97.12 257 LYS B N 1
ATOM 5813 C CA . LYS B 1 257 ? -10.5 -27.156 -11.68 1 97.12 257 LYS B CA 1
ATOM 5814 C C . LYS B 1 257 ? -9.617 -26.312 -12.594 1 97.12 257 LYS B C 1
ATOM 5816 O O . LYS B 1 257 ? -8.875 -25.453 -12.133 1 97.12 257 LYS B O 1
ATOM 5821 N N . PRO B 1 258 ? -9.703 -26.594 -13.875 1 96.69 258 PRO B N 1
ATOM 5822 C CA . PRO B 1 258 ? -8.898 -25.781 -14.797 1 96.69 258 PRO B CA 1
ATOM 5823 C C . PRO B 1 258 ? -9.344 -24.328 -14.852 1 96.69 258 PRO B C 1
ATOM 5825 O O . PRO B 1 258 ? -10.547 -24.047 -14.805 1 96.69 258 PRO B O 1
ATOM 5828 N N . LEU B 1 259 ? -8.422 -23.469 -14.883 1 97.12 259 LEU B N 1
ATOM 5829 C CA . LEU B 1 259 ? -8.711 -22.047 -15.023 1 97.12 259 LEU B CA 1
ATOM 5830 C C . LEU B 1 259 ? -8.836 -21.656 -16.484 1 97.12 259 LEU B C 1
ATOM 5832 O O . LEU B 1 259 ? -7.992 -22.047 -17.312 1 97.12 259 LEU B O 1
ATOM 5836 N N . GLN B 1 260 ? -9.789 -20.875 -16.75 1 94.19 260 GLN B N 1
ATOM 5837 C CA . GLN B 1 260 ? -10.133 -20.594 -18.141 1 94.19 260 GLN B CA 1
ATOM 5838 C C . GLN B 1 260 ? -9.555 -19.25 -18.594 1 94.19 260 GLN B C 1
ATOM 5840 O O . GLN B 1 260 ? -9.484 -18.969 -19.781 1 94.19 260 GLN B O 1
ATOM 5845 N N . SER B 1 261 ? -9.188 -18.469 -17.703 1 95.12 261 SER B N 1
ATOM 5846 C CA . SER B 1 261 ? -8.789 -17.109 -18.047 1 95.12 261 SER B CA 1
ATOM 5847 C C . SER B 1 261 ? -7.277 -16.984 -18.172 1 95.12 261 SER B C 1
ATOM 5849 O O . SER B 1 261 ? -6.758 -15.898 -18.438 1 95.12 261 SER B O 1
ATOM 5851 N N . VAL B 1 262 ? -6.52 -18.062 -18.047 1 96 262 VAL B N 1
ATOM 5852 C CA . VAL B 1 262 ? -5.062 -18.016 -18.125 1 96 262 VAL B CA 1
ATOM 5853 C C . VAL B 1 262 ? -4.625 -17.859 -19.578 1 96 262 VAL B C 1
ATOM 5855 O O . VAL B 1 262 ? -5.105 -18.594 -20.453 1 96 262 VAL B O 1
ATOM 5858 N N . ARG B 1 263 ? -3.793 -16.938 -19.797 1 94.38 263 ARG B N 1
ATOM 5859 C CA . ARG B 1 263 ? -3.289 -16.719 -21.141 1 94.38 263 ARG B CA 1
ATOM 5860 C C . ARG B 1 263 ? -2.561 -17.938 -21.672 1 94.38 263 ARG B C 1
ATOM 5862 O O . ARG B 1 263 ? -1.767 -18.562 -20.953 1 94.38 263 ARG B O 1
ATOM 5869 N N . PHE B 1 264 ? -2.85 -18.25 -22.891 1 92.88 264 PHE B N 1
ATOM 5870 C CA . PHE B 1 264 ? -2.242 -19.406 -23.531 1 92.88 264 PHE B CA 1
ATOM 5871 C C . PHE B 1 264 ? -0.74 -19.219 -23.703 1 92.88 264 PHE B C 1
ATOM 5873 O O . PHE B 1 264 ? -0.28 -18.109 -24.016 1 92.88 264 PHE B O 1
ATOM 5880 N N . PHE B 1 265 ? -0.001 -20.281 -23.469 1 94.06 265 PHE B N 1
ATOM 5881 C CA . PHE B 1 265 ? 1.451 -20.266 -23.594 1 94.06 265 PHE B CA 1
ATOM 5882 C C . PHE B 1 265 ? 1.947 -21.516 -24.312 1 94.06 265 PHE B C 1
ATOM 5884 O O . PHE B 1 265 ? 1.609 -22.641 -23.922 1 94.06 265 PHE B O 1
ATOM 5891 N N . LYS B 1 266 ? 2.768 -21.25 -25.328 1 93.44 266 LYS B N 1
ATOM 5892 C CA . LYS B 1 266 ? 3.381 -22.344 -26.078 1 93.44 266 LYS B CA 1
ATOM 5893 C C . LYS B 1 266 ? 4.902 -22.219 -26.094 1 93.44 266 LYS B C 1
ATOM 5895 O O . LYS B 1 266 ? 5.438 -21.125 -26.25 1 93.44 266 LYS B O 1
ATOM 5900 N N . MET B 1 267 ? 5.488 -23.312 -25.875 1 94.31 267 MET B N 1
ATOM 5901 C CA . MET B 1 267 ? 6.945 -23.391 -25.938 1 94.31 267 MET B CA 1
ATOM 5902 C C . MET B 1 267 ? 7.387 -24.5 -26.906 1 94.31 267 MET B C 1
ATOM 5904 O O . MET B 1 267 ? 6.848 -25.594 -26.875 1 94.31 267 MET B O 1
ATOM 5908 N N . LYS B 1 268 ? 8.32 -24.141 -27.781 1 93 268 LYS B N 1
ATOM 5909 C CA . LYS B 1 268 ? 8.836 -25.109 -28.75 1 93 268 LYS B CA 1
ATOM 5910 C C . LYS B 1 268 ? 10.352 -24.984 -28.906 1 93 268 LYS B C 1
ATOM 5912 O O . LYS B 1 268 ? 10.898 -23.875 -28.859 1 93 268 LYS B O 1
ATOM 5917 N N . THR B 1 269 ? 10.93 -26.109 -29 1 91.06 269 THR B N 1
ATOM 5918 C CA . THR B 1 269 ? 12.359 -26.172 -29.266 1 91.06 269 THR B CA 1
ATOM 5919 C C . THR B 1 269 ? 12.633 -26.812 -30.625 1 91.06 269 THR B C 1
ATOM 5921 O O . THR B 1 269 ? 12.023 -27.828 -30.969 1 91.06 269 THR B O 1
ATOM 5924 N N . PHE B 1 270 ? 13.453 -26.125 -31.469 1 86.75 270 PHE B N 1
ATOM 5925 C CA . PHE B 1 270 ? 13.852 -26.75 -32.719 1 86.75 270 PHE B CA 1
ATOM 5926 C C . PHE B 1 270 ? 15.273 -26.359 -33.094 1 86.75 270 PHE B C 1
ATOM 5928 O O . PHE B 1 270 ? 15.828 -25.406 -32.531 1 86.75 270 PHE B O 1
ATOM 5935 N N . SER B 1 271 ? 15.891 -27.172 -33.938 1 85.06 271 SER B N 1
ATOM 5936 C CA . SER B 1 271 ? 17.266 -26.953 -34.375 1 85.06 271 SER B CA 1
ATOM 5937 C C . SER B 1 271 ? 17.344 -26.047 -35.594 1 85.06 271 SER B C 1
ATOM 5939 O O . SER B 1 271 ? 16.547 -26.203 -36.531 1 85.06 271 SER B O 1
ATOM 5941 N N . ALA B 1 272 ? 18.266 -25.141 -35.531 1 80.06 272 ALA B N 1
ATOM 5942 C CA . ALA B 1 272 ? 18.5 -24.266 -36.688 1 80.06 272 ALA B CA 1
ATOM 5943 C C . ALA B 1 272 ? 19.469 -24.922 -37.656 1 80.06 272 ALA B C 1
ATOM 5945 O O . ALA B 1 272 ? 19.688 -24.391 -38.75 1 80.06 272 ALA B O 1
ATOM 5946 N N . ASN B 1 273 ? 20.156 -25.938 -37.344 1 73.75 273 ASN B N 1
ATOM 5947 C CA . ASN B 1 273 ? 21.219 -26.531 -38.156 1 73.75 273 ASN B CA 1
ATOM 5948 C C . ASN B 1 273 ? 20.719 -26.938 -39.531 1 73.75 273 ASN B C 1
ATOM 5950 O O . ASN B 1 273 ? 21.484 -26.969 -40.5 1 73.75 273 ASN B O 1
ATOM 5954 N N . GLY B 1 274 ? 19.594 -27.172 -39.719 1 66.12 274 GLY B N 1
ATOM 5955 C CA . GLY B 1 274 ? 19.094 -27.547 -41.031 1 66.12 274 GLY B CA 1
ATOM 5956 C C . GLY B 1 274 ? 18.781 -26.359 -41.906 1 66.12 274 GLY B C 1
ATOM 5957 O O . GLY B 1 274 ? 18.5 -26.531 -43.094 1 66.12 274 GLY B O 1
ATOM 5958 N N . TYR B 1 275 ? 18.906 -25.188 -41.312 1 65.88 275 TYR B N 1
ATOM 5959 C CA . TYR B 1 275 ? 18.562 -24.016 -42.062 1 65.88 275 TYR B CA 1
ATOM 5960 C C . TYR B 1 275 ? 19.812 -23.297 -42.594 1 65.88 275 TYR B C 1
ATOM 5962 O O . TYR B 1 275 ? 20.734 -23.031 -41.812 1 65.88 275 TYR B O 1
ATOM 5970 N N . THR B 1 276 ? 19.984 -23.234 -43.844 1 64.38 276 THR B N 1
ATOM 5971 C CA . THR B 1 276 ? 21.188 -22.734 -44.5 1 64.38 276 THR B CA 1
ATOM 5972 C C . THR B 1 276 ? 21.219 -21.203 -44.5 1 64.38 276 THR B C 1
ATOM 5974 O O . THR B 1 276 ? 22.297 -20.609 -44.562 1 64.38 276 THR B O 1
ATOM 5977 N N . ASP B 1 277 ? 20.016 -20.547 -44.438 1 73.94 277 ASP B N 1
ATOM 5978 C CA . ASP B 1 277 ? 19.969 -19.094 -44.562 1 73.94 277 ASP B CA 1
ATOM 5979 C C . ASP B 1 277 ? 19.031 -18.484 -43.5 1 73.94 277 ASP B C 1
ATOM 5981 O O . ASP B 1 277 ? 18.141 -19.156 -43 1 73.94 277 ASP B O 1
ATOM 5985 N N . GLU B 1 278 ? 19.297 -17.234 -43.125 1 79.06 278 GLU B N 1
ATOM 5986 C CA . GLU B 1 278 ? 18.516 -16.438 -42.188 1 79.06 278 GLU B CA 1
ATOM 5987 C C . GLU B 1 278 ? 17.062 -16.328 -42.625 1 79.06 278 GLU B C 1
ATOM 5989 O O . GLU B 1 278 ? 16.156 -16.328 -41.781 1 79.06 278 GLU B O 1
ATOM 5994 N N . LYS B 1 279 ? 16.953 -16.344 -43.938 1 82.06 279 LYS B N 1
ATOM 5995 C CA . LYS B 1 279 ? 15.609 -16.188 -44.469 1 82.06 279 LYS B CA 1
ATOM 5996 C C . LYS B 1 279 ? 14.75 -17.422 -44.188 1 82.06 279 LYS B C 1
ATOM 5998 O O . LYS B 1 279 ? 13.562 -17.297 -43.875 1 82.06 279 LYS B O 1
ATOM 6003 N N . GLU B 1 280 ? 15.398 -18.531 -44.281 1 85.44 280 GLU B N 1
ATOM 6004 C CA . GLU B 1 280 ? 14.68 -19.766 -44 1 85.44 280 GLU B CA 1
ATOM 6005 C C . GLU B 1 280 ? 14.289 -19.875 -42.531 1 85.44 280 GLU B C 1
ATOM 6007 O O . GLU B 1 280 ? 13.18 -20.312 -42.219 1 85.44 280 GLU B O 1
ATOM 6012 N N . LEU B 1 281 ? 15.203 -19.484 -41.75 1 86.06 281 LEU B N 1
ATOM 6013 C CA . LEU B 1 281 ? 14.922 -19.5 -40.312 1 86.06 281 LEU B CA 1
ATOM 6014 C C . LEU B 1 281 ? 13.797 -18.531 -39.969 1 86.06 281 LEU B C 1
ATOM 6016 O O . LEU B 1 281 ? 12.922 -18.859 -39.156 1 86.06 281 LEU B O 1
ATOM 6020 N N . LEU B 1 282 ? 13.82 -17.422 -40.594 1 88.5 282 LEU B N 1
ATOM 6021 C CA . LEU B 1 282 ? 12.781 -16.422 -40.375 1 88.5 282 LEU B CA 1
ATOM 6022 C C . LEU B 1 282 ? 11.414 -16.953 -40.844 1 88.5 282 LEU B C 1
ATOM 6024 O O . LEU B 1 282 ? 10.406 -16.703 -40.156 1 88.5 282 LEU B O 1
ATOM 6028 N N . ASN B 1 283 ? 11.461 -17.672 -41.906 1 89.38 283 ASN B N 1
ATOM 6029 C CA . ASN B 1 283 ? 10.219 -18.25 -42.406 1 89.38 283 ASN B CA 1
ATOM 6030 C C . ASN B 1 283 ? 9.68 -19.312 -41.438 1 89.38 283 ASN B C 1
ATOM 6032 O O . ASN B 1 283 ? 8.469 -19.406 -41.219 1 89.38 283 ASN B O 1
ATOM 6036 N N . LYS B 1 284 ? 10.562 -20 -40.938 1 89.06 284 LYS B N 1
ATOM 6037 C CA . LYS B 1 284 ? 10.156 -21.016 -39.969 1 89.06 284 LYS B CA 1
ATOM 6038 C C . LYS B 1 284 ? 9.555 -20.375 -38.719 1 89.06 284 LYS B C 1
ATOM 6040 O O . LYS B 1 284 ? 8.547 -20.859 -38.219 1 89.06 284 LYS B O 1
ATOM 6045 N N . ILE B 1 285 ? 10.148 -19.359 -38.312 1 91.94 285 ILE B N 1
ATOM 6046 C CA . ILE B 1 285 ? 9.664 -18.625 -37.156 1 91.94 285 ILE B CA 1
ATOM 6047 C C . ILE B 1 285 ? 8.273 -18.062 -37.438 1 91.94 285 ILE B C 1
ATOM 6049 O O . ILE B 1 285 ? 7.367 -18.172 -36.625 1 91.94 285 ILE B O 1
ATOM 6053 N N . LYS B 1 286 ? 8.078 -17.547 -38.594 1 92.44 286 LYS B N 1
ATOM 6054 C CA . LYS B 1 286 ? 6.781 -17.016 -39 1 92.44 286 LYS B CA 1
ATOM 6055 C C . LYS B 1 286 ? 5.723 -18.109 -39.031 1 92.44 286 LYS B C 1
ATOM 6057 O O . LYS B 1 286 ? 4.586 -17.891 -38.594 1 92.44 286 LYS B O 1
ATOM 6062 N N . GLU B 1 287 ? 6.141 -19.219 -39.469 1 91.5 287 GLU B N 1
ATOM 6063 C CA . GLU B 1 287 ? 5.23 -20.359 -39.531 1 91.5 287 GLU B CA 1
ATOM 6064 C C . GLU B 1 287 ? 4.793 -20.766 -38.125 1 91.5 287 GLU B C 1
ATOM 6066 O O . GLU B 1 287 ? 3.627 -21.109 -37.906 1 91.5 287 GLU B O 1
ATOM 6071 N N . GLU B 1 288 ? 5.73 -20.75 -37.25 1 91.31 288 GLU B N 1
ATOM 6072 C CA . GLU B 1 288 ? 5.418 -21.125 -35.875 1 91.31 288 GLU B CA 1
ATOM 6073 C C . GLU B 1 288 ? 4.457 -20.125 -35.25 1 91.31 288 GLU B C 1
ATOM 6075 O O . GLU B 1 288 ? 3.543 -20.516 -34.5 1 91.31 288 GLU B O 1
ATOM 6080 N N . ILE B 1 289 ? 4.621 -18.906 -35.5 1 93.19 289 ILE B N 1
ATOM 6081 C CA . ILE B 1 289 ? 3.766 -17.844 -34.938 1 93.19 289 ILE B CA 1
ATOM 6082 C C . ILE B 1 289 ? 2.357 -17.984 -35.531 1 93.19 289 ILE B C 1
ATOM 6084 O O . ILE B 1 289 ? 1.371 -17.922 -34.781 1 93.19 289 ILE B O 1
ATOM 6088 N N . ASP B 1 290 ? 2.312 -18.25 -36.781 1 89.81 290 ASP B N 1
ATOM 6089 C CA . ASP B 1 290 ? 1.021 -18.375 -37.469 1 89.81 290 ASP B CA 1
ATOM 6090 C C . ASP B 1 290 ? 0.292 -19.641 -37 1 89.81 290 ASP B C 1
ATOM 6092 O O . ASP B 1 290 ? -0.934 -19.641 -36.875 1 89.81 290 ASP B O 1
ATOM 6096 N N . GLY B 1 291 ? 1.019 -20.641 -36.75 1 87.94 291 GLY B N 1
ATOM 6097 C CA . GLY B 1 291 ? 0.439 -21.875 -36.281 1 87.94 291 GLY B CA 1
ATOM 6098 C C . GLY B 1 291 ? -0.144 -21.75 -34.875 1 87.94 291 GLY B C 1
ATOM 6099 O O . GLY B 1 291 ? -1.153 -22.375 -34.562 1 87.94 291 GLY B O 1
ATOM 6100 N N . LEU B 1 292 ? 0.461 -21 -34.094 1 86.69 292 LEU B N 1
ATOM 6101 C CA . LEU B 1 292 ? 0.008 -20.766 -32.75 1 86.69 292 LEU B CA 1
ATOM 6102 C C . LEU B 1 292 ? -1.375 -20.125 -32.719 1 86.69 292 LEU B C 1
ATOM 6104 O O . LEU B 1 292 ? -2.24 -20.516 -31.938 1 86.69 292 LEU B O 1
ATOM 6108 N N . ASN B 1 293 ? -1.619 -19.219 -33.531 1 78 293 ASN B N 1
ATOM 6109 C CA . ASN B 1 293 ? -2.883 -18.5 -33.625 1 78 293 ASN B CA 1
ATOM 6110 C C . ASN B 1 293 ? -4.023 -19.406 -34.062 1 78 293 ASN B C 1
ATOM 6112 O O . ASN B 1 293 ? -5.152 -19.281 -33.594 1 78 293 ASN B O 1
ATOM 6116 N N . SER B 1 294 ? -3.604 -20.359 -34.844 1 76.5 294 SER B N 1
ATOM 6117 C CA . SER B 1 294 ? -4.59 -21.328 -35.312 1 76.5 294 SER B CA 1
ATOM 6118 C C . SER B 1 294 ? -4.957 -22.312 -34.188 1 76.5 294 SER B C 1
ATOM 6120 O O . SER B 1 294 ? -6.125 -22.688 -34.031 1 76.5 294 SER B O 1
ATOM 6122 N N . GLU B 1 295 ? -3.984 -22.703 -33.5 1 74.06 295 GLU B N 1
ATOM 6123 C CA . GLU B 1 295 ? -4.188 -23.641 -32.406 1 74.06 295 GLU B CA 1
ATOM 6124 C C . GLU B 1 295 ? -5.047 -23.031 -31.297 1 74.06 295 GLU B C 1
ATOM 6126 O O . GLU B 1 295 ? -5.938 -23.688 -30.75 1 74.06 295 GLU B O 1
ATOM 6131 N N . LYS B 1 296 ? -4.73 -21.875 -31 1 67.56 296 LYS B N 1
ATOM 6132 C CA . LYS B 1 296 ? -5.496 -21.156 -29.984 1 67.56 296 LYS B CA 1
ATOM 6133 C C . LYS B 1 296 ? -6.969 -21.047 -30.375 1 67.56 296 LYS B C 1
ATOM 6135 O O . LYS B 1 296 ? -7.855 -21.219 -29.531 1 67.56 296 LYS B O 1
ATOM 6140 N N . GLU B 1 297 ? -7.176 -20.75 -31.594 1 62.91 297 GLU B N 1
ATOM 6141 C CA . GLU B 1 297 ? -8.531 -20.594 -32.094 1 62.91 297 GLU B CA 1
ATOM 6142 C C . GLU B 1 297 ? -9.328 -21.891 -31.953 1 62.91 297 GLU B C 1
ATOM 6144 O O . GLU B 1 297 ? -10.523 -21.875 -31.672 1 62.91 297 GLU B O 1
ATOM 6149 N N . THR B 1 298 ? -8.594 -22.922 -32.031 1 58.47 298 THR B N 1
ATOM 6150 C CA . THR B 1 298 ? -9.25 -24.219 -31.938 1 58.47 298 THR B CA 1
ATOM 6151 C C . THR B 1 298 ? -9.586 -24.531 -30.484 1 58.47 298 THR B C 1
ATOM 6153 O O . THR B 1 298 ? -10.633 -25.125 -30.188 1 58.47 298 THR B O 1
ATOM 6156 N N . LEU B 1 299 ? -8.734 -24.094 -29.594 1 57.59 299 LEU B N 1
ATOM 6157 C CA . LEU B 1 299 ? -8.938 -24.344 -28.172 1 57.59 299 LEU B CA 1
ATOM 6158 C C . LEU B 1 299 ? -10.062 -23.469 -27.609 1 57.59 299 LEU B C 1
ATOM 6160 O O . LEU B 1 299 ? -10.797 -23.891 -26.719 1 57.59 299 LEU B O 1
ATOM 6164 N N . GLU B 1 300 ? -10.102 -22.203 -28.031 1 55.16 300 GLU B N 1
ATOM 6165 C CA . GLU B 1 300 ? -11.031 -21.203 -27.516 1 55.16 300 GLU B CA 1
ATOM 6166 C C . GLU B 1 300 ? -12.461 -21.516 -27.922 1 55.16 300 GLU B C 1
ATOM 6168 O O . GLU B 1 300 ? -13.414 -21.016 -27.312 1 55.16 300 GLU B O 1
ATOM 6173 N N . GLU B 1 301 ? -12.727 -22.234 -28.984 1 46.94 301 GLU B N 1
ATOM 6174 C CA . GLU B 1 301 ? -14.117 -22.594 -29.219 1 46.94 301 GLU B CA 1
ATOM 6175 C C . GLU B 1 301 ? -14.758 -23.156 -27.953 1 46.94 301 GLU B C 1
ATOM 6177 O O . GLU B 1 301 ? -15.984 -23.125 -27.797 1 46.94 301 GLU B O 1
ATOM 6182 N N . SER B 1 302 ? -13.969 -23.453 -27.031 1 45.72 302 SER B N 1
ATOM 6183 C CA . SER B 1 302 ? -14.609 -24.094 -25.891 1 45.72 302 SER B CA 1
ATOM 6184 C C . SER B 1 302 ? -14.898 -23.078 -24.781 1 45.72 302 SER B C 1
ATOM 6186 O O . SER B 1 302 ? -15.727 -23.328 -23.906 1 45.72 302 SER B O 1
ATOM 6188 N N . GLY B 1 303 ? -14.273 -21.75 -24.719 1 47.12 303 GLY B N 1
ATOM 6189 C CA . GLY B 1 303 ? -14.625 -20.766 -23.688 1 47.12 303 GLY B CA 1
ATOM 6190 C C . GLY B 1 303 ? -14.539 -19.344 -24.188 1 47.12 303 GLY B C 1
ATOM 6191 O O . GLY B 1 303 ? -13.633 -18.984 -24.938 1 47.12 303 GLY B O 1
ATOM 6192 N N . GLU B 1 304 ? -15.664 -18.484 -24.234 1 46.66 304 GLU B N 1
ATOM 6193 C CA . GLU B 1 304 ? -15.961 -17.188 -24.828 1 46.66 304 GLU B CA 1
ATOM 6194 C C . GLU B 1 304 ? -14.844 -16.188 -24.547 1 46.66 304 GLU B C 1
ATOM 6196 O O . GLU B 1 304 ? -14.492 -15.375 -25.406 1 46.66 304 GLU B O 1
ATOM 6201 N N . ASN B 1 305 ? -14.383 -15.969 -23.281 1 51.12 305 ASN B N 1
ATOM 6202 C CA . ASN B 1 305 ? -13.727 -14.758 -22.812 1 51.12 305 ASN B CA 1
ATOM 6203 C C . ASN B 1 305 ? -12.273 -14.688 -23.25 1 51.12 305 ASN B C 1
ATOM 6205 O O . ASN B 1 305 ? -11.688 -13.602 -23.312 1 51.12 305 ASN B O 1
ATOM 6209 N N . LEU B 1 306 ? -11.57 -15.836 -23.625 1 57.72 306 LEU B N 1
ATOM 6210 C CA . LEU B 1 306 ? -10.133 -15.898 -23.875 1 57.72 306 LEU B CA 1
ATOM 6211 C C . LEU B 1 306 ? -9.82 -15.656 -25.344 1 57.72 306 LEU B C 1
ATOM 6213 O O . LEU B 1 306 ? -8.656 -15.523 -25.734 1 57.72 306 LEU B O 1
ATOM 6217 N N . LYS B 1 307 ? -10.797 -15.641 -26.234 1 55.84 307 LYS B N 1
ATOM 6218 C CA . LYS B 1 307 ? -10.625 -15.672 -27.688 1 55.84 307 LYS B CA 1
ATOM 6219 C C . LYS B 1 307 ? -9.781 -14.5 -28.172 1 55.84 307 LYS B C 1
ATOM 6221 O O . LYS B 1 307 ? -9.023 -14.625 -29.125 1 55.84 307 LYS B O 1
ATOM 6226 N N . SER B 1 308 ? -9.859 -13.5 -27.281 1 71.06 308 SER B N 1
ATOM 6227 C CA . SER B 1 308 ? -9.281 -12.305 -27.891 1 71.06 308 SER B CA 1
ATOM 6228 C C . SER B 1 308 ? -7.918 -11.984 -27.297 1 71.06 308 SER B C 1
ATOM 6230 O O . SER B 1 308 ? -7.234 -11.07 -27.75 1 71.06 308 SER B O 1
ATOM 6232 N N . MET B 1 309 ? -7.324 -12.977 -26.531 1 87.62 309 MET B N 1
ATOM 6233 C CA . MET B 1 309 ? -6.047 -12.617 -25.922 1 87.62 309 MET B CA 1
ATOM 6234 C C . MET B 1 309 ? -4.879 -13.141 -26.75 1 87.62 309 MET B C 1
ATOM 6236 O O . MET B 1 309 ? -4.871 -14.297 -27.172 1 87.62 309 MET B O 1
ATOM 6240 N N . LEU B 1 310 ? -3.887 -12.328 -27.062 1 92.69 310 LEU B N 1
ATOM 6241 C CA . LEU B 1 310 ? -2.666 -12.75 -27.75 1 92.69 310 LEU B CA 1
ATOM 6242 C C . LEU B 1 310 ? -1.926 -13.805 -26.922 1 92.69 310 LEU B C 1
ATOM 6244 O O . LEU B 1 310 ? -1.782 -13.664 -25.703 1 92.69 310 LEU B O 1
ATOM 6248 N N . PRO B 1 311 ? -1.474 -14.875 -27.547 1 93.81 311 PRO B N 1
ATOM 6249 C CA . PRO B 1 311 ? -0.771 -15.938 -26.828 1 93.81 311 PRO B CA 1
ATOM 6250 C C . PRO B 1 311 ? 0.679 -15.578 -26.516 1 93.81 311 PRO B C 1
ATOM 6252 O O . PRO B 1 311 ? 1.242 -14.672 -27.125 1 93.81 311 PRO B O 1
ATOM 6255 N N . LEU B 1 312 ? 1.209 -16.25 -25.484 1 95.19 312 LEU B N 1
ATOM 6256 C CA . LEU B 1 312 ? 2.639 -16.219 -25.203 1 95.19 312 LEU B 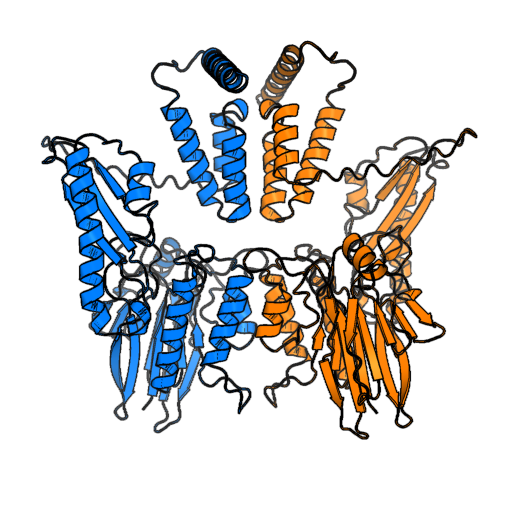CA 1
ATOM 6257 C C . LEU B 1 312 ? 3.375 -17.297 -26 1 95.19 312 LEU B C 1
ATOM 6259 O O . LEU B 1 312 ? 2.846 -18.391 -26.219 1 95.19 312 LEU B O 1
ATOM 6263 N N . LEU B 1 313 ? 4.594 -16.922 -26.438 1 95.56 313 LEU B N 1
ATOM 6264 C CA . LEU B 1 313 ? 5.383 -17.875 -27.219 1 95.56 313 LEU B CA 1
ATOM 6265 C C . LEU B 1 313 ? 6.848 -17.828 -26.797 1 95.56 313 LEU B C 1
ATOM 6267 O O . LEU B 1 313 ? 7.406 -16.75 -26.594 1 95.56 313 LEU B O 1
ATOM 6271 N N . ARG B 1 314 ? 7.363 -19.016 -26.625 1 96 314 ARG B N 1
ATOM 6272 C CA . ARG B 1 314 ? 8.812 -19.172 -26.484 1 96 314 ARG B CA 1
ATOM 6273 C C . ARG B 1 314 ? 9.352 -20.172 -27.5 1 96 314 ARG B C 1
ATOM 6275 O O . ARG B 1 314 ? 9.016 -21.359 -27.438 1 96 314 ARG B O 1
ATOM 6282 N N . LEU B 1 315 ? 10.195 -19.641 -28.406 1 94.12 315 LEU B N 1
ATOM 6283 C CA . LEU B 1 315 ? 10.914 -20.484 -29.344 1 94.12 315 LEU B CA 1
ATOM 6284 C C . LEU B 1 315 ? 12.367 -20.656 -28.938 1 94.12 315 LEU B C 1
ATOM 6286 O O . LEU B 1 315 ? 13.117 -19.672 -28.875 1 94.12 315 LEU B O 1
ATOM 6290 N N . ARG B 1 316 ? 12.656 -21.844 -28.562 1 92 316 ARG B N 1
ATOM 6291 C CA . ARG B 1 316 ? 14.039 -22.188 -28.266 1 92 316 ARG B CA 1
ATOM 6292 C C . ARG B 1 316 ? 14.742 -22.781 -29.484 1 92 316 ARG B C 1
ATOM 6294 O O . ARG B 1 316 ? 14.391 -23.875 -29.953 1 92 316 ARG B O 1
ATOM 6301 N N . ILE B 1 317 ? 15.703 -22.031 -29.984 1 88.81 317 ILE B N 1
ATOM 6302 C CA . ILE B 1 317 ? 16.375 -22.406 -31.219 1 88.81 317 ILE B CA 1
ATOM 6303 C C . ILE B 1 317 ? 17.797 -22.875 -30.938 1 88.81 317 ILE B C 1
ATOM 6305 O O . ILE B 1 317 ? 18.625 -22.078 -30.5 1 88.81 317 ILE B O 1
ATOM 6309 N N . GLU B 1 318 ? 18 -24.094 -31.219 1 86.62 318 GLU B N 1
ATOM 6310 C CA . GLU B 1 318 ? 19.328 -24.672 -31.062 1 86.62 318 GLU B CA 1
ATOM 6311 C C . GLU B 1 318 ? 20.219 -24.375 -32.281 1 86.62 318 GLU B C 1
ATOM 6313 O O . GLU B 1 318 ? 19.828 -24.656 -33.406 1 86.62 318 GLU B O 1
ATOM 6318 N N . CYS B 1 319 ? 21.297 -23.672 -31.969 1 80.25 319 CYS B N 1
ATOM 6319 C CA . CYS B 1 319 ? 22.203 -23.328 -33.062 1 80.25 319 CYS B CA 1
ATOM 6320 C C . CYS B 1 319 ? 23.656 -23.672 -32.688 1 80.25 319 CYS B C 1
ATOM 6322 O O . CYS B 1 319 ? 24.016 -23.688 -31.516 1 80.25 319 CYS B O 1
ATOM 6324 N N . GLU B 1 320 ? 24.422 -24.109 -33.75 1 73.19 320 GLU B N 1
ATOM 6325 C CA . GLU B 1 320 ? 25.828 -24.406 -33.531 1 73.19 320 GLU B CA 1
ATOM 6326 C C . GLU B 1 320 ? 26.625 -23.125 -33.281 1 73.19 320 GLU B C 1
ATOM 6328 O O . GLU B 1 320 ? 27.531 -23.109 -32.438 1 73.19 320 GLU B O 1
ATOM 6333 N N . LYS B 1 321 ? 26.312 -22.094 -34.094 1 65.25 321 LYS B N 1
ATOM 6334 C CA . LYS B 1 321 ? 26.953 -20.797 -33.906 1 65.25 321 LYS B CA 1
ATOM 6335 C C . LYS B 1 321 ? 25.922 -19.719 -33.562 1 65.25 321 LYS B C 1
ATOM 6337 O O . LYS B 1 321 ? 24.75 -19.828 -33.969 1 65.25 321 LYS B O 1
ATOM 6342 N N . TYR B 1 322 ? 26.344 -18.938 -32.562 1 60.97 322 TYR B N 1
ATOM 6343 C CA . TYR B 1 322 ? 25.453 -17.859 -32.188 1 60.97 322 TYR B CA 1
ATOM 6344 C C . TYR B 1 322 ? 24.938 -17.094 -33.406 1 60.97 322 TYR B C 1
ATOM 6346 O O . TYR B 1 322 ? 25.734 -16.625 -34.219 1 60.97 322 TYR B O 1
ATOM 6354 N N . ASN B 1 323 ? 23.75 -17.375 -33.75 1 60.34 323 ASN B N 1
ATOM 6355 C CA . ASN B 1 323 ? 23.109 -16.672 -34.875 1 60.34 323 ASN B CA 1
ATOM 6356 C C . ASN B 1 323 ? 22.484 -15.359 -34.406 1 60.34 323 ASN B C 1
ATOM 6358 O O . ASN B 1 323 ? 21.75 -15.32 -33.438 1 60.34 323 ASN B O 1
ATOM 6362 N N . PHE B 1 324 ? 23.109 -14.344 -34.906 1 63.84 324 PHE B N 1
ATOM 6363 C CA . PHE B 1 324 ? 22.609 -13.008 -34.625 1 63.84 324 PHE B CA 1
ATOM 6364 C C . PHE B 1 324 ? 21.406 -12.68 -35.531 1 63.84 324 PHE B C 1
ATOM 6366 O O . PHE B 1 324 ? 21.516 -12.727 -36.75 1 63.84 324 PHE B O 1
ATOM 6373 N N . MET B 1 325 ? 20.281 -12.977 -35.062 1 76.31 325 MET B N 1
ATOM 6374 C CA . MET B 1 325 ? 19.141 -12.469 -35.844 1 76.31 325 MET B CA 1
ATOM 6375 C C . MET B 1 325 ? 18.734 -11.078 -35.344 1 76.31 325 MET B C 1
ATOM 6377 O O . MET B 1 325 ? 18.922 -10.742 -34.188 1 76.31 325 MET B O 1
ATOM 6381 N N . ASP B 1 326 ? 18.297 -10.281 -36.375 1 80.5 326 ASP B N 1
ATOM 6382 C CA . ASP B 1 326 ? 17.859 -8.914 -36.094 1 80.5 326 ASP B CA 1
ATOM 6383 C C . ASP B 1 326 ? 16.641 -8.898 -35.156 1 80.5 326 ASP B C 1
ATOM 6385 O O . ASP B 1 326 ? 15.555 -9.328 -35.562 1 80.5 326 ASP B O 1
ATOM 6389 N N . LYS B 1 327 ? 16.891 -8.359 -34.031 1 83.12 327 LYS B N 1
ATOM 6390 C CA . LYS B 1 327 ? 15.836 -8.312 -33.031 1 83.12 327 LYS B CA 1
ATOM 6391 C C . LYS B 1 327 ? 14.641 -7.504 -33.5 1 83.12 327 LYS B C 1
ATOM 6393 O O . LYS B 1 327 ? 13.492 -7.836 -33.188 1 83.12 327 LYS B O 1
ATOM 6398 N N . PHE B 1 328 ? 14.922 -6.543 -34.281 1 87.38 328 PHE B N 1
ATOM 6399 C CA . PHE B 1 328 ? 13.844 -5.68 -34.781 1 87.38 328 PHE B CA 1
ATOM 6400 C C . PHE B 1 328 ? 12.977 -6.414 -35.781 1 87.38 328 PHE B C 1
ATOM 6402 O O . PHE B 1 328 ? 11.75 -6.285 -35.75 1 87.38 328 PHE B O 1
ATOM 6409 N N . LYS B 1 329 ? 13.664 -7.094 -36.562 1 86.75 329 LYS B N 1
ATOM 6410 C CA . LYS B 1 329 ? 12.922 -7.875 -37.562 1 86.75 329 LYS B CA 1
ATOM 6411 C C . LYS B 1 329 ? 12.039 -8.922 -36.875 1 86.75 329 LYS B C 1
ATOM 6413 O O . LYS B 1 329 ? 10.883 -9.109 -37.25 1 86.75 329 LYS B O 1
ATOM 6418 N N . LEU B 1 330 ? 12.586 -9.461 -35.906 1 90 330 LEU B N 1
ATOM 6419 C CA . LEU B 1 330 ? 11.852 -10.477 -35.156 1 90 330 LEU B CA 1
ATOM 6420 C C . LEU B 1 330 ? 10.648 -9.875 -34.438 1 90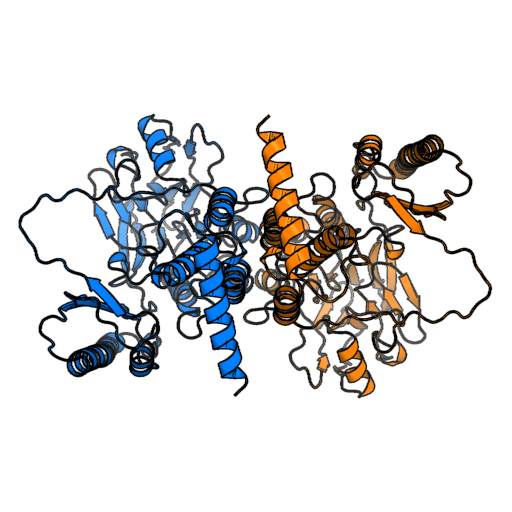 330 LEU B C 1
ATOM 6422 O O . LEU B 1 330 ? 9.555 -10.438 -34.469 1 90 330 LEU B O 1
ATOM 6426 N N . GLU B 1 331 ? 10.867 -8.773 -33.844 1 92.12 331 GLU B N 1
ATOM 6427 C CA . GLU B 1 331 ? 9.789 -8.086 -33.125 1 92.12 331 GLU B CA 1
ATOM 6428 C C . GLU B 1 331 ? 8.664 -7.699 -34.094 1 92.12 331 GLU B C 1
ATOM 6430 O O . GLU B 1 331 ? 7.484 -7.836 -33.75 1 92.12 331 GLU B O 1
ATOM 6435 N N . LYS B 1 332 ? 9.031 -7.262 -35.219 1 92.06 332 LYS B N 1
ATOM 6436 C CA . LYS B 1 332 ? 8.055 -6.82 -36.188 1 92.06 332 LYS B CA 1
ATOM 6437 C C . LYS B 1 332 ? 7.184 -7.984 -36.688 1 92.06 332 LYS B C 1
ATOM 6439 O O . LYS B 1 332 ? 5.977 -7.828 -36.875 1 92.06 332 LYS B O 1
ATOM 6444 N N . ILE B 1 333 ? 7.816 -9.086 -36.812 1 91.5 333 ILE B N 1
ATOM 6445 C CA . ILE B 1 333 ? 7.094 -10.258 -37.281 1 91.5 333 ILE B CA 1
ATOM 6446 C C . ILE B 1 333 ? 6.121 -10.742 -36.219 1 91.5 333 ILE B C 1
ATOM 6448 O O . ILE B 1 333 ? 5.039 -11.25 -36.531 1 91.5 333 ILE B O 1
ATOM 6452 N N . ALA B 1 334 ? 6.496 -10.477 -35 1 94 334 ALA B N 1
ATOM 6453 C CA . ALA B 1 334 ? 5.727 -11.016 -33.875 1 94 334 ALA B CA 1
ATOM 6454 C C . ALA B 1 334 ? 4.695 -10 -33.406 1 94 334 ALA B C 1
ATOM 6456 O O . ALA B 1 334 ? 3.744 -10.359 -32.688 1 94 334 ALA B O 1
ATOM 6457 N N . GLU B 1 335 ? 4.855 -8.805 -33.719 1 92.75 335 GLU B N 1
ATOM 6458 C CA . GLU B 1 335 ? 4 -7.73 -33.219 1 92.75 335 GLU B CA 1
ATOM 6459 C C . GLU B 1 335 ? 2.543 -7.961 -33.625 1 92.75 335 GLU B C 1
ATOM 6461 O O . GLU B 1 335 ? 2.246 -8.281 -34.781 1 92.75 335 GLU B O 1
ATOM 6466 N N . GLY B 1 336 ? 1.716 -7.867 -32.625 1 91.44 336 GLY B N 1
ATOM 6467 C CA . GLY B 1 336 ? 0.29 -8.023 -32.875 1 91.44 336 GLY B CA 1
ATOM 6468 C C . GLY B 1 336 ? -0.144 -9.469 -32.969 1 91.44 336 GLY B C 1
ATOM 6469 O O . GLY B 1 336 ? -1.338 -9.766 -33.062 1 91.44 336 GLY B O 1
ATOM 6470 N N . LYS B 1 337 ? 0.814 -10.352 -32.875 1 92.81 337 LYS B N 1
ATOM 6471 C CA . LYS B 1 337 ? 0.477 -11.766 -33.062 1 92.81 337 LYS B CA 1
ATOM 6472 C C . LYS B 1 337 ? 0.67 -12.539 -31.75 1 92.81 337 LYS B C 1
ATOM 6474 O O . LYS B 1 337 ? -0.011 -13.539 -31.516 1 92.81 337 LYS B O 1
ATOM 6479 N N . ILE B 1 338 ? 1.596 -12.047 -31.016 1 95.06 338 ILE B N 1
ATOM 6480 C CA . ILE B 1 338 ? 1.828 -12.688 -29.734 1 95.06 338 ILE B CA 1
ATOM 6481 C C . ILE B 1 338 ? 1.94 -11.617 -28.641 1 95.06 338 ILE B C 1
ATOM 6483 O O . ILE B 1 338 ? 2.113 -10.438 -28.938 1 95.06 338 ILE B O 1
ATOM 6487 N N . ALA B 1 339 ? 1.886 -12.047 -27.391 1 95.31 339 ALA B N 1
ATOM 6488 C CA . ALA B 1 339 ? 1.837 -11.125 -26.25 1 95.31 339 ALA B CA 1
ATOM 6489 C C . ALA B 1 339 ? 3.236 -10.648 -25.875 1 95.31 339 ALA B C 1
ATOM 6491 O O . ALA B 1 339 ? 3.395 -9.609 -25.234 1 95.31 339 ALA B O 1
ATOM 6492 N N . ASN B 1 340 ? 4.254 -11.398 -26.203 1 95.12 340 ASN B N 1
ATOM 6493 C CA . ASN B 1 340 ? 5.629 -11.078 -25.812 1 95.12 340 ASN B CA 1
ATOM 6494 C C . ASN B 1 340 ? 6.539 -10.984 -27.031 1 95.12 340 ASN B C 1
ATOM 6496 O O . ASN B 1 340 ? 7.551 -11.688 -27.125 1 95.12 340 ASN B O 1
ATOM 6500 N N . PRO B 1 341 ? 6.367 -10.07 -27.922 1 94.44 341 PRO B N 1
ATOM 6501 C CA . PRO B 1 341 ? 7.121 -9.984 -29.172 1 94.44 341 PRO B CA 1
ATOM 6502 C C . PRO B 1 341 ? 8.602 -9.68 -28.953 1 94.44 341 PRO B C 1
ATOM 6504 O O . PRO B 1 341 ? 9.43 -9.945 -29.828 1 94.44 341 PRO B O 1
ATOM 6507 N N . LYS B 1 342 ? 8.906 -9.18 -27.828 1 91.31 342 LYS B N 1
ATOM 6508 C CA . LYS B 1 342 ? 10.281 -8.742 -27.609 1 91.31 342 LYS B CA 1
ATOM 6509 C C . LYS B 1 342 ? 11.133 -9.875 -27.047 1 91.31 342 LYS B C 1
ATOM 6511 O O . LYS B 1 342 ? 12.359 -9.797 -27.062 1 91.31 342 LYS B O 1
ATOM 6516 N N . ASP B 1 343 ? 10.484 -10.93 -26.516 1 91.25 343 ASP B N 1
ATOM 6517 C CA . ASP B 1 343 ? 11.281 -11.906 -25.781 1 91.25 343 ASP B CA 1
ATOM 6518 C C . ASP B 1 343 ? 10.828 -13.336 -26.094 1 91.25 343 ASP B C 1
ATOM 6520 O O . ASP B 1 343 ? 10.898 -14.219 -25.234 1 91.25 343 ASP B O 1
ATOM 6524 N N . PHE B 1 344 ? 10.438 -13.602 -27.344 1 94.88 344 PHE B N 1
ATOM 6525 C CA . PHE B 1 344 ? 9.844 -14.906 -27.609 1 94.88 344 PHE B CA 1
ATOM 6526 C C . PHE B 1 344 ? 10.883 -15.852 -28.219 1 94.88 344 PHE B C 1
ATOM 6528 O O . PHE B 1 344 ? 10.602 -17.031 -28.438 1 94.88 344 PHE B O 1
ATOM 6535 N N . ILE B 1 345 ? 12.086 -15.359 -28.438 1 92.38 345 ILE B N 1
ATOM 6536 C CA . ILE B 1 345 ? 13.117 -16.219 -29.016 1 92.38 345 ILE B CA 1
ATOM 6537 C C . ILE B 1 345 ? 14.281 -16.359 -28.047 1 92.38 345 ILE B C 1
ATOM 6539 O O . ILE B 1 345 ? 14.711 -15.375 -27.422 1 92.38 345 ILE B O 1
ATOM 6543 N N . ARG B 1 346 ? 14.727 -17.578 -27.859 1 89.5 346 ARG B N 1
ATOM 6544 C CA . ARG B 1 346 ? 15.945 -17.891 -27.125 1 89.5 346 ARG B CA 1
ATOM 6545 C C . ARG B 1 346 ? 16.859 -18.797 -27.922 1 89.5 346 ARG B C 1
ATOM 6547 O O . ARG B 1 346 ? 16.453 -19.906 -28.312 1 89.5 346 ARG B O 1
ATOM 6554 N N . PHE B 1 347 ? 18.047 -18.344 -28.156 1 86.06 347 PHE B N 1
ATOM 6555 C CA . PHE B 1 347 ? 19.016 -19.141 -28.891 1 86.06 347 PHE B CA 1
ATOM 6556 C C . PHE B 1 347 ? 19.859 -19.984 -27.938 1 86.06 347 PHE B C 1
ATOM 6558 O O . PHE B 1 347 ? 20.344 -19.469 -26.922 1 86.06 347 PHE B O 1
ATOM 6565 N N . LEU B 1 348 ? 19.875 -21.234 -28.188 1 84.19 348 LEU B N 1
ATOM 6566 C CA . LEU B 1 348 ? 20.656 -22.172 -27.406 1 84.19 348 LEU B CA 1
ATOM 6567 C C . LEU B 1 348 ? 21.859 -22.688 -28.203 1 84.19 348 LEU B C 1
ATOM 6569 O O . LEU B 1 348 ? 21.688 -23.25 -29.281 1 84.19 348 LEU B O 1
ATOM 6573 N N . THR B 1 349 ? 23.078 -22.422 -27.703 1 80.69 349 THR B N 1
ATOM 6574 C CA . THR B 1 349 ? 24.25 -22.938 -28.375 1 80.69 349 THR B CA 1
ATOM 6575 C C . THR B 1 349 ? 24.516 -24.391 -28 1 80.69 349 THR B C 1
ATOM 6577 O O . THR B 1 349 ? 24.625 -24.719 -26.812 1 80.69 349 THR B O 1
ATOM 6580 N N . VAL B 1 350 ? 24.484 -25.25 -28.812 1 70.81 350 VAL B N 1
ATOM 6581 C CA . VAL B 1 350 ? 24.734 -26.672 -28.578 1 70.81 350 VAL B CA 1
ATOM 6582 C C . VAL B 1 350 ? 26.125 -27.047 -29.094 1 70.81 350 VAL B C 1
ATOM 6584 O O . VAL B 1 350 ? 26.484 -26.719 -30.219 1 70.81 350 VAL B O 1
ATOM 6587 N N . LYS B 1 351 ? 27.297 -27.203 -28.109 1 56.34 351 LYS B N 1
ATOM 6588 C CA . LYS B 1 351 ? 28.609 -27.703 -28.484 1 56.34 351 LYS B CA 1
ATOM 6589 C C . LYS B 1 351 ? 28.516 -29.062 -29.156 1 56.34 351 LYS B C 1
ATOM 6591 O O . LYS B 1 351 ? 27.688 -29.891 -28.766 1 56.34 351 LYS B O 1
ATOM 6596 N N . LYS B 1 352 ? 29.234 -29.234 -30.203 1 51.22 352 LYS B N 1
ATOM 6597 C CA . LYS B 1 352 ? 29.422 -30.594 -30.734 1 51.22 352 LYS B CA 1
ATOM 6598 C C . LYS B 1 352 ? 29.938 -31.531 -29.656 1 51.22 352 LYS B C 1
ATOM 6600 O O . LYS B 1 352 ? 30.828 -31.188 -28.875 1 51.22 352 LYS B O 1
ATOM 6605 N N . LYS B 1 353 ? 29.266 -32.5 -29.344 1 40.25 353 LYS B N 1
ATOM 6606 C CA . LYS B 1 353 ? 29.734 -33.562 -28.453 1 40.25 353 LYS B CA 1
ATOM 6607 C C . LYS B 1 353 ? 31.156 -33.969 -28.797 1 40.25 353 LYS B C 1
ATOM 6609 O O . LYS B 1 353 ? 31.391 -34.688 -29.781 1 40.25 353 LYS B O 1
ATOM 6614 N N . LYS B 1 354 ? 32.281 -33.344 -28.734 1 37.19 354 LYS B N 1
ATOM 6615 C CA . LYS B 1 354 ? 33.312 -34.312 -28.406 1 37.19 354 LYS B CA 1
ATOM 6616 C C . LYS B 1 354 ? 32.969 -35.094 -27.141 1 37.19 354 LYS B C 1
ATOM 6618 O O . LYS B 1 354 ? 32.219 -34.594 -26.281 1 37.19 354 LYS B O 1
ATOM 6623 N N . GLU B 1 355 ? 33.344 -36.531 -26.891 1 29.34 355 GLU B N 1
ATOM 6624 C CA . GLU B 1 355 ? 33.25 -37.469 -25.797 1 29.34 355 GLU B CA 1
ATOM 6625 C C . GLU B 1 355 ? 33.469 -36.812 -24.453 1 29.34 355 GLU B C 1
ATOM 6627 O O . GLU B 1 355 ? 33.438 -37.469 -23.406 1 29.34 355 GLU B O 1
ATOM 6632 N N . GLN B 1 356 ? 34.375 -35.875 -24.281 1 29.84 356 GLN B N 1
ATOM 6633 C CA . GLN B 1 356 ? 34.906 -35.844 -22.922 1 29.84 356 GLN B CA 1
ATOM 6634 C C . GLN B 1 356 ? 33.812 -35.594 -21.906 1 29.84 356 GLN B C 1
ATOM 6636 O O . GLN B 1 356 ? 32.719 -35.156 -22.266 1 29.84 356 GLN B O 1
ATOM 6641 N N . GLU B 1 357 ? 34.312 -35.594 -20.484 1 27.41 357 GLU B N 1
ATOM 6642 C CA . GLU B 1 357 ? 33.906 -35.594 -19.094 1 27.41 357 GLU B CA 1
ATOM 6643 C C . GLU B 1 357 ? 33.062 -34.375 -18.75 1 27.41 357 GLU B C 1
ATOM 6645 O O . GLU B 1 357 ? 33.344 -33.25 -19.188 1 27.41 357 GLU B O 1
ATOM 6650 N N . ILE B 1 358 ? 31.859 -34.625 -18.469 1 28 358 ILE B N 1
ATOM 6651 C CA . ILE B 1 358 ? 30.766 -33.875 -17.906 1 28 358 ILE B CA 1
ATOM 6652 C C . ILE B 1 358 ? 31.297 -32.969 -16.781 1 28 358 ILE B C 1
ATOM 6654 O O . ILE B 1 358 ? 31.594 -33.438 -15.688 1 28 358 ILE B O 1
ATOM 6658 N N . VAL B 1 359 ? 32.5 -32.281 -17.031 1 25.2 359 VAL B N 1
ATOM 6659 C CA . VAL B 1 359 ? 32.719 -31.516 -15.812 1 25.2 359 VAL B CA 1
ATOM 6660 C C . VAL B 1 359 ? 31.5 -30.672 -15.469 1 25.2 359 VAL B C 1
ATOM 6662 O O . VAL B 1 359 ? 30.938 -30.016 -16.328 1 25.2 359 VAL B O 1
ATOM 6665 N N . LYS B 1 360 ? 30.844 -31.141 -14.508 1 27.11 360 LYS B N 1
ATOM 6666 C CA . LYS B 1 360 ? 29.812 -30.5 -13.703 1 27.11 360 LYS B CA 1
ATOM 6667 C C . LYS B 1 360 ? 30.109 -29.016 -13.508 1 27.11 360 LYS B C 1
ATOM 6669 O O . LYS B 1 360 ? 31.047 -28.656 -12.797 1 27.11 360 LYS B O 1
ATOM 6674 N N . ALA B 1 361 ? 30.062 -28.312 -14.508 1 24.55 361 ALA B N 1
ATOM 6675 C CA . ALA B 1 361 ? 30.188 -26.859 -14.336 1 24.55 361 ALA B CA 1
ATOM 6676 C C . ALA B 1 361 ? 29.328 -26.375 -13.18 1 24.55 361 ALA B C 1
ATOM 6678 O O . ALA B 1 361 ? 28.125 -26.641 -13.141 1 24.55 361 ALA B O 1
ATOM 6679 N N . ASN B 1 362 ? 29.953 -26.375 -11.969 1 24.84 362 ASN B N 1
ATOM 6680 C CA . ASN B 1 362 ? 29.516 -25.812 -10.695 1 24.84 362 ASN B CA 1
ATOM 6681 C C . ASN B 1 362 ? 28.812 -24.469 -10.891 1 24.84 362 ASN B C 1
ATOM 6683 O O . ASN B 1 362 ? 29.266 -23.625 -11.656 1 24.84 362 ASN B O 1
ATOM 6687 N N . GLU B 1 363 ? 27.547 -24.578 -10.844 1 26.91 363 GLU B N 1
ATOM 6688 C CA . GLU B 1 363 ? 26.641 -23.469 -10.625 1 26.91 363 GLU B CA 1
ATOM 6689 C C . GLU B 1 363 ? 27.25 -22.422 -9.711 1 26.91 363 GLU B C 1
ATOM 6691 O O . GLU B 1 363 ? 27.469 -22.672 -8.523 1 26.91 363 GLU B O 1
ATOM 6696 N N . VAL B 1 364 ? 28.281 -21.734 -10.203 1 24.09 364 VAL B N 1
ATOM 6697 C CA . VAL B 1 364 ? 28.859 -20.609 -9.469 1 24.09 364 VAL B CA 1
ATOM 6698 C C . VAL B 1 364 ? 27.734 -19.75 -8.898 1 24.09 364 VAL B C 1
ATOM 6700 O O . VAL B 1 364 ? 26.953 -19.156 -9.656 1 24.09 364 VAL B O 1
ATOM 6703 N N . THR B 1 365 ? 27.203 -20.266 -7.844 1 26.84 365 THR B N 1
ATOM 6704 C CA . THR B 1 365 ? 26.344 -19.531 -6.922 1 26.84 365 THR B CA 1
ATOM 6705 C C . THR B 1 365 ? 26.984 -18.203 -6.52 1 26.84 365 THR B C 1
ATOM 6707 O O . THR B 1 365 ? 27.969 -18.188 -5.773 1 26.84 365 THR B O 1
ATOM 6710 N N . HIS B 1 366 ? 27.391 -17.422 -7.488 1 28.11 366 HIS B N 1
ATOM 6711 C CA . HIS B 1 366 ? 27.922 -16.141 -7.051 1 28.11 366 HIS B CA 1
ATOM 6712 C C . HIS B 1 366 ? 26.969 -15.469 -6.059 1 28.11 366 HIS B C 1
ATOM 6714 O O . HIS B 1 366 ? 25.891 -15.008 -6.434 1 28.11 366 HIS B O 1
ATOM 6720 N N . LYS B 1 367 ? 26.938 -16.047 -4.988 1 29.42 367 LYS B N 1
ATOM 6721 C CA . LYS B 1 367 ? 26.266 -15.484 -3.826 1 29.42 367 LYS B CA 1
ATOM 6722 C C . LYS B 1 367 ? 26.734 -14.055 -3.564 1 29.42 367 LYS B C 1
ATOM 6724 O O . LYS B 1 367 ? 27.703 -13.844 -2.84 1 29.42 367 LYS B O 1
ATOM 6729 N N . ALA B 1 368 ? 27.078 -13.266 -4.574 1 31.7 368 ALA B N 1
ATOM 6730 C CA . ALA B 1 368 ? 27.531 -11.961 -4.094 1 31.7 368 ALA B CA 1
ATOM 6731 C C . ALA B 1 368 ? 26.469 -11.297 -3.221 1 31.7 368 ALA B C 1
ATOM 6733 O O . ALA B 1 368 ? 25.281 -11.266 -3.586 1 31.7 368 ALA B O 1
ATOM 6734 N N . ASN B 1 369 ? 26.656 -11.383 -1.938 1 35 369 ASN B N 1
ATOM 6735 C CA . ASN B 1 369 ? 25.859 -11.062 -0.764 1 35 369 ASN B CA 1
ATOM 6736 C C . ASN B 1 369 ? 25.219 -9.68 -0.887 1 35 369 ASN B C 1
ATOM 6738 O O . ASN B 1 369 ? 24.016 -9.531 -0.684 1 35 369 ASN B O 1
ATOM 6742 N N . SER B 1 370 ? 25.844 -8.5 -0.481 1 32.34 370 SER B N 1
ATOM 6743 C CA . SER B 1 370 ? 25.125 -7.25 -0.247 1 32.34 370 SER B CA 1
ATOM 6744 C C . SER B 1 370 ? 25.312 -6.273 -1.401 1 32.34 370 SER B C 1
ATOM 6746 O O . SER B 1 370 ? 26.266 -6.395 -2.17 1 32.34 370 SER B O 1
ATOM 6748 N N . PHE B 1 371 ? 24.328 -5.551 -1.853 1 34.75 371 PHE B N 1
ATOM 6749 C CA . PHE B 1 371 ? 24.344 -4.477 -2.838 1 34.75 371 PHE B CA 1
ATOM 6750 C C . PHE B 1 371 ? 25.609 -3.637 -2.699 1 34.75 371 PHE B C 1
ATOM 6752 O O . PHE B 1 371 ? 26.266 -3.332 -3.695 1 34.75 371 PHE B O 1
ATOM 6759 N N . GLU B 1 372 ? 25.922 -3.352 -1.603 1 40.28 372 GLU B N 1
ATOM 6760 C CA . GLU B 1 372 ? 27.047 -2.486 -1.263 1 40.28 372 GLU B CA 1
ATOM 6761 C C . GLU B 1 372 ? 28.375 -3.107 -1.699 1 40.28 372 GLU B C 1
ATOM 6763 O O . GLU B 1 372 ? 29.234 -2.416 -2.242 1 40.28 372 GLU B O 1
ATOM 6768 N N . GLU B 1 373 ? 28.391 -4.375 -1.54 1 44.16 373 GLU B N 1
ATOM 6769 C CA . GLU B 1 373 ? 29.656 -5.051 -1.78 1 44.16 373 GLU B CA 1
ATOM 6770 C C . GLU B 1 373 ? 29.922 -5.223 -3.275 1 44.16 373 GLU B C 1
ATOM 6772 O O . GLU B 1 373 ? 31.047 -5.031 -3.74 1 44.16 373 GLU B O 1
ATOM 6777 N N . ILE B 1 374 ? 28.797 -5.414 -3.99 1 41.19 374 ILE B N 1
ATOM 6778 C CA . ILE B 1 374 ? 28.875 -5.57 -5.441 1 41.19 374 ILE B CA 1
ATOM 6779 C C . ILE B 1 374 ? 29.172 -4.227 -6.094 1 41.19 374 ILE B C 1
ATOM 6781 O O . ILE B 1 374 ? 30.016 -4.137 -6.988 1 41.19 374 ILE B O 1
ATOM 6785 N N . PHE B 1 375 ? 28.469 -3.225 -5.543 1 42.97 375 PHE B N 1
ATOM 6786 C CA . PHE B 1 375 ? 28.672 -1.862 -6.023 1 42.97 375 PHE B CA 1
ATOM 6787 C C . PHE B 1 375 ? 30.109 -1.4 -5.75 1 42.97 375 PHE B C 1
ATOM 6789 O O . PHE B 1 375 ? 30.766 -0.844 -6.633 1 42.97 375 PHE B O 1
ATOM 6796 N N . ARG B 1 376 ? 30.531 -1.561 -4.574 1 44.41 376 ARG B N 1
ATOM 6797 C CA . ARG B 1 376 ? 31.875 -1.192 -4.172 1 44.41 376 ARG B CA 1
ATOM 6798 C C . ARG B 1 376 ? 32.906 -1.919 -5.016 1 44.41 376 ARG B C 1
ATOM 6800 O O . ARG B 1 376 ? 33.906 -1.315 -5.453 1 44.41 376 ARG B O 1
ATOM 6807 N N . ASP B 1 377 ? 32.625 -3.129 -5.211 1 44.25 377 ASP B N 1
ATOM 6808 C CA . ASP B 1 377 ? 33.625 -3.939 -5.938 1 44.25 377 ASP B CA 1
ATOM 6809 C C . ASP B 1 377 ? 33.688 -3.514 -7.398 1 44.25 377 ASP B C 1
ATOM 6811 O O . ASP B 1 377 ? 34.781 -3.469 -7.973 1 44.25 377 ASP B O 1
ATOM 6815 N N . ASN B 1 378 ? 32.594 -3.201 -7.961 1 39.94 378 ASN B N 1
ATOM 6816 C CA . ASN B 1 378 ? 32.594 -2.783 -9.359 1 39.94 378 ASN B CA 1
ATOM 6817 C C . ASN B 1 378 ? 33.094 -1.352 -9.523 1 39.94 378 ASN B C 1
ATOM 6819 O O . ASN B 1 378 ? 33.75 -1.037 -10.5 1 39.94 378 ASN B O 1
ATOM 6823 N N . LEU B 1 379 ? 32.562 -0.511 -8.602 1 44.84 379 LEU B N 1
ATOM 6824 C CA . LEU B 1 379 ? 33.062 0.857 -8.602 1 44.84 379 LEU B CA 1
ATOM 6825 C C . LEU B 1 379 ? 34.594 0.877 -8.469 1 44.84 379 LEU B C 1
ATOM 6827 O O . LEU B 1 379 ? 35.25 1.678 -9.117 1 44.84 379 LEU B O 1
ATOM 6831 N N . VAL B 1 380 ? 34.969 0.016 -7.609 1 43.19 380 VAL B N 1
ATOM 6832 C CA . VAL B 1 380 ? 36.406 -0.098 -7.398 1 43.19 380 VAL B CA 1
ATOM 6833 C C . VAL B 1 380 ? 37.062 -0.68 -8.641 1 43.19 380 VAL B C 1
ATOM 6835 O O . VAL B 1 380 ? 38.156 -0.222 -9.062 1 43.19 380 VAL B O 1
ATOM 6838 N N . LYS B 1 381 ? 36.375 -1.685 -9.234 1 41.5 381 LYS B N 1
ATOM 6839 C CA . LYS B 1 381 ? 37.031 -2.387 -10.344 1 41.5 381 LYS B CA 1
ATOM 6840 C C . LYS B 1 381 ? 36.938 -1.583 -11.633 1 41.5 381 LYS B C 1
ATOM 6842 O O . LYS B 1 381 ? 37.875 -1.535 -12.422 1 41.5 381 LYS B O 1
ATOM 6847 N N . ILE B 1 382 ? 35.812 -1.062 -11.984 1 43.06 382 ILE B N 1
ATOM 6848 C CA . ILE B 1 382 ? 35.625 -0.548 -13.336 1 43.06 382 ILE B CA 1
ATOM 6849 C C . ILE B 1 382 ? 35.719 0.975 -13.328 1 43.06 382 ILE B C 1
ATOM 6851 O O . ILE B 1 382 ? 36.125 1.578 -14.328 1 43.06 382 ILE B O 1
ATOM 6855 N N . GLY B 1 383 ? 35.969 1.632 -12.211 1 41.75 383 GLY B N 1
ATOM 6856 C CA . GLY B 1 383 ? 36.062 3.08 -12.117 1 41.75 383 GLY B CA 1
ATOM 6857 C C . GLY B 1 383 ? 34.875 3.791 -12.773 1 41.75 383 GLY B C 1
ATOM 6858 O O . GLY B 1 383 ? 34.25 3.254 -13.688 1 41.75 383 GLY B O 1
ATOM 6859 N N . LEU B 1 384 ? 34.094 4.672 -12.195 1 44.12 384 LEU B N 1
ATOM 6860 C CA . LEU B 1 384 ? 32.938 5.441 -12.641 1 44.12 384 LEU B CA 1
ATOM 6861 C C . LEU B 1 384 ? 33.156 6.016 -14.031 1 44.12 384 LEU B C 1
ATOM 6863 O O . LEU B 1 384 ? 32.219 6.363 -14.734 1 44.12 384 LEU B O 1
ATOM 6867 N N . ASN B 1 385 ? 34.281 6.215 -14.375 1 43.12 385 ASN B N 1
ATOM 6868 C CA . ASN B 1 385 ? 34.656 6.863 -15.633 1 43.12 385 ASN B CA 1
ATOM 6869 C C . ASN B 1 385 ? 34.281 6.008 -16.844 1 43.12 385 ASN B C 1
ATOM 6871 O O . ASN B 1 385 ? 34.281 6.5 -17.969 1 43.12 385 ASN B O 1
ATOM 6875 N N . ILE B 1 386 ? 34.25 4.742 -16.766 1 42.47 386 ILE B N 1
ATOM 6876 C CA . ILE B 1 386 ? 34.031 3.861 -17.906 1 42.47 386 ILE B CA 1
ATOM 6877 C C . ILE B 1 386 ? 32.531 3.574 -18.031 1 42.47 386 ILE B C 1
ATOM 6879 O O . ILE B 1 386 ? 32.062 3.131 -19.094 1 42.47 386 ILE B O 1
ATOM 6883 N N . ILE B 1 387 ? 31.828 3.816 -17.062 1 42.56 387 ILE B N 1
ATOM 6884 C CA . ILE B 1 387 ? 30.406 3.49 -1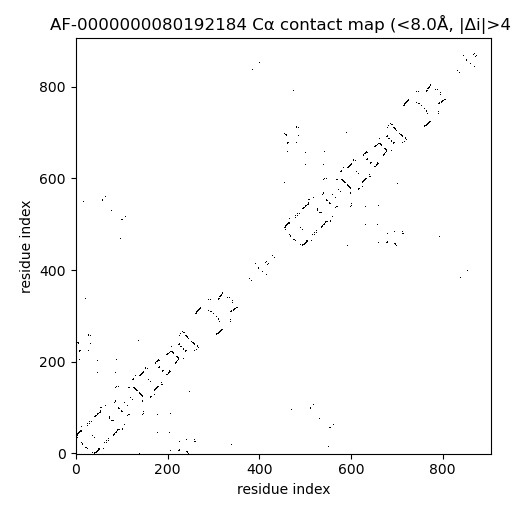7.141 1 42.56 387 ILE B CA 1
ATOM 6885 C C . ILE B 1 387 ? 29.688 4.555 -17.969 1 42.56 387 ILE B C 1
ATOM 6887 O O . ILE B 1 387 ? 29.891 5.754 -17.75 1 42.56 387 ILE B O 1
ATOM 6891 N N . ASP B 1 388 ? 29.172 4.191 -19.203 1 43.28 388 ASP B N 1
ATOM 6892 C CA . ASP B 1 388 ? 28.297 5.078 -19.969 1 43.28 388 ASP B CA 1
ATOM 6893 C C . ASP B 1 388 ? 27.219 5.688 -19.078 1 43.28 388 ASP B C 1
ATOM 6895 O O . ASP B 1 388 ? 26.469 4.965 -18.438 1 43.28 388 ASP B O 1
ATOM 6899 N N . GLY B 1 389 ? 27.375 6.938 -18.797 1 45.09 389 GLY B N 1
ATOM 6900 C CA . GLY B 1 389 ? 26.438 7.668 -17.953 1 45.09 389 GLY B CA 1
ATOM 6901 C C . GLY B 1 389 ? 24.984 7.406 -18.297 1 45.09 389 GLY B C 1
ATOM 6902 O O . GLY B 1 389 ? 24.156 7.277 -17.391 1 45.09 389 GLY B O 1
ATOM 6903 N N . ASN B 1 390 ? 24.719 7.297 -19.594 1 43.66 390 ASN B N 1
ATOM 6904 C CA . ASN B 1 390 ? 23.328 7.07 -19.984 1 43.66 390 ASN B CA 1
ATOM 6905 C C . ASN B 1 390 ? 22.844 5.68 -19.578 1 43.66 390 ASN B C 1
ATOM 6907 O O . ASN B 1 390 ? 21.719 5.52 -19.109 1 43.66 390 ASN B O 1
ATOM 6911 N N . LEU B 1 391 ? 23.656 4.754 -19.844 1 45.31 391 LEU B N 1
ATOM 6912 C CA . LEU B 1 391 ? 23.297 3.391 -19.484 1 45.31 391 LEU B CA 1
ATOM 6913 C C . LEU B 1 391 ? 23.188 3.24 -17.969 1 45.31 391 LEU B C 1
ATOM 6915 O O . LEU B 1 391 ? 22.297 2.535 -17.484 1 45.31 391 LEU B O 1
ATOM 6919 N N . PHE B 1 392 ? 24.062 4.031 -17.297 1 49.06 392 PHE B N 1
ATOM 6920 C CA . PHE B 1 392 ? 23.969 4.086 -15.844 1 49.06 392 PHE B CA 1
ATOM 6921 C C . PHE B 1 392 ? 22.656 4.719 -15.406 1 49.06 392 PHE B C 1
ATOM 6923 O O . PHE B 1 392 ? 21.984 4.207 -14.508 1 49.06 392 PHE B O 1
ATOM 6930 N N . ILE B 1 393 ? 22.406 5.727 -16.094 1 47.38 393 ILE B N 1
ATOM 6931 C CA . ILE B 1 393 ? 21.141 6.402 -15.797 1 47.38 393 ILE B CA 1
ATOM 6932 C C . ILE B 1 393 ? 19.984 5.477 -16.109 1 47.38 393 ILE B C 1
ATOM 6934 O O . ILE B 1 393 ? 19.016 5.387 -15.344 1 47.38 393 ILE B O 1
ATOM 6938 N N . ASP B 1 394 ? 20.125 4.805 -17.203 1 48.62 394 ASP B N 1
ATOM 6939 C CA . ASP B 1 394 ? 19.062 3.887 -17.578 1 48.62 394 ASP B CA 1
ATOM 6940 C C . ASP B 1 394 ? 18.938 2.742 -16.578 1 48.62 394 ASP B C 1
ATOM 6942 O O . ASP B 1 394 ? 17.828 2.365 -16.188 1 48.62 394 ASP B O 1
ATOM 6946 N N . ALA B 1 395 ? 20.031 2.281 -16.156 1 49.78 395 ALA B N 1
ATOM 6947 C CA . ALA B 1 395 ? 20.047 1.206 -15.172 1 49.78 395 ALA B CA 1
ATOM 6948 C C . ALA B 1 395 ? 19.547 1.701 -13.812 1 49.78 395 ALA B C 1
ATOM 6950 O O . ALA B 1 395 ? 18.797 1.003 -13.133 1 49.78 395 ALA B O 1
ATOM 6951 N N . LEU B 1 396 ? 20.047 2.883 -13.539 1 51.66 396 LEU B N 1
ATOM 6952 C CA . LEU B 1 396 ? 19.578 3.523 -12.312 1 51.66 396 LEU B CA 1
ATOM 6953 C C . LEU B 1 396 ? 18.078 3.795 -12.375 1 51.66 396 LEU B C 1
ATOM 6955 O O . LEU B 1 396 ? 17.359 3.611 -11.391 1 51.66 396 LEU B O 1
ATOM 6959 N N . LYS B 1 397 ? 17.656 4.254 -13.539 1 49.12 397 LYS B N 1
ATOM 6960 C CA . LYS B 1 397 ? 16.234 4.457 -13.766 1 49.12 397 LYS B CA 1
ATOM 6961 C C . LYS B 1 397 ? 15.461 3.156 -13.57 1 49.12 397 LYS B C 1
ATOM 6963 O O . LYS B 1 397 ? 14.391 3.15 -12.953 1 49.12 397 LYS B O 1
ATOM 6968 N N . ILE B 1 398 ? 15.875 2.166 -14.195 1 44.81 398 ILE B N 1
ATOM 6969 C CA . ILE B 1 398 ? 15.242 0.859 -14.07 1 44.81 398 ILE B CA 1
ATOM 6970 C C . ILE B 1 398 ? 15.273 0.41 -12.609 1 44.81 398 ILE B C 1
ATOM 6972 O O . ILE B 1 398 ? 14.273 -0.092 -12.086 1 44.81 398 ILE B O 1
ATOM 6976 N N . TYR B 1 399 ? 16.469 0.721 -12.008 1 45.03 399 TYR B N 1
ATOM 6977 C CA . TYR B 1 399 ? 16.609 0.409 -10.594 1 45.03 399 TYR B CA 1
ATOM 6978 C C . TYR B 1 399 ? 15.656 1.245 -9.75 1 45.03 399 TYR B C 1
ATOM 6980 O O . TYR B 1 399 ? 14.977 0.722 -8.859 1 45.03 399 TYR B O 1
ATOM 6988 N N . LEU B 1 400 ? 15.719 2.471 -10.031 1 46 400 LEU B N 1
ATOM 6989 C CA . LEU B 1 400 ? 14.883 3.395 -9.281 1 46 400 LEU B CA 1
ATOM 6990 C C . LEU B 1 400 ? 13.406 3.176 -9.602 1 46 400 LEU B C 1
ATOM 6992 O O . LEU B 1 400 ? 12.547 3.361 -8.742 1 46 400 LEU B O 1
ATOM 6996 N N . GLY B 1 401 ? 13.195 2.934 -10.836 1 43.06 401 GLY B N 1
ATOM 6997 C CA . GLY B 1 401 ? 11.82 2.703 -11.25 1 43.06 401 GLY B CA 1
ATOM 6998 C C . GLY B 1 401 ? 11.266 1.381 -10.75 1 43.06 401 GLY B C 1
ATOM 6999 O O . GLY B 1 401 ? 10.109 1.307 -10.328 1 43.06 401 GLY B O 1
ATOM 7000 N N . LYS B 1 402 ? 11.914 0.313 -11.039 1 43.88 402 LYS B N 1
ATOM 7001 C CA . LYS B 1 402 ? 11.367 -1.016 -10.773 1 43.88 402 LYS B CA 1
ATOM 7002 C C . LYS B 1 402 ? 11.742 -1.493 -9.375 1 43.88 402 LYS B C 1
ATOM 7004 O O . LYS B 1 402 ? 11.227 -2.514 -8.898 1 43.88 402 LYS B O 1
ATOM 7009 N N . GLY B 1 403 ? 12.281 -0.59 -8.5 1 41.16 403 GLY B N 1
ATOM 7010 C CA . GLY B 1 403 ? 12.688 -0.93 -7.145 1 41.16 403 GLY B CA 1
ATOM 7011 C C . GLY B 1 403 ? 13.523 -2.195 -7.07 1 41.16 403 GLY B C 1
ATOM 7012 O O . GLY B 1 403 ? 13.648 -2.795 -6 1 41.16 403 GLY B O 1
ATOM 7013 N N . GLU B 1 404 ? 13.602 -2.914 -8.227 1 35.19 404 GLU B N 1
ATOM 7014 C CA . GLU B 1 404 ? 14.305 -4.191 -8.195 1 35.19 404 GLU B CA 1
ATOM 7015 C C . GLU B 1 404 ? 15.82 -3.984 -8.242 1 35.19 404 GLU B C 1
ATOM 7017 O O . GLU B 1 404 ? 16.359 -3.525 -9.25 1 35.19 404 GLU B O 1
ATOM 7022 N N . LYS B 1 405 ? 16.438 -4.055 -7.219 1 41.5 405 LYS B N 1
ATOM 7023 C CA . LYS B 1 405 ? 17.891 -3.973 -7.008 1 41.5 405 LYS B CA 1
ATOM 7024 C C . LYS B 1 405 ? 18.641 -4.863 -7.992 1 41.5 405 LYS B C 1
ATOM 7026 O O . LYS B 1 405 ? 19.672 -4.465 -8.523 1 41.5 405 LYS B O 1
ATOM 7031 N N . ASP B 1 406 ? 17.984 -6.051 -8.258 1 41.94 406 ASP B N 1
ATOM 7032 C CA . ASP B 1 406 ? 18.656 -7.078 -9.047 1 41.94 406 ASP B CA 1
ATOM 7033 C C . ASP B 1 406 ? 18.672 -6.719 -10.531 1 41.94 406 ASP B C 1
ATOM 7035 O O . ASP B 1 406 ? 19.641 -7.035 -11.242 1 41.94 406 ASP B O 1
ATOM 7039 N N . ILE B 1 407 ? 17.734 -6.039 -11.023 1 43.59 407 ILE B N 1
ATOM 7040 C CA . ILE B 1 407 ? 17.672 -5.723 -12.445 1 43.59 407 ILE B CA 1
ATOM 7041 C C . ILE B 1 407 ? 18.703 -4.648 -12.781 1 43.59 407 ILE B C 1
ATOM 7043 O O . ILE B 1 407 ? 19.312 -4.68 -13.844 1 43.59 407 ILE B O 1
ATOM 7047 N N . PHE B 1 408 ? 19 -3.814 -11.852 1 42.78 408 PHE B N 1
ATOM 7048 C CA . PHE B 1 408 ? 20.047 -2.816 -12.039 1 42.78 408 PHE B CA 1
ATOM 7049 C C . PHE B 1 408 ? 21.406 -3.482 -12.227 1 42.78 408 PHE B C 1
ATOM 7051 O O . PHE B 1 408 ? 22.141 -3.148 -13.156 1 42.78 408 PHE B O 1
ATOM 7058 N N . SER B 1 409 ? 21.547 -4.473 -11.539 1 43.28 409 SER B N 1
ATOM 7059 C CA . SER B 1 409 ? 22.797 -5.219 -11.648 1 43.28 409 SER B CA 1
ATOM 7060 C C . SER B 1 409 ? 22.891 -5.941 -12.992 1 43.28 409 SER B C 1
ATOM 7062 O O . SER B 1 409 ? 23.938 -5.926 -13.641 1 43.28 409 SER B O 1
ATOM 7064 N N . SER B 1 410 ? 21.781 -6.477 -13.328 1 46.19 410 SER B N 1
ATOM 7065 C CA . SER B 1 410 ? 21.797 -7.246 -14.57 1 46.19 410 SER B CA 1
ATOM 7066 C C . SER B 1 410 ? 22.016 -6.34 -15.773 1 46.19 410 SER B C 1
ATOM 7068 O O . SER B 1 410 ? 22.766 -6.688 -16.703 1 46.19 410 SER B O 1
ATOM 7070 N N . GLU B 1 411 ? 21.438 -5.242 -15.68 1 45.34 411 GLU B N 1
ATOM 7071 C CA . GLU B 1 411 ? 21.562 -4.363 -16.844 1 45.34 411 GLU B CA 1
ATOM 7072 C C . GLU B 1 411 ? 22.938 -3.682 -16.875 1 45.34 411 GLU B C 1
ATOM 7074 O O . GLU B 1 411 ? 23.531 -3.535 -17.938 1 45.34 411 GLU B O 1
ATOM 7079 N N . ILE B 1 412 ? 23.406 -3.383 -15.711 1 47.09 412 ILE B N 1
ATOM 7080 C CA . ILE B 1 412 ? 24.766 -2.871 -15.656 1 47.09 412 ILE B CA 1
ATOM 7081 C C . ILE B 1 412 ? 25.75 -3.973 -16.047 1 47.09 412 ILE B C 1
ATOM 7083 O O . ILE B 1 412 ? 26.703 -3.732 -16.812 1 47.09 412 ILE B O 1
ATOM 7087 N N . ASP B 1 413 ? 25.422 -5.113 -15.617 1 44.88 413 ASP B N 1
ATOM 7088 C CA . ASP B 1 413 ? 26.25 -6.25 -15.992 1 44.88 413 ASP B CA 1
ATOM 7089 C C . ASP B 1 413 ? 26.203 -6.484 -17.5 1 44.88 413 ASP B C 1
ATOM 7091 O O . ASP B 1 413 ? 27.25 -6.699 -18.125 1 44.88 413 ASP B O 1
ATOM 7095 N N . LYS B 1 414 ? 25.047 -6.48 -17.953 1 48.66 414 LYS B N 1
ATOM 7096 C CA . LYS B 1 414 ? 24.906 -6.688 -19.391 1 48.66 414 LYS B CA 1
ATOM 7097 C C . LYS B 1 414 ? 25.578 -5.562 -20.172 1 48.66 414 LYS B C 1
ATOM 7099 O O . LYS B 1 414 ? 26.266 -5.812 -21.172 1 48.66 414 LYS B O 1
ATOM 7104 N N . ASN B 1 415 ? 25.312 -4.492 -19.641 1 44.31 415 ASN B N 1
ATOM 7105 C CA . ASN B 1 415 ? 25.906 -3.342 -20.297 1 44.31 415 ASN B CA 1
ATOM 7106 C C . ASN B 1 415 ? 27.422 -3.307 -20.109 1 44.31 415 ASN B C 1
ATOM 7108 O O . ASN B 1 415 ? 28.172 -3.01 -21.047 1 44.31 415 ASN B O 1
ATOM 7112 N N . THR B 1 416 ? 27.734 -3.596 -18.938 1 42.12 416 THR B N 1
ATOM 7113 C CA . THR B 1 416 ? 29.156 -3.736 -18.688 1 42.12 416 THR B CA 1
ATOM 7114 C C . THR B 1 416 ? 29.75 -4.879 -19.516 1 42.12 416 THR B C 1
ATOM 7116 O O . THR B 1 416 ? 30.828 -4.734 -20.094 1 42.12 416 THR B O 1
ATOM 7119 N N . GLN B 1 417 ? 29.016 -5.801 -19.531 1 43.66 417 GLN B N 1
ATOM 7120 C CA . GLN B 1 417 ? 29.453 -6.914 -20.359 1 43.66 417 GLN B CA 1
ATOM 7121 C C . GLN B 1 417 ? 29.5 -6.52 -21.828 1 43.66 417 GLN B C 1
ATOM 7123 O O . GLN B 1 417 ? 30.438 -6.871 -22.547 1 43.66 417 GLN B O 1
ATOM 7128 N N . ASN B 1 418 ? 28.531 -5.836 -22.188 1 43.62 418 ASN B N 1
ATOM 7129 C CA . ASN B 1 418 ? 28.484 -5.371 -23.578 1 43.62 418 ASN B CA 1
ATOM 7130 C C . ASN B 1 418 ? 29.625 -4.402 -23.875 1 43.62 418 ASN B C 1
ATOM 7132 O O . ASN B 1 418 ? 30.234 -4.453 -24.938 1 43.62 418 ASN B O 1
ATOM 7136 N N . ILE B 1 419 ? 29.781 -3.613 -22.875 1 40 419 ILE B N 1
ATOM 7137 C CA . ILE B 1 419 ? 30.922 -2.701 -23.016 1 40 419 ILE B CA 1
ATOM 7138 C C . ILE B 1 419 ? 32.219 -3.484 -22.922 1 40 419 ILE B C 1
ATOM 7140 O O . ILE B 1 419 ? 33.125 -3.291 -23.734 1 40 419 ILE B O 1
ATOM 7144 N N . LEU B 1 420 ? 32.156 -4.277 -21.953 1 39.53 420 LEU B N 1
ATOM 7145 C CA . LEU B 1 420 ? 33.375 -5.09 -21.797 1 39.53 420 LEU B CA 1
ATOM 7146 C C . LEU B 1 420 ? 33.562 -6.012 -23 1 39.53 420 LEU B C 1
ATOM 7148 O O . LEU B 1 420 ? 34.688 -6.234 -23.438 1 39.53 420 LEU B O 1
ATOM 7152 N N . GLU B 1 421 ? 32.5 -6.559 -23.422 1 43.28 421 GLU B N 1
ATOM 7153 C CA . GLU B 1 421 ? 32.594 -7.387 -24.625 1 43.28 421 GLU B CA 1
ATOM 7154 C C . GLU B 1 421 ? 33.094 -6.57 -25.812 1 43.28 421 GLU B C 1
ATOM 7156 O O . GLU B 1 421 ? 33.844 -7.074 -26.641 1 43.28 421 GLU B O 1
ATOM 7161 N N . LYS B 1 422 ? 32.562 -5.406 -25.828 1 39.97 422 LYS B N 1
ATOM 7162 C CA . LYS B 1 422 ? 33.062 -4.566 -26.922 1 39.97 422 LYS B CA 1
ATOM 7163 C C . LYS B 1 422 ? 34.469 -4.098 -26.672 1 39.97 422 LYS B C 1
ATOM 7165 O O . LYS B 1 422 ? 35.188 -3.73 -27.609 1 39.97 422 LYS B O 1
ATOM 7170 N N . ILE B 1 423 ? 34.719 -3.961 -25.375 1 35.75 423 ILE B N 1
ATOM 7171 C CA . ILE B 1 423 ? 36.125 -3.709 -25.078 1 35.75 423 ILE B CA 1
ATOM 7172 C C . ILE B 1 423 ? 36.906 -5.016 -25.156 1 35.75 423 ILE B C 1
ATOM 7174 O O . ILE B 1 423 ? 36.562 -5.992 -24.484 1 35.75 423 ILE B O 1
ATOM 7178 N N . ASN B 1 424 ? 37.219 -5.457 -26.297 1 35.69 424 ASN B N 1
ATOM 7179 C CA . ASN B 1 424 ? 38.125 -6.598 -26.5 1 35.69 424 ASN B CA 1
ATOM 7180 C C . ASN B 1 424 ? 39.188 -6.652 -25.422 1 35.69 424 ASN B C 1
ATOM 7182 O O . ASN B 1 424 ? 40.25 -6.012 -25.547 1 35.69 424 ASN B O 1
ATOM 7186 N N . LEU B 1 425 ? 38.812 -6.793 -24.172 1 34.5 425 LEU B N 1
ATOM 7187 C CA . LEU B 1 425 ? 39.719 -6.949 -23.031 1 34.5 425 LEU B CA 1
ATOM 7188 C C . LEU B 1 425 ? 40.906 -7.844 -23.391 1 34.5 425 LEU B C 1
ATOM 7190 O O . LEU B 1 425 ? 41.875 -7.938 -22.625 1 34.5 425 LEU B O 1
ATOM 7194 N N . LYS B 1 426 ? 40.781 -8.719 -24.344 1 34.69 426 LYS B N 1
ATOM 7195 C CA . LYS B 1 426 ? 41.906 -9.578 -24.688 1 34.69 426 LYS B CA 1
ATOM 7196 C C . LYS B 1 426 ? 43.125 -8.75 -25.094 1 34.69 426 LYS B C 1
ATOM 7198 O O . LYS B 1 426 ? 44.25 -9.156 -24.875 1 34.69 426 LYS B O 1
ATOM 7203 N N . GLU B 1 427 ? 42.969 -7.715 -25.922 1 35.69 427 GLU B N 1
ATOM 7204 C CA . GLU B 1 427 ? 44.156 -7.047 -26.391 1 35.69 427 GLU B CA 1
ATOM 7205 C C . GLU B 1 427 ? 44.688 -6.066 -25.344 1 35.69 427 GLU B C 1
ATOM 7207 O O . GLU B 1 427 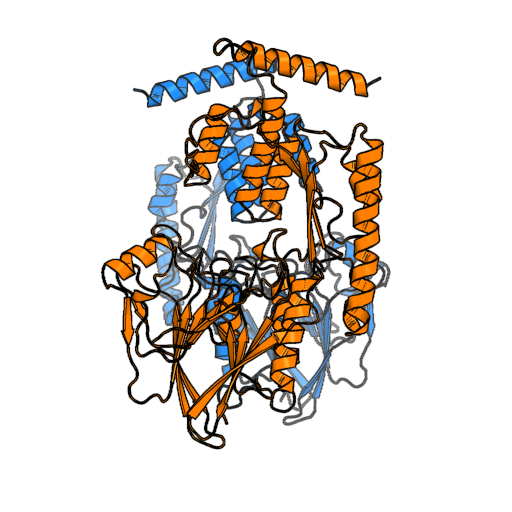? 45.781 -5.488 -25.516 1 35.69 427 GLU B O 1
ATOM 7212 N N . VAL B 1 428 ? 43.781 -5.5 -24.469 1 33.5 428 VAL B N 1
ATOM 7213 C CA . VAL B 1 428 ? 44.375 -4.551 -23.531 1 33.5 428 VAL B CA 1
ATOM 7214 C C . VAL B 1 428 ? 45.094 -5.305 -22.406 1 33.5 428 VAL B C 1
ATOM 7216 O O . VAL B 1 428 ? 44.5 -6.113 -21.703 1 33.5 428 VAL B O 1
ATOM 7219 N N . GLY B 1 429 ? 46.344 -5.727 -22.719 1 30.45 429 GLY B N 1
ATOM 7220 C CA . GLY B 1 429 ? 47.188 -6.289 -21.688 1 30.45 429 GLY B CA 1
ATOM 7221 C C . GLY B 1 429 ? 46.938 -5.707 -20.312 1 30.45 429 GLY B C 1
ATOM 7222 O O . GLY B 1 429 ? 46.281 -4.668 -20.188 1 30.45 429 GLY B O 1
ATOM 7223 N N . ALA B 1 430 ? 47 -6.43 -19.219 1 32.81 430 ALA B N 1
ATOM 7224 C CA . ALA B 1 430 ? 46.781 -6.195 -17.797 1 32.81 430 ALA B CA 1
ATOM 7225 C C . ALA B 1 430 ? 47.188 -4.777 -17.406 1 32.81 430 ALA B C 1
ATOM 7227 O O . ALA B 1 430 ? 46.688 -4.234 -16.406 1 32.81 430 ALA B O 1
ATOM 7228 N N . GLU B 1 431 ? 48.281 -4.262 -18 1 34.88 431 GLU B N 1
ATOM 7229 C CA . GLU B 1 431 ? 49.156 -3.236 -17.406 1 34.88 431 GLU B CA 1
ATOM 7230 C C . GLU B 1 431 ? 48.562 -1.846 -17.594 1 34.88 431 GLU B C 1
ATOM 7232 O O . GLU B 1 431 ? 48.562 -1.038 -16.656 1 34.88 431 GLU B O 1
ATOM 7237 N N . ASN B 1 432 ? 48.562 -1.181 -18.797 1 35.25 432 ASN B N 1
ATOM 7238 C CA . ASN B 1 432 ? 48.531 0.278 -18.797 1 35.25 432 ASN B CA 1
ATOM 7239 C C . ASN B 1 432 ? 47.094 0.794 -18.953 1 35.25 432 ASN B C 1
ATOM 7241 O O . ASN B 1 432 ? 46.594 0.881 -20.078 1 35.25 432 ASN B O 1
ATOM 7245 N N . TYR B 1 433 ? 46.188 0.515 -17.906 1 35.72 433 TYR B N 1
ATOM 7246 C CA . TYR B 1 433 ? 44.812 0.942 -17.719 1 35.72 433 TYR B CA 1
ATOM 7247 C C . TYR B 1 433 ? 44.625 2.359 -18.25 1 35.72 433 TYR B C 1
ATOM 7249 O O . TYR B 1 433 ? 43.562 2.682 -18.797 1 35.72 433 TYR B O 1
ATOM 7257 N N . GLU B 1 434 ? 45.656 3.141 -18.156 1 39.16 434 GLU B N 1
ATOM 7258 C CA . GLU B 1 434 ? 45.625 4.535 -18.578 1 39.16 434 GLU B CA 1
ATOM 7259 C C . GLU B 1 434 ? 45.406 4.645 -20.078 1 39.16 434 GLU B C 1
ATOM 7261 O O . GLU B 1 434 ? 44.625 5.508 -20.547 1 39.16 434 GLU B O 1
ATOM 7266 N N . ASP B 1 435 ? 46.062 3.711 -20.75 1 44.62 435 ASP B N 1
ATOM 7267 C CA . ASP B 1 435 ? 46 3.801 -22.203 1 44.62 435 ASP B CA 1
ATOM 7268 C C . ASP B 1 435 ? 44.594 3.426 -22.703 1 44.62 435 ASP B C 1
ATOM 7270 O O . ASP B 1 435 ? 44.094 4.008 -23.688 1 44.62 435 ASP B O 1
ATOM 7274 N N . VAL B 1 436 ? 43.969 2.467 -22 1 41.75 436 VAL B N 1
ATOM 7275 C CA . VAL B 1 436 ? 42.625 2.027 -22.391 1 41.75 436 VAL B CA 1
ATOM 7276 C C . VAL B 1 436 ? 41.625 3.152 -22.156 1 41.75 436 VAL B C 1
ATOM 7278 O O . VAL B 1 436 ? 40.781 3.424 -23 1 41.75 436 VAL B O 1
ATOM 7281 N N . ILE B 1 437 ? 41.812 3.846 -21.109 1 41.78 437 ILE B N 1
ATOM 7282 C CA . ILE B 1 437 ? 41 4.996 -20.781 1 41.78 437 ILE B CA 1
ATOM 7283 C C . ILE B 1 437 ? 41.188 6.094 -21.828 1 41.78 437 ILE B C 1
ATOM 7285 O O . ILE B 1 437 ? 40.219 6.699 -22.297 1 41.78 437 ILE B O 1
ATOM 7289 N N . LYS B 1 438 ? 42.406 6.258 -22.203 1 47 438 LYS B N 1
ATOM 7290 C CA . LYS B 1 438 ? 42.719 7.289 -23.188 1 47 438 LYS B CA 1
ATOM 7291 C C . LYS B 1 438 ? 42.094 6.973 -24.531 1 47 438 LYS B C 1
ATOM 7293 O O . LYS B 1 438 ? 41.531 7.859 -25.172 1 47 438 LYS B O 1
ATOM 7298 N N . ARG B 1 439 ? 42.125 5.766 -24.906 1 46.88 439 ARG B N 1
ATOM 7299 C CA . ARG B 1 439 ? 41.562 5.406 -26.203 1 46.88 439 ARG B CA 1
ATOM 7300 C C . ARG B 1 439 ? 40.031 5.531 -26.188 1 46.88 439 ARG B C 1
ATOM 7302 O O . ARG B 1 439 ? 39.438 5.953 -27.188 1 46.88 439 ARG B O 1
ATOM 7309 N N . ALA B 1 440 ? 39.5 5.156 -25.062 1 41.19 440 ALA B N 1
ATOM 7310 C CA . ALA B 1 440 ? 38.062 5.27 -24.938 1 41.19 440 ALA B CA 1
ATOM 7311 C C . ALA B 1 440 ? 37.594 6.727 -24.984 1 41.19 440 ALA B C 1
ATOM 7313 O O . ALA B 1 440 ? 36.594 7.051 -25.609 1 41.19 440 ALA B O 1
ATOM 7314 N N . TYR B 1 441 ? 38.438 7.574 -24.453 1 41.38 441 TYR B N 1
ATOM 7315 C CA . TYR B 1 441 ? 38.188 9.016 -24.547 1 41.38 441 TYR B CA 1
ATOM 7316 C C . TYR B 1 441 ? 38.281 9.492 -25.984 1 41.38 441 TYR B C 1
ATOM 7318 O O . TYR B 1 441 ? 37.469 10.297 -26.438 1 41.38 441 TYR B O 1
ATOM 7326 N N . GLU B 1 442 ? 39.25 9.062 -26.672 1 48.78 442 GLU B N 1
ATOM 7327 C CA . GLU B 1 442 ? 39.469 9.484 -28.062 1 48.78 442 GLU B CA 1
ATOM 7328 C C . GLU B 1 442 ? 38.312 9.016 -28.953 1 48.78 442 GLU B C 1
ATOM 7330 O O . GLU B 1 442 ? 37.875 9.742 -29.844 1 48.78 442 GLU B O 1
ATOM 7335 N N . ALA B 1 443 ? 37.781 7.887 -28.688 1 43.19 443 ALA B N 1
ATOM 7336 C CA . ALA B 1 443 ? 36.688 7.359 -29.516 1 43.19 443 ALA B CA 1
ATOM 7337 C C . ALA B 1 443 ? 35.406 8.117 -29.25 1 43.19 443 ALA B C 1
ATOM 7339 O O . ALA B 1 443 ? 34.625 8.383 -30.188 1 43.19 443 ALA B O 1
ATOM 7340 N N . LYS B 1 444 ? 35.156 8.492 -27.984 1 40.22 444 LYS B N 1
ATOM 7341 C CA . LYS B 1 444 ? 34.031 9.352 -27.641 1 40.22 444 LYS B CA 1
ATOM 7342 C C . LYS B 1 444 ? 34.125 10.703 -28.344 1 40.22 444 LYS B C 1
ATOM 7344 O O . LYS B 1 444 ? 33.156 11.188 -28.906 1 40.22 444 LYS B O 1
ATOM 7349 N N . GLU B 1 445 ? 35.281 11.297 -28.312 1 46.06 445 GLU B N 1
ATOM 7350 C CA . GLU B 1 445 ? 35.469 12.562 -29.016 1 46.06 445 GLU B CA 1
ATOM 7351 C C . GLU B 1 445 ? 35.219 12.414 -30.516 1 46.06 445 GLU B C 1
ATOM 7353 O O . GLU B 1 445 ? 34.656 13.297 -31.141 1 46.06 445 GLU B O 1
ATOM 7358 N N . ASN B 1 446 ? 35.594 11.359 -31.016 1 45.34 446 ASN B N 1
ATOM 7359 C CA . ASN B 1 446 ? 35.406 11.172 -32.438 1 45.34 446 ASN B CA 1
ATOM 7360 C C . ASN B 1 446 ? 33.938 10.93 -32.812 1 45.34 446 ASN B C 1
ATOM 7362 O O . ASN B 1 446 ? 33.469 11.352 -33.844 1 45.34 446 ASN B O 1
ATOM 7366 N N . ASN B 1 447 ? 33.219 10.305 -31.938 1 37.16 447 ASN B N 1
ATOM 7367 C CA . ASN B 1 447 ? 31.781 10.102 -32.219 1 37.16 447 ASN B CA 1
ATOM 7368 C C . ASN B 1 447 ? 30.984 11.391 -32 1 37.16 447 ASN B C 1
ATOM 7370 O O . ASN B 1 447 ? 30.031 11.648 -32.75 1 37.16 447 ASN B O 1
ATOM 7374 N N . GLU B 1 448 ? 31.312 12.141 -31.062 1 39 448 GLU B N 1
ATOM 7375 C CA . GLU B 1 448 ? 30.625 13.422 -30.891 1 39 448 GLU B CA 1
ATOM 7376 C C . GLU B 1 448 ? 30.938 14.367 -32.031 1 39 448 GLU B C 1
ATOM 7378 O O . GLU B 1 448 ? 30.109 15.219 -32.406 1 39 448 GLU B O 1
ATOM 7383 N N . LYS B 1 449 ? 31.969 14.297 -32.812 1 40.94 449 LYS B N 1
ATOM 7384 C CA . LYS B 1 449 ? 32.25 15.102 -34 1 40.94 449 LYS B CA 1
ATOM 7385 C C . LYS B 1 449 ? 31.359 14.656 -35.156 1 40.94 449 LYS B C 1
ATOM 7387 O O . LYS B 1 449 ? 31.047 15.461 -36.031 1 40.94 449 LYS B O 1
ATOM 7392 N N . ARG B 1 450 ? 31 13.508 -35.219 1 36.38 450 ARG B N 1
ATOM 7393 C CA . ARG B 1 450 ? 30.172 13.094 -36.344 1 36.38 450 ARG B CA 1
ATOM 7394 C C . ARG B 1 450 ? 28.766 13.664 -36.25 1 36.38 450 ARG B C 1
ATOM 7396 O O . ARG B 1 450 ? 28.078 13.812 -37.25 1 36.38 450 ARG B O 1
ATOM 7403 N N . PHE B 1 451 ? 28.281 13.93 -35.031 1 32.75 451 PHE B N 1
ATOM 7404 C CA . PHE B 1 451 ? 26.953 14.523 -35 1 32.75 451 PHE B CA 1
ATOM 7405 C C . PHE B 1 451 ? 27.031 16.016 -35.281 1 32.75 451 PHE B C 1
ATOM 7407 O O . PHE B 1 451 ? 26 16.688 -35.375 1 32.75 451 PHE B O 1
ATOM 7414 N N . LYS B 1 452 ? 28.141 16.578 -35.281 1 33.91 452 LYS B N 1
ATOM 7415 C CA . LYS B 1 452 ? 28.141 17.984 -35.625 1 33.91 452 LYS B CA 1
ATOM 7416 C C . LYS B 1 452 ? 28.188 18.172 -37.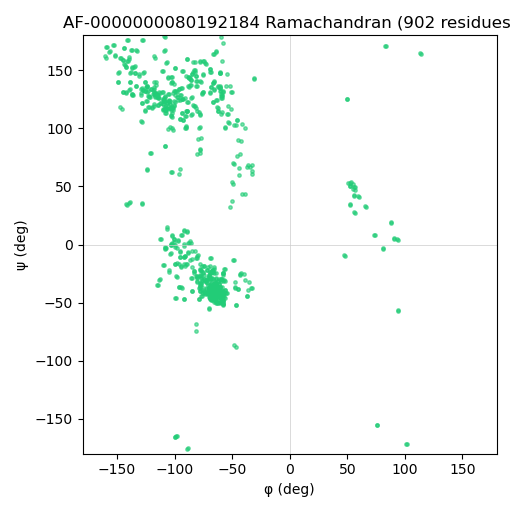156 1 33.91 452 LYS B C 1
ATOM 7418 O O . LYS B 1 452 ? 28.062 19.297 -37.656 1 33.91 452 LYS B O 1
ATOM 7423 N N . HIS B 1 453 ? 28.609 17.141 -37.906 1 30.52 453 HIS B N 1
ATOM 7424 C CA . HIS B 1 453 ? 28.453 17.375 -39.344 1 30.52 453 HIS B CA 1
ATOM 7425 C C . HIS B 1 453 ? 27.141 16.781 -39.844 1 30.52 453 HIS B C 1
ATOM 7427 O O . HIS B 1 453 ? 26.766 15.672 -39.469 1 30.52 453 HIS B O 1
#

Radius of gyration: 32.35 Å; Cα contacts (8 Å, |Δi|>4): 1648; chains: 2; bounding box: 84×95×79 Å

Nearest PDB structures (foldseek):
  4fbk-assembly1_B  TM=8.914E-01  e=6.500E-36  Schizosaccharomyces pombe
  4fbw-assembly3_A  TM=8.873E-01  e=2.079E-35  Schizosaccharomyces pombe 972h-
  4fbq-assembly1_A  TM=8.893E-01  e=5.585E-35  Schizosaccharomyces pombe 972h-
  4fbw-assembly3_B  TM=8.795E-01  e=2.335E-35  Schizosaccharomyces pombe 972h-
  8bah-assembly1_B  TM=8.794E-01  e=2.623E-35  Homo sapiens

Secondary structure (DSSP, 8-state):
-EEEEEE----BTTTTT-TTTTTHHHHHHHHHHHHHHHTT-SEEEE-S--BSSSS--HHHHHHHHHHHHHHHEETTTTEESSEEEE---SSS-SBTGGGB-HHHHHHHHTSSEE------SS-EEEPPEEEEE-SSS-EEEEEEEE----HHHHHHHHHTT-EEE---TT-SEEEEEE-S--S--TTSS--GGGS-TT-SEEEE-S--S-EEEE-SSSEEEE---SS--SSSGGG-S--EEEEEEE-TT--EEEEEEE-SSSPPEEEEEEESTT--SHHHHHHHHHHHHHHHHHHHHHHHTT-STTTTPPPEEEEEEEESS-----HHHHHHHHTTTSS-TTS-EEEEE-----S---------------HHHHHHHHHHHH-TTTS-HHHHHHHHHHHHHH--HHHHHHHHHHHHHHHHHHTTTTTS-SS-HHHHHHHHHHHHHHHHHHTT-/-EEEEEE----BTTTTT-TTTTTHHHHHHHHHHHHHHHTT-SEEEE-S--BSSSS--HHHHHHHHHHHHHHHEETTTTEESSEEEE---SSS-SBTGGGB-HHHHHHHHTSSEE------SS-EEEPPEEEEE-SSS-EEEEEEEE----HHHHHHHHHTT-EEE---TT-SEEEEEE-S--S--TTSS--GGGS-TT-SEEEE-S--S-EEEE-SSSEEEE---SS--SSSGGG-S--EEEEEEE-TT--EEEEEEE-SSSPPEEEEEEESTT--SHHHHHHHHHHHHHHHHHHHHHHHTT-STTTTSPPEEEEEEEESS-----HHHHHHHHTTTSS-TTS-EEEEE-----S---------------HHHHHHHHHHHH-TTTS-HHHHHHHHHHHHHH--HHHHHHHHHHHHHHHHHHTTTTTS-SS-HHHHHHHHHHHHHHHHHHTT-

Solvent-accessible surface area (backbone atoms only — not comparable to full-atom values): 49093 Å² total; per-residue (Å²): 74,48,36,33,35,41,42,20,29,34,26,37,50,42,57,52,83,40,90,78,55,17,54,44,21,54,52,25,51,48,49,53,44,49,50,40,56,75,65,62,34,63,33,34,40,34,31,10,16,54,33,45,43,51,74,60,50,62,52,39,52,28,52,51,42,42,51,48,43,68,62,26,41,33,81,89,72,52,38,73,69,41,52,33,40,29,32,31,8,81,37,21,37,63,42,75,76,88,47,42,21,53,51,50,36,43,28,51,72,66,68,31,48,64,46,25,80,82,90,52,93,82,48,42,77,40,64,51,49,79,47,77,44,65,56,78,51,78,43,37,36,33,39,31,39,41,28,40,57,64,39,50,59,50,31,52,34,53,73,67,65,32,60,43,72,61,82,62,86,88,38,76,40,35,34,38,36,31,20,44,44,64,63,90,38,92,67,38,20,55,59,74,86,75,50,70,61,83,32,49,36,37,40,32,12,76,48,48,49,63,46,82,44,82,56,98,56,32,41,34,33,33,44,7,19,43,43,78,90,59,92,47,76,58,50,51,70,85,35,40,38,34,44,36,37,30,44,89,82,72,47,81,44,81,40,81,39,77,56,75,61,52,74,53,57,48,75,48,75,49,71,43,76,84,46,91,45,71,66,53,48,50,49,49,51,50,49,53,56,56,48,47,57,52,52,48,55,64,60,31,77,75,46,84,87,50,65,80,59,56,33,39,51,34,40,36,36,35,25,74,57,91,73,86,68,62,64,64,60,49,25,61,70,26,52,91,61,34,59,41,35,86,68,25,70,44,80,39,71,52,77,78,81,66,87,74,80,80,70,75,75,70,77,77,70,76,72,77,78,52,73,63,55,54,48,50,49,42,46,65,67,60,39,56,69,67,53,55,62,65,58,47,47,48,22,46,44,46,20,58,67,64,66,37,67,65,57,23,48,47,45,44,44,49,45,44,42,50,48,44,62,67,40,58,61,82,77,57,60,94,75,63,62,65,55,56,52,49,51,53,49,52,50,49,55,54,52,60,52,54,72,75,100,73,51,37,34,37,40,44,20,29,33,25,36,49,40,58,50,85,41,90,77,55,16,54,45,21,54,52,24,52,49,50,54,44,48,49,40,54,75,67,60,34,63,33,34,40,34,30,10,16,56,33,44,43,51,75,63,51,62,51,39,51,27,51,51,43,40,50,49,43,68,60,26,41,33,80,90,72,54,37,72,69,41,52,34,41,30,33,32,9,82,34,20,38,62,42,75,77,89,46,40,22,54,51,51,35,43,29,53,72,66,68,31,47,65,48,26,78,81,89,51,92,82,47,40,78,40,65,51,49,80,47,76,43,66,57,80,52,79,42,35,36,32,40,31,37,41,29,40,58,62,37,51,59,49,31,52,35,54,73,66,64,31,61,45,73,60,81,61,84,87,39,78,40,35,34,39,34,31,21,45,43,63,63,91,38,92,65,39,21,54,60,73,85,76,49,71,63,82,32,51,34,39,39,32,12,76,47,48,47,62,45,82,43,79,55,97,56,31,40,34,34,32,44,7,18,45,42,75,90,59,93,49,77,57,50,52,69,84,36,37,37,35,44,36,38,30,44,89,83,71,46,80,42,82,43,82,39,76,55,75,59,52,75,52,57,48,74,47,75,48,72,42,75,84,45,90,44,72,65,54,48,50,50,51,51,51,49,54,56,55,48,49,59,53,51,48,56,63,60,30,77,74,45,84,87,49,64,80,58,55,33,38,49,34,40,35,34,36,24,74,57,91,74,84,67,62,62,64,59,50,25,61,72,26,52,91,62,35,58,43,36,85,68,26,68,43,80,39,73,52,77,77,79,66,87,74,80,79,70,74,76,71,77,76,69,75,69,78,78,52,70,65,56,55,48,50,49,42,47,67,67,59,40,57,68,68,54,54,62,64,60,48,46,50,23,46,44,48,20,59,66,64,68,36,68,65,58,23,49,50,46,44,43,48,46,45,41,49,47,45,62,66,40,58,62,81,75,56,63,92,72,63,64,64,56,56,52,49,50,55,50,52,50,51,54,54,54,61,52,54,73,73,100